Protein 1X5W (pdb70)

Structure (mmCIF, N/CA/C/O backbone):
data_1X5W
#
_entry.id   1X5W
#
loop_
_entity.id
_entity.type
_entity.pdbx_description
1 polymer 'Zinc finger protein 64, isoforms 1'
2 non-polymer 'ZINC ION'
#
loop_
_atom_site.group_PDB
_atom_site.id
_atom_site.type_symbol
_atom_site.label_atom_id
_atom_site.label_alt_id
_atom_site.label_comp_id
_atom_site.label_asym_id
_atom_site.label_entity_id
_atom_site.label_seq_id
_atom_site.pdbx_PDB_ins_code
_atom_site.Cartn_x
_atom_site.Cartn_y
_atom_site.Cartn_z
_atom_site.occupancy
_atom_site.B_iso_or_equiv
_atom_site.auth_seq_id
_atom_site.auth_comp_id
_atom_site.auth_asym_id
_atom_site.auth_atom_id
_atom_site.pdbx_PDB_model_num
ATOM 1 N N . GLY A 1 1 ? -10.389 14.094 9.028 1.00 0.00 1 GLY A N 1
ATOM 2 C CA . GLY A 1 1 ? -11.099 13.662 7.839 1.00 0.00 1 GLY A CA 1
ATOM 3 C C . GLY A 1 1 ? -11.687 14.824 7.062 1.00 0.00 1 GLY A C 1
ATOM 4 O O . GLY A 1 1 ? -12.704 15.393 7.458 1.00 0.00 1 GLY A O 1
ATOM 8 N N . SER A 1 2 ? -11.045 15.177 5.953 1.00 0.00 2 SER A N 1
ATOM 9 C CA . SER A 1 2 ? -11.507 16.282 5.121 1.00 0.00 2 SER A CA 1
ATOM 10 C C . SER A 1 2 ? -12.732 15.875 4.309 1.00 0.00 2 SER A C 1
ATOM 11 O O . SER A 1 2 ? -13.781 16.516 4.383 1.00 0.00 2 SER A O 1
ATOM 19 N N . SER A 1 3 ? -12.592 14.804 3.534 1.00 0.00 3 SER A N 1
ATOM 20 C CA . SER A 1 3 ? -13.686 14.313 2.704 1.00 0.00 3 SER A CA 1
ATOM 21 C C . SER A 1 3 ? -14.803 13.732 3.566 1.00 0.00 3 SER A C 1
ATOM 22 O O . SER A 1 3 ? -14.553 12.953 4.484 1.00 0.00 3 SER A O 1
ATOM 30 N N . GLY A 1 4 ? -16.038 14.119 3.261 1.00 0.00 4 GLY A N 1
ATOM 31 C CA . GLY A 1 4 ? -17.176 13.628 4.017 1.00 0.00 4 GLY A CA 1
ATOM 32 C C . GLY A 1 4 ? -17.249 12.114 4.038 1.00 0.00 4 GLY A C 1
ATOM 33 O O . GLY A 1 4 ? -16.505 11.440 3.325 1.00 0.00 4 GLY A O 1
ATOM 37 N N . SER A 1 5 ? -18.147 11.578 4.858 1.00 0.00 5 SER A N 1
ATOM 38 C CA . SER A 1 5 ? -18.310 10.133 4.973 1.00 0.00 5 SER A CA 1
ATOM 39 C C . SER A 1 5 ? -19.780 9.765 5.151 1.00 0.00 5 SER A C 1
ATOM 40 O O . SER A 1 5 ? -20.486 10.359 5.967 1.00 0.00 5 SER A O 1
ATOM 48 N N . SER A 1 6 ? -20.235 8.781 4.383 1.00 0.00 6 SER A N 1
ATOM 49 C CA . SER A 1 6 ? -21.621 8.335 4.452 1.00 0.00 6 SER A CA 1
ATOM 50 C C . SER A 1 6 ? -21.909 7.661 5.790 1.00 0.00 6 SER A C 1
ATOM 51 O O . SER A 1 6 ? -22.930 7.924 6.423 1.00 0.00 6 SER A O 1
ATOM 59 N N . GLY A 1 7 ? -20.999 6.789 6.214 1.00 0.00 7 GLY A N 1
ATOM 60 C CA . GLY A 1 7 ? -21.173 6.090 7.474 1.00 0.00 7 GLY A CA 1
ATOM 61 C C . GLY A 1 7 ? -21.306 4.591 7.292 1.00 0.00 7 GLY A C 1
ATOM 62 O O . GLY A 1 7 ? -22.161 3.957 7.910 1.00 0.00 7 GLY A O 1
ATOM 66 N N . HIS A 1 8 ? -20.459 4.022 6.439 1.00 0.00 8 HIS A N 1
ATOM 67 C CA . HIS A 1 8 ? -20.487 2.588 6.177 1.00 0.00 8 HIS A CA 1
ATOM 68 C C . HIS A 1 8 ? -20.375 1.795 7.475 1.00 0.00 8 HIS A C 1
ATOM 69 O O . HIS A 1 8 ? -19.802 2.254 8.464 1.00 0.00 8 HIS A O 1
ATOM 83 N N . PRO A 1 9 ? -20.935 0.576 7.476 1.00 0.00 9 PRO A N 1
ATOM 84 C CA . PRO A 1 9 ? -20.911 -0.306 8.646 1.00 0.00 9 PRO A CA 1
ATOM 85 C C . PRO A 1 9 ? -19.513 -0.840 8.941 1.00 0.00 9 PRO A C 1
ATOM 86 O O . PRO A 1 9 ? -19.240 -1.315 10.043 1.00 0.00 9 PRO A O 1
ATOM 97 N N . GLU A 1 10 ? -18.632 -0.758 7.949 1.00 0.00 10 GLU A N 1
ATOM 98 C CA . GLU A 1 10 ? -17.262 -1.235 8.104 1.00 0.00 10 GLU A CA 1
ATOM 99 C C . GLU A 1 10 ? -16.286 -0.340 7.345 1.00 0.00 10 GLU A C 1
ATOM 100 O O . GLU A 1 10 ? -16.645 0.284 6.346 1.00 0.00 10 GLU A O 1
ATOM 112 N N . LYS A 1 11 ? -15.050 -0.281 7.828 1.00 0.00 11 LYS A N 1
ATOM 113 C CA . LYS A 1 11 ? -14.020 0.536 7.198 1.00 0.00 11 LYS A CA 1
ATOM 114 C C . LYS A 1 11 ? -12.647 -0.111 7.344 1.00 0.00 11 LYS A C 1
ATOM 115 O O . LYS A 1 11 ? -12.479 -1.074 8.093 1.00 0.00 11 LYS A O 1
ATOM 134 N N . CYS A 1 12 ? -11.666 0.423 6.624 1.00 0.00 12 CYS A N 1
ATOM 135 C CA . CYS A 1 12 ? -10.307 -0.101 6.674 1.00 0.00 12 CYS A CA 1
ATOM 136 C C . CYS A 1 12 ? -9.419 0.771 7.557 1.00 0.00 12 CYS A C 1
ATOM 137 O O . CYS A 1 12 ? -9.468 1.999 7.484 1.00 0.00 12 CYS A O 1
ATOM 144 N N . SER A 1 13 ? -8.608 0.127 8.391 1.00 0.00 13 SER A N 1
ATOM 145 C CA . SER A 1 13 ? -7.712 0.843 9.291 1.00 0.00 13 SER A CA 1
ATOM 146 C C . SER A 1 13 ? -6.466 1.320 8.551 1.00 0.00 13 SER A C 1
ATOM 147 O O . SER A 1 13 ? -5.836 2.301 8.944 1.00 0.00 13 SER A O 1
ATOM 155 N N . GLU A 1 14 ? -6.118 0.619 7.476 1.00 0.00 14 GLU A N 1
ATOM 156 C CA . GLU A 1 14 ? -4.948 0.971 6.681 1.00 0.00 14 GLU A CA 1
ATOM 157 C C . GLU A 1 14 ? -5.219 2.208 5.831 1.00 0.00 14 GLU A C 1
ATOM 158 O O . GLU A 1 14 ? -4.440 3.161 5.834 1.00 0.00 14 GLU A O 1
ATOM 170 N N . CYS A 1 15 ? -6.330 2.185 5.102 1.00 0.00 15 CYS A N 1
ATOM 171 C CA . CYS A 1 15 ? -6.706 3.303 4.245 1.00 0.00 15 CYS A CA 1
ATOM 172 C C . CYS A 1 15 ? -8.153 3.719 4.497 1.00 0.00 15 CYS A C 1
ATOM 173 O O . CYS A 1 15 ? -8.845 3.127 5.325 1.00 0.00 15 CYS A O 1
ATOM 180 N N . SER A 1 16 ? -8.603 4.742 3.776 1.00 0.00 16 SER A N 1
ATOM 181 C CA . SER A 1 16 ? -9.965 5.240 3.924 1.00 0.00 16 SER A CA 1
ATOM 182 C C . SER A 1 16 ? -10.934 4.435 3.062 1.00 0.00 16 SER A C 1
ATOM 183 O O . SER A 1 16 ? -11.877 4.983 2.491 1.00 0.00 16 SER A O 1
ATOM 191 N N . TYR A 1 17 ? -10.694 3.131 2.974 1.00 0.00 17 TYR A N 1
ATOM 192 C CA . TYR A 1 17 ? -11.543 2.250 2.181 1.00 0.00 17 TYR A CA 1
ATOM 193 C C . TYR A 1 17 ? -12.601 1.582 3.054 1.00 0.00 17 TYR A C 1
ATOM 194 O O . TYR A 1 17 ? -12.278 0.859 3.996 1.00 0.00 17 TYR A O 1
ATOM 212 N N . SER A 1 18 ? -13.867 1.830 2.732 1.00 0.00 18 SER A N 1
ATOM 213 C CA . SER A 1 18 ? -14.974 1.256 3.488 1.00 0.00 18 SER A CA 1
ATOM 214 C C . SER A 1 18 ? -15.969 0.570 2.557 1.00 0.00 18 SER A C 1
ATOM 215 O O . SER A 1 18 ? -16.155 0.987 1.413 1.00 0.00 18 SER A O 1
ATOM 223 N N . CYS A 1 19 ? -16.605 -0.484 3.055 1.00 0.00 19 CYS A N 1
ATOM 224 C CA . CYS A 1 19 ? -17.581 -1.230 2.269 1.00 0.00 19 CYS A CA 1
ATOM 225 C C . CYS A 1 19 ? -18.842 -1.501 3.082 1.00 0.00 19 CYS A C 1
ATOM 226 O O . CYS A 1 19 ? -18.855 -1.332 4.302 1.00 0.00 19 CYS A O 1
ATOM 234 N N . SER A 1 20 ? -19.902 -1.921 2.399 1.00 0.00 20 SER A N 1
ATOM 235 C CA . SER A 1 20 ? -21.171 -2.210 3.058 1.00 0.00 20 SER A CA 1
ATOM 236 C C . SER A 1 20 ? -21.148 -3.596 3.697 1.00 0.00 20 SER A C 1
ATOM 237 O O . SER A 1 20 ? -21.416 -3.746 4.889 1.00 0.00 20 SER A O 1
ATOM 245 N N . SER A 1 21 ? -20.825 -4.605 2.895 1.00 0.00 21 SER A N 1
ATOM 246 C CA . SER A 1 21 ? -20.770 -5.979 3.379 1.00 0.00 21 SER A CA 1
ATOM 247 C C . SER A 1 21 ? -19.429 -6.267 4.046 1.00 0.00 21 SER A C 1
ATOM 248 O O . SER A 1 21 ? -18.371 -6.111 3.435 1.00 0.00 21 SER A O 1
ATOM 256 N N . LYS A 1 22 ? -19.479 -6.689 5.305 1.00 0.00 22 LYS A N 1
ATOM 257 C CA . LYS A 1 22 ? -18.270 -7.000 6.058 1.00 0.00 22 LYS A CA 1
ATOM 258 C C . LYS A 1 22 ? -17.325 -7.869 5.234 1.00 0.00 22 LYS A C 1
ATOM 259 O O . LYS A 1 22 ? -16.195 -7.474 4.947 1.00 0.00 22 LYS A O 1
ATOM 278 N N . ALA A 1 23 ? -17.796 -9.052 4.854 1.00 0.00 23 ALA A N 1
ATOM 279 C CA . ALA A 1 23 ? -16.994 -9.975 4.060 1.00 0.00 23 ALA A CA 1
ATOM 280 C C . ALA A 1 23 ? -16.264 -9.242 2.939 1.00 0.00 23 ALA A C 1
ATOM 281 O O . ALA A 1 23 ? -15.097 -9.517 2.662 1.00 0.00 23 ALA A O 1
ATOM 288 N N . ALA A 1 24 ? -16.960 -8.309 2.297 1.00 0.00 24 ALA A N 1
ATOM 289 C CA . ALA A 1 24 ? -16.377 -7.537 1.207 1.00 0.00 24 ALA A CA 1
ATOM 290 C C . ALA A 1 24 ? -15.102 -6.830 1.655 1.00 0.00 24 ALA A C 1
ATOM 291 O O . ALA A 1 24 ? -14.074 -6.895 0.980 1.00 0.00 24 ALA A O 1
ATOM 298 N N . LEU A 1 25 ? -15.176 -6.155 2.796 1.00 0.00 25 LEU A N 1
ATOM 299 C CA . LEU A 1 25 ? -14.028 -5.434 3.335 1.00 0.00 25 LEU A CA 1
ATOM 300 C C . LEU A 1 25 ? -12.797 -6.334 3.390 1.00 0.00 25 LEU A C 1
ATOM 301 O O . LEU A 1 25 ? -11.744 -5.995 2.851 1.00 0.00 25 LEU A O 1
ATOM 317 N N . ARG A 1 26 ? -12.939 -7.483 4.042 1.00 0.00 26 ARG A N 1
ATOM 318 C CA . ARG A 1 26 ? -11.840 -8.432 4.166 1.00 0.00 26 ARG A CA 1
ATOM 319 C C . ARG A 1 26 ? -11.141 -8.633 2.825 1.00 0.00 26 ARG A C 1
ATOM 320 O O . ARG A 1 26 ? -9.913 -8.590 2.742 1.00 0.00 26 ARG A O 1
ATOM 341 N N . ILE A 1 27 ? -11.930 -8.852 1.779 1.00 0.00 27 ILE A N 1
ATOM 342 C CA . ILE A 1 27 ? -11.387 -9.058 0.442 1.00 0.00 27 ILE A CA 1
ATOM 343 C C . ILE A 1 27 ? -10.522 -7.878 0.012 1.00 0.00 27 ILE A C 1
ATOM 344 O O . ILE A 1 27 ? -9.484 -8.055 -0.625 1.00 0.00 27 ILE A O 1
ATOM 360 N N . HIS A 1 28 ? -10.956 -6.673 0.367 1.00 0.00 28 HIS A N 1
ATOM 361 C CA . HIS A 1 28 ? -10.220 -5.462 0.020 1.00 0.00 28 HIS A CA 1
ATOM 362 C C . HIS A 1 28 ? -8.856 -5.441 0.703 1.00 0.00 28 HIS A C 1
ATOM 363 O O . HIS A 1 28 ? -7.855 -5.062 0.098 1.00 0.00 28 HIS A O 1
ATOM 377 N N . GLU A 1 29 ? -8.827 -5.851 1.968 1.00 0.00 29 GLU A N 1
ATOM 378 C CA . GLU A 1 29 ? -7.585 -5.877 2.733 1.00 0.00 29 GLU A CA 1
ATOM 379 C C . GLU A 1 29 ? -6.454 -6.490 1.913 1.00 0.00 29 GLU A C 1
ATOM 380 O O . GLU A 1 29 ? -5.288 -6.132 2.079 1.00 0.00 29 GLU A O 1
ATOM 392 N N . ARG A 1 30 ? -6.807 -7.416 1.028 1.00 0.00 30 ARG A N 1
ATOM 393 C CA . ARG A 1 30 ? -5.822 -8.081 0.183 1.00 0.00 30 ARG A CA 1
ATOM 394 C C . ARG A 1 30 ? -4.926 -7.060 -0.513 1.00 0.00 30 ARG A C 1
ATOM 395 O O . ARG A 1 30 ? -3.729 -7.289 -0.690 1.00 0.00 30 ARG A O 1
ATOM 416 N N . ILE A 1 31 ? -5.513 -5.935 -0.905 1.00 0.00 31 ILE A N 1
ATOM 417 C CA . ILE A 1 31 ? -4.768 -4.880 -1.581 1.00 0.00 31 ILE A CA 1
ATOM 418 C C . ILE A 1 31 ? -3.457 -4.584 -0.860 1.00 0.00 31 ILE A C 1
ATOM 419 O O . ILE A 1 31 ? -2.461 -4.219 -1.485 1.00 0.00 31 ILE A O 1
ATOM 435 N N . HIS A 1 32 ? -3.464 -4.747 0.459 1.00 0.00 32 HIS A N 1
ATOM 436 C CA . HIS A 1 32 ? -2.275 -4.499 1.266 1.00 0.00 32 HIS A CA 1
ATOM 437 C C . HIS A 1 32 ? -1.430 -5.764 1.391 1.00 0.00 32 HIS A C 1
ATOM 438 O O . HIS A 1 32 ? -0.989 -6.122 2.483 1.00 0.00 32 HIS A O 1
ATOM 452 N N . CYS A 1 33 ? -1.211 -6.436 0.266 1.00 0.00 33 CYS A N 1
ATOM 453 C CA . CYS A 1 33 ? -0.421 -7.663 0.250 1.00 0.00 33 CYS A CA 1
ATOM 454 C C . CYS A 1 33 ? 0.957 -7.413 -0.354 1.00 0.00 33 CYS A C 1
ATOM 455 O O . CYS A 1 33 ? 1.163 -6.438 -1.078 1.00 0.00 33 CYS A O 1
ATOM 463 N N . THR A 1 34 ? 1.899 -8.301 -0.052 1.00 0.00 34 THR A N 1
ATOM 464 C CA . THR A 1 34 ? 3.258 -8.176 -0.563 1.00 0.00 34 THR A CA 1
ATOM 465 C C . THR A 1 34 ? 3.895 -9.546 -0.771 1.00 0.00 34 THR A C 1
ATOM 466 O O . THR A 1 34 ? 3.708 -10.457 0.035 1.00 0.00 34 THR A O 1
ATOM 477 N N . ASP A 1 35 ? 4.649 -9.683 -1.856 1.00 0.00 35 ASP A N 1
ATOM 478 C CA . ASP A 1 35 ? 5.316 -10.942 -2.170 1.00 0.00 35 ASP A CA 1
ATOM 479 C C . ASP A 1 35 ? 6.799 -10.873 -1.818 1.00 0.00 35 ASP A C 1
ATOM 480 O O . ASP A 1 35 ? 7.415 -11.886 -1.485 1.00 0.00 35 ASP A O 1
ATOM 489 N N . ARG A 1 36 ? 7.365 -9.674 -1.897 1.00 0.00 36 ARG A N 1
ATOM 490 C CA . ARG A 1 36 ? 8.776 -9.474 -1.590 1.00 0.00 36 ARG A CA 1
ATOM 491 C C . ARG A 1 36 ? 8.990 -9.324 -0.087 1.00 0.00 36 ARG A C 1
ATOM 492 O O . ARG A 1 36 ? 8.441 -8.429 0.557 1.00 0.00 36 ARG A O 1
ATOM 513 N N . PRO A 1 37 ? 9.805 -10.221 0.488 1.00 0.00 37 PRO A N 1
ATOM 514 C CA . PRO A 1 37 ? 10.110 -10.209 1.921 1.00 0.00 37 PRO A CA 1
ATOM 515 C C . PRO A 1 37 ? 10.976 -9.019 2.320 1.00 0.00 37 PRO A C 1
ATOM 516 O O . PRO A 1 37 ? 10.731 -8.374 3.340 1.00 0.00 37 PRO A O 1
ATOM 527 N N . PHE A 1 38 ? 11.990 -8.734 1.510 1.00 0.00 38 PHE A N 1
ATOM 528 C CA . PHE A 1 38 ? 12.894 -7.621 1.780 1.00 0.00 38 PHE A CA 1
ATOM 529 C C . PHE A 1 38 ? 12.217 -6.286 1.481 1.00 0.00 38 PHE A C 1
ATOM 530 O O . PHE A 1 38 ? 11.869 -5.996 0.336 1.00 0.00 38 PHE A O 1
ATOM 547 N N . LYS A 1 39 ? 12.033 -5.478 2.519 1.00 0.00 39 LYS A N 1
ATOM 548 C CA . LYS A 1 39 ? 11.399 -4.173 2.370 1.00 0.00 39 LYS A CA 1
ATOM 549 C C . LYS A 1 39 ? 12.305 -3.065 2.897 1.00 0.00 39 LYS A C 1
ATOM 550 O O . LYS A 1 39 ? 13.100 -3.281 3.812 1.00 0.00 39 LYS A O 1
ATOM 569 N N . CYS A 1 40 ? 12.178 -1.877 2.316 1.00 0.00 40 CYS A N 1
ATOM 570 C CA . CYS A 1 40 ? 12.984 -0.734 2.727 1.00 0.00 40 CYS A CA 1
ATOM 571 C C . CYS A 1 40 ? 12.384 -0.060 3.958 1.00 0.00 40 CYS A C 1
ATOM 572 O O . CYS A 1 40 ? 11.199 -0.215 4.247 1.00 0.00 40 CYS A O 1
ATOM 579 N N . ASN A 1 41 ? 13.213 0.689 4.679 1.00 0.00 41 ASN A N 1
ATOM 580 C CA . ASN A 1 41 ? 12.765 1.387 5.879 1.00 0.00 41 ASN A CA 1
ATOM 581 C C . ASN A 1 41 ? 12.511 2.862 5.587 1.00 0.00 41 ASN A C 1
ATOM 582 O O . ASN A 1 41 ? 11.635 3.483 6.190 1.00 0.00 41 ASN A O 1
ATOM 593 N N . TYR A 1 42 ? 13.282 3.417 4.659 1.00 0.00 42 TYR A N 1
ATOM 594 C CA . TYR A 1 42 ? 1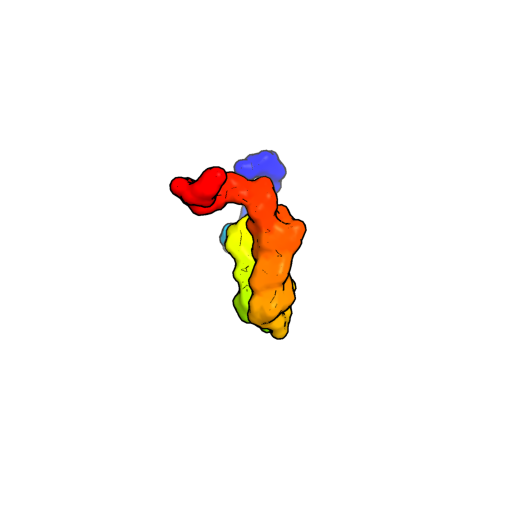3.143 4.820 4.288 1.00 0.00 42 TYR A CA 1
ATOM 595 C C . TYR A 1 42 ? 11.939 5.025 3.372 1.00 0.00 42 TYR A C 1
ATOM 596 O O . TYR A 1 42 ? 11.078 5.865 3.637 1.00 0.00 42 TYR A O 1
ATOM 614 N N . CYS A 1 43 ? 11.887 4.251 2.294 1.00 0.00 43 CYS A N 1
ATOM 615 C CA . CYS A 1 43 ? 10.791 4.344 1.337 1.00 0.00 43 CYS A CA 1
ATOM 616 C C . CYS A 1 43 ? 10.033 3.023 1.247 1.00 0.00 43 CYS A C 1
ATOM 617 O O . CYS A 1 43 ? 10.386 2.046 1.908 1.00 0.00 43 CYS A O 1
ATOM 624 N N . SER A 1 44 ? 8.989 3.000 0.424 1.00 0.00 44 SER A N 1
ATOM 625 C CA . SER A 1 44 ? 8.179 1.801 0.250 1.00 0.00 44 SER A CA 1
ATOM 626 C C . SER A 1 44 ? 8.735 0.928 -0.872 1.00 0.00 44 SER A C 1
ATOM 627 O O . SER A 1 44 ? 7.986 0.416 -1.704 1.00 0.00 44 SER A O 1
ATOM 635 N N . PHE A 1 45 ? 10.053 0.764 -0.887 1.00 0.00 45 PHE A N 1
ATOM 636 C CA . PHE A 1 45 ? 10.711 -0.045 -1.907 1.00 0.00 45 PHE A CA 1
ATOM 637 C C . PHE A 1 45 ? 10.897 -1.481 -1.425 1.00 0.00 45 PHE A C 1
ATOM 638 O O . PHE A 1 45 ? 11.577 -1.730 -0.430 1.00 0.00 45 PHE A O 1
ATOM 655 N N . ASP A 1 46 ? 10.286 -2.421 -2.138 1.00 0.00 46 ASP A N 1
ATOM 656 C CA . ASP A 1 46 ? 10.383 -3.832 -1.785 1.00 0.00 46 ASP A CA 1
ATOM 657 C C . ASP A 1 46 ? 10.959 -4.643 -2.942 1.00 0.00 46 ASP A C 1
ATOM 658 O O . ASP A 1 46 ? 10.517 -4.516 -4.084 1.00 0.00 46 ASP A O 1
ATOM 667 N N . THR A 1 47 ? 11.949 -5.477 -2.638 1.00 0.00 47 THR A N 1
ATOM 668 C CA . THR A 1 47 ? 12.587 -6.307 -3.652 1.00 0.00 47 THR A CA 1
ATOM 669 C C . THR A 1 47 ? 12.675 -7.760 -3.198 1.00 0.00 47 THR A C 1
ATOM 670 O O . THR A 1 47 ? 12.826 -8.041 -2.009 1.00 0.00 47 THR A O 1
ATOM 681 N N . LYS A 1 48 ? 12.580 -8.680 -4.152 1.00 0.00 48 LYS A N 1
ATOM 682 C CA . LYS A 1 48 ? 12.651 -10.105 -3.851 1.00 0.00 48 LYS A CA 1
ATOM 683 C C . LYS A 1 48 ? 14.099 -10.581 -3.813 1.00 0.00 48 LYS A C 1
ATOM 684 O O . LYS A 1 48 ? 14.388 -11.739 -4.113 1.00 0.00 48 LYS A O 1
ATOM 703 N N . GLN A 1 49 ? 15.004 -9.682 -3.441 1.00 0.00 49 GLN A N 1
ATOM 704 C CA . GLN A 1 49 ? 16.422 -10.012 -3.363 1.00 0.00 49 GLN A CA 1
ATOM 705 C C . GLN A 1 49 ? 17.105 -9.224 -2.251 1.00 0.00 49 GLN A C 1
ATOM 706 O O . GLN A 1 49 ? 16.806 -8.053 -2.013 1.00 0.00 49 GLN A O 1
ATOM 720 N N . PRO A 1 50 ? 18.044 -9.878 -1.551 1.00 0.00 50 PRO A N 1
ATOM 721 C CA . PRO A 1 50 ? 18.788 -9.257 -0.452 1.00 0.00 50 PRO A CA 1
ATOM 722 C C . PRO A 1 50 ? 19.759 -8.187 -0.941 1.00 0.00 50 PRO A C 1
ATOM 723 O O . PRO A 1 50 ? 19.973 -7.177 -0.271 1.00 0.00 50 PRO A O 1
ATOM 734 N N . SER A 1 51 ? 20.344 -8.416 -2.112 1.00 0.00 51 SER A N 1
ATOM 735 C CA . SER A 1 51 ? 21.295 -7.473 -2.689 1.00 0.00 51 SER A CA 1
ATOM 736 C C . SER A 1 51 ? 20.572 -6.268 -3.283 1.00 0.00 51 SER A C 1
ATOM 737 O O . SER A 1 51 ? 21.000 -5.128 -3.111 1.00 0.00 51 SER A O 1
ATOM 745 N N . ASN A 1 52 ? 19.473 -6.530 -3.982 1.00 0.00 52 ASN A N 1
ATOM 746 C CA . ASN A 1 52 ? 18.690 -5.468 -4.603 1.00 0.00 52 ASN A CA 1
ATOM 747 C C . ASN A 1 52 ? 18.359 -4.374 -3.592 1.00 0.00 52 ASN A C 1
ATOM 748 O O . ASN A 1 52 ? 18.350 -3.188 -3.924 1.00 0.00 52 ASN A O 1
ATOM 759 N N . LEU A 1 53 ? 18.090 -4.781 -2.356 1.00 0.00 53 LEU A N 1
ATOM 760 C CA . LEU A 1 53 ? 17.759 -3.836 -1.295 1.00 0.00 53 LEU A CA 1
ATOM 761 C C . LEU A 1 53 ? 19.012 -3.132 -0.783 1.00 0.00 53 LEU A C 1
ATOM 762 O O . LEU A 1 53 ? 19.032 -1.911 -0.632 1.00 0.00 53 LEU A O 1
ATOM 778 N N . SER A 1 54 ? 20.056 -3.911 -0.519 1.00 0.00 54 SER A N 1
ATOM 779 C CA . SER A 1 54 ? 21.313 -3.363 -0.023 1.00 0.00 54 SER A CA 1
ATOM 780 C C . SER A 1 54 ? 21.788 -2.211 -0.902 1.00 0.00 54 SER A C 1
ATOM 781 O O . SER A 1 54 ? 21.901 -1.072 -0.448 1.00 0.00 54 SER A O 1
ATOM 789 N N . LYS A 1 55 ? 22.065 -2.515 -2.166 1.00 0.00 55 LYS A N 1
ATOM 790 C CA . LYS A 1 55 ? 22.527 -1.506 -3.112 1.00 0.00 55 LYS A CA 1
ATOM 791 C C . LYS A 1 55 ? 21.533 -0.353 -3.208 1.00 0.00 55 LYS A C 1
ATOM 792 O O . LYS A 1 55 ? 21.920 0.798 -3.410 1.00 0.00 55 LYS A O 1
ATOM 811 N N . HIS A 1 56 ? 20.251 -0.670 -3.059 1.00 0.00 56 HIS A N 1
ATOM 812 C CA . HIS A 1 56 ? 19.201 0.340 -3.127 1.00 0.00 56 HIS A CA 1
ATOM 813 C C . HIS A 1 56 ? 19.312 1.318 -1.961 1.00 0.00 56 HIS A C 1
ATOM 814 O O . HIS A 1 56 ? 19.060 2.513 -2.114 1.00 0.00 56 HIS A O 1
ATOM 828 N N . MET A 1 57 ? 19.691 0.802 -0.796 1.00 0.00 57 MET A N 1
ATOM 829 C CA . MET A 1 57 ? 19.836 1.630 0.395 1.00 0.00 57 MET A CA 1
ATOM 830 C C . MET A 1 57 ? 20.746 2.823 0.121 1.00 0.00 57 MET A C 1
ATOM 831 O O . MET A 1 57 ? 20.423 3.958 0.473 1.00 0.00 57 MET A O 1
ATOM 845 N N . LYS A 1 58 ? 21.885 2.560 -0.511 1.00 0.00 58 LYS A N 1
ATOM 846 C CA . LYS A 1 58 ? 22.842 3.612 -0.834 1.00 0.00 58 LYS A CA 1
ATOM 847 C C . LYS A 1 58 ? 22.482 4.288 -2.154 1.00 0.00 58 LYS A C 1
ATOM 848 O O . LYS A 1 58 ? 22.670 5.494 -2.317 1.00 0.00 58 LYS A O 1
ATOM 867 N N . LYS A 1 59 ? 21.963 3.504 -3.093 1.00 0.00 59 LYS A N 1
ATOM 868 C CA . LYS A 1 59 ? 21.574 4.026 -4.397 1.00 0.00 59 LYS A CA 1
ATOM 869 C C . LYS A 1 59 ? 20.711 5.275 -4.248 1.00 0.00 59 LYS A C 1
ATOM 870 O O . LYS A 1 59 ? 20.915 6.270 -4.944 1.00 0.00 59 LYS A O 1
ATOM 889 N N . PHE A 1 60 ? 19.748 5.217 -3.334 1.00 0.00 60 PHE A N 1
ATOM 890 C CA . PHE A 1 60 ? 18.854 6.344 -3.093 1.00 0.00 60 PHE A CA 1
ATOM 891 C C . PHE A 1 60 ? 19.179 7.022 -1.766 1.00 0.00 60 PHE A C 1
ATOM 892 O O . PHE A 1 60 ? 19.387 8.235 -1.709 1.00 0.00 60 PHE A O 1
ATOM 909 N N . HIS A 1 61 ? 19.222 6.231 -0.699 1.00 0.00 61 HIS A N 1
ATOM 910 C CA . HIS A 1 61 ? 19.523 6.754 0.630 1.00 0.00 61 HIS A CA 1
ATOM 911 C C . HIS A 1 61 ? 20.998 6.564 0.967 1.00 0.00 61 HIS A C 1
ATOM 912 O O . HIS A 1 61 ? 21.341 5.940 1.970 1.00 0.00 61 HIS A O 1
ATOM 926 N N . GLY A 1 62 ? 21.869 7.107 0.121 1.00 0.00 62 GLY A N 1
ATOM 927 C CA . GLY A 1 62 ? 23.297 6.986 0.347 1.00 0.00 62 GLY A CA 1
ATOM 928 C C . GLY A 1 62 ? 23.926 8.290 0.794 1.00 0.00 62 GLY A C 1
ATOM 929 O O . GLY A 1 62 ? 24.695 8.319 1.756 1.00 0.00 62 GLY A O 1
ATOM 933 N N . ASP A 1 63 ? 23.601 9.372 0.095 1.00 0.00 63 ASP A N 1
ATOM 934 C CA . ASP A 1 63 ? 24.140 10.686 0.426 1.00 0.00 63 ASP A CA 1
ATOM 935 C C . ASP A 1 63 ? 23.241 11.407 1.425 1.00 0.00 63 ASP A C 1
ATOM 936 O O . ASP A 1 63 ? 23.010 12.611 1.311 1.00 0.00 63 ASP A O 1
ATOM 945 N N . MET A 1 64 ? 22.735 10.663 2.402 1.00 0.00 64 MET A N 1
ATOM 946 C CA . MET A 1 64 ? 21.861 11.231 3.422 1.00 0.00 64 MET A CA 1
ATOM 947 C C . MET A 1 64 ? 22.551 11.249 4.782 1.00 0.00 64 MET A C 1
ATOM 948 O O . MET A 1 64 ? 23.463 10.462 5.036 1.00 0.00 64 MET A O 1
ATOM 962 N N . SER A 1 65 ? 22.110 12.152 5.652 1.00 0.00 65 SER A N 1
ATOM 963 C CA . SER A 1 65 ? 22.689 12.274 6.985 1.00 0.00 65 SER A CA 1
ATOM 964 C C . SER A 1 65 ? 22.069 11.260 7.942 1.00 0.00 65 SER A C 1
ATOM 965 O O . SER A 1 65 ? 21.136 11.574 8.679 1.00 0.00 65 SER A O 1
ATOM 973 N N . GLY A 1 66 ? 22.597 10.039 7.924 1.00 0.00 66 GLY A N 1
ATOM 974 C CA . GLY A 1 66 ? 22.084 8.997 8.793 1.00 0.00 66 GLY A CA 1
ATOM 975 C C . GLY A 1 66 ? 22.921 8.822 10.045 1.00 0.00 66 GLY A C 1
ATOM 976 O O . GLY A 1 66 ? 22.553 9.270 11.131 1.00 0.00 66 GLY A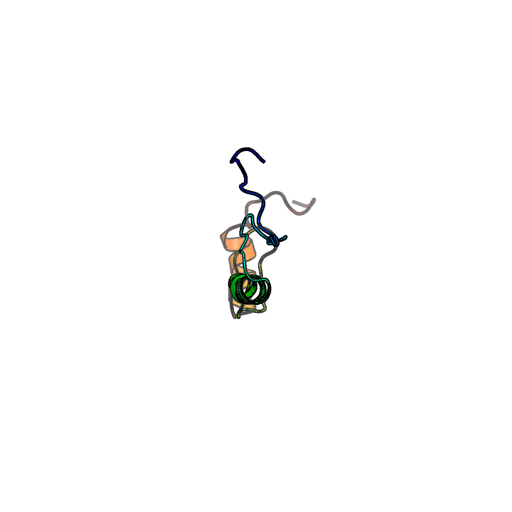 O 1
ATOM 980 N N . PRO A 1 67 ? 24.075 8.154 9.901 1.00 0.00 67 PRO A N 1
ATOM 981 C CA . PRO A 1 67 ? 24.990 7.904 11.019 1.00 0.00 67 PRO A CA 1
ATOM 982 C C . PRO A 1 67 ? 25.674 9.178 11.504 1.00 0.00 67 PRO A C 1
ATOM 983 O O . PRO A 1 67 ? 25.917 10.098 10.724 1.00 0.00 67 PRO A O 1
ATOM 994 N N . SER A 1 68 ? 25.981 9.223 12.796 1.00 0.00 68 SER A N 1
ATOM 995 C CA . SER A 1 68 ? 26.635 10.386 13.386 1.00 0.00 68 SER A CA 1
ATOM 996 C C . SER A 1 68 ? 28.152 10.254 13.308 1.00 0.00 68 SER A C 1
ATOM 997 O O . SER A 1 68 ? 28.862 10.542 14.272 1.00 0.00 68 SER A O 1
ATOM 1005 N N . SER A 1 69 ? 28.644 9.816 12.154 1.00 0.00 69 SER A N 1
ATOM 1006 C CA . SER A 1 69 ? 30.077 9.641 11.950 1.00 0.00 69 SER A CA 1
ATOM 1007 C C . SER A 1 69 ? 30.465 9.966 10.511 1.00 0.00 69 SER A C 1
ATOM 1008 O O . SER A 1 69 ? 29.865 9.458 9.564 1.00 0.00 69 SER A O 1
ATOM 1016 N N . GLY A 1 70 ? 31.473 10.819 10.354 1.00 0.00 70 GLY A N 1
ATOM 1017 C CA . GLY A 1 70 ? 31.925 11.198 9.028 1.00 0.00 70 GLY A CA 1
ATOM 1018 C C . GLY A 1 70 ? 31.989 12.702 8.846 1.00 0.00 70 GLY A C 1
ATOM 1019 O O . GLY A 1 70 ? 32.650 13.165 7.918 1.00 0.00 70 GLY A O 1
ATOM 1025 N N . GLY A 1 1 ? -13.032 19.316 -1.045 1.00 0.00 1 GLY A N 2
ATOM 1026 C CA . GLY A 1 1 ? -12.130 18.802 -2.059 1.00 0.00 1 GLY A CA 2
ATOM 1027 C C . GLY A 1 1 ? -10.961 18.042 -1.464 1.00 0.00 1 GLY A C 2
ATOM 1028 O O . GLY A 1 1 ? -9.973 18.642 -1.040 1.00 0.00 1 GLY A O 2
ATOM 1032 N N . SER A 1 2 ? -11.073 16.718 -1.431 1.00 0.00 2 SER A N 2
ATOM 1033 C CA . SER A 1 2 ? -10.020 15.875 -0.878 1.00 0.00 2 SER A CA 2
ATOM 1034 C C . SER A 1 2 ? -9.349 16.554 0.312 1.00 0.00 2 SER A C 2
ATOM 1035 O O . SER A 1 2 ? -8.126 16.515 0.455 1.00 0.00 2 SER A O 2
ATOM 1043 N N . SER A 1 3 ? -10.157 17.178 1.163 1.00 0.00 3 SER A N 2
ATOM 1044 C CA . SER A 1 3 ? -9.643 17.870 2.339 1.00 0.00 3 SER A CA 2
ATOM 1045 C C . SER A 1 3 ? -10.016 17.122 3.616 1.00 0.00 3 SER A C 2
ATOM 1046 O O . SER A 1 3 ? -10.405 17.729 4.612 1.00 0.00 3 SER A O 2
ATOM 1054 N N . GLY A 1 4 ? -9.894 15.799 3.576 1.00 0.00 4 GLY A N 2
ATOM 1055 C CA . GLY A 1 4 ? -10.222 14.989 4.735 1.00 0.00 4 GLY A CA 2
ATOM 1056 C C . GLY A 1 4 ? -11.552 14.277 4.587 1.00 0.00 4 GLY A C 2
ATOM 1057 O O . GLY A 1 4 ? -11.819 13.653 3.560 1.00 0.00 4 GLY A O 2
ATOM 1061 N N . SER A 1 5 ? -12.388 14.368 5.616 1.00 0.00 5 SER A N 2
ATOM 1062 C CA . SER A 1 5 ? -13.695 13.723 5.599 1.00 0.00 5 SER A CA 2
ATOM 1063 C C . SER A 1 5 ? -13.552 12.208 5.488 1.00 0.00 5 SER A C 2
ATOM 1064 O O . SER A 1 5 ? -14.293 11.555 4.753 1.00 0.00 5 SER A O 2
ATOM 1072 N N . SER A 1 6 ? -12.593 11.655 6.224 1.00 0.00 6 SER A N 2
ATOM 1073 C CA . SER A 1 6 ? -12.348 10.218 6.207 1.00 0.00 6 SER A CA 2
ATOM 1074 C C . SER A 1 6 ? -13.529 9.459 6.805 1.00 0.00 6 SER A C 2
ATOM 1075 O O . SER A 1 6 ? -13.509 9.079 7.975 1.00 0.00 6 SER A O 2
ATOM 1083 N N . GLY A 1 7 ? -14.558 9.241 5.991 1.00 0.00 7 GLY A N 2
ATOM 1084 C CA . GLY A 1 7 ? -15.734 8.529 6.456 1.00 0.00 7 GLY A CA 2
ATOM 1085 C C . GLY A 1 7 ? -16.064 7.329 5.590 1.00 0.00 7 GLY A C 2
ATOM 1086 O O . GLY A 1 7 ? -16.919 7.408 4.707 1.00 0.00 7 GLY A O 2
ATOM 1090 N N . HIS A 1 8 ? -15.385 6.215 5.842 1.00 0.00 8 HIS A N 2
ATOM 1091 C CA . HIS A 1 8 ? -15.611 4.993 5.078 1.00 0.00 8 HIS A CA 2
ATOM 1092 C C . HIS A 1 8 ? -16.441 3.996 5.881 1.00 0.00 8 HIS A C 2
ATOM 1093 O O . HIS A 1 8 ? -16.511 4.055 7.108 1.00 0.00 8 HIS A O 2
ATOM 1107 N N . PRO A 1 9 ? -17.086 3.057 5.173 1.00 0.00 9 PRO A N 2
ATOM 1108 C CA . PRO A 1 9 ? -17.924 2.029 5.799 1.00 0.00 9 PRO A CA 2
ATOM 1109 C C . PRO A 1 9 ? -17.103 1.012 6.584 1.00 0.00 9 PRO A C 2
ATOM 1110 O O . PRO A 1 9 ? -17.482 0.611 7.684 1.00 0.00 9 PRO A O 2
ATOM 1121 N N . GLU A 1 10 ? -15.976 0.599 6.012 1.00 0.00 10 GLU A N 2
ATOM 1122 C CA . GLU A 1 10 ? -15.102 -0.371 6.660 1.00 0.00 10 GLU A CA 2
ATOM 1123 C C . GLU A 1 10 ? -13.680 0.171 6.781 1.00 0.00 10 GLU A C 2
ATOM 1124 O O . GLU A 1 10 ? -13.258 1.018 5.994 1.00 0.00 10 GLU A O 2
ATOM 1136 N N . LYS A 1 11 ? -12.947 -0.323 7.773 1.00 0.00 11 LYS A N 2
ATOM 1137 C CA . LYS A 1 11 ? -11.573 0.110 7.999 1.00 0.00 11 LYS A CA 2
ATOM 1138 C C . LYS A 1 11 ? -10.725 -1.034 8.544 1.00 0.00 11 LYS A C 2
ATOM 1139 O O . LYS A 1 11 ? -11.252 -2.027 9.045 1.00 0.00 11 LYS A O 2
ATOM 1158 N N . CYS A 1 12 ? -9.408 -0.888 8.444 1.00 0.00 12 CYS A N 2
ATOM 1159 C CA . CYS A 1 12 ? -8.486 -1.908 8.928 1.00 0.00 12 CYS A CA 2
ATOM 1160 C C . CYS A 1 12 ? -7.923 -1.529 10.295 1.00 0.00 12 CYS A C 2
ATOM 1161 O O . CYS A 1 12 ? -7.517 -0.388 10.516 1.00 0.00 12 CYS A O 2
ATOM 1168 N N . SER A 1 13 ? -7.903 -2.493 11.209 1.00 0.00 13 SER A N 2
ATOM 1169 C CA . SER A 1 13 ? -7.394 -2.260 12.556 1.00 0.00 13 SER A CA 2
ATOM 1170 C C . SER A 1 13 ? -5.869 -2.249 12.565 1.00 0.00 13 SER A C 2
ATOM 1171 O O . SER A 1 13 ? -5.248 -1.617 13.419 1.00 0.00 13 SER A O 2
ATOM 1179 N N . GLU A 1 14 ? -5.272 -2.952 11.608 1.00 0.00 14 GLU A N 2
ATOM 1180 C CA . GLU A 1 14 ? -3.819 -3.024 11.506 1.00 0.00 14 GLU A CA 2
ATOM 1181 C C . GLU A 1 14 ? -3.241 -1.696 11.023 1.00 0.00 14 GLU A C 2
ATOM 1182 O O . GLU A 1 14 ? -2.332 -1.140 11.640 1.00 0.00 14 GLU A O 2
ATOM 1194 N N . CYS A 1 15 ? -3.775 -1.195 9.914 1.00 0.00 15 CYS A N 2
ATOM 1195 C CA . CYS A 1 15 ? -3.314 0.066 9.346 1.00 0.00 15 CYS A CA 2
ATOM 1196 C C . CYS A 1 15 ? -4.490 0.991 9.048 1.00 0.00 15 CYS A C 2
ATOM 1197 O O . CYS A 1 15 ? -5.644 0.647 9.303 1.00 0.00 15 CYS A O 2
ATOM 1204 N N . SER A 1 16 ? -4.189 2.168 8.507 1.00 0.00 16 SER A N 2
ATOM 1205 C CA . SER A 1 16 ? -5.220 3.145 8.178 1.00 0.00 16 SER A CA 2
ATOM 1206 C C . SER A 1 16 ? -5.815 2.863 6.801 1.00 0.00 16 SER A C 2
ATOM 1207 O O . SER A 1 16 ? -6.155 3.786 6.060 1.00 0.00 16 SER A O 2
ATOM 1215 N N . TYR A 1 17 ? -5.937 1.584 6.467 1.00 0.00 17 TYR A N 2
ATOM 1216 C CA . TYR A 1 17 ? -6.488 1.180 5.179 1.00 0.00 17 TYR A CA 2
ATOM 1217 C C . TYR A 1 17 ? -7.997 0.979 5.271 1.00 0.00 17 TYR A C 2
ATOM 1218 O O . TYR A 1 17 ? -8.478 0.135 6.027 1.00 0.00 17 TYR A O 2
ATOM 1236 N N . SER A 1 18 ? -8.740 1.762 4.495 1.00 0.00 18 SER A N 2
ATOM 1237 C CA . SER A 1 18 ? -10.196 1.673 4.490 1.00 0.00 18 SER A CA 2
ATOM 1238 C C . SER A 1 18 ? -10.732 1.623 3.062 1.00 0.00 18 SER A C 2
ATOM 1239 O O . SER A 1 18 ? -10.294 2.380 2.196 1.00 0.00 18 SER A O 2
ATOM 1247 N N . CYS A 1 19 ? -11.682 0.725 2.826 1.00 0.00 19 CYS A N 2
ATOM 1248 C CA . CYS A 1 19 ? -12.278 0.573 1.503 1.00 0.00 19 CYS A CA 2
ATOM 1249 C C . CYS A 1 19 ? -13.797 0.698 1.574 1.00 0.00 19 CYS A C 2
ATOM 1250 O O . CYS A 1 19 ? -14.376 0.736 2.660 1.00 0.00 19 CYS A O 2
ATOM 1258 N N . SER A 1 20 ? -14.435 0.763 0.410 1.00 0.00 20 SER A N 2
ATOM 1259 C CA . SER A 1 20 ? -15.886 0.889 0.340 1.00 0.00 20 SER A CA 2
ATOM 1260 C C . SER A 1 20 ? -16.537 -0.465 0.070 1.00 0.00 20 SER A C 2
ATOM 1261 O O . SER A 1 20 ? -17.479 -0.567 -0.715 1.00 0.00 20 SER A O 2
ATOM 1269 N N . SER A 1 21 ? -16.026 -1.502 0.726 1.00 0.00 21 SER A N 2
ATOM 1270 C CA . SER A 1 21 ? -16.553 -2.850 0.555 1.00 0.00 21 SER A CA 2
ATOM 1271 C C . SER A 1 21 ? -15.892 -3.820 1.529 1.00 0.00 21 SER A C 2
ATOM 1272 O O . SER A 1 21 ? -14.668 -3.950 1.561 1.00 0.00 21 SER A O 2
ATOM 1280 N N . LYS A 1 22 ? -16.711 -4.500 2.324 1.00 0.00 22 LYS A N 2
ATOM 1281 C CA . LYS A 1 22 ? -16.208 -5.460 3.300 1.00 0.00 22 LYS A CA 2
ATOM 1282 C C . LYS A 1 22 ? -15.361 -6.532 2.622 1.00 0.00 22 LYS A C 2
ATOM 1283 O O . LYS A 1 22 ? -14.275 -6.868 3.093 1.00 0.00 22 LYS A O 2
ATOM 1302 N N . ALA A 1 23 ? -15.865 -7.065 1.514 1.00 0.00 23 ALA A N 2
ATOM 1303 C CA . ALA A 1 23 ? -15.153 -8.097 0.770 1.00 0.00 23 ALA A CA 2
ATOM 1304 C C . ALA A 1 23 ? -13.746 -7.637 0.404 1.00 0.00 23 ALA A C 2
ATOM 1305 O O . ALA A 1 23 ? -12.775 -8.369 0.591 1.00 0.00 23 ALA A O 2
ATOM 1312 N N . ALA A 1 24 ? -13.644 -6.419 -0.119 1.00 0.00 24 ALA A N 2
ATOM 1313 C CA . ALA A 1 24 ? -12.355 -5.861 -0.510 1.00 0.00 24 ALA A CA 2
ATOM 1314 C C . ALA A 1 24 ? -11.405 -5.788 0.681 1.00 0.00 24 ALA A C 2
ATOM 1315 O O . ALA A 1 24 ? -10.269 -6.258 0.611 1.00 0.00 24 ALA A O 2
ATOM 1322 N N . LEU A 1 25 ? -11.876 -5.195 1.772 1.00 0.00 25 LEU A N 2
ATOM 1323 C CA . LEU A 1 25 ? -11.068 -5.059 2.978 1.00 0.00 25 LEU A CA 2
ATOM 1324 C C . LEU A 1 25 ? -10.383 -6.376 3.327 1.00 0.00 25 LEU A C 2
ATOM 1325 O O . LEU A 1 25 ? -9.242 -6.391 3.788 1.00 0.00 25 LEU A O 2
ATOM 1341 N N . ARG A 1 26 ? -11.087 -7.481 3.100 1.00 0.00 26 ARG A N 2
ATOM 1342 C CA . ARG A 1 26 ? -10.547 -8.804 3.389 1.00 0.00 26 ARG A CA 2
ATOM 1343 C C . ARG A 1 26 ? -9.339 -9.103 2.505 1.00 0.00 26 ARG A C 2
ATOM 1344 O O . ARG A 1 26 ? -8.370 -9.719 2.950 1.00 0.00 26 ARG A O 2
ATOM 1365 N N . ILE A 1 27 ? -9.406 -8.663 1.253 1.00 0.00 27 ILE A N 2
ATOM 1366 C CA . ILE A 1 27 ? -8.318 -8.883 0.308 1.00 0.00 27 ILE A CA 2
ATOM 1367 C C . ILE A 1 27 ? -7.086 -8.068 0.688 1.00 0.00 27 ILE A C 2
ATOM 1368 O O . ILE A 1 27 ? -5.955 -8.464 0.406 1.00 0.00 27 ILE A O 2
ATOM 1384 N N . HIS A 1 28 ? -7.314 -6.926 1.331 1.00 0.00 28 HIS A N 2
ATOM 1385 C CA . HIS A 1 28 ? -6.223 -6.055 1.752 1.00 0.00 28 HIS A CA 2
ATOM 1386 C C . HIS A 1 28 ? -5.460 -6.667 2.923 1.00 0.00 28 HIS A C 2
ATOM 1387 O O . HIS A 1 28 ? -4.236 -6.570 2.997 1.00 0.00 28 HIS A O 2
ATOM 1401 N N . GLU A 1 29 ? -6.194 -7.296 3.837 1.00 0.00 29 GLU A N 2
ATOM 1402 C CA . GLU A 1 29 ? -5.586 -7.922 5.005 1.00 0.00 29 GLU A CA 2
ATOM 1403 C C . GLU A 1 29 ? -4.382 -8.770 4.604 1.00 0.00 29 GLU A C 2
ATOM 1404 O O . GLU A 1 29 ? -3.452 -8.956 5.388 1.00 0.00 29 GLU A O 2
ATOM 1416 N N . ARG A 1 30 ? -4.409 -9.282 3.377 1.00 0.00 30 ARG A N 2
ATOM 1417 C CA . ARG A 1 30 ? -3.322 -10.111 2.872 1.00 0.00 30 ARG A CA 2
ATOM 1418 C C . ARG A 1 30 ? -1.979 -9.406 3.035 1.00 0.00 30 ARG A C 2
ATOM 1419 O O . ARG A 1 30 ? -0.958 -10.047 3.290 1.00 0.00 30 ARG A O 2
ATOM 1440 N N . ILE A 1 31 ? -1.988 -8.086 2.886 1.00 0.00 31 ILE A N 2
ATOM 1441 C CA . ILE A 1 31 ? -0.770 -7.295 3.018 1.00 0.00 31 ILE A CA 2
ATOM 1442 C C . ILE A 1 31 ? 0.014 -7.696 4.263 1.00 0.00 31 ILE A C 2
ATOM 1443 O O . ILE A 1 31 ? 1.244 -7.763 4.240 1.00 0.00 31 ILE A O 2
ATOM 1459 N N . HIS A 1 32 ? -0.705 -7.964 5.348 1.00 0.00 32 HIS A N 2
ATOM 1460 C CA . HIS A 1 32 ? -0.076 -8.362 6.603 1.00 0.00 32 HIS A CA 2
ATOM 1461 C C . HIS A 1 32 ? 0.167 -9.868 6.635 1.00 0.00 32 HIS A C 2
ATOM 1462 O O . HIS A 1 32 ? -0.636 -10.624 7.183 1.00 0.00 32 HIS A O 2
ATOM 1476 N N . CYS A 1 33 ? 1.278 -10.295 6.045 1.00 0.00 33 CYS A N 2
ATOM 1477 C CA . CYS A 1 33 ? 1.625 -11.711 6.006 1.00 0.00 33 CYS A CA 2
ATOM 1478 C C . CYS A 1 33 ? 3.061 -11.905 5.530 1.00 0.00 33 CYS A C 2
ATOM 1479 O O . CYS A 1 33 ? 3.562 -11.142 4.703 1.00 0.00 33 CYS A O 2
ATOM 1487 N N . THR A 1 34 ? 3.721 -12.931 6.058 1.00 0.00 34 THR A N 2
ATOM 1488 C CA . THR A 1 34 ? 5.101 -13.224 5.690 1.00 0.00 34 THR A CA 2
ATOM 1489 C C . THR A 1 34 ? 5.199 -13.668 4.235 1.00 0.00 34 THR A C 2
ATOM 1490 O O . THR A 1 34 ? 5.324 -14.859 3.947 1.00 0.00 34 THR A O 2
ATOM 1501 N N . ASP A 1 35 ? 5.142 -12.705 3.322 1.00 0.00 35 ASP A N 2
ATOM 1502 C CA . ASP A 1 35 ? 5.226 -12.997 1.896 1.00 0.00 35 ASP A CA 2
ATOM 1503 C C . ASP A 1 35 ? 6.677 -12.995 1.426 1.00 0.00 35 ASP A C 2
ATOM 1504 O O . ASP A 1 35 ? 7.105 -13.889 0.696 1.00 0.00 35 ASP A O 2
ATOM 1513 N N . ARG A 1 36 ? 7.429 -11.984 1.848 1.00 0.00 36 ARG A N 2
ATOM 1514 C CA . ARG A 1 36 ? 8.832 -11.864 1.468 1.00 0.00 36 ARG A CA 2
ATOM 1515 C C . ARG A 1 36 ? 9.716 -11.696 2.700 1.00 0.00 36 ARG A C 2
ATOM 1516 O O . ARG A 1 36 ? 9.380 -10.979 3.643 1.00 0.00 36 ARG A O 2
ATOM 1537 N N . PRO A 1 37 ? 10.874 -12.373 2.694 1.00 0.00 37 PRO A N 2
ATOM 1538 C CA . PRO A 1 37 ? 11.831 -12.315 3.803 1.00 0.00 37 PRO A CA 2
ATOM 1539 C C . PRO A 1 37 ? 12.513 -10.955 3.910 1.00 0.00 37 PRO A C 2
ATOM 1540 O O . PRO A 1 37 ? 13.103 -10.625 4.939 1.00 0.00 37 PRO A O 2
ATOM 1551 N N . PHE A 1 38 ? 12.427 -10.170 2.842 1.00 0.00 38 PHE A N 2
ATOM 1552 C CA . PHE A 1 38 ? 13.037 -8.846 2.815 1.00 0.00 38 PHE A CA 2
ATOM 1553 C C . PHE A 1 38 ? 11.998 -7.775 2.495 1.00 0.00 38 PHE A C 2
ATOM 1554 O O . PHE A 1 38 ? 11.682 -7.529 1.330 1.00 0.00 38 PHE A O 2
ATOM 1571 N N . LYS A 1 39 ? 11.470 -7.141 3.536 1.00 0.00 39 LYS A N 2
ATOM 1572 C CA . LYS A 1 39 ? 10.468 -6.096 3.368 1.00 0.00 39 LYS A CA 2
ATOM 1573 C C . LYS A 1 39 ? 11.017 -4.740 3.798 1.00 0.00 39 LYS A C 2
ATOM 1574 O O . LYS A 1 39 ? 12.023 -4.662 4.505 1.00 0.00 39 LYS A O 2
ATOM 1593 N N . CYS A 1 40 ? 10.352 -3.673 3.369 1.00 0.00 40 CYS A N 2
ATOM 1594 C CA . CYS A 1 40 ? 10.773 -2.320 3.710 1.00 0.00 40 CYS A CA 2
ATOM 1595 C C . CYS A 1 40 ? 10.019 -1.808 4.934 1.00 0.00 40 CYS A C 2
ATOM 1596 O O . CYS A 1 40 ? 8.828 -2.070 5.097 1.00 0.00 40 CYS A O 2
ATOM 1603 N N . ASN A 1 41 ? 10.722 -1.076 5.793 1.00 0.00 41 ASN A N 2
ATOM 1604 C CA . ASN A 1 41 ? 10.119 -0.528 7.002 1.00 0.00 41 ASN A CA 2
ATOM 1605 C C . ASN A 1 41 ? 9.730 0.934 6.802 1.00 0.00 41 ASN A C 2
ATOM 1606 O O . ASN A 1 41 ? 9.455 1.652 7.763 1.00 0.00 41 ASN A O 2
ATOM 1617 N N . TYR A 1 42 ? 9.708 1.367 5.546 1.00 0.00 42 TYR A N 2
ATOM 1618 C CA . TYR A 1 42 ? 9.354 2.743 5.218 1.00 0.00 42 TYR A CA 2
ATOM 1619 C C . TYR A 1 42 ? 8.120 2.789 4.322 1.00 0.00 42 TYR A C 2
ATOM 1620 O O . TYR A 1 42 ? 7.257 3.654 4.477 1.00 0.00 42 TYR A O 2
ATOM 1638 N N . CYS A 1 43 ? 8.044 1.852 3.383 1.00 0.00 43 CYS A N 2
ATOM 1639 C CA . CYS A 1 43 ? 6.917 1.783 2.461 1.00 0.00 43 CYS A CA 2
ATOM 1640 C C . CYS A 1 43 ? 6.406 0.351 2.331 1.00 0.00 43 CYS A C 2
ATOM 1641 O O . CYS A 1 43 ? 6.959 -0.573 2.928 1.00 0.00 43 CYS A O 2
ATOM 1648 N N . SER A 1 44 ? 5.348 0.174 1.546 1.00 0.00 44 SER A N 2
ATOM 1649 C CA . SER A 1 44 ? 4.761 -1.144 1.341 1.00 0.00 44 SER A CA 2
ATOM 1650 C C . SER A 1 44 ? 5.519 -1.915 0.264 1.00 0.00 44 SER A C 2
ATOM 1651 O O . SER A 1 44 ? 4.917 -2.519 -0.623 1.00 0.00 44 SER A O 2
ATOM 1659 N N . PHE A 1 45 ? 6.845 -1.889 0.350 1.00 0.00 45 PHE A N 2
ATOM 1660 C CA . PHE A 1 45 ? 7.687 -2.584 -0.616 1.00 0.00 45 PHE A CA 2
ATOM 1661 C C . PHE A 1 45 ? 8.215 -3.892 -0.036 1.00 0.00 45 PHE A C 2
ATOM 1662 O O . PHE A 1 45 ? 8.645 -3.944 1.117 1.00 0.00 45 PHE A O 2
ATOM 1679 N N . ASP A 1 46 ? 8.179 -4.948 -0.842 1.00 0.00 46 ASP A N 2
ATOM 1680 C CA . ASP A 1 46 ? 8.654 -6.257 -0.410 1.00 0.00 46 ASP A CA 2
ATOM 1681 C C . ASP A 1 46 ? 9.318 -7.002 -1.563 1.00 0.00 46 ASP A C 2
ATOM 1682 O O . ASP A 1 46 ? 8.757 -7.107 -2.654 1.00 0.00 46 ASP A O 2
ATOM 1691 N N . THR A 1 47 ? 10.519 -7.517 -1.315 1.00 0.00 47 THR A N 2
ATOM 1692 C CA . THR A 1 47 ? 11.261 -8.250 -2.333 1.00 0.00 47 THR A CA 2
ATOM 1693 C C . THR A 1 47 ? 11.766 -9.583 -1.792 1.00 0.00 47 THR A C 2
ATOM 1694 O O . THR A 1 47 ? 12.061 -9.711 -0.604 1.00 0.00 47 THR A O 2
ATOM 1705 N N . LYS A 1 48 ? 11.865 -10.574 -2.672 1.00 0.00 48 LYS A N 2
ATOM 1706 C CA . LYS A 1 48 ? 12.336 -11.898 -2.284 1.00 0.00 48 LYS A CA 2
ATOM 1707 C C . LYS A 1 48 ? 13.830 -11.875 -1.977 1.00 0.00 48 LYS A C 2
ATOM 1708 O O . LYS A 1 48 ? 14.291 -12.530 -1.042 1.00 0.00 48 LYS A O 2
ATOM 1727 N N . GLN A 1 49 ? 14.581 -11.115 -2.769 1.00 0.00 49 GLN A N 2
ATOM 1728 C CA . GLN A 1 49 ? 16.023 -11.007 -2.580 1.00 0.00 49 GLN A CA 2
ATOM 1729 C C . GLN A 1 49 ? 16.377 -9.739 -1.811 1.00 0.00 49 GLN A C 2
ATOM 1730 O O . GLN A 1 49 ? 15.672 -8.731 -1.868 1.00 0.00 49 GLN A O 2
ATOM 1744 N N . PRO A 1 50 ? 17.497 -9.787 -1.074 1.00 0.00 50 PRO A N 2
ATOM 1745 C CA . PRO A 1 50 ? 17.970 -8.650 -0.279 1.00 0.00 50 PRO A CA 2
ATOM 1746 C C . PRO A 1 50 ? 18.476 -7.505 -1.150 1.00 0.00 50 PRO A C 2
ATOM 1747 O O . PRO A 1 50 ? 18.087 -6.352 -0.964 1.00 0.00 50 PRO A O 2
ATOM 1758 N N . SER A 1 51 ? 19.345 -7.830 -2.102 1.00 0.00 51 SER A N 2
ATOM 1759 C CA . SER A 1 51 ? 19.907 -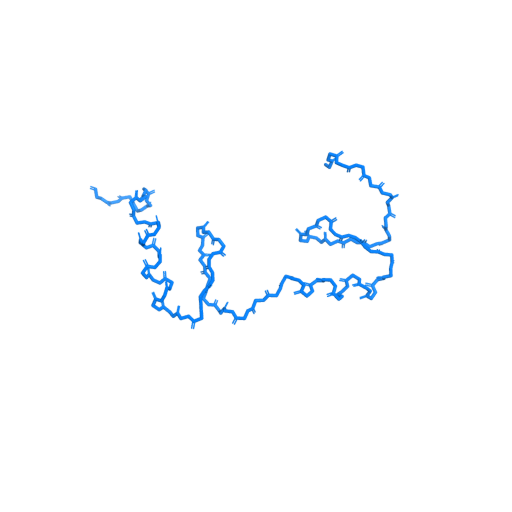6.828 -2.999 1.00 0.00 51 SER A CA 2
ATOM 1760 C C . SER A 1 51 ? 18.822 -5.882 -3.505 1.00 0.00 51 SER A C 2
ATOM 1761 O O . SER A 1 51 ? 18.991 -4.664 -3.494 1.00 0.00 51 SER A O 2
ATOM 1769 N N . ASN A 1 52 ? 17.706 -6.454 -3.947 1.00 0.00 52 ASN A N 2
ATOM 1770 C CA . ASN A 1 52 ? 16.592 -5.662 -4.457 1.00 0.00 52 ASN A CA 2
ATOM 1771 C C . ASN A 1 52 ? 16.161 -4.611 -3.440 1.00 0.00 52 ASN A C 2
ATOM 1772 O O . ASN A 1 52 ? 15.960 -3.445 -3.783 1.00 0.00 52 ASN A O 2
ATOM 1783 N N . LEU A 1 53 ? 16.022 -5.030 -2.187 1.00 0.00 53 LEU A N 2
ATOM 1784 C CA . LEU A 1 53 ? 15.615 -4.124 -1.118 1.00 0.00 53 LEU A CA 2
ATOM 1785 C C . LEU A 1 53 ? 16.710 -3.105 -0.822 1.00 0.00 53 LEU A C 2
ATOM 1786 O O . LEU A 1 53 ? 16.525 -1.904 -1.020 1.00 0.00 53 LEU A O 2
ATOM 1802 N N . SER A 1 54 ? 17.853 -3.592 -0.348 1.00 0.00 54 SER A N 2
ATOM 1803 C CA . SER A 1 54 ? 18.978 -2.723 -0.023 1.00 0.00 54 SER A CA 2
ATOM 1804 C C . SER A 1 54 ? 19.096 -1.586 -1.033 1.00 0.00 54 SER A C 2
ATOM 1805 O O . SER A 1 54 ? 19.250 -0.423 -0.661 1.00 0.00 54 SER A O 2
ATOM 1813 N N . LYS A 1 55 ? 19.022 -1.932 -2.314 1.00 0.00 55 LYS A N 2
ATOM 1814 C CA . LYS A 1 55 ? 19.119 -0.942 -3.380 1.00 0.00 55 LYS A CA 2
ATOM 1815 C C . LYS A 1 55 ? 17.884 -0.048 -3.407 1.00 0.00 55 LYS A C 2
ATOM 1816 O O . LYS A 1 55 ? 17.975 1.147 -3.693 1.00 0.00 55 LYS A O 2
ATOM 1835 N N . HIS A 1 56 ? 16.729 -0.633 -3.106 1.00 0.00 56 HIS A N 2
ATOM 1836 C CA . HIS A 1 56 ? 15.475 0.112 -3.093 1.00 0.00 56 HIS A CA 2
ATOM 1837 C C . HIS A 1 56 ? 15.476 1.159 -1.983 1.00 0.00 56 HIS A C 2
ATOM 1838 O O . HIS A 1 56 ? 14.967 2.265 -2.159 1.00 0.00 56 HIS A O 2
ATOM 1852 N N . MET A 1 57 ? 16.050 0.800 -0.839 1.00 0.00 57 MET A N 2
ATOM 1853 C CA . MET A 1 57 ? 16.117 1.709 0.300 1.00 0.00 57 MET A CA 2
ATOM 1854 C C . MET A 1 57 ? 16.907 2.965 -0.053 1.00 0.00 57 MET A C 2
ATOM 1855 O O . MET A 1 57 ? 16.418 4.084 0.106 1.00 0.00 57 MET A O 2
ATOM 1869 N N . LYS A 1 58 ? 18.131 2.773 -0.532 1.00 0.00 58 LYS A N 2
ATOM 1870 C CA . LYS A 1 58 ? 18.990 3.890 -0.908 1.00 0.00 58 LYS A CA 2
ATOM 1871 C C . LYS A 1 58 ? 18.415 4.639 -2.106 1.00 0.00 58 LYS A C 2
ATOM 1872 O O . LYS A 1 58 ? 18.478 5.867 -2.172 1.00 0.00 58 LYS A O 2
ATOM 1891 N N . LYS A 1 59 ? 17.852 3.893 -3.050 1.00 0.00 59 LYS A N 2
ATOM 1892 C CA . LYS A 1 59 ? 17.262 4.485 -4.245 1.00 0.00 59 LYS A CA 2
ATOM 1893 C C . LYS A 1 59 ? 16.276 5.589 -3.875 1.00 0.00 59 LYS A C 2
ATOM 1894 O O . LYS A 1 59 ? 16.452 6.746 -4.258 1.00 0.00 59 LYS A O 2
ATOM 1913 N N . PHE A 1 60 ? 15.240 5.224 -3.127 1.00 0.00 60 PHE A N 2
ATOM 1914 C CA . PHE A 1 60 ? 14.227 6.183 -2.704 1.00 0.00 60 PHE A CA 2
ATOM 1915 C C . PHE A 1 60 ? 14.573 6.775 -1.341 1.00 0.00 60 PHE A C 2
ATOM 1916 O O . PHE A 1 60 ? 14.802 7.978 -1.214 1.00 0.00 60 PHE A O 2
ATOM 1933 N N . HIS A 1 61 ? 14.608 5.921 -0.323 1.00 0.00 61 HIS A N 2
ATOM 1934 C CA . HIS A 1 61 ? 14.926 6.358 1.031 1.00 0.00 61 HIS A CA 2
ATOM 1935 C C . HIS A 1 61 ? 16.433 6.509 1.214 1.00 0.00 61 HIS A C 2
ATOM 1936 O O . HIS A 1 61 ? 17.007 5.995 2.173 1.00 0.00 61 HIS A O 2
ATOM 1950 N N . GLY A 1 62 ? 17.069 7.219 0.286 1.00 0.00 62 GLY A N 2
ATOM 1951 C CA . GLY A 1 62 ? 18.503 7.424 0.363 1.00 0.00 62 GLY A CA 2
ATOM 1952 C C . GLY A 1 62 ? 18.868 8.712 1.073 1.00 0.00 62 GLY A C 2
ATOM 1953 O O . GLY A 1 62 ? 19.701 8.715 1.979 1.00 0.00 62 GLY A O 2
ATOM 1957 N N . ASP A 1 63 ? 18.243 9.810 0.661 1.00 0.00 63 ASP A N 2
ATOM 1958 C CA . ASP A 1 63 ? 18.506 11.111 1.265 1.00 0.00 63 ASP A CA 2
ATOM 1959 C C . ASP A 1 63 ? 18.252 11.075 2.768 1.00 0.00 63 ASP A C 2
ATOM 1960 O O . ASP A 1 63 ? 19.132 11.402 3.564 1.00 0.00 63 ASP A O 2
ATOM 1969 N N . MET A 1 64 ? 17.043 10.676 3.149 1.00 0.00 64 MET A N 2
ATOM 1970 C CA . MET A 1 64 ? 16.673 10.597 4.558 1.00 0.00 64 MET A CA 2
ATOM 1971 C C . MET A 1 64 ? 17.586 9.631 5.306 1.00 0.00 64 MET A C 2
ATOM 1972 O O . MET A 1 64 ? 17.836 8.517 4.846 1.00 0.00 64 MET A O 2
ATOM 1986 N N . SER A 1 65 ? 18.081 10.066 6.461 1.00 0.00 65 SER A N 2
ATOM 1987 C CA . SER A 1 65 ? 18.969 9.240 7.270 1.00 0.00 65 SER A CA 2
ATOM 1988 C C . SER A 1 65 ? 20.166 8.766 6.452 1.00 0.00 65 SER A C 2
ATOM 1989 O O . SER A 1 65 ? 20.561 7.603 6.525 1.00 0.00 65 SER A O 2
ATOM 1997 N N . GLY A 1 66 ? 20.740 9.677 5.671 1.00 0.00 66 GLY A N 2
ATOM 1998 C CA . GLY A 1 66 ? 21.886 9.334 4.849 1.00 0.00 66 GLY A CA 2
ATOM 1999 C C . GLY A 1 66 ? 22.993 10.366 4.938 1.00 0.00 66 GLY A C 2
ATOM 2000 O O . GLY A 1 66 ? 22.746 11.572 4.964 1.00 0.00 66 GLY A O 2
ATOM 2004 N N . PRO A 1 67 ? 24.246 9.892 4.989 1.00 0.00 67 PRO A N 2
ATOM 2005 C CA . PRO A 1 67 ? 25.420 10.765 5.078 1.00 0.00 67 PRO A CA 2
ATOM 2006 C C . PRO A 1 67 ? 25.662 11.544 3.789 1.00 0.00 67 PRO A C 2
ATOM 2007 O O . PRO A 1 67 ? 25.821 12.764 3.811 1.00 0.00 67 PRO A O 2
ATOM 2018 N N . SER A 1 68 ? 25.689 10.831 2.668 1.00 0.00 68 SER A N 2
ATOM 2019 C CA . SER A 1 68 ? 25.915 11.455 1.370 1.00 0.00 68 SER A CA 2
ATOM 2020 C C . SER A 1 68 ? 25.780 10.434 0.245 1.00 0.00 68 SER A C 2
ATOM 2021 O O . SER A 1 68 ? 26.354 9.346 0.307 1.00 0.00 68 SER A O 2
ATOM 2029 N N . SER A 1 69 ? 25.017 10.792 -0.783 1.00 0.00 69 SER A N 2
ATOM 2030 C CA . SER A 1 69 ? 24.802 9.906 -1.921 1.00 0.00 69 SER A CA 2
ATOM 2031 C C . SER A 1 69 ? 24.292 10.687 -3.128 1.00 0.00 69 SER A C 2
ATOM 2032 O O . SER A 1 69 ? 23.135 11.104 -3.168 1.00 0.00 69 SER A O 2
ATOM 2040 N N . GLY A 1 70 ? 25.165 10.880 -4.112 1.00 0.00 70 GLY A N 2
ATOM 2041 C CA . GLY A 1 70 ? 24.785 11.610 -5.308 1.00 0.00 70 GLY A CA 2
ATOM 2042 C C . GLY A 1 70 ? 24.454 13.061 -5.020 1.00 0.00 70 GLY A C 2
ATOM 2043 O O . GLY A 1 70 ? 25.254 13.743 -4.382 1.00 0.00 70 GLY A O 2
ATOM 2049 N N . GLY A 1 1 ? -20.921 25.475 1.366 1.00 0.00 1 GLY A N 3
ATOM 2050 C CA . GLY A 1 1 ? -20.288 24.203 1.068 1.00 0.00 1 GLY A CA 3
ATOM 2051 C C . GLY A 1 1 ? -19.478 23.672 2.234 1.00 0.00 1 GLY A C 3
ATOM 2052 O O . GLY A 1 1 ? -18.261 23.515 2.132 1.00 0.00 1 GLY A O 3
ATOM 2056 N N . SER A 1 2 ? -20.153 23.397 3.345 1.00 0.00 2 SER A N 3
ATOM 2057 C CA . SER A 1 2 ? -19.487 22.885 4.537 1.00 0.00 2 SER A CA 3
ATOM 2058 C C . SER A 1 2 ? -18.813 21.547 4.251 1.00 0.00 2 SER A C 3
ATOM 2059 O O . SER A 1 2 ? -19.482 20.544 4.000 1.00 0.00 2 SER A O 3
ATOM 2067 N N . SER A 1 3 ? -17.485 21.539 4.292 1.00 0.00 3 SER A N 3
ATOM 2068 C CA . SER A 1 3 ? -16.719 20.325 4.034 1.00 0.00 3 SER A CA 3
ATOM 2069 C C . SER A 1 3 ? -16.067 19.811 5.314 1.00 0.00 3 SER A C 3
ATOM 2070 O O . SER A 1 3 ? -15.672 20.592 6.179 1.00 0.00 3 SER A O 3
ATOM 2078 N N . GLY A 1 4 ? -15.959 18.491 5.427 1.00 0.00 4 GLY A N 3
ATOM 2079 C CA . GLY A 1 4 ? -15.355 17.894 6.604 1.00 0.00 4 GLY A CA 3
ATOM 2080 C C . GLY A 1 4 ? -14.558 16.647 6.277 1.00 0.00 4 GLY A C 3
ATOM 2081 O O . GLY A 1 4 ? -13.684 16.670 5.411 1.00 0.00 4 GLY A O 3
ATOM 2085 N N . SER A 1 5 ? -14.858 15.555 6.974 1.00 0.00 5 SER A N 3
ATOM 2086 C CA . SER A 1 5 ? -14.159 14.294 6.757 1.00 0.00 5 SER A CA 3
ATOM 2087 C C . SER A 1 5 ? -15.148 13.162 6.502 1.00 0.00 5 SER A C 3
ATOM 2088 O O . SER A 1 5 ? -15.577 12.476 7.431 1.00 0.00 5 SER A O 3
ATOM 2096 N N . SER A 1 6 ? -15.507 12.971 5.237 1.00 0.00 6 SER A N 3
ATOM 2097 C CA . SER A 1 6 ? -16.449 11.925 4.858 1.00 0.00 6 SER A CA 3
ATOM 2098 C C . SER A 1 6 ? -15.758 10.844 4.032 1.00 0.00 6 SER A C 3
ATOM 2099 O O . SER A 1 6 ? -14.673 11.059 3.492 1.00 0.00 6 SER A O 3
ATOM 2107 N N . GLY A 1 7 ? -16.395 9.681 3.939 1.00 0.00 7 GLY A N 3
ATOM 2108 C CA . GLY A 1 7 ? -15.827 8.583 3.179 1.00 0.00 7 GLY A CA 3
ATOM 2109 C C . GLY A 1 7 ? -16.537 7.269 3.439 1.00 0.00 7 GLY A C 3
ATOM 2110 O O . GLY A 1 7 ? -17.532 7.225 4.162 1.00 0.00 7 GLY A O 3
ATOM 2114 N N . HIS A 1 8 ? -16.026 6.194 2.846 1.00 0.00 8 HIS A N 3
ATOM 2115 C CA . HIS A 1 8 ? -16.618 4.873 3.017 1.00 0.00 8 HIS A CA 3
ATOM 2116 C C . HIS A 1 8 ? -16.845 4.566 4.494 1.00 0.00 8 HIS A C 3
ATOM 2117 O O . HIS A 1 8 ? -16.206 5.138 5.377 1.00 0.00 8 HIS A O 3
ATOM 2131 N N . PRO A 1 9 ? -17.777 3.641 4.771 1.00 0.00 9 PRO A N 3
ATOM 2132 C CA . PRO A 1 9 ? -18.110 3.238 6.140 1.00 0.00 9 PRO A CA 3
ATOM 2133 C C . PRO A 1 9 ? -16.987 2.445 6.800 1.00 0.00 9 PRO A C 3
ATOM 2134 O O . PRO A 1 9 ? -16.698 2.627 7.982 1.00 0.00 9 PRO A O 3
ATOM 2145 N N . GLU A 1 10 ? -16.357 1.565 6.027 1.00 0.00 10 GLU A N 3
ATOM 2146 C CA . GLU A 1 10 ? -15.266 0.744 6.539 1.00 0.00 10 GLU A CA 3
ATOM 2147 C C . GLU A 1 10 ? -13.952 1.093 5.847 1.00 0.00 10 GLU A C 3
ATOM 2148 O O . GLU A 1 10 ? -13.933 1.453 4.669 1.00 0.00 10 GLU A O 3
ATOM 2160 N N . LYS A 1 11 ? -12.853 0.986 6.587 1.00 0.00 11 LYS A N 3
ATOM 2161 C CA . LYS A 1 11 ? -11.534 1.289 6.046 1.00 0.00 11 LYS A CA 3
ATOM 2162 C C . LYS A 1 11 ? -10.494 0.300 6.563 1.00 0.00 11 LYS A C 3
ATOM 2163 O O . LYS A 1 11 ? -10.713 -0.380 7.565 1.00 0.00 11 LYS A O 3
ATOM 2182 N N . CYS A 1 12 ? -9.360 0.227 5.874 1.00 0.00 12 CYS A N 3
ATOM 2183 C CA . CYS A 1 12 ? -8.285 -0.677 6.264 1.00 0.00 12 CYS A CA 3
ATOM 2184 C C . CYS A 1 12 ? -7.263 0.038 7.143 1.00 0.00 12 CYS A C 3
ATOM 2185 O O . CYS A 1 12 ? -6.834 1.150 6.834 1.00 0.00 12 CYS A O 3
ATOM 2192 N N . SER A 1 13 ? -6.879 -0.607 8.239 1.00 0.00 13 SER A N 3
ATOM 2193 C CA . SER A 1 13 ? -5.911 -0.032 9.165 1.00 0.00 13 SER A CA 3
ATOM 2194 C C . SER A 1 13 ? -4.505 -0.066 8.573 1.00 0.00 13 SER A C 3
ATOM 2195 O O . SER A 1 13 ? -3.665 0.773 8.894 1.00 0.00 13 SER A O 3
ATOM 2203 N N . GLU A 1 14 ? -4.259 -1.044 7.706 1.00 0.00 14 GLU A N 3
ATOM 2204 C CA . GLU A 1 14 ? -2.955 -1.189 7.070 1.00 0.00 14 GLU A CA 3
ATOM 2205 C C . GLU A 1 14 ? -2.723 -0.081 6.046 1.00 0.00 14 GLU A C 3
ATOM 2206 O O . GLU A 1 14 ? -1.760 0.680 6.145 1.00 0.00 14 GLU A O 3
ATOM 2218 N N . CYS A 1 15 ? -3.613 0.004 5.063 1.00 0.00 15 CYS A N 3
ATOM 2219 C CA . CYS A 1 15 ? -3.507 1.017 4.020 1.00 0.00 15 CYS A CA 3
ATOM 2220 C C . CYS A 1 15 ? -4.750 1.900 3.991 1.00 0.00 15 CYS A C 3
ATOM 2221 O O . CYS A 1 15 ? -5.635 1.773 4.838 1.00 0.00 15 CYS A O 3
ATOM 2228 N N . SER A 1 16 ? -4.811 2.796 3.011 1.00 0.00 16 SER A N 3
ATOM 2229 C CA . SER A 1 16 ? -5.944 3.704 2.873 1.00 0.00 16 SER A CA 3
ATOM 2230 C C . SER A 1 16 ? -7.047 3.071 2.030 1.00 0.00 16 SER A C 3
ATOM 2231 O O . SER A 1 16 ? -7.820 3.770 1.375 1.00 0.00 16 SER A O 3
ATOM 2239 N N . TYR A 1 17 ? -7.113 1.745 2.053 1.00 0.00 17 TYR A N 3
ATOM 2240 C CA . TYR A 1 17 ? -8.119 1.016 1.290 1.00 0.00 17 TYR A CA 3
ATOM 2241 C C . TYR A 1 17 ? -9.432 0.930 2.062 1.00 0.00 17 TYR A C 3
ATOM 2242 O O . TYR A 1 17 ? -9.457 0.523 3.223 1.00 0.00 17 TYR A O 3
ATOM 2260 N N . SER A 1 18 ? -10.523 1.317 1.407 1.00 0.00 18 SER A N 3
ATOM 2261 C CA . SER A 1 18 ? -11.840 1.287 2.032 1.00 0.00 18 SER A CA 3
ATOM 2262 C C . SER A 1 18 ? -12.861 0.621 1.115 1.00 0.00 18 SER A C 3
ATOM 2263 O O . SER A 1 18 ? -12.770 0.720 -0.110 1.00 0.00 18 SER A O 3
ATOM 2271 N N . CYS A 1 19 ? -13.833 -0.057 1.715 1.00 0.00 19 CYS A N 3
ATOM 2272 C CA . CYS A 1 19 ? -14.872 -0.741 0.954 1.00 0.00 19 CYS A CA 3
ATOM 2273 C C . CYS A 1 19 ? -16.250 -0.470 1.549 1.00 0.00 19 CYS A C 3
ATOM 2274 O O . CYS A 1 19 ? -16.366 0.049 2.659 1.00 0.00 19 CYS A O 3
ATOM 2282 N N . SER A 1 20 ? -17.291 -0.823 0.802 1.00 0.00 20 SER A N 3
ATOM 2283 C CA . SER A 1 20 ? -18.662 -0.613 1.253 1.00 0.00 20 SER A CA 3
ATOM 2284 C C . SER A 1 20 ? -19.118 -1.755 2.156 1.00 0.00 20 SER A C 3
ATOM 2285 O O . SER A 1 20 ? -19.650 -1.527 3.242 1.00 0.00 20 SER A O 3
ATOM 2293 N N . SER A 1 21 ? -18.904 -2.984 1.698 1.00 0.00 21 SER A N 3
ATOM 2294 C CA . SER A 1 21 ? -19.296 -4.163 2.461 1.00 0.00 21 SER A CA 3
ATOM 2295 C C . SER A 1 21 ? -18.172 -4.606 3.392 1.00 0.00 21 SER A C 3
ATOM 2296 O O . SER A 1 21 ? -16.992 -4.494 3.058 1.00 0.00 21 SER A O 3
ATOM 2304 N N . LYS A 1 22 ? -18.546 -5.110 4.563 1.00 0.00 22 LYS A N 3
ATOM 2305 C CA . LYS A 1 22 ? -17.571 -5.572 5.544 1.00 0.00 22 LYS A CA 3
ATOM 2306 C C . LYS A 1 22 ? -16.806 -6.785 5.022 1.00 0.00 22 LYS A C 3
ATOM 2307 O O . LYS A 1 22 ? -15.577 -6.816 5.057 1.00 0.00 22 LYS A O 3
ATOM 2326 N N . ALA A 1 23 ? -17.543 -7.780 4.538 1.00 0.00 23 ALA A N 3
ATOM 2327 C CA . ALA A 1 23 ? -16.933 -8.992 4.006 1.00 0.00 23 ALA A CA 3
ATOM 2328 C C . ALA A 1 23 ? -15.922 -8.664 2.912 1.00 0.00 23 ALA A C 3
ATOM 2329 O O . ALA A 1 23 ? -14.841 -9.249 2.857 1.00 0.00 23 ALA A O 3
ATOM 2336 N N . ALA A 1 24 ? -16.282 -7.724 2.044 1.00 0.00 24 ALA A N 3
ATOM 2337 C CA . ALA A 1 24 ? -15.405 -7.318 0.952 1.00 0.00 24 ALA A CA 3
ATOM 2338 C C . ALA A 1 24 ? -14.034 -6.901 1.475 1.00 0.00 24 ALA A C 3
ATOM 2339 O O . ALA A 1 24 ? -13.007 -7.413 1.029 1.00 0.00 24 ALA A O 3
ATOM 2346 N N . LEU A 1 25 ? -14.026 -5.970 2.422 1.00 0.00 25 LEU A N 3
ATOM 2347 C CA . LEU A 1 25 ? -12.780 -5.484 3.006 1.00 0.00 25 LEU A CA 3
ATOM 2348 C C . LEU A 1 25 ? -11.895 -6.645 3.446 1.00 0.00 25 LEU A C 3
ATOM 2349 O O . LEU A 1 25 ? -10.725 -6.723 3.072 1.00 0.00 25 LEU A O 3
ATOM 2365 N N . ARG A 1 26 ? -12.463 -7.547 4.241 1.00 0.00 26 ARG A N 3
ATOM 2366 C CA . ARG A 1 26 ? -11.726 -8.705 4.731 1.00 0.00 26 ARG A CA 3
ATOM 2367 C C . ARG A 1 26 ? -10.851 -9.298 3.630 1.00 0.00 26 ARG A C 3
ATOM 2368 O O . ARG A 1 26 ? -9.667 -9.565 3.841 1.00 0.00 26 ARG A O 3
ATOM 2389 N N . ILE A 1 27 ? -11.442 -9.503 2.458 1.00 0.00 27 ILE A N 3
ATOM 2390 C CA . ILE A 1 27 ? -10.716 -10.064 1.325 1.00 0.00 27 ILE A CA 3
ATOM 2391 C C . ILE A 1 27 ? -9.480 -9.234 0.998 1.00 0.00 27 ILE A C 3
ATOM 2392 O O . ILE A 1 27 ? -8.359 -9.744 0.997 1.00 0.00 27 ILE A O 3
ATOM 2408 N N . HIS A 1 28 ? -9.691 -7.950 0.724 1.00 0.00 28 HIS A N 3
ATOM 2409 C CA . HIS A 1 28 ? -8.593 -7.047 0.398 1.00 0.00 28 HIS A CA 3
ATOM 2410 C C . HIS A 1 28 ? -7.415 -7.262 1.344 1.00 0.00 28 HIS A C 3
ATOM 2411 O O . HIS A 1 28 ? -6.259 -7.257 0.921 1.00 0.00 28 HIS A O 3
ATOM 2425 N N . GLU A 1 29 ? -7.716 -7.448 2.625 1.00 0.00 29 GLU A N 3
ATOM 2426 C CA . GLU A 1 29 ? -6.682 -7.662 3.630 1.00 0.00 29 GLU A CA 3
ATOM 2427 C C . GLU A 1 29 ? -5.600 -8.602 3.105 1.00 0.00 29 GLU A C 3
ATOM 2428 O O . GLU A 1 29 ? -4.414 -8.412 3.373 1.00 0.00 29 GLU A O 3
ATOM 2440 N N . ARG A 1 30 ? -6.019 -9.617 2.357 1.00 0.00 30 ARG A N 3
ATOM 2441 C CA . ARG A 1 30 ? -5.088 -10.589 1.796 1.00 0.00 30 ARG A CA 3
ATOM 2442 C C . ARG A 1 30 ? -3.850 -9.894 1.237 1.00 0.00 30 ARG A C 3
ATOM 2443 O O . ARG A 1 30 ? -2.730 -10.384 1.387 1.00 0.00 30 ARG A O 3
ATOM 2464 N N . ILE A 1 31 ? -4.059 -8.752 0.590 1.00 0.00 31 ILE A N 3
ATOM 2465 C CA . ILE A 1 31 ? -2.961 -7.991 0.009 1.00 0.00 31 ILE A CA 3
ATOM 2466 C C . ILE A 1 31 ? -1.744 -7.993 0.928 1.00 0.00 31 ILE A C 3
ATOM 2467 O O . ILE A 1 31 ? -0.609 -8.143 0.474 1.00 0.00 31 ILE A O 3
ATOM 2483 N N . HIS A 1 32 ? -1.988 -7.828 2.225 1.00 0.00 32 HIS A N 3
ATOM 2484 C CA . HIS A 1 32 ? -0.912 -7.813 3.209 1.00 0.00 32 HIS A CA 3
ATOM 2485 C C . HIS A 1 32 ? -0.583 -9.228 3.676 1.00 0.00 32 HIS A C 3
ATOM 2486 O O . HIS A 1 32 ? -0.939 -9.624 4.787 1.00 0.00 32 HIS A O 3
ATOM 2500 N N . CYS A 1 33 ? 0.096 -9.984 2.822 1.00 0.00 33 CYS A N 3
ATOM 2501 C CA . CYS A 1 33 ? 0.471 -11.356 3.146 1.00 0.00 33 CYS A CA 3
ATOM 2502 C C . CYS A 1 33 ? 1.958 -11.587 2.893 1.00 0.00 33 CYS A C 3
ATOM 2503 O O . CYS A 1 33 ? 2.592 -10.853 2.135 1.00 0.00 33 CYS A O 3
ATOM 2511 N N . THR A 1 34 ? 2.509 -12.613 3.534 1.00 0.00 34 THR A N 3
ATOM 2512 C CA . THR A 1 34 ? 3.921 -12.940 3.382 1.00 0.00 34 THR A CA 3
ATOM 2513 C C . THR A 1 34 ? 4.266 -13.222 1.924 1.00 0.00 34 THR A C 3
ATOM 2514 O O . THR A 1 34 ? 4.178 -14.361 1.464 1.00 0.00 34 THR A O 3
ATOM 2525 N N . ASP A 1 35 ? 4.658 -12.178 1.201 1.00 0.00 35 ASP A N 3
ATOM 2526 C CA . ASP A 1 35 ? 5.018 -12.314 -0.205 1.00 0.00 35 ASP A CA 3
ATOM 2527 C C . ASP A 1 35 ? 6.520 -12.137 -0.401 1.00 0.00 35 ASP A C 3
ATOM 2528 O O . ASP A 1 35 ? 7.199 -13.026 -0.917 1.00 0.00 35 ASP A O 3
ATOM 2537 N N . ARG A 1 36 ? 7.034 -10.982 0.012 1.00 0.00 36 ARG A N 3
ATOM 2538 C CA . ARG A 1 36 ? 8.455 -10.687 -0.121 1.00 0.00 36 ARG A CA 3
ATOM 2539 C C . ARG A 1 36 ? 9.187 -10.935 1.195 1.00 0.00 36 ARG A C 3
ATOM 2540 O O . ARG A 1 36 ? 8.820 -10.409 2.246 1.00 0.00 36 ARG A O 3
ATOM 2561 N N . PRO A 1 37 ? 10.246 -11.756 1.138 1.00 0.00 37 PRO A N 3
ATOM 2562 C CA . PRO A 1 37 ? 11.051 -12.093 2.316 1.00 0.00 37 PRO A CA 3
ATOM 2563 C C . PRO A 1 37 ? 11.872 -10.908 2.814 1.00 0.00 37 PRO A C 3
ATOM 2564 O O . PRO A 1 37 ? 11.883 -10.606 4.008 1.00 0.00 37 PRO A O 3
ATOM 2575 N N . PHE A 1 38 ? 12.559 -10.240 1.893 1.00 0.00 38 PHE A N 3
ATOM 2576 C CA . PHE A 1 38 ? 13.383 -9.089 2.240 1.00 0.00 38 PHE A CA 3
ATOM 2577 C C . PHE A 1 38 ? 12.522 -7.849 2.458 1.00 0.00 38 PHE A C 3
ATOM 2578 O O . PHE A 1 38 ? 11.614 -7.564 1.676 1.00 0.00 38 PHE A O 3
ATOM 2595 N N . LYS A 1 39 ? 12.812 -7.114 3.526 1.00 0.00 39 LYS A N 3
ATOM 2596 C CA . LYS A 1 39 ? 12.066 -5.904 3.849 1.00 0.00 39 LYS A CA 3
ATOM 2597 C C . LYS A 1 39 ? 13.009 -4.778 4.264 1.00 0.00 39 LYS A C 3
ATOM 2598 O O . LYS A 1 39 ? 14.105 -5.026 4.766 1.00 0.00 39 LYS A O 3
ATOM 2617 N N . CYS A 1 40 ? 12.574 -3.540 4.052 1.00 0.00 40 CYS A N 3
ATOM 2618 C CA . CYS A 1 40 ? 13.378 -2.376 4.405 1.00 0.00 40 CYS A CA 3
ATOM 2619 C C . CYS A 1 40 ? 13.082 -1.924 5.832 1.00 0.00 40 CYS A C 3
ATOM 2620 O O . CYS A 1 40 ? 11.927 -1.866 6.249 1.00 0.00 40 CYS A O 3
ATOM 2627 N N . ASN A 1 41 ? 14.137 -1.603 6.575 1.00 0.00 41 ASN A N 3
ATOM 2628 C CA . ASN A 1 41 ? 13.991 -1.156 7.955 1.00 0.00 41 ASN A CA 3
ATOM 2629 C C . ASN A 1 41 ? 13.704 0.342 8.015 1.00 0.00 41 ASN A C 3
ATOM 2630 O O . ASN A 1 41 ? 13.125 0.835 8.983 1.00 0.00 41 ASN A O 3
ATOM 2641 N N . TYR A 1 42 ? 14.111 1.058 6.973 1.00 0.00 42 TYR A N 3
ATOM 2642 C CA . TYR A 1 42 ? 13.899 2.499 6.907 1.00 0.00 42 TYR A CA 3
ATOM 2643 C C . TYR A 1 42 ? 12.454 2.821 6.535 1.00 0.00 42 TYR A C 3
ATOM 2644 O O . TYR A 1 42 ? 11.819 3.679 7.149 1.00 0.00 42 TYR A O 3
ATOM 2662 N N . CYS A 1 43 ? 11.941 2.125 5.526 1.00 0.00 43 CYS A N 3
ATOM 2663 C CA . CYS A 1 43 ? 10.572 2.335 5.070 1.00 0.00 43 CYS A CA 3
ATOM 2664 C C . CYS A 1 43 ? 9.844 1.004 4.907 1.00 0.00 43 CYS A C 3
ATOM 2665 O O . CYS A 1 43 ? 10.426 -0.063 5.104 1.00 0.00 43 CYS A O 3
ATOM 2672 N N . SER A 1 44 ? 8.566 1.075 4.547 1.00 0.00 44 SER A N 3
ATOM 2673 C CA . SER A 1 44 ? 7.757 -0.124 4.361 1.00 0.00 44 SER A CA 3
ATOM 2674 C C . SER A 1 44 ? 7.945 -0.695 2.959 1.00 0.00 44 SER A C 3
ATOM 2675 O O . SER A 1 44 ? 6.979 -1.066 2.292 1.00 0.00 44 SER A O 3
ATOM 2683 N N . PHE A 1 45 ? 9.197 -0.763 2.518 1.00 0.00 45 PHE A N 3
ATOM 2684 C CA . PHE A 1 45 ? 9.514 -1.287 1.195 1.00 0.00 45 PHE A CA 3
ATOM 2685 C C . PHE A 1 45 ? 9.978 -2.738 1.282 1.00 0.00 45 PHE A C 3
ATOM 2686 O O . PHE A 1 45 ? 10.899 -3.063 2.030 1.00 0.00 45 PHE A O 3
ATOM 2703 N N . ASP A 1 46 ? 9.331 -3.607 0.512 1.00 0.00 46 ASP A N 3
ATOM 2704 C CA . ASP A 1 46 ? 9.676 -5.024 0.501 1.00 0.00 46 ASP A CA 3
ATOM 2705 C C . ASP A 1 46 ? 9.950 -5.505 -0.921 1.00 0.00 46 ASP A C 3
ATOM 2706 O O . ASP A 1 46 ? 9.156 -5.270 -1.832 1.00 0.00 46 ASP A O 3
ATOM 2715 N N . THR A 1 47 ? 11.081 -6.179 -1.104 1.00 0.00 47 THR A N 3
ATOM 2716 C CA . THR A 1 47 ? 11.462 -6.691 -2.414 1.00 0.00 47 THR A CA 3
ATOM 2717 C C . THR A 1 47 ? 11.781 -8.181 -2.351 1.00 0.00 47 THR A C 3
ATOM 2718 O O . THR A 1 47 ? 12.292 -8.674 -1.345 1.00 0.00 47 THR A O 3
ATOM 2729 N N . LYS A 1 48 ? 11.477 -8.893 -3.431 1.00 0.00 48 LYS A N 3
ATOM 2730 C CA . LYS A 1 48 ? 11.733 -10.326 -3.499 1.00 0.00 48 LYS A CA 3
ATOM 2731 C C . LYS A 1 48 ? 13.231 -10.610 -3.542 1.00 0.00 48 LYS A C 3
ATOM 2732 O O . LYS A 1 48 ? 13.721 -11.508 -2.857 1.00 0.00 48 LYS A O 3
ATOM 2751 N N . GLN A 1 49 ? 13.953 -9.838 -4.348 1.00 0.00 49 GLN A N 3
ATOM 2752 C CA . GLN A 1 49 ? 15.395 -10.008 -4.478 1.00 0.00 49 GLN A CA 3
ATOM 2753 C C . GLN A 1 49 ? 16.139 -9.100 -3.504 1.00 0.00 49 GLN A C 3
ATOM 2754 O O . GLN A 1 49 ? 15.706 -7.989 -3.198 1.00 0.00 49 GLN A O 3
ATOM 2768 N N . PRO A 1 50 ? 17.286 -9.583 -3.003 1.00 0.00 50 PRO A N 3
ATOM 2769 C CA . PRO A 1 50 ? 18.115 -8.832 -2.056 1.00 0.00 50 PRO A CA 3
ATOM 2770 C C . PRO A 1 50 ? 18.791 -7.628 -2.705 1.00 0.00 50 PRO A C 3
ATOM 2771 O O . PRO A 1 50 ? 18.849 -6.547 -2.120 1.00 0.00 50 PRO A O 3
ATOM 2782 N N . SER A 1 51 ? 19.300 -7.824 -3.917 1.00 0.00 51 SER A N 3
ATOM 2783 C CA . SER A 1 51 ? 19.975 -6.755 -4.644 1.00 0.00 51 SER A CA 3
ATOM 2784 C C . SER A 1 51 ? 19.083 -5.522 -4.750 1.00 0.00 51 SER A C 3
ATOM 2785 O O . SER A 1 51 ? 19.555 -4.391 -4.649 1.00 0.00 51 SER A O 3
ATOM 2793 N N . ASN A 1 52 ? 17.789 -5.751 -4.953 1.00 0.00 52 ASN A N 3
ATOM 2794 C CA . ASN A 1 52 ? 16.830 -4.660 -5.073 1.00 0.00 52 ASN A CA 3
ATOM 2795 C C . ASN A 1 52 ? 16.767 -3.847 -3.783 1.00 0.00 52 ASN A C 3
ATOM 2796 O O . ASN A 1 52 ? 16.581 -2.629 -3.812 1.00 0.00 52 ASN A O 3
ATOM 2807 N N . LEU A 1 53 ? 16.923 -4.527 -2.653 1.00 0.00 53 LEU A N 3
ATOM 2808 C CA . LEU A 1 53 ? 16.885 -3.869 -1.352 1.00 0.00 53 LEU A CA 3
ATOM 2809 C C . LEU A 1 53 ? 18.164 -3.075 -1.106 1.00 0.00 53 LEU A C 3
ATOM 2810 O O . LEU A 1 53 ? 18.148 -1.844 -1.086 1.00 0.00 53 LEU A O 3
ATOM 2826 N N . SER A 1 54 ? 19.270 -3.788 -0.920 1.00 0.00 54 SER A N 3
ATOM 2827 C CA . SER A 1 54 ? 20.558 -3.150 -0.674 1.00 0.00 54 SER A CA 3
ATOM 2828 C C . SER A 1 54 ? 20.687 -1.858 -1.476 1.00 0.00 54 SER A C 3
ATOM 2829 O O . SER A 1 54 ? 20.940 -0.790 -0.918 1.00 0.00 54 SER A O 3
ATOM 2837 N N . LYS A 1 55 ? 20.511 -1.964 -2.788 1.00 0.00 55 LYS A N 3
ATOM 2838 C CA . LYS A 1 55 ? 20.606 -0.806 -3.669 1.00 0.00 55 LYS A CA 3
ATOM 2839 C C . LYS A 1 55 ? 19.550 0.235 -3.314 1.00 0.00 55 LYS A C 3
ATOM 2840 O O . LYS A 1 55 ? 19.829 1.434 -3.291 1.00 0.00 55 LYS A O 3
ATOM 2859 N N . HIS A 1 56 ? 18.336 -0.230 -3.038 1.00 0.00 56 HIS A N 3
ATOM 2860 C CA . HIS A 1 56 ? 17.238 0.662 -2.682 1.00 0.00 56 HIS A CA 3
ATOM 2861 C C . HIS A 1 56 ? 17.593 1.497 -1.455 1.00 0.00 56 HIS A C 3
ATOM 2862 O O . HIS A 1 56 ? 17.269 2.683 -1.385 1.00 0.00 56 HIS A O 3
ATOM 2876 N N . MET A 1 57 ? 18.260 0.871 -0.491 1.00 0.00 57 MET A N 3
ATOM 2877 C CA . MET A 1 57 ? 18.658 1.558 0.732 1.00 0.00 57 MET A CA 3
ATOM 2878 C C . MET A 1 57 ? 19.554 2.752 0.418 1.00 0.00 57 MET A C 3
ATOM 2879 O O . MET A 1 57 ? 19.269 3.879 0.823 1.00 0.00 57 MET A O 3
ATOM 2893 N N . LYS A 1 58 ? 20.639 2.497 -0.307 1.00 0.00 58 LYS A N 3
ATOM 2894 C CA . LYS A 1 58 ? 21.577 3.551 -0.676 1.00 0.00 58 LYS A CA 3
ATOM 2895 C C . LYS A 1 58 ? 20.936 4.532 -1.653 1.00 0.00 58 LYS A C 3
ATOM 2896 O O . LYS A 1 58 ? 21.215 5.731 -1.617 1.00 0.00 58 LYS A O 3
ATOM 2915 N N . LYS A 1 59 ? 20.074 4.016 -2.523 1.00 0.00 59 LYS A N 3
ATOM 2916 C CA . LYS A 1 59 ? 19.391 4.846 -3.507 1.00 0.00 59 LYS A CA 3
ATOM 2917 C C . LYS A 1 59 ? 18.542 5.914 -2.824 1.00 0.00 59 LYS A C 3
ATOM 2918 O O . LYS A 1 59 ? 18.742 7.110 -3.036 1.00 0.00 59 LYS A O 3
ATOM 2937 N N . PHE A 1 60 ? 17.595 5.474 -2.002 1.00 0.00 60 PHE A N 3
ATOM 2938 C CA . PHE A 1 60 ? 16.717 6.392 -1.286 1.00 0.00 60 PHE A CA 3
ATOM 2939 C C . PHE A 1 60 ? 17.380 6.895 -0.008 1.00 0.00 60 PHE A C 3
ATOM 2940 O O . PHE A 1 60 ? 17.578 8.097 0.171 1.00 0.00 60 PHE A O 3
ATOM 2957 N N . HIS A 1 61 ? 17.722 5.966 0.880 1.00 0.00 61 HIS A N 3
ATOM 2958 C CA . HIS A 1 61 ? 18.363 6.314 2.142 1.00 0.00 61 HIS A CA 3
ATOM 2959 C C . HIS A 1 61 ? 19.880 6.372 1.984 1.00 0.00 61 HIS A C 3
ATOM 2960 O O . HIS A 1 61 ? 20.617 5.741 2.740 1.00 0.00 61 HIS A O 3
ATOM 2974 N N . GLY A 1 62 ? 20.338 7.132 0.994 1.00 0.00 62 GLY A N 3
ATOM 2975 C CA . GLY A 1 62 ? 21.764 7.257 0.753 1.00 0.00 62 GLY A CA 3
ATOM 2976 C C . GLY A 1 62 ? 22.413 8.300 1.641 1.00 0.00 62 GLY A C 3
ATOM 2977 O O . GLY A 1 62 ? 23.230 7.971 2.501 1.00 0.00 62 GLY A O 3
ATOM 2981 N N . ASP A 1 63 ? 22.050 9.560 1.433 1.00 0.00 63 ASP A N 3
ATOM 2982 C CA . ASP A 1 63 ? 22.603 10.656 2.221 1.00 0.00 63 ASP A CA 3
ATOM 2983 C C . ASP A 1 63 ? 22.204 10.525 3.688 1.00 0.00 63 ASP A C 3
ATOM 2984 O O . ASP A 1 63 ? 21.306 11.220 4.161 1.00 0.00 63 ASP A O 3
ATOM 2993 N N . MET A 1 64 ? 22.878 9.628 4.401 1.00 0.00 64 MET A N 3
ATOM 2994 C CA . MET A 1 64 ? 22.594 9.406 5.814 1.00 0.00 64 MET A CA 3
ATOM 2995 C C . MET A 1 64 ? 23.853 8.977 6.561 1.00 0.00 64 MET A C 3
ATOM 2996 O O . MET A 1 64 ? 24.699 8.270 6.015 1.00 0.00 64 MET A O 3
ATOM 3010 N N . SER A 1 65 ? 23.970 9.410 7.812 1.00 0.00 65 SER A N 3
ATOM 3011 C CA . SER A 1 65 ? 25.127 9.074 8.632 1.00 0.00 65 SER A CA 3
ATOM 3012 C C . SER A 1 65 ? 24.707 8.284 9.868 1.00 0.00 65 SER A C 3
ATOM 3013 O O . SER A 1 65 ? 23.538 7.935 10.027 1.00 0.00 65 SER A O 3
ATOM 3021 N N . GLY A 1 66 ? 25.670 8.005 10.741 1.00 0.00 66 GLY A N 3
ATOM 3022 C CA . GLY A 1 66 ? 25.382 7.258 11.951 1.00 0.00 66 GLY A CA 3
ATOM 3023 C C . GLY A 1 66 ? 26.079 5.912 11.982 1.00 0.00 66 GLY A C 3
ATOM 3024 O O . GLY A 1 66 ? 25.448 4.860 11.879 1.00 0.00 66 GLY A O 3
ATOM 3028 N N . PRO A 1 67 ? 27.412 5.935 12.124 1.00 0.00 67 PRO A N 3
ATOM 3029 C CA . PRO A 1 67 ? 28.225 4.716 12.170 1.00 0.00 67 PRO A CA 3
ATOM 3030 C C . PRO A 1 67 ? 28.004 3.920 13.452 1.00 0.00 67 PRO A C 3
ATOM 3031 O O . PRO A 1 67 ? 28.261 2.717 13.499 1.00 0.00 67 PRO A O 3
ATOM 3042 N N . SER A 1 68 ? 27.525 4.599 14.489 1.00 0.00 68 SER A N 3
ATOM 3043 C CA . SER A 1 68 ? 27.273 3.955 15.773 1.00 0.00 68 SER A CA 3
ATOM 3044 C C . SER A 1 68 ? 26.044 4.555 16.449 1.00 0.00 68 SER A C 3
ATOM 3045 O O . SER A 1 68 ? 26.020 5.741 16.780 1.00 0.00 68 SER A O 3
ATOM 3053 N N . SER A 1 69 ? 25.023 3.727 16.651 1.00 0.00 69 SER A N 3
ATOM 3054 C CA . SER A 1 69 ? 23.789 4.176 17.284 1.00 0.00 69 SER A CA 3
ATOM 3055 C C . SER A 1 69 ? 23.989 4.379 18.783 1.00 0.00 69 SER A C 3
ATOM 3056 O O . SER A 1 69 ? 24.978 3.924 19.355 1.00 0.00 69 SER A O 3
ATOM 3064 N N . GLY A 1 70 ? 23.041 5.066 19.413 1.00 0.00 70 GLY A N 3
ATOM 3065 C CA . GLY A 1 70 ? 23.131 5.318 20.839 1.00 0.00 70 GLY A CA 3
ATOM 3066 C C . GLY A 1 70 ? 23.467 6.763 21.152 1.00 0.00 70 GLY A C 3
ATOM 3067 O O . GLY A 1 70 ? 22.566 7.600 21.158 1.00 0.00 70 GLY A O 3
ATOM 3073 N N . GLY A 1 1 ? -6.914 19.708 -5.090 1.00 0.00 1 GLY A N 4
ATOM 3074 C CA . GLY A 1 1 ? -6.829 18.889 -3.895 1.00 0.00 1 GLY A CA 4
ATOM 3075 C C . GLY A 1 1 ? -6.865 17.406 -4.205 1.00 0.00 1 GLY A C 4
ATOM 3076 O O . GLY A 1 1 ? -5.840 16.807 -4.528 1.00 0.00 1 GLY A O 4
ATOM 3080 N N . SER A 1 2 ? -8.050 16.811 -4.105 1.00 0.00 2 SER A N 4
ATOM 3081 C CA . SER A 1 2 ? -8.215 15.387 -4.372 1.00 0.00 2 SER A CA 4
ATOM 3082 C C . SER A 1 2 ? -7.349 14.554 -3.431 1.00 0.00 2 SER A C 4
ATOM 3083 O O . SER A 1 2 ? -6.693 13.602 -3.853 1.00 0.00 2 SER A O 4
ATOM 3091 N N . SER A 1 3 ? -7.354 14.920 -2.153 1.00 0.00 3 SER A N 4
ATOM 3092 C CA . SER A 1 3 ? -6.567 14.211 -1.151 1.00 0.00 3 SER A CA 4
ATOM 3093 C C . SER A 1 3 ? -6.746 12.702 -1.290 1.00 0.00 3 SER A C 4
ATOM 3094 O O . SER A 1 3 ? -5.777 11.944 -1.247 1.00 0.00 3 SER A O 4
ATOM 3102 N N . GLY A 1 4 ? -7.993 12.272 -1.456 1.00 0.00 4 GLY A N 4
ATOM 3103 C CA . GLY A 1 4 ? -8.277 10.856 -1.599 1.00 0.00 4 GLY A CA 4
ATOM 3104 C C . GLY A 1 4 ? -9.763 10.557 -1.575 1.00 0.00 4 GLY A C 4
ATOM 3105 O O . GLY A 1 4 ? -10.304 10.146 -0.549 1.00 0.00 4 GLY A O 4
ATOM 3109 N N . SER A 1 5 ? -10.425 10.766 -2.709 1.00 0.00 5 SER A N 4
ATOM 3110 C CA . SER A 1 5 ? -11.858 10.521 -2.813 1.00 0.00 5 SER A CA 4
ATOM 3111 C C . SER A 1 5 ? -12.267 9.317 -1.969 1.00 0.00 5 SER A C 4
ATOM 3112 O O . SER A 1 5 ? -11.864 8.187 -2.245 1.00 0.00 5 SER A O 4
ATOM 3120 N N . SER A 1 6 ? -13.069 9.568 -0.940 1.00 0.00 6 SER A N 4
ATOM 3121 C CA . SER A 1 6 ? -13.530 8.507 -0.053 1.00 0.00 6 SER A CA 4
ATOM 3122 C C . SER A 1 6 ? -15.050 8.529 0.078 1.00 0.00 6 SER A C 4
ATOM 3123 O O . SER A 1 6 ? -15.699 9.514 -0.270 1.00 0.00 6 SER A O 4
ATOM 3131 N N . GLY A 1 7 ? -15.611 7.434 0.582 1.00 0.00 7 GLY A N 4
ATOM 3132 C CA . GLY A 1 7 ? -17.049 7.347 0.750 1.00 0.00 7 GLY A CA 4
ATOM 3133 C C . GLY A 1 7 ? -17.465 6.150 1.582 1.00 0.00 7 GLY A C 4
ATOM 3134 O O . GLY A 1 7 ? -18.138 6.298 2.603 1.00 0.00 7 GLY A O 4
ATOM 3138 N N . HIS A 1 8 ? -17.066 4.960 1.144 1.00 0.00 8 HIS A N 4
ATOM 3139 C CA . HIS A 1 8 ? -17.402 3.732 1.856 1.00 0.00 8 HIS A CA 4
ATOM 3140 C C . HIS A 1 8 ? -17.137 3.880 3.351 1.00 0.00 8 HIS A C 4
ATOM 3141 O O . HIS A 1 8 ? -16.274 4.646 3.780 1.00 0.00 8 HIS A O 4
ATOM 3155 N N . PRO A 1 9 ? -17.896 3.131 4.165 1.00 0.00 9 PRO A N 4
ATOM 3156 C CA . PRO A 1 9 ? -17.761 3.162 5.624 1.00 0.00 9 PRO A CA 4
ATOM 3157 C C . PRO A 1 9 ? -16.457 2.531 6.099 1.00 0.00 9 PRO A C 4
ATOM 3158 O O . PRO A 1 9 ? -16.011 2.777 7.219 1.00 0.00 9 PRO A O 4
ATOM 3169 N N . GLU A 1 10 ? -15.851 1.717 5.240 1.00 0.00 10 GLU A N 4
ATOM 3170 C CA . GLU A 1 10 ? -14.598 1.052 5.574 1.00 0.00 10 GLU A CA 4
ATOM 3171 C C . GLU A 1 10 ? -13.619 1.116 4.405 1.00 0.00 10 GLU A C 4
ATOM 3172 O O . GLU A 1 10 ? -14.015 1.034 3.243 1.00 0.00 10 GLU A O 4
ATOM 3184 N N . LYS A 1 11 ? -12.337 1.265 4.722 1.00 0.00 11 LYS A N 4
ATOM 3185 C CA . LYS A 1 11 ? -11.299 1.341 3.700 1.00 0.00 11 LYS A CA 4
ATOM 3186 C C . LYS A 1 11 ? -9.999 0.717 4.198 1.00 0.00 11 LYS A C 4
ATOM 3187 O O . LYS A 1 11 ? -9.880 0.357 5.370 1.00 0.00 11 LYS A O 4
ATOM 3206 N N . CYS A 1 12 ? -9.026 0.594 3.302 1.00 0.00 12 CYS A N 4
ATOM 3207 C CA . CYS A 1 12 ? -7.734 0.016 3.649 1.00 0.00 12 CYS A CA 4
ATOM 3208 C C . CYS A 1 12 ? -6.691 1.107 3.871 1.00 0.00 12 CYS A C 4
ATOM 3209 O O . CYS A 1 12 ? -6.586 2.049 3.085 1.00 0.00 12 CYS A O 4
ATOM 3216 N N . SER A 1 13 ? -5.922 0.973 4.946 1.00 0.00 13 SER A N 4
ATOM 3217 C CA . SER A 1 13 ? -4.889 1.949 5.274 1.00 0.00 13 SER A CA 4
ATOM 3218 C C . SER A 1 13 ? -3.687 1.800 4.347 1.00 0.00 13 SER A C 4
ATOM 3219 O O . SER A 1 13 ? -2.982 2.769 4.067 1.00 0.00 13 SER A O 4
ATOM 3227 N N . GLU A 1 14 ? -3.460 0.578 3.875 1.00 0.00 14 GLU A N 4
ATOM 3228 C CA . GLU A 1 14 ? -2.342 0.301 2.981 1.00 0.00 14 GLU A CA 4
ATOM 3229 C C . GLU A 1 14 ? -2.556 0.961 1.622 1.00 0.00 14 GLU A C 4
ATOM 3230 O O . GLU A 1 14 ? -1.716 1.729 1.152 1.00 0.00 14 GLU A O 4
ATOM 3242 N N . CYS A 1 15 ? -3.687 0.654 0.994 1.00 0.00 15 CYS A N 4
ATOM 3243 C CA . CYS A 1 15 ? -4.013 1.215 -0.312 1.00 0.00 15 CYS A CA 4
ATOM 3244 C C . CYS A 1 15 ? -5.368 1.918 -0.279 1.00 0.00 15 CYS A C 4
ATOM 3245 O O . CYS A 1 15 ? -6.046 1.933 0.748 1.00 0.00 15 CYS A O 4
ATOM 3252 N N . SER A 1 16 ? -5.755 2.498 -1.410 1.00 0.00 16 SER A N 4
ATOM 3253 C CA . SER A 1 16 ? -7.026 3.205 -1.510 1.00 0.00 16 SER A CA 4
ATOM 3254 C C . SER A 1 16 ? -8.159 2.240 -1.845 1.00 0.00 16 SER A C 4
ATOM 3255 O O . SER A 1 16 ? -9.070 2.574 -2.605 1.00 0.00 16 SER A O 4
ATOM 3263 N N . TYR A 1 17 ? -8.097 1.043 -1.273 1.00 0.00 17 TYR A N 4
ATOM 3264 C CA . TYR A 1 17 ? -9.116 0.028 -1.512 1.00 0.00 17 TYR A CA 4
ATOM 3265 C C . TYR A 1 17 ? -10.175 0.050 -0.414 1.00 0.00 17 TYR A C 4
ATOM 3266 O O . TYR A 1 17 ? -9.906 -0.316 0.730 1.00 0.00 17 TYR A O 4
ATOM 3284 N N . SER A 1 18 ? -11.380 0.481 -0.772 1.00 0.00 18 SER A N 4
ATOM 3285 C CA . SER A 1 18 ? -12.480 0.554 0.182 1.00 0.00 18 SER A CA 4
ATOM 3286 C C . SER A 1 18 ? -13.727 -0.128 -0.372 1.00 0.00 18 SER A C 4
ATOM 3287 O O . SER A 1 18 ? -13.979 -0.100 -1.578 1.00 0.00 18 SER A O 4
ATOM 3295 N N . CYS A 1 19 ? -14.502 -0.741 0.515 1.00 0.00 19 CYS A N 4
ATOM 3296 C CA . CYS A 1 19 ? -15.723 -1.433 0.116 1.00 0.00 19 CYS A CA 4
ATOM 3297 C C . CYS A 1 19 ? -16.866 -1.114 1.074 1.00 0.00 19 CYS A C 4
ATOM 3298 O O . CYS A 1 19 ? -16.640 -0.704 2.212 1.00 0.00 19 CYS A O 4
ATOM 3306 N N . SER A 1 20 ? -18.095 -1.303 0.604 1.00 0.00 20 SER A N 4
ATOM 3307 C CA . SER A 1 20 ? -19.275 -1.031 1.416 1.00 0.00 20 SER A CA 4
ATOM 3308 C C . SER A 1 20 ? -19.602 -2.220 2.315 1.00 0.00 20 SER A C 4
ATOM 3309 O O . SER A 1 20 ? -20.763 -2.599 2.463 1.00 0.00 20 SER A O 4
ATOM 3317 N N . SER A 1 21 ? -18.568 -2.804 2.913 1.00 0.00 21 SER A N 4
ATOM 3318 C CA . SER A 1 21 ? -18.743 -3.952 3.794 1.00 0.00 21 SER A CA 4
ATOM 3319 C C . SER A 1 21 ? -17.432 -4.311 4.486 1.00 0.00 21 SER A C 4
ATOM 3320 O O . SER A 1 21 ? -16.478 -4.753 3.844 1.00 0.00 21 SER A O 4
ATOM 3328 N N . LYS A 1 22 ? -17.391 -4.118 5.800 1.00 0.00 22 LYS A N 4
ATOM 3329 C CA . LYS A 1 22 ? -16.199 -4.422 6.582 1.00 0.00 22 LYS A CA 4
ATOM 3330 C C . LYS A 1 22 ? -15.703 -5.835 6.290 1.00 0.00 22 LYS A C 4
ATOM 3331 O O . LYS A 1 22 ? -14.498 -6.077 6.216 1.00 0.00 22 LYS A O 4
ATOM 3350 N N . ALA A 1 23 ? -16.639 -6.764 6.126 1.00 0.00 23 ALA A N 4
ATOM 3351 C CA . ALA A 1 23 ? -16.296 -8.151 5.839 1.00 0.00 23 ALA A CA 4
ATOM 3352 C C . ALA A 1 23 ? -15.494 -8.263 4.547 1.00 0.00 23 ALA A C 4
ATOM 3353 O O . ALA A 1 23 ? -14.472 -8.946 4.497 1.00 0.00 23 ALA A O 4
ATOM 3360 N N . ALA A 1 24 ? -15.965 -7.588 3.504 1.00 0.00 24 ALA A N 4
ATOM 3361 C CA . ALA A 1 24 ? -15.290 -7.611 2.212 1.00 0.00 24 ALA A CA 4
ATOM 3362 C C . ALA A 1 24 ? -13.866 -7.079 2.327 1.00 0.00 24 ALA A C 4
ATOM 3363 O O . ALA A 1 24 ? -12.926 -7.671 1.793 1.00 0.00 24 ALA A O 4
ATOM 3370 N N . LEU A 1 25 ? -13.712 -5.959 3.025 1.00 0.00 25 LEU A N 4
ATOM 3371 C CA . LEU A 1 25 ? -12.401 -5.347 3.209 1.00 0.00 25 LEU A CA 4
ATOM 3372 C C . LEU A 1 25 ? -11.394 -6.364 3.739 1.00 0.00 25 LEU A C 4
ATOM 3373 O O . LEU A 1 25 ? -10.292 -6.495 3.206 1.00 0.00 25 LEU A O 4
ATOM 3389 N N . ARG A 1 26 ? -11.782 -7.082 4.787 1.00 0.00 26 ARG A N 4
ATOM 3390 C CA . ARG A 1 26 ? -10.914 -8.087 5.388 1.00 0.00 26 ARG A CA 4
ATOM 3391 C C . ARG A 1 26 ? -10.345 -9.020 4.323 1.00 0.00 26 ARG A C 4
ATOM 3392 O O . ARG A 1 26 ? -9.149 -9.315 4.317 1.00 0.00 26 ARG A O 4
ATOM 3413 N N . ILE A 1 27 ? -11.208 -9.480 3.424 1.00 0.00 27 ILE A N 4
ATOM 3414 C CA . ILE A 1 27 ? -10.790 -10.378 2.354 1.00 0.00 27 ILE A CA 4
ATOM 3415 C C . ILE A 1 27 ? -9.726 -9.729 1.476 1.00 0.00 27 ILE A C 4
ATOM 3416 O O . ILE A 1 27 ? -8.775 -10.384 1.048 1.00 0.00 27 ILE A O 4
ATOM 3432 N N . HIS A 1 28 ? -9.890 -8.437 1.212 1.00 0.00 28 HIS A N 4
ATOM 3433 C CA . HIS A 1 28 ? -8.942 -7.698 0.387 1.00 0.00 28 HIS A CA 4
ATOM 3434 C C . HIS A 1 28 ? -7.588 -7.587 1.082 1.00 0.00 28 HIS A C 4
ATOM 3435 O O . HIS A 1 28 ? -6.542 -7.724 0.448 1.00 0.00 28 HIS A O 4
ATOM 3449 N N . GLU A 1 29 ? -7.617 -7.338 2.388 1.00 0.00 29 GLU A N 4
ATOM 3450 C CA . GLU A 1 29 ? -6.391 -7.208 3.167 1.00 0.00 29 GLU A CA 4
ATOM 3451 C C . GLU A 1 29 ? -5.388 -8.293 2.788 1.00 0.00 29 GLU A C 4
ATOM 3452 O O . GLU A 1 29 ? -4.179 -8.058 2.774 1.00 0.00 29 GLU A O 4
ATOM 3464 N N . ARG A 1 30 ? -5.897 -9.482 2.484 1.00 0.00 30 ARG A N 4
ATOM 3465 C CA . ARG A 1 30 ? -5.047 -10.604 2.107 1.00 0.00 30 ARG A CA 4
ATOM 3466 C C . ARG A 1 30 ? -3.990 -10.170 1.095 1.00 0.00 30 ARG A C 4
ATOM 3467 O O . ARG A 1 30 ? -2.843 -10.615 1.151 1.00 0.00 30 ARG A O 4
ATOM 3488 N N . ILE A 1 31 ? -4.384 -9.299 0.173 1.00 0.00 31 ILE A N 4
ATOM 3489 C CA . ILE A 1 31 ? -3.471 -8.804 -0.850 1.00 0.00 31 ILE A CA 4
ATOM 3490 C C . ILE A 1 31 ? -2.101 -8.490 -0.258 1.00 0.00 31 ILE A C 4
ATOM 3491 O O . ILE A 1 31 ? -1.070 -8.774 -0.868 1.00 0.00 31 ILE A O 4
ATOM 3507 N N . HIS A 1 32 ? -2.098 -7.902 0.934 1.00 0.00 32 HIS A N 4
ATOM 3508 C CA . HIS A 1 32 ? -0.855 -7.551 1.610 1.00 0.00 32 HIS A CA 4
ATOM 3509 C C . HIS A 1 32 ? -0.368 -8.702 2.485 1.00 0.00 32 HIS A C 4
ATOM 3510 O O . HIS A 1 32 ? 0.015 -8.500 3.638 1.00 0.00 32 HIS A O 4
ATOM 3524 N N . CYS A 1 33 ? -0.386 -9.909 1.930 1.00 0.00 33 CYS A N 4
ATOM 3525 C CA . CYS A 1 33 ? 0.052 -11.093 2.660 1.00 0.00 33 CYS A CA 4
ATOM 3526 C C . CYS A 1 33 ? 1.525 -11.384 2.391 1.00 0.00 33 CYS A C 4
ATOM 3527 O O . CYS A 1 33 ? 1.997 -11.266 1.260 1.00 0.00 33 CYS A O 4
ATOM 3535 N N . THR A 1 34 ? 2.249 -11.762 3.440 1.00 0.00 34 THR A N 4
ATOM 3536 C CA . THR A 1 34 ? 3.669 -12.067 3.318 1.00 0.00 34 THR A CA 4
ATOM 3537 C C . THR A 1 34 ? 3.973 -12.751 1.991 1.00 0.00 34 THR A C 4
ATOM 3538 O O . THR A 1 34 ? 3.551 -13.883 1.754 1.00 0.00 34 THR A O 4
ATOM 3549 N N . ASP A 1 35 ? 4.708 -12.058 1.128 1.00 0.00 35 ASP A N 4
ATOM 3550 C CA . ASP A 1 35 ? 5.070 -12.601 -0.176 1.00 0.00 35 ASP A CA 4
ATOM 3551 C C . ASP A 1 35 ? 6.560 -12.414 -0.448 1.00 0.00 35 ASP A C 4
ATOM 3552 O O . ASP A 1 35 ? 7.298 -13.386 -0.608 1.00 0.00 35 ASP A O 4
ATOM 3561 N N . ARG A 1 36 ? 6.994 -11.159 -0.500 1.00 0.00 36 ARG A N 4
ATOM 3562 C CA . ARG A 1 36 ? 8.394 -10.845 -0.754 1.00 0.00 36 ARG A CA 4
ATOM 3563 C C . ARG A 1 36 ? 9.259 -11.197 0.453 1.00 0.00 36 ARG A C 4
ATOM 3564 O O . ARG A 1 36 ? 9.011 -10.755 1.575 1.00 0.00 36 ARG A O 4
ATOM 3585 N N . PRO A 1 37 ? 10.298 -12.012 0.219 1.00 0.00 37 PRO A N 4
ATOM 3586 C CA . PRO A 1 37 ? 11.220 -12.442 1.274 1.00 0.00 37 PRO A CA 4
ATOM 3587 C C . PRO A 1 37 ? 12.101 -11.302 1.774 1.00 0.00 37 PRO A C 4
ATOM 3588 O O . PRO A 1 37 ? 12.293 -11.135 2.979 1.00 0.00 37 PRO A O 4
ATOM 3599 N N . PHE A 1 38 ? 12.634 -10.519 0.842 1.00 0.00 38 PHE A N 4
ATOM 3600 C CA . PHE A 1 38 ? 13.495 -9.395 1.188 1.00 0.00 38 PHE A CA 4
ATOM 3601 C C . PHE A 1 38 ? 12.668 -8.197 1.645 1.00 0.00 38 PHE A C 4
ATOM 3602 O O . PHE A 1 38 ? 11.929 -7.602 0.860 1.00 0.00 38 PHE A O 4
ATOM 3619 N N . LYS A 1 39 ? 12.798 -7.848 2.920 1.00 0.00 39 LYS A N 4
ATOM 3620 C CA . LYS A 1 39 ? 12.064 -6.721 3.484 1.00 0.00 39 LYS A CA 4
ATOM 3621 C C . LYS A 1 39 ? 13.020 -5.695 4.084 1.00 0.00 39 LYS A C 4
ATOM 3622 O O . LYS A 1 39 ? 14.118 -6.036 4.524 1.00 0.00 39 LYS A O 4
ATOM 3641 N N . CYS A 1 40 ? 12.595 -4.435 4.098 1.00 0.00 40 CYS A N 4
ATOM 3642 C CA . CYS A 1 40 ? 13.412 -3.359 4.645 1.00 0.00 40 CYS A CA 4
ATOM 3643 C C . CYS A 1 40 ? 13.158 -3.188 6.140 1.00 0.00 40 CYS A C 4
ATOM 3644 O O . CYS A 1 40 ? 12.055 -3.436 6.624 1.00 0.00 40 CYS A O 4
ATOM 3651 N N . ASN A 1 41 ? 14.188 -2.762 6.864 1.00 0.00 41 ASN A N 4
ATOM 3652 C CA . ASN A 1 41 ? 14.077 -2.558 8.304 1.00 0.00 41 ASN A CA 4
ATOM 3653 C C . ASN A 1 41 ? 13.675 -1.121 8.620 1.00 0.00 41 ASN A C 4
ATOM 3654 O O . ASN A 1 41 ? 12.932 -0.867 9.569 1.00 0.00 41 ASN A O 4
ATOM 3665 N N . TYR A 1 42 ? 14.169 -0.184 7.819 1.00 0.00 42 TYR A N 4
ATOM 3666 C CA . TYR A 1 42 ? 13.863 1.228 8.014 1.00 0.00 42 TYR A CA 4
ATOM 3667 C C . TYR A 1 42 ? 12.406 1.522 7.670 1.00 0.00 42 TYR A C 4
ATOM 3668 O O . TYR A 1 42 ? 11.666 2.084 8.478 1.00 0.00 42 TYR A O 4
ATOM 3686 N N . CYS A 1 43 ? 12.001 1.139 6.464 1.00 0.00 43 CYS A N 4
ATOM 3687 C CA . CYS A 1 43 ? 10.633 1.360 6.011 1.00 0.00 43 CYS A CA 4
ATOM 3688 C C . CYS A 1 43 ? 9.951 0.037 5.672 1.00 0.00 43 CYS A C 4
ATOM 3689 O O . CYS A 1 43 ? 10.571 -1.025 5.731 1.00 0.00 43 CYS A O 4
ATOM 3696 N N . SER A 1 44 ? 8.672 0.110 5.317 1.00 0.00 44 SER A N 4
ATOM 3697 C CA . SER A 1 44 ? 7.905 -1.081 4.973 1.00 0.00 44 SER A CA 4
ATOM 3698 C C . SER A 1 44 ? 8.053 -1.413 3.491 1.00 0.00 44 SER A C 4
ATOM 3699 O O . SER A 1 44 ? 7.070 -1.686 2.803 1.00 0.00 44 SER A O 4
ATOM 3707 N N . PHE A 1 45 ? 9.290 -1.386 3.006 1.00 0.00 45 PHE A N 4
ATOM 3708 C CA . PHE A 1 45 ? 9.569 -1.682 1.605 1.00 0.00 45 PHE A CA 4
ATOM 3709 C C . PHE A 1 45 ? 9.981 -3.141 1.430 1.00 0.00 45 PHE A C 4
ATOM 3710 O O . PHE A 1 45 ? 10.973 -3.590 2.004 1.00 0.00 45 PHE A O 4
ATOM 3727 N N . ASP A 1 46 ? 9.212 -3.875 0.633 1.00 0.00 46 ASP A N 4
ATOM 3728 C CA . ASP A 1 46 ? 9.496 -5.283 0.381 1.00 0.00 46 ASP A CA 4
ATOM 3729 C C . ASP A 1 46 ? 9.632 -5.550 -1.115 1.00 0.00 46 ASP A C 4
ATOM 3730 O O . ASP A 1 46 ? 8.748 -5.206 -1.901 1.00 0.00 46 ASP A O 4
ATOM 3739 N N . THR A 1 47 ? 10.744 -6.166 -1.503 1.00 0.00 47 THR A N 4
ATOM 3740 C CA . THR A 1 47 ? 10.997 -6.477 -2.904 1.00 0.00 47 THR A CA 4
ATOM 3741 C C . THR A 1 47 ? 11.374 -7.944 -3.082 1.00 0.00 47 THR A C 4
ATOM 3742 O O . THR A 1 47 ? 12.021 -8.538 -2.219 1.00 0.00 47 THR A O 4
ATOM 3753 N N . LYS A 1 48 ? 10.967 -8.522 -4.207 1.00 0.00 48 LYS A N 4
ATOM 3754 C CA . LYS A 1 48 ? 11.264 -9.919 -4.500 1.00 0.00 48 LYS A CA 4
ATOM 3755 C C . LYS A 1 48 ? 12.640 -10.060 -5.143 1.00 0.00 48 LYS A C 4
ATOM 3756 O O . LYS A 1 48 ? 12.847 -10.910 -6.008 1.00 0.00 48 LYS A O 4
ATOM 3775 N N . GLN A 1 49 ? 13.578 -9.221 -4.713 1.00 0.00 49 GLN A N 4
ATOM 3776 C CA . GLN A 1 49 ? 14.934 -9.254 -5.246 1.00 0.00 49 GLN A CA 4
ATOM 3777 C C . GLN A 1 49 ? 15.928 -8.676 -4.244 1.00 0.00 49 GLN A C 4
ATOM 3778 O O . GLN A 1 49 ? 15.665 -7.673 -3.580 1.00 0.00 49 GLN A O 4
ATOM 3792 N N . PRO A 1 50 ? 17.097 -9.323 -4.130 1.00 0.00 50 PRO A N 4
ATOM 3793 C CA . PRO A 1 50 ? 18.154 -8.891 -3.210 1.00 0.00 50 PRO A CA 4
ATOM 3794 C C . PRO A 1 50 ? 18.807 -7.585 -3.650 1.00 0.00 50 PRO A C 4
ATOM 3795 O O . PRO A 1 50 ? 19.009 -6.678 -2.842 1.00 0.00 50 PRO A O 4
ATOM 3806 N N . SER A 1 51 ? 19.135 -7.495 -4.935 1.00 0.00 51 SER A N 4
ATOM 3807 C CA . SER A 1 51 ? 19.768 -6.301 -5.481 1.00 0.00 51 SER A CA 4
ATOM 3808 C C . SER A 1 51 ? 18.834 -5.099 -5.385 1.00 0.00 51 SER A C 4
ATOM 3809 O O . SER A 1 51 ? 19.281 -3.954 -5.334 1.00 0.00 51 SER A O 4
ATOM 3817 N N . ASN A 1 52 ? 17.533 -5.369 -5.363 1.00 0.00 52 ASN A N 4
ATOM 3818 C CA . ASN A 1 52 ? 16.533 -4.310 -5.274 1.00 0.00 52 ASN A CA 4
ATOM 3819 C C . ASN A 1 52 ? 16.523 -3.687 -3.882 1.00 0.00 52 ASN A C 4
ATOM 3820 O O . ASN A 1 52 ? 16.311 -2.483 -3.730 1.00 0.00 52 ASN A O 4
ATOM 3831 N N . LEU A 1 53 ? 16.754 -4.514 -2.868 1.00 0.00 53 LEU A N 4
ATOM 3832 C CA . LEU A 1 53 ? 16.773 -4.044 -1.487 1.00 0.00 53 LEU A CA 4
ATOM 3833 C C . LEU A 1 53 ? 18.090 -3.345 -1.167 1.00 0.00 53 LEU A C 4
ATOM 3834 O O . LEU A 1 53 ? 18.103 -2.199 -0.717 1.00 0.00 53 LEU A O 4
ATOM 3850 N N . SER A 1 54 ? 19.197 -4.042 -1.404 1.00 0.00 54 SER A N 4
ATOM 3851 C CA . SER A 1 54 ? 20.520 -3.489 -1.139 1.00 0.00 54 SER A CA 4
ATOM 3852 C C . SER A 1 54 ? 20.596 -2.029 -1.577 1.00 0.00 54 SER A C 4
ATOM 3853 O O . SER A 1 54 ? 21.003 -1.158 -0.808 1.00 0.00 54 SER A O 4
ATOM 3861 N N . LYS A 1 55 ? 20.201 -1.769 -2.819 1.00 0.00 55 LYS A N 4
ATOM 3862 C CA . LYS A 1 55 ? 20.222 -0.416 -3.361 1.00 0.00 55 LYS A CA 4
ATOM 3863 C C . LYS A 1 55 ? 19.214 0.475 -2.641 1.00 0.00 55 LYS A C 4
ATOM 3864 O O . LYS A 1 55 ? 19.582 1.484 -2.040 1.00 0.00 55 LYS A O 4
ATOM 3883 N N . HIS A 1 56 ? 17.942 0.094 -2.706 1.00 0.00 56 HIS A N 4
ATOM 3884 C CA . HIS A 1 56 ? 16.882 0.858 -2.058 1.00 0.00 56 HIS A CA 4
ATOM 3885 C C . HIS A 1 56 ? 17.351 1.406 -0.714 1.00 0.00 56 HIS A C 4
ATOM 3886 O O . HIS A 1 56 ? 16.957 2.498 -0.307 1.00 0.00 56 HIS A O 4
ATOM 3900 N N . MET A 1 57 ? 18.194 0.640 -0.029 1.00 0.00 57 MET A N 4
ATOM 3901 C CA . MET A 1 57 ? 18.716 1.050 1.269 1.00 0.00 57 MET A CA 4
ATOM 3902 C C . MET A 1 57 ? 19.551 2.320 1.143 1.00 0.00 57 MET A C 4
ATOM 3903 O O . MET A 1 57 ? 19.331 3.294 1.863 1.00 0.00 57 MET A O 4
ATOM 3917 N N . LYS A 1 58 ? 20.509 2.304 0.223 1.00 0.00 58 LYS A N 4
ATOM 3918 C CA . LYS A 1 58 ? 21.377 3.454 0.000 1.00 0.00 58 LYS A CA 4
ATOM 3919 C C . LYS A 1 58 ? 20.618 4.583 -0.690 1.00 0.00 58 LYS A C 4
ATOM 3920 O O . LYS A 1 58 ? 20.780 5.755 -0.349 1.00 0.00 58 LYS A O 4
ATOM 3939 N N . LYS A 1 59 ? 19.787 4.223 -1.662 1.00 0.00 59 LYS A N 4
ATOM 3940 C CA . LYS A 1 59 ? 19.000 5.204 -2.400 1.00 0.00 59 LYS A CA 4
ATOM 3941 C C . LYS A 1 59 ? 18.222 6.105 -1.446 1.00 0.00 59 LYS A C 4
ATOM 3942 O O . LYS A 1 59 ? 18.322 7.330 -1.513 1.00 0.00 59 LYS A O 4
ATOM 3961 N N . PHE A 1 60 ? 17.447 5.490 -0.558 1.00 0.00 60 PHE A N 4
ATOM 3962 C CA . PHE A 1 60 ? 16.652 6.237 0.410 1.00 0.00 60 PHE A CA 4
ATOM 3963 C C . PHE A 1 60 ? 17.442 6.476 1.693 1.00 0.00 60 PHE A C 4
ATOM 3964 O O . PHE A 1 60 ? 17.771 7.614 2.030 1.00 0.00 60 PHE A O 4
ATOM 3981 N N . HIS A 1 61 ? 17.743 5.396 2.406 1.00 0.00 61 HIS A N 4
ATOM 3982 C CA . HIS A 1 61 ? 18.494 5.487 3.653 1.00 0.00 61 HIS A CA 4
ATOM 3983 C C . HIS A 1 61 ? 19.996 5.449 3.386 1.00 0.00 61 HIS A C 4
ATOM 3984 O O . HIS A 1 61 ? 20.720 4.643 3.969 1.00 0.00 61 HIS A O 4
ATOM 3998 N N . GLY A 1 62 ? 20.458 6.327 2.500 1.00 0.00 62 GLY A N 4
ATOM 3999 C CA . GLY A 1 62 ? 21.870 6.375 2.171 1.00 0.00 62 GLY A CA 4
ATOM 4000 C C . GLY A 1 62 ? 22.663 7.225 3.144 1.00 0.00 62 GLY A C 4
ATOM 4001 O O . GLY A 1 62 ? 22.558 8.452 3.136 1.00 0.00 62 GLY A O 4
ATOM 4005 N N . ASP A 1 63 ? 23.457 6.573 3.987 1.00 0.00 63 ASP A N 4
ATOM 4006 C CA . ASP A 1 63 ? 24.270 7.276 4.971 1.00 0.00 63 ASP A CA 4
ATOM 4007 C C . ASP A 1 63 ? 23.406 7.808 6.110 1.00 0.00 63 ASP A C 4
ATOM 4008 O O . ASP A 1 63 ? 23.576 8.943 6.554 1.00 0.00 63 ASP A O 4
ATOM 4017 N N . MET A 1 64 ? 22.477 6.980 6.578 1.00 0.00 64 MET A N 4
ATOM 4018 C CA . MET A 1 64 ? 21.586 7.367 7.665 1.00 0.00 64 MET A CA 4
ATOM 4019 C C . MET A 1 64 ? 21.965 6.653 8.959 1.00 0.00 64 MET A C 4
ATOM 4020 O O . MET A 1 64 ? 21.104 6.121 9.660 1.00 0.00 64 MET A O 4
ATOM 4034 N N . SER A 1 65 ? 23.257 6.644 9.268 1.00 0.00 65 SER A N 4
ATOM 4035 C CA . SER A 1 65 ? 23.750 5.991 10.476 1.00 0.00 65 SER A CA 4
ATOM 4036 C C . SER A 1 65 ? 24.506 6.979 11.358 1.00 0.00 65 SER A C 4
ATOM 4037 O O . SER A 1 65 ? 24.147 7.197 12.514 1.00 0.00 65 SER A O 4
ATOM 4045 N N . GLY A 1 66 ? 25.557 7.576 10.802 1.00 0.00 66 GLY A N 4
ATOM 4046 C CA . GLY A 1 66 ? 26.348 8.534 11.552 1.00 0.00 66 GLY A CA 4
ATOM 4047 C C . GLY A 1 66 ? 25.570 9.790 11.889 1.00 0.00 66 GLY A C 4
ATOM 4048 O O . GLY A 1 66 ? 24.903 9.875 12.921 1.00 0.00 66 GLY A O 4
ATOM 4052 N N . PRO A 1 67 ? 25.651 10.796 11.006 1.00 0.00 67 PRO A N 4
ATOM 4053 C CA . PRO A 1 67 ? 24.956 12.073 11.195 1.00 0.00 67 PRO A CA 4
ATOM 4054 C C . PRO A 1 67 ? 23.444 11.937 11.050 1.00 0.00 67 PRO A C 4
ATOM 4055 O O . PRO A 1 67 ? 22.927 11.798 9.941 1.00 0.00 67 PRO A O 4
ATOM 4066 N N . SER A 1 68 ? 22.740 11.979 12.176 1.00 0.00 68 SER A N 4
ATOM 4067 C CA . SER A 1 68 ? 21.287 11.858 12.174 1.00 0.00 68 SER A CA 4
ATOM 4068 C C . SER A 1 68 ? 20.626 13.230 12.259 1.00 0.00 68 SER A C 4
ATOM 4069 O O . SER A 1 68 ? 19.754 13.563 11.456 1.00 0.00 68 SER A O 4
ATOM 4077 N N . SER A 1 69 ? 21.049 14.024 13.238 1.00 0.00 69 SER A N 4
ATOM 4078 C CA . SER A 1 69 ? 20.496 15.360 13.431 1.00 0.00 69 SER A CA 4
ATOM 4079 C C . SER A 1 69 ? 20.583 16.175 12.144 1.00 0.00 69 SER A C 4
ATOM 4080 O O . SER A 1 69 ? 21.647 16.678 11.785 1.00 0.00 69 SER A O 4
ATOM 4088 N N . GLY A 1 70 ? 19.454 16.301 11.453 1.00 0.00 70 GLY A N 4
ATOM 4089 C CA . GLY A 1 70 ? 19.423 17.056 10.214 1.00 0.00 70 GLY A CA 4
ATOM 4090 C C . GLY A 1 70 ? 19.460 16.162 8.990 1.00 0.00 70 GLY A C 4
ATOM 4091 O O . GLY A 1 70 ? 20.221 16.444 8.066 1.00 0.00 70 GLY A O 4
ATOM 4097 N N . GLY A 1 1 ? -8.697 22.781 1.296 1.00 0.00 1 GLY A N 5
ATOM 4098 C CA . GLY A 1 1 ? -9.234 22.099 2.460 1.00 0.00 1 GLY A CA 5
ATOM 4099 C C . GLY A 1 1 ? -10.445 21.251 2.128 1.00 0.00 1 GLY A C 5
ATOM 4100 O O . GLY A 1 1 ? -11.245 21.610 1.264 1.00 0.00 1 GLY A O 5
ATOM 4104 N N . SER A 1 2 ? -10.579 20.120 2.813 1.00 0.00 2 SER A N 5
ATOM 4105 C CA . SER A 1 2 ? -11.699 19.214 2.583 1.00 0.00 2 SER A CA 5
ATOM 4106 C C . SER A 1 2 ? -12.686 19.263 3.745 1.00 0.00 2 SER A C 5
ATOM 4107 O O . SER A 1 2 ? -12.377 19.790 4.814 1.00 0.00 2 SER A O 5
ATOM 4115 N N . SER A 1 3 ? -13.875 18.710 3.527 1.00 0.00 3 SER A N 5
ATOM 4116 C CA . SER A 1 3 ? -14.909 18.693 4.555 1.00 0.00 3 SER A CA 5
ATOM 4117 C C . SER A 1 3 ? -15.178 17.269 5.031 1.00 0.00 3 SER A C 5
ATOM 4118 O O . SER A 1 3 ? -16.328 16.871 5.216 1.00 0.00 3 SER A O 5
ATOM 4126 N N . GLY A 1 4 ? -14.108 16.506 5.229 1.00 0.00 4 GLY A N 5
ATOM 4127 C CA . GLY A 1 4 ? -14.248 15.134 5.682 1.00 0.00 4 GLY A CA 5
ATOM 4128 C C . GLY A 1 4 ? -14.643 14.191 4.563 1.00 0.00 4 GLY A C 5
ATOM 4129 O O . GLY A 1 4 ? -15.616 14.436 3.850 1.00 0.00 4 GLY A O 5
ATOM 4133 N N . SER A 1 5 ? -13.885 13.110 4.407 1.00 0.00 5 SER A N 5
ATOM 4134 C CA . SER A 1 5 ? -14.158 12.130 3.363 1.00 0.00 5 SER A CA 5
ATOM 4135 C C . SER A 1 5 ? -14.304 10.732 3.955 1.00 0.00 5 SER A C 5
ATOM 4136 O O . SER A 1 5 ? -13.403 9.901 3.844 1.00 0.00 5 SER A O 5
ATOM 4144 N N . SER A 1 6 ? -15.447 10.479 4.585 1.00 0.00 6 SER A N 5
ATOM 4145 C CA . SER A 1 6 ? -15.712 9.184 5.199 1.00 0.00 6 SER A CA 5
ATOM 4146 C C . SER A 1 6 ? -17.027 8.600 4.692 1.00 0.00 6 SER A C 5
ATOM 4147 O O . SER A 1 6 ? -18.036 9.298 4.606 1.00 0.00 6 SER A O 5
ATOM 4155 N N . GLY A 1 7 ? -17.006 7.314 4.355 1.00 0.00 7 GLY A N 5
ATOM 4156 C CA . GLY A 1 7 ? -18.201 6.657 3.860 1.00 0.00 7 GLY A CA 5
ATOM 4157 C C . GLY A 1 7 ? -17.884 5.474 2.966 1.00 0.00 7 GLY A C 5
ATOM 4158 O O . GLY A 1 7 ? -17.609 5.641 1.777 1.00 0.00 7 GLY A O 5
ATOM 4162 N N . HIS A 1 8 ? -17.921 4.275 3.539 1.00 0.00 8 HIS A N 5
ATOM 4163 C CA . HIS A 1 8 ? -17.635 3.059 2.786 1.00 0.00 8 HIS A CA 5
ATOM 4164 C C . HIS A 1 8 ? -18.608 1.945 3.161 1.00 0.00 8 HIS A C 5
ATOM 4165 O O . HIS A 1 8 ? -19.166 1.920 4.258 1.00 0.00 8 HIS A O 5
ATOM 4179 N N . PRO A 1 9 ? -18.818 1.003 2.230 1.00 0.00 9 PRO A N 5
ATOM 4180 C CA . PRO A 1 9 ? -19.724 -0.130 2.441 1.00 0.00 9 PRO A CA 5
ATOM 4181 C C . PRO A 1 9 ? -19.183 -1.122 3.464 1.00 0.00 9 PRO A C 5
ATOM 4182 O O . PRO A 1 9 ? -19.946 -1.738 4.207 1.00 0.00 9 PRO A O 5
ATOM 4193 N N . GLU A 1 10 ? -17.862 -1.272 3.496 1.00 0.00 10 GLU A N 5
ATOM 4194 C CA . GLU A 1 10 ? -17.220 -2.191 4.428 1.00 0.00 10 GLU A CA 5
ATOM 4195 C C . GLU A 1 10 ? -16.189 -1.464 5.286 1.00 0.00 10 GLU A C 5
ATOM 4196 O O . GLU A 1 10 ? -15.685 -0.406 4.908 1.00 0.00 10 GLU A O 5
ATOM 4208 N N . LYS A 1 11 ? -15.880 -2.038 6.443 1.00 0.00 11 LYS A N 5
ATOM 4209 C CA . LYS A 1 11 ? -14.908 -1.447 7.356 1.00 0.00 11 LYS A CA 5
ATOM 4210 C C . LYS A 1 11 ? -14.116 -2.529 8.083 1.00 0.00 11 LYS A C 5
ATOM 4211 O O . LYS A 1 11 ? -14.622 -3.624 8.329 1.00 0.00 11 LYS A O 5
ATOM 4230 N N . CYS A 1 12 ? -12.870 -2.215 8.424 1.00 0.00 12 CYS A N 5
ATOM 4231 C CA . CYS A 1 12 ? -12.008 -3.160 9.124 1.00 0.00 12 CYS A CA 5
ATOM 4232 C C . CYS A 1 12 ? -12.321 -3.179 10.617 1.00 0.00 12 CYS A C 5
ATOM 4233 O O . CYS A 1 12 ? -12.439 -2.131 11.251 1.00 0.00 12 CYS A O 5
ATOM 4240 N N . SER A 1 13 ? -12.455 -4.380 11.172 1.00 0.00 13 SER A N 5
ATOM 4241 C CA . SER A 1 13 ? -12.759 -4.537 12.590 1.00 0.00 13 SER A CA 5
ATOM 4242 C C . SER A 1 13 ? -11.529 -4.244 13.444 1.00 0.00 13 SER A C 5
ATOM 4243 O O . SER A 1 13 ? -11.644 -3.926 14.627 1.00 0.00 13 SER A O 5
ATOM 4251 N N . GLU A 1 14 ? -10.353 -4.355 12.835 1.00 0.00 14 GLU A N 5
ATOM 4252 C CA . GLU A 1 14 ? -9.101 -4.103 13.539 1.00 0.00 14 GLU A CA 5
ATOM 4253 C C . GLU A 1 14 ? -8.828 -2.605 13.646 1.00 0.00 14 GLU A C 5
ATOM 4254 O O . GLU A 1 14 ? -8.640 -2.073 14.740 1.00 0.00 14 GLU A O 5
ATOM 4266 N N . CYS A 1 15 ? -8.809 -1.930 12.501 1.00 0.00 15 CYS A N 5
ATOM 4267 C CA . CYS A 1 15 ? -8.558 -0.495 12.464 1.00 0.00 15 CYS A CA 5
ATOM 4268 C C . CYS A 1 15 ? -9.691 0.236 11.749 1.00 0.00 15 CYS A C 5
ATOM 4269 O O . CYS A 1 15 ? -10.691 -0.371 11.364 1.00 0.00 15 CYS A O 5
ATOM 4276 N N . SER A 1 16 ? -9.528 1.544 11.576 1.00 0.00 16 SER A N 5
ATOM 4277 C CA . SER A 1 16 ? -10.538 2.359 10.911 1.00 0.00 16 SER A CA 5
ATOM 4278 C C . SER A 1 16 ? -10.352 2.327 9.397 1.00 0.00 16 SER A C 5
ATOM 4279 O O . SER A 1 16 ? -10.765 3.246 8.690 1.00 0.00 16 SER A O 5
ATOM 4287 N N . TYR A 1 17 ? -9.728 1.261 8.907 1.00 0.00 17 TYR A N 5
ATOM 4288 C CA . TYR A 1 17 ? -9.484 1.109 7.477 1.00 0.00 17 TYR A CA 5
ATOM 4289 C C . TYR A 1 17 ? -10.720 0.560 6.770 1.00 0.00 17 TYR A C 5
ATOM 4290 O O . TYR A 1 17 ? -11.279 -0.459 7.175 1.00 0.00 17 TYR A O 5
ATOM 4308 N N . SER A 1 18 ? -11.139 1.243 5.710 1.00 0.00 18 SER A N 5
ATOM 4309 C CA . SER A 1 18 ? -12.310 0.827 4.946 1.00 0.00 18 SER A CA 5
ATOM 4310 C C . SER A 1 18 ? -12.052 0.948 3.448 1.00 0.00 18 SER A C 5
ATOM 4311 O O . SER A 1 18 ? -11.357 1.859 2.998 1.00 0.00 18 SER A O 5
ATOM 4319 N N . CYS A 1 19 ? -12.616 0.021 2.681 1.00 0.00 19 CYS A N 5
ATOM 4320 C CA . CYS A 1 19 ? -12.447 0.022 1.232 1.00 0.00 19 CYS A CA 5
ATOM 4321 C C . CYS A 1 19 ? -13.781 -0.204 0.529 1.00 0.00 19 CYS A C 5
ATOM 4322 O O . CYS A 1 19 ? -14.785 -0.522 1.167 1.00 0.00 19 CYS A O 5
ATOM 4330 N N . SER A 1 20 ? -13.786 -0.037 -0.790 1.00 0.00 20 SER A N 5
ATOM 4331 C CA . SER A 1 20 ? -14.998 -0.217 -1.579 1.00 0.00 20 SER A CA 5
ATOM 4332 C C . SER A 1 20 ? -15.040 -1.610 -2.200 1.00 0.00 20 SER A C 5
ATOM 4333 O O . SER A 1 20 ? -15.473 -1.781 -3.340 1.00 0.00 20 SER A O 5
ATOM 4341 N N . SER A 1 21 ? -14.587 -2.603 -1.442 1.00 0.00 21 SER A N 5
ATOM 4342 C CA . SER A 1 21 ? -14.568 -3.981 -1.918 1.00 0.00 21 SER A CA 5
ATOM 4343 C C . SER A 1 21 ? -14.302 -4.949 -0.769 1.00 0.00 21 SER A C 5
ATOM 4344 O O . SER A 1 21 ? -13.244 -4.910 -0.140 1.00 0.00 21 SER A O 5
ATOM 4352 N N . LYS A 1 22 ? -15.271 -5.817 -0.499 1.00 0.00 22 LYS A N 5
ATOM 4353 C CA . LYS A 1 22 ? -15.144 -6.797 0.573 1.00 0.00 22 LYS A CA 5
ATOM 4354 C C . LYS A 1 22 ? -13.812 -7.534 0.481 1.00 0.00 22 LYS A C 5
ATOM 4355 O O . LYS A 1 22 ? -12.960 -7.408 1.361 1.00 0.00 22 LYS A O 5
ATOM 4374 N N . ALA A 1 23 ? -13.638 -8.302 -0.589 1.00 0.00 23 ALA A N 5
ATOM 4375 C CA . ALA A 1 23 ? -12.408 -9.056 -0.797 1.00 0.00 23 ALA A CA 5
ATOM 4376 C C . ALA A 1 23 ? -11.181 -8.190 -0.531 1.00 0.00 23 ALA A C 5
ATOM 4377 O O . ALA A 1 23 ? -10.258 -8.603 0.170 1.00 0.00 23 ALA A O 5
ATOM 4384 N N . ALA A 1 24 ? -11.179 -6.987 -1.095 1.00 0.00 24 ALA A N 5
ATOM 4385 C CA . ALA A 1 24 ? -10.066 -6.062 -0.917 1.00 0.00 24 ALA A CA 5
ATOM 4386 C C . ALA A 1 24 ? -9.710 -5.909 0.557 1.00 0.00 24 ALA A C 5
ATOM 4387 O O . ALA A 1 24 ? -8.555 -6.085 0.949 1.00 0.00 24 ALA A O 5
ATOM 4394 N N . LEU A 1 25 ? -10.707 -5.580 1.371 1.00 0.00 25 LEU A N 5
ATOM 4395 C CA . LEU A 1 25 ? -10.499 -5.402 2.804 1.00 0.00 25 LEU A CA 5
ATOM 4396 C C . LEU A 1 25 ? -9.707 -6.568 3.388 1.00 0.00 25 LEU A C 5
ATOM 4397 O O . LEU A 1 25 ? -8.748 -6.368 4.133 1.00 0.00 25 LEU A O 5
ATOM 4413 N N . ARG A 1 26 ? -10.114 -7.785 3.042 1.00 0.00 26 ARG A N 5
ATOM 4414 C CA . ARG A 1 26 ? -9.441 -8.983 3.531 1.00 0.00 26 ARG A CA 5
ATOM 4415 C C . ARG A 1 26 ? -7.929 -8.859 3.374 1.00 0.00 26 ARG A C 5
ATOM 4416 O O . ARG A 1 26 ? -7.177 -9.065 4.328 1.00 0.00 26 ARG A O 5
ATOM 4437 N N . ILE A 1 27 ? -7.490 -8.523 2.166 1.00 0.00 27 ILE A N 5
ATOM 4438 C CA . ILE A 1 27 ? -6.067 -8.372 1.886 1.00 0.00 27 ILE A CA 5
ATOM 4439 C C . ILE A 1 27 ? -5.433 -7.333 2.805 1.00 0.00 27 ILE A C 5
ATOM 4440 O O . ILE A 1 27 ? -4.337 -7.537 3.327 1.00 0.00 27 ILE A O 5
ATOM 4456 N N . HIS A 1 28 ? -6.130 -6.218 2.999 1.00 0.00 28 HIS A N 5
ATOM 4457 C CA . HIS A 1 28 ? -5.637 -5.148 3.858 1.00 0.00 28 HIS A CA 5
ATOM 4458 C C . HIS A 1 28 ? -5.299 -5.678 5.248 1.00 0.00 28 HIS A C 5
ATOM 4459 O O . HIS A 1 28 ? -4.321 -5.255 5.863 1.00 0.00 28 HIS A O 5
ATOM 4473 N N . GLU A 1 29 ? -6.116 -6.606 5.737 1.00 0.00 29 GLU A N 5
ATOM 4474 C CA . GLU A 1 29 ? -5.904 -7.192 7.055 1.00 0.00 29 GLU A CA 5
ATOM 4475 C C . GLU A 1 29 ? -4.442 -7.586 7.246 1.00 0.00 29 GLU A C 5
ATOM 4476 O O . GLU A 1 29 ? -3.935 -7.605 8.368 1.00 0.00 29 GLU A O 5
ATOM 4488 N N . ARG A 1 30 ? -3.771 -7.900 6.143 1.00 0.00 30 ARG A N 5
ATOM 4489 C CA . ARG A 1 30 ? -2.368 -8.295 6.188 1.00 0.00 30 ARG A CA 5
ATOM 4490 C C . ARG A 1 30 ? -1.542 -7.281 6.975 1.00 0.00 30 ARG A C 5
ATOM 4491 O O . ARG A 1 30 ? -0.604 -7.647 7.684 1.00 0.00 30 ARG A O 5
ATOM 4512 N N . ILE A 1 31 ? -1.898 -6.008 6.843 1.00 0.00 31 ILE A N 5
ATOM 4513 C CA . ILE A 1 31 ? -1.190 -4.942 7.542 1.00 0.00 31 ILE A CA 5
ATOM 4514 C C . ILE A 1 31 ? -0.966 -5.299 9.007 1.00 0.00 31 ILE A C 5
ATOM 4515 O O . ILE A 1 31 ? 0.032 -4.902 9.609 1.00 0.00 31 ILE A O 5
ATOM 4531 N N . HIS A 1 32 ? -1.902 -6.053 9.577 1.00 0.00 32 HIS A N 5
ATOM 4532 C CA . HIS A 1 32 ? -1.806 -6.466 10.972 1.00 0.00 32 HIS A CA 5
ATOM 4533 C C . HIS A 1 32 ? -0.955 -7.725 11.108 1.00 0.00 32 HIS A C 5
ATOM 4534 O O . HIS A 1 32 ? 0.093 -7.711 11.754 1.00 0.00 32 HIS A O 5
ATOM 4548 N N . CYS A 1 33 ? -1.414 -8.812 10.497 1.00 0.00 33 CYS A N 5
ATOM 4549 C CA . CYS A 1 33 ? -0.696 -10.080 10.551 1.00 0.00 33 CYS A CA 5
ATOM 4550 C C . CYS A 1 33 ? 0.726 -9.924 10.022 1.00 0.00 33 CYS A C 5
ATOM 4551 O O . CYS A 1 33 ? 1.697 -10.078 10.763 1.00 0.00 33 CYS A O 5
ATOM 4559 N N . THR A 1 34 ? 0.841 -9.617 8.733 1.00 0.00 34 THR A N 5
ATOM 4560 C CA . THR A 1 34 ? 2.144 -9.442 8.103 1.00 0.00 34 THR A CA 5
ATOM 4561 C C . THR A 1 34 ? 2.009 -8.780 6.736 1.00 0.00 34 THR A C 5
ATOM 4562 O O . THR A 1 34 ? 1.335 -9.301 5.848 1.00 0.00 34 THR A O 5
ATOM 4573 N N . ASP A 1 35 ? 2.654 -7.630 6.575 1.00 0.00 35 ASP A N 5
ATOM 4574 C CA . ASP A 1 35 ? 2.608 -6.897 5.315 1.00 0.00 35 ASP A CA 5
ATOM 4575 C C . ASP A 1 35 ? 3.903 -7.082 4.531 1.00 0.00 35 ASP A C 5
ATOM 4576 O O . ASP A 1 35 ? 3.907 -7.667 3.448 1.00 0.00 35 ASP A O 5
ATOM 4585 N N . ARG A 1 36 ? 5.001 -6.578 5.085 1.00 0.00 36 ARG A N 5
ATOM 4586 C CA . ARG A 1 36 ? 6.302 -6.685 4.436 1.00 0.00 36 ARG A CA 5
ATOM 4587 C C . ARG A 1 36 ? 7.358 -7.191 5.415 1.00 0.00 36 ARG A C 5
ATOM 4588 O O . ARG A 1 36 ? 7.709 -6.523 6.388 1.00 0.00 36 ARG A O 5
ATOM 4609 N N . PRO A 1 37 ? 7.876 -8.400 5.153 1.00 0.00 37 PRO A N 5
ATOM 4610 C CA . PRO A 1 37 ? 8.899 -9.023 5.999 1.00 0.00 37 PRO A CA 5
ATOM 4611 C C . PRO A 1 37 ? 10.245 -8.315 5.897 1.00 0.00 37 PRO A C 5
ATOM 4612 O O . PRO A 1 37 ? 11.078 -8.411 6.799 1.00 0.00 37 PRO A O 5
ATOM 4623 N N . PHE A 1 38 ? 10.453 -7.604 4.794 1.00 0.00 38 PHE A N 5
ATOM 4624 C CA . PHE A 1 38 ? 11.699 -6.880 4.574 1.00 0.00 38 PHE A CA 5
ATOM 4625 C C . PHE A 1 38 ? 11.490 -5.377 4.731 1.00 0.00 38 PHE A C 5
ATOM 4626 O O . PHE A 1 38 ? 10.658 -4.779 4.049 1.00 0.00 38 PHE A O 5
ATOM 4643 N N . LYS A 1 39 ? 12.252 -4.771 5.636 1.00 0.00 39 LYS A N 5
ATOM 4644 C CA . LYS A 1 39 ? 12.152 -3.338 5.885 1.00 0.00 39 LYS A CA 5
ATOM 4645 C C . LYS A 1 39 ? 13.525 -2.676 5.812 1.00 0.00 39 LYS A C 5
ATOM 4646 O O . LYS A 1 39 ? 14.553 -3.341 5.940 1.00 0.00 39 LYS A O 5
ATOM 4665 N N . CYS A 1 40 ? 13.534 -1.363 5.606 1.00 0.00 40 CYS A N 5
ATOM 4666 C CA . CYS A 1 40 ? 14.779 -0.611 5.517 1.00 0.00 40 CYS A CA 5
ATOM 4667 C C . CYS A 1 40 ? 15.208 -0.104 6.891 1.00 0.00 40 CYS A C 5
ATOM 4668 O O . CYS A 1 40 ? 14.372 0.223 7.732 1.00 0.00 40 CYS A O 5
ATOM 4675 N N . ASN A 1 41 ? 16.517 -0.042 7.111 1.00 0.00 41 ASN A N 5
ATOM 4676 C CA . ASN A 1 41 ? 17.058 0.425 8.382 1.00 0.00 41 ASN A CA 5
ATOM 4677 C C . ASN A 1 41 ? 17.343 1.922 8.335 1.00 0.00 41 ASN A C 5
ATOM 4678 O O . ASN A 1 41 ? 17.432 2.581 9.372 1.00 0.00 41 ASN A O 5
ATOM 4689 N N . TYR A 1 42 ? 17.485 2.454 7.126 1.00 0.00 42 TYR A N 5
ATOM 4690 C CA . TYR A 1 42 ? 17.761 3.874 6.943 1.00 0.00 42 TYR A CA 5
ATOM 4691 C C . TYR A 1 42 ? 16.472 4.689 6.976 1.00 0.00 42 TYR A C 5
ATOM 4692 O O . TYR A 1 42 ? 16.349 5.648 7.739 1.00 0.00 42 TYR A O 5
ATOM 4710 N N . CYS A 1 43 ? 15.513 4.300 6.144 1.00 0.00 43 CYS A N 5
ATOM 4711 C CA . CYS A 1 43 ? 14.231 4.992 6.076 1.00 0.00 43 CYS A CA 5
ATOM 4712 C C . CYS A 1 43 ? 13.080 4.037 6.375 1.00 0.00 43 CYS A C 5
ATOM 4713 O O . CYS A 1 43 ? 13.291 2.845 6.601 1.00 0.00 43 CYS A O 5
ATOM 4720 N N . SER A 1 44 ? 11.862 4.568 6.373 1.00 0.00 44 SER A N 5
ATOM 4721 C CA . SER A 1 44 ? 10.677 3.763 6.648 1.00 0.00 44 SER A CA 5
ATOM 4722 C C . SER A 1 44 ? 10.194 3.058 5.384 1.00 0.00 44 SER A C 5
ATOM 4723 O O . SER A 1 44 ? 8.992 2.941 5.145 1.00 0.00 44 SER A O 5
ATOM 4731 N N . PHE A 1 45 ? 11.141 2.589 4.578 1.00 0.00 45 PHE A N 5
ATOM 4732 C CA . PHE A 1 45 ? 10.814 1.896 3.337 1.00 0.00 45 PHE A CA 5
ATOM 4733 C C . PHE A 1 45 ? 10.690 0.393 3.570 1.00 0.00 45 PHE A C 5
ATOM 4734 O O . PHE A 1 45 ? 11.635 -0.256 4.019 1.00 0.00 45 PHE A O 5
ATOM 4751 N N . ASP A 1 46 ? 9.518 -0.153 3.263 1.00 0.00 46 ASP A N 5
ATOM 4752 C CA . ASP A 1 46 ? 9.270 -1.579 3.438 1.00 0.00 46 ASP A CA 5
ATOM 4753 C C . ASP A 1 46 ? 8.777 -2.208 2.139 1.00 0.00 46 ASP A C 5
ATOM 4754 O O . ASP A 1 46 ? 7.795 -1.754 1.549 1.00 0.00 46 ASP A O 5
ATOM 4763 N N . THR A 1 47 ? 9.464 -3.256 1.697 1.00 0.00 47 THR A N 5
ATOM 4764 C CA . THR A 1 47 ? 9.099 -3.946 0.466 1.00 0.00 47 THR A CA 5
ATOM 4765 C C . THR A 1 47 ? 8.850 -5.429 0.721 1.00 0.00 47 THR A C 5
ATOM 4766 O O . THR A 1 47 ? 9.460 -6.028 1.607 1.00 0.00 47 THR A O 5
ATOM 4777 N N . LYS A 1 48 ? 7.951 -6.016 -0.062 1.00 0.00 48 LYS A N 5
ATOM 4778 C CA . LYS A 1 48 ? 7.622 -7.430 0.077 1.00 0.00 48 LYS A CA 5
ATOM 4779 C C . LYS A 1 48 ? 8.728 -8.305 -0.505 1.00 0.00 48 LYS A C 5
ATOM 4780 O O . LYS A 1 48 ? 9.184 -9.251 0.136 1.00 0.00 48 LYS A O 5
ATOM 4799 N N . GLN A 1 49 ? 9.155 -7.981 -1.721 1.00 0.00 49 GLN A N 5
ATOM 4800 C CA . GLN A 1 49 ? 10.208 -8.738 -2.387 1.00 0.00 49 GLN A CA 5
ATOM 4801 C C . GLN A 1 49 ? 11.583 -8.324 -1.874 1.00 0.00 49 GLN A C 5
ATOM 4802 O O . GLN A 1 49 ? 11.873 -7.143 -1.686 1.00 0.00 49 GLN A O 5
ATOM 4816 N N . PRO A 1 50 ? 12.453 -9.319 -1.642 1.00 0.00 50 PRO A N 5
ATOM 4817 C CA . PRO A 1 50 ? 13.812 -9.083 -1.148 1.00 0.00 50 PRO A CA 5
ATOM 4818 C C . PRO A 1 50 ? 14.702 -8.418 -2.193 1.00 0.00 50 PRO A C 5
ATOM 4819 O O . PRO A 1 50 ? 15.698 -7.777 -1.857 1.00 0.00 50 PRO A O 5
ATOM 4830 N N . SER A 1 51 ? 14.336 -8.575 -3.461 1.00 0.00 51 SER A N 5
ATOM 4831 C CA . SER A 1 51 ? 15.103 -7.993 -4.556 1.00 0.00 51 SER A CA 5
ATOM 4832 C C . SER A 1 51 ? 14.823 -6.498 -4.680 1.00 0.00 51 SER A C 5
ATOM 4833 O O . SER A 1 51 ? 15.620 -5.752 -5.247 1.00 0.00 51 SER A O 5
ATOM 4841 N N . ASN A 1 52 ? 13.684 -6.069 -4.146 1.00 0.00 52 ASN A N 5
ATOM 4842 C CA . ASN A 1 52 ? 13.297 -4.664 -4.198 1.00 0.00 52 ASN A CA 5
ATOM 4843 C C . ASN A 1 52 ? 14.099 -3.842 -3.194 1.00 0.00 52 ASN A C 5
ATOM 4844 O O . ASN A 1 52 ? 14.563 -2.743 -3.504 1.00 0.00 52 ASN A O 5
ATOM 4855 N N . LEU A 1 53 ? 14.260 -4.381 -1.990 1.00 0.00 53 LEU A N 5
ATOM 4856 C CA . LEU A 1 53 ? 15.008 -3.698 -0.940 1.00 0.00 53 LEU A CA 5
ATOM 4857 C C . LEU A 1 53 ? 16.469 -3.518 -1.340 1.00 0.00 53 LEU A C 5
ATOM 4858 O O . LEU A 1 53 ? 16.994 -2.405 -1.325 1.00 0.00 53 LEU A O 5
ATOM 4874 N N . SER A 1 54 ? 17.119 -4.621 -1.700 1.00 0.00 54 SER A N 5
ATOM 4875 C CA . SER A 1 54 ? 18.520 -4.585 -2.103 1.00 0.00 54 SER A CA 5
ATOM 4876 C C . SER A 1 54 ? 18.746 -3.538 -3.190 1.00 0.00 54 SER A C 5
ATOM 4877 O O . SER A 1 54 ? 19.832 -2.970 -3.306 1.00 0.00 54 SER A O 5
ATOM 4885 N N . LYS A 1 55 ? 17.711 -3.287 -3.985 1.00 0.00 55 LYS A N 5
ATOM 4886 C CA . LYS A 1 55 ? 17.793 -2.308 -5.062 1.00 0.00 55 LYS A CA 5
ATOM 4887 C C . LYS A 1 55 ? 17.452 -0.910 -4.555 1.00 0.00 55 LYS A C 5
ATOM 4888 O O . LYS A 1 55 ? 17.951 0.089 -5.075 1.00 0.00 55 LYS A O 5
ATOM 4907 N N . HIS A 1 56 ? 16.601 -0.847 -3.536 1.00 0.00 56 HIS A N 5
ATOM 4908 C CA . HIS A 1 56 ? 16.196 0.429 -2.956 1.00 0.00 56 HIS A CA 5
ATOM 4909 C C . HIS A 1 56 ? 17.288 0.985 -2.048 1.00 0.00 56 HIS A C 5
ATOM 4910 O O . HIS A 1 56 ? 17.432 2.199 -1.907 1.00 0.00 56 HIS A O 5
ATOM 4924 N N . MET A 1 57 ? 18.054 0.089 -1.435 1.00 0.00 57 MET A N 5
ATOM 4925 C CA . MET A 1 57 ? 19.133 0.491 -0.540 1.00 0.00 57 MET A CA 5
ATOM 4926 C C . MET A 1 57 ? 20.217 1.247 -1.302 1.00 0.00 57 MET A C 5
ATOM 4927 O O . MET A 1 57 ? 20.658 2.316 -0.880 1.00 0.00 57 MET A O 5
ATOM 4941 N N . LYS A 1 58 ? 20.645 0.685 -2.428 1.00 0.00 58 LYS A N 5
ATOM 4942 C CA . LYS A 1 58 ? 21.676 1.306 -3.250 1.00 0.00 58 LYS A CA 5
ATOM 4943 C C . LYS A 1 58 ? 21.103 2.465 -4.059 1.00 0.00 58 LYS A C 5
ATOM 4944 O O . LYS A 1 58 ? 21.795 3.446 -4.333 1.00 0.00 58 LYS A O 5
ATOM 4963 N N . LYS A 1 59 ? 19.835 2.346 -4.438 1.00 0.00 59 LYS A N 5
ATOM 4964 C CA . LYS A 1 59 ? 19.168 3.385 -5.213 1.00 0.00 59 LYS A CA 5
ATOM 4965 C C . LYS A 1 59 ? 19.119 4.697 -4.436 1.00 0.00 59 LYS A C 5
ATOM 4966 O O . LYS A 1 59 ? 19.411 5.763 -4.979 1.00 0.00 59 LYS A O 5
ATOM 4985 N N . PHE A 1 60 ? 18.749 4.612 -3.162 1.00 0.00 60 PHE A N 5
ATOM 4986 C CA . PHE A 1 60 ? 18.663 5.792 -2.311 1.00 0.00 60 PHE A CA 5
ATOM 4987 C C . PHE A 1 60 ? 19.919 5.940 -1.457 1.00 0.00 60 PHE A C 5
ATOM 4988 O O . PHE A 1 60 ? 20.577 6.981 -1.475 1.00 0.00 60 PHE A O 5
ATOM 5005 N N . HIS A 1 61 ? 20.247 4.891 -0.710 1.00 0.00 61 HIS A N 5
ATOM 5006 C CA . HIS A 1 61 ? 21.424 4.903 0.151 1.00 0.00 61 HIS A CA 5
ATOM 5007 C C . HIS A 1 61 ? 22.610 4.237 -0.540 1.00 0.00 61 HIS A C 5
ATOM 5008 O O . HIS A 1 61 ? 23.235 3.332 0.011 1.00 0.00 61 HIS A O 5
ATOM 5022 N N . GLY A 1 62 ? 22.913 4.691 -1.753 1.00 0.00 62 GLY A N 5
ATOM 5023 C CA . GLY A 1 62 ? 24.022 4.128 -2.500 1.00 0.00 62 GLY A CA 5
ATOM 5024 C C . GLY A 1 62 ? 25.346 4.777 -2.150 1.00 0.00 62 GLY A C 5
ATOM 5025 O O . GLY A 1 62 ? 26.284 4.101 -1.728 1.00 0.00 62 GLY A O 5
ATOM 5029 N N . ASP A 1 63 ? 25.424 6.091 -2.328 1.00 0.00 63 ASP A N 5
ATOM 5030 C CA . ASP A 1 63 ? 26.644 6.832 -2.029 1.00 0.00 63 ASP A CA 5
ATOM 5031 C C . ASP A 1 63 ? 26.757 7.112 -0.534 1.00 0.00 63 ASP A C 5
ATOM 5032 O O . ASP A 1 63 ? 27.029 8.240 -0.123 1.00 0.00 63 ASP A O 5
ATOM 5041 N N . MET A 1 64 ? 26.544 6.079 0.274 1.00 0.00 64 MET A N 5
ATOM 5042 C CA . MET A 1 64 ? 26.622 6.215 1.724 1.00 0.00 64 MET A CA 5
ATOM 5043 C C . MET A 1 64 ? 27.639 5.238 2.307 1.00 0.00 64 MET A C 5
ATOM 5044 O O . MET A 1 64 ? 28.224 4.431 1.585 1.00 0.00 64 MET A O 5
ATOM 5058 N N . SER A 1 65 ? 27.845 5.318 3.618 1.00 0.00 65 SER A N 5
ATOM 5059 C CA . SER A 1 65 ? 28.794 4.444 4.297 1.00 0.00 65 SER A CA 5
ATOM 5060 C C . SER A 1 65 ? 28.268 3.013 4.358 1.00 0.00 65 SER A C 5
ATOM 5061 O O . SER A 1 65 ? 27.098 2.757 4.075 1.00 0.00 65 SER A O 5
ATOM 5069 N N . GLY A 1 66 ? 29.143 2.083 4.728 1.00 0.00 66 GLY A N 5
ATOM 5070 C CA . GLY A 1 66 ? 28.750 0.689 4.819 1.00 0.00 66 GLY A CA 5
ATOM 5071 C C . GLY A 1 66 ? 29.907 -0.258 4.568 1.00 0.00 66 GLY A C 5
ATOM 5072 O O . GLY A 1 66 ? 31.027 0.161 4.278 1.00 0.00 66 GLY A O 5
ATOM 5076 N N . PRO A 1 67 ? 29.640 -1.567 4.682 1.00 0.00 67 PRO A N 5
ATOM 5077 C CA . PRO A 1 67 ? 30.656 -2.603 4.470 1.00 0.00 67 PRO A CA 5
ATOM 5078 C C . PRO A 1 67 ? 31.073 -2.715 3.008 1.00 0.00 67 PRO A C 5
ATOM 5079 O O . PRO A 1 67 ? 32.261 -2.804 2.697 1.00 0.00 67 PRO A O 5
ATOM 5090 N N . SER A 1 68 ? 30.090 -2.710 2.114 1.00 0.00 68 SER A N 5
ATOM 5091 C CA . SER A 1 68 ? 30.355 -2.814 0.684 1.00 0.00 68 SER A CA 5
ATOM 5092 C C . SER A 1 68 ? 31.303 -1.710 0.226 1.00 0.00 68 SER A C 5
ATOM 5093 O O . SER A 1 68 ? 32.376 -1.982 -0.311 1.00 0.00 68 SER A O 5
ATOM 5101 N N . SER A 1 69 ? 30.897 -0.463 0.442 1.00 0.00 69 SER A N 5
ATOM 5102 C CA . SER A 1 69 ? 31.706 0.684 0.048 1.00 0.00 69 SER A CA 5
ATOM 5103 C C . SER A 1 69 ? 33.141 0.533 0.545 1.00 0.00 69 SER A C 5
ATOM 5104 O O . SER A 1 69 ? 33.379 0.331 1.736 1.00 0.00 69 SER A O 5
ATOM 5112 N N . GLY A 1 70 ? 34.094 0.631 -0.377 1.00 0.00 70 GLY A N 5
ATOM 5113 C CA . GLY A 1 70 ? 35.493 0.503 -0.014 1.00 0.00 70 GLY A CA 5
ATOM 5114 C C . GLY A 1 70 ? 36.420 0.717 -1.194 1.00 0.00 70 GLY A C 5
ATOM 5115 O O . GLY A 1 70 ? 37.373 1.485 -1.075 1.00 0.00 70 GLY A O 5
ATOM 5121 N N . GLY A 1 1 ? -16.538 19.204 -8.951 1.00 0.00 1 GLY A N 6
ATOM 5122 C CA . GLY A 1 1 ? -17.240 18.217 -9.750 1.00 0.00 1 GLY A CA 6
ATOM 5123 C C . GLY A 1 1 ? -17.359 16.880 -9.048 1.00 0.00 1 GLY A C 6
ATOM 5124 O O . GLY A 1 1 ? -16.447 16.462 -8.335 1.00 0.00 1 GLY A O 6
ATOM 5128 N N . SER A 1 2 ? -18.488 16.206 -9.247 1.00 0.00 2 SER A N 6
ATOM 5129 C CA . SER A 1 2 ? -18.726 14.911 -8.623 1.00 0.00 2 SER A CA 6
ATOM 5130 C C . SER A 1 2 ? -17.943 13.812 -9.335 1.00 0.00 2 SER A C 6
ATOM 5131 O O . SER A 1 2 ? -17.151 13.099 -8.719 1.00 0.00 2 SER A O 6
ATOM 5139 N N . SER A 1 3 ? -18.171 13.682 -10.638 1.00 0.00 3 SER A N 6
ATOM 5140 C CA . SER A 1 3 ? -17.490 12.668 -11.436 1.00 0.00 3 SER A CA 6
ATOM 5141 C C . SER A 1 3 ? -17.411 11.345 -10.680 1.00 0.00 3 SER A C 6
ATOM 5142 O O . SER A 1 3 ? -16.382 10.670 -10.693 1.00 0.00 3 SER A O 6
ATOM 5150 N N . GLY A 1 4 ? -18.507 10.981 -10.021 1.00 0.00 4 GLY A N 6
ATOM 5151 C CA . GLY A 1 4 ? -18.541 9.740 -9.268 1.00 0.00 4 GLY A CA 6
ATOM 5152 C C . GLY A 1 4 ? -17.810 9.845 -7.944 1.00 0.00 4 GLY A C 6
ATOM 5153 O O . GLY A 1 4 ? -16.594 9.668 -7.883 1.00 0.00 4 GLY A O 6
ATOM 5157 N N . SER A 1 5 ? -18.553 10.136 -6.881 1.00 0.00 5 SER A N 6
ATOM 5158 C CA . SER A 1 5 ? -17.967 10.269 -5.552 1.00 0.00 5 SER A CA 6
ATOM 5159 C C . SER A 1 5 ? -17.167 9.024 -5.183 1.00 0.00 5 SER A C 6
ATOM 5160 O O . SER A 1 5 ? -15.993 9.110 -4.825 1.00 0.00 5 SER A O 6
ATOM 5168 N N . SER A 1 6 ? -17.813 7.865 -5.274 1.00 0.00 6 SER A N 6
ATOM 5169 C CA . SER A 1 6 ? -17.164 6.601 -4.946 1.00 0.00 6 SER A CA 6
ATOM 5170 C C . SER A 1 6 ? -16.440 6.693 -3.606 1.00 0.00 6 SER A C 6
ATOM 5171 O O . SER A 1 6 ? -15.322 6.203 -3.457 1.00 0.00 6 SER A O 6
ATOM 5179 N N . GLY A 1 7 ? -17.088 7.327 -2.633 1.00 0.00 7 GLY A N 6
ATOM 5180 C CA . GLY A 1 7 ? -16.492 7.472 -1.318 1.00 0.00 7 GLY A CA 6
ATOM 5181 C C . GLY A 1 7 ? -16.792 6.295 -0.412 1.00 0.00 7 GLY A C 6
ATOM 5182 O O . GLY A 1 7 ? -17.712 6.349 0.405 1.00 0.00 7 GLY A O 6
ATOM 5186 N N . HIS A 1 8 ? -16.014 5.226 -0.556 1.00 0.00 8 HIS A N 6
ATOM 5187 C CA . HIS A 1 8 ? -16.202 4.029 0.256 1.00 0.00 8 HIS A CA 6
ATOM 5188 C C . HIS A 1 8 ? -15.887 4.312 1.722 1.00 0.00 8 HIS A C 6
ATOM 5189 O O . HIS A 1 8 ? -14.971 5.066 2.051 1.00 0.00 8 HIS A O 6
ATOM 5203 N N . PRO A 1 9 ? -16.664 3.695 2.625 1.00 0.00 9 PRO A N 6
ATOM 5204 C CA . PRO A 1 9 ? -16.486 3.865 4.070 1.00 0.00 9 PRO A CA 6
ATOM 5205 C C . PRO A 1 9 ? -15.207 3.210 4.578 1.00 0.00 9 PRO A C 6
ATOM 5206 O O . PRO A 1 9 ? -14.647 3.627 5.592 1.00 0.00 9 PRO A O 6
ATOM 5217 N N . GLU A 1 10 ? -14.749 2.184 3.867 1.00 0.00 10 GLU A N 6
ATOM 5218 C CA . GLU A 1 10 ? -13.535 1.473 4.248 1.00 0.00 10 GLU A CA 6
ATOM 5219 C C . GLU A 1 10 ? -12.499 1.527 3.129 1.00 0.00 10 GLU A C 6
ATOM 5220 O O . GLU A 1 10 ? -12.843 1.653 1.954 1.00 0.00 10 GLU A O 6
ATOM 5232 N N . LYS A 1 11 ? -11.227 1.431 3.503 1.00 0.00 11 LYS A N 6
ATOM 5233 C CA . LYS A 1 11 ? -10.139 1.469 2.533 1.00 0.00 11 LYS A CA 6
ATOM 5234 C C . LYS A 1 11 ? -8.980 0.585 2.982 1.00 0.00 11 LYS A C 6
ATOM 5235 O O . LYS A 1 11 ? -8.895 0.200 4.149 1.00 0.00 11 LYS A O 6
ATOM 5254 N N . CYS A 1 12 ? -8.089 0.267 2.049 1.00 0.00 12 CYS A N 6
ATOM 5255 C CA . CYS A 1 12 ? -6.933 -0.570 2.348 1.00 0.00 12 CYS A CA 6
ATOM 5256 C C . CYS A 1 12 ? -5.678 0.279 2.526 1.00 0.00 12 CYS A C 6
ATOM 5257 O O . CYS A 1 12 ? -5.346 1.102 1.673 1.00 0.00 12 CYS A O 6
ATOM 5264 N N . SER A 1 13 ? -4.983 0.071 3.640 1.00 0.00 13 SER A N 6
ATOM 5265 C CA . SER A 1 13 ? -3.766 0.819 3.932 1.00 0.00 13 SER A CA 6
ATOM 5266 C C . SER A 1 13 ? -2.591 0.286 3.118 1.00 0.00 13 SER A C 6
ATOM 5267 O O . SER A 1 13 ? -1.613 0.994 2.882 1.00 0.00 13 SER A O 6
ATOM 5275 N N . GLU A 1 14 ? -2.697 -0.969 2.691 1.00 0.00 14 GLU A N 6
ATOM 5276 C CA . GLU A 1 14 ? -1.643 -1.599 1.904 1.00 0.00 14 GLU A CA 6
ATOM 5277 C C . GLU A 1 14 ? -1.648 -1.074 0.471 1.00 0.00 14 GLU A C 6
ATOM 5278 O O . GLU A 1 14 ? -0.630 -0.596 -0.031 1.00 0.00 14 GLU A O 6
ATOM 5290 N N . CYS A 1 15 ? -2.801 -1.168 -0.183 1.00 0.00 15 CYS A N 6
ATOM 5291 C CA . CYS A 1 15 ? -2.940 -0.706 -1.559 1.00 0.00 15 CYS A CA 6
ATOM 5292 C C . CYS A 1 15 ? -4.174 0.178 -1.713 1.00 0.00 15 CYS A C 6
ATOM 5293 O O . CYS A 1 15 ? -4.852 0.492 -0.734 1.00 0.00 15 CYS A O 6
ATOM 5300 N N . SER A 1 16 ? -4.460 0.575 -2.949 1.00 0.00 16 SER A N 6
ATOM 5301 C CA . SER A 1 16 ? -5.611 1.425 -3.232 1.00 0.00 16 SER A CA 6
ATOM 5302 C C . SER A 1 16 ? -6.887 0.595 -3.337 1.00 0.00 16 SER A C 6
ATOM 5303 O O . SER A 1 16 ? -7.706 0.806 -4.232 1.00 0.00 16 SER A O 6
ATOM 5311 N N . TYR A 1 17 ? -7.048 -0.349 -2.417 1.00 0.00 17 TYR A N 6
ATOM 5312 C CA . TYR A 1 17 ? -8.223 -1.213 -2.406 1.00 0.00 17 TYR A CA 6
ATOM 5313 C C . TYR A 1 17 ? -9.223 -0.760 -1.347 1.00 0.00 17 TYR A C 6
ATOM 5314 O O . TYR A 1 17 ? -8.897 -0.681 -0.163 1.00 0.00 17 TYR A O 6
ATOM 5332 N N . SER A 1 18 ? -10.443 -0.463 -1.783 1.00 0.00 18 SER A N 6
ATOM 5333 C CA . SER A 1 18 ? -11.492 -0.015 -0.875 1.00 0.00 18 SER A CA 6
ATOM 5334 C C . SER A 1 18 ? -12.789 -0.780 -1.122 1.00 0.00 18 SER A C 6
ATOM 5335 O O . SER A 1 18 ? -13.106 -1.134 -2.258 1.00 0.00 18 SER A O 6
ATOM 5343 N N . CYS A 1 19 ? -13.533 -1.030 -0.051 1.00 0.00 19 CYS A N 6
ATOM 5344 C CA . CYS A 1 19 ? -14.796 -1.754 -0.150 1.00 0.00 19 CYS A CA 6
ATOM 5345 C C . CYS A 1 19 ? -15.902 -1.023 0.603 1.00 0.00 19 CYS A C 6
ATOM 5346 O O . CYS A 1 19 ? -15.665 0.014 1.222 1.00 0.00 19 CYS A O 6
ATOM 5354 N N . SER A 1 20 ? -17.113 -1.569 0.543 1.00 0.00 20 SER A N 6
ATOM 5355 C CA . SER A 1 20 ? -18.258 -0.965 1.215 1.00 0.00 20 SER A CA 6
ATOM 5356 C C . SER A 1 20 ? -18.402 -1.507 2.634 1.00 0.00 20 SER A C 6
ATOM 5357 O O . SER A 1 20 ? -18.552 -0.744 3.589 1.00 0.00 20 SER A O 6
ATOM 5365 N N . SER A 1 21 ? -18.357 -2.829 2.764 1.00 0.00 21 SER A N 6
ATOM 5366 C CA . SER A 1 21 ? -18.486 -3.474 4.065 1.00 0.00 21 SER A CA 6
ATOM 5367 C C . SER A 1 21 ? -17.118 -3.687 4.705 1.00 0.00 21 SER A C 6
ATOM 5368 O O . SER A 1 21 ? -16.122 -3.898 4.013 1.00 0.00 21 SER A O 6
ATOM 5376 N N . LYS A 1 22 ? -17.077 -3.629 6.032 1.00 0.00 22 LYS A N 6
ATOM 5377 C CA . LYS A 1 22 ? -15.832 -3.816 6.768 1.00 0.00 22 LYS A CA 6
ATOM 5378 C C . LYS A 1 22 ? -15.349 -5.259 6.662 1.00 0.00 22 LYS A C 6
ATOM 5379 O O . LYS A 1 22 ? -14.183 -5.512 6.360 1.00 0.00 22 LYS A O 6
ATOM 5398 N N . ALA A 1 23 ? -16.253 -6.201 6.910 1.00 0.00 23 ALA A N 6
ATOM 5399 C CA . ALA A 1 23 ? -15.919 -7.618 6.839 1.00 0.00 23 ALA A CA 6
ATOM 5400 C C . ALA A 1 23 ? -15.319 -7.973 5.482 1.00 0.00 23 ALA A C 6
ATOM 5401 O O . ALA A 1 23 ? -14.353 -8.731 5.399 1.00 0.00 23 ALA A O 6
ATOM 5408 N N . ALA A 1 24 ? -15.898 -7.420 4.422 1.00 0.00 24 ALA A N 6
ATOM 5409 C CA . ALA A 1 24 ? -15.420 -7.678 3.069 1.00 0.00 24 ALA A CA 6
ATOM 5410 C C . ALA A 1 24 ? -13.935 -7.354 2.941 1.00 0.00 24 ALA A C 6
ATOM 5411 O O . ALA A 1 24 ? -13.132 -8.210 2.569 1.00 0.00 24 ALA A O 6
ATOM 5418 N N . LEU A 1 25 ? -13.576 -6.113 3.251 1.00 0.00 25 LEU A N 6
ATOM 5419 C CA . LEU A 1 25 ? -12.187 -5.675 3.169 1.00 0.00 25 LEU A CA 6
ATOM 5420 C C . LEU A 1 25 ? -11.256 -6.696 3.815 1.00 0.00 25 LEU A C 6
ATOM 5421 O O . LEU A 1 25 ? -10.326 -7.192 3.179 1.00 0.00 25 LEU A O 6
ATOM 5437 N N . ARG A 1 26 ? -11.514 -7.007 5.081 1.00 0.00 26 ARG A N 6
ATOM 5438 C CA . ARG A 1 26 ? -10.699 -7.970 5.813 1.00 0.00 26 ARG A CA 6
ATOM 5439 C C . ARG A 1 26 ? -10.257 -9.111 4.902 1.00 0.00 26 ARG A C 6
ATOM 5440 O O . ARG A 1 26 ? -9.091 -9.508 4.909 1.00 0.00 26 ARG A O 6
ATOM 5461 N N . ILE A 1 27 ? -11.195 -9.634 4.119 1.00 0.00 27 ILE A N 6
ATOM 5462 C CA . ILE A 1 27 ? -10.902 -10.729 3.203 1.00 0.00 27 ILE A CA 6
ATOM 5463 C C . ILE A 1 27 ? -9.852 -10.319 2.175 1.00 0.00 27 ILE A C 6
ATOM 5464 O O . ILE A 1 27 ? -8.890 -11.047 1.929 1.00 0.00 27 ILE A O 6
ATOM 5480 N N . HIS A 1 28 ? -10.043 -9.147 1.578 1.00 0.00 28 HIS A N 6
ATOM 5481 C CA . HIS A 1 28 ? -9.111 -8.638 0.577 1.00 0.00 28 HIS A CA 6
ATOM 5482 C C . HIS A 1 28 ? -7.691 -8.593 1.132 1.00 0.00 28 HIS A C 6
ATOM 5483 O O . HIS A 1 28 ? -6.734 -8.944 0.441 1.00 0.00 28 HIS A O 6
ATOM 5497 N N . GLU A 1 29 ? -7.561 -8.157 2.381 1.00 0.00 29 GLU A N 6
ATOM 5498 C CA . GLU A 1 29 ? -6.257 -8.064 3.026 1.00 0.00 29 GLU A CA 6
ATOM 5499 C C . GLU A 1 29 ? -5.434 -9.325 2.773 1.00 0.00 29 GLU A C 6
ATOM 5500 O O . GLU A 1 29 ? -4.207 -9.272 2.696 1.00 0.00 29 GLU A O 6
ATOM 5512 N N . ARG A 1 30 ? -6.120 -10.456 2.644 1.00 0.00 30 ARG A N 6
ATOM 5513 C CA . ARG A 1 30 ? -5.454 -11.730 2.402 1.00 0.00 30 ARG A CA 6
ATOM 5514 C C . ARG A 1 30 ? -4.471 -11.617 1.240 1.00 0.00 30 ARG A C 6
ATOM 5515 O O . ARG A 1 30 ? -3.396 -12.217 1.263 1.00 0.00 30 ARG A O 6
ATOM 5536 N N . ILE A 1 31 ? -4.848 -10.845 0.226 1.00 0.00 31 ILE A N 6
ATOM 5537 C CA . ILE A 1 31 ? -4.000 -10.653 -0.944 1.00 0.00 31 ILE A CA 6
ATOM 5538 C C . ILE A 1 31 ? -2.563 -10.347 -0.537 1.00 0.00 31 ILE A C 6
ATOM 5539 O O . ILE A 1 31 ? -1.626 -10.583 -1.301 1.00 0.00 31 ILE A O 6
ATOM 5555 N N . HIS A 1 32 ? -2.395 -9.822 0.672 1.00 0.00 32 HIS A N 6
ATOM 5556 C CA . HIS A 1 32 ? -1.071 -9.485 1.183 1.00 0.00 32 HIS A CA 6
ATOM 5557 C C . HIS A 1 32 ? -0.570 -10.559 2.144 1.00 0.00 32 HIS A C 6
ATOM 5558 O O . HIS A 1 32 ? -0.453 -10.323 3.347 1.00 0.00 32 HIS A O 6
ATOM 5572 N N . CYS A 1 33 ? -0.277 -11.738 1.606 1.00 0.00 33 CYS A N 6
ATOM 5573 C CA . CYS A 1 33 ? 0.210 -12.848 2.416 1.00 0.00 33 CYS A CA 6
ATOM 5574 C C . CYS A 1 33 ? 1.661 -13.174 2.077 1.00 0.00 33 CYS A C 6
ATOM 5575 O O . CYS A 1 33 ? 1.940 -13.884 1.110 1.00 0.00 33 CYS A O 6
ATOM 5583 N N . THR A 1 34 ? 2.583 -12.649 2.877 1.00 0.00 34 THR A N 6
ATOM 5584 C CA . THR A 1 34 ? 4.005 -12.881 2.661 1.00 0.00 34 THR A CA 6
ATOM 5585 C C . THR A 1 34 ? 4.326 -12.978 1.174 1.00 0.00 34 THR A C 6
ATOM 5586 O O . THR A 1 34 ? 5.067 -13.863 0.746 1.00 0.00 34 THR A O 6
ATOM 5597 N N . ASP A 1 35 ? 3.765 -12.064 0.391 1.00 0.00 35 ASP A N 6
ATOM 5598 C CA . ASP A 1 35 ? 3.993 -12.046 -1.049 1.00 0.00 35 ASP A CA 6
ATOM 5599 C C . ASP A 1 35 ? 5.452 -11.730 -1.364 1.00 0.00 35 ASP A C 6
ATOM 5600 O O . ASP A 1 35 ? 6.087 -12.419 -2.163 1.00 0.00 35 ASP A O 6
ATOM 5609 N N . ARG A 1 36 ? 5.976 -10.685 -0.732 1.00 0.00 36 ARG A N 6
ATOM 5610 C CA . ARG A 1 36 ? 7.359 -10.277 -0.947 1.00 0.00 36 ARG A CA 6
ATOM 5611 C C . ARG A 1 36 ? 8.288 -10.959 0.052 1.00 0.00 36 ARG A C 6
ATOM 5612 O O . ARG A 1 36 ? 8.165 -10.792 1.266 1.00 0.00 36 ARG A O 6
ATOM 5633 N N . PRO A 1 37 ? 9.241 -11.747 -0.467 1.00 0.00 37 PRO A N 6
ATOM 5634 C CA . PRO A 1 37 ? 10.210 -12.470 0.362 1.00 0.00 37 PRO A CA 6
ATOM 5635 C C . PRO A 1 37 ? 11.211 -11.535 1.032 1.00 0.00 37 PRO A C 6
ATOM 5636 O O . PRO A 1 37 ? 11.727 -11.831 2.110 1.00 0.00 37 PRO A O 6
ATOM 5647 N N . PHE A 1 38 ? 11.482 -10.406 0.387 1.00 0.00 38 PHE A N 6
ATOM 5648 C CA . PHE A 1 38 ? 12.423 -9.427 0.921 1.00 0.00 38 PHE A CA 6
ATOM 5649 C C . PHE A 1 38 ? 11.698 -8.155 1.352 1.00 0.00 38 PHE A C 6
ATOM 5650 O O . PHE A 1 38 ? 10.918 -7.583 0.590 1.00 0.00 38 PHE A O 6
ATOM 5667 N N . LYS A 1 39 ? 11.961 -7.718 2.578 1.00 0.00 39 LYS A N 6
ATOM 5668 C CA . LYS A 1 39 ? 11.337 -6.514 3.113 1.00 0.00 39 LYS A CA 6
ATOM 5669 C C . LYS A 1 39 ? 12.363 -5.637 3.822 1.00 0.00 39 LYS A C 6
ATOM 5670 O O . LYS A 1 39 ? 13.433 -6.107 4.212 1.00 0.00 39 LYS A O 6
ATOM 5689 N N . CYS A 1 40 ? 12.031 -4.361 3.989 1.00 0.00 40 CYS A N 6
ATOM 5690 C CA . CYS A 1 40 ? 12.924 -3.418 4.652 1.00 0.00 40 CYS A CA 6
ATOM 5691 C C . CYS A 1 40 ? 12.678 -3.406 6.159 1.00 0.00 40 CYS A C 6
ATOM 5692 O O . CYS A 1 40 ? 11.589 -3.740 6.623 1.00 0.00 40 CYS A O 6
ATOM 5699 N N . ASN A 1 41 ? 13.699 -3.017 6.916 1.00 0.00 41 ASN A N 6
ATOM 5700 C CA . ASN A 1 41 ? 13.594 -2.960 8.369 1.00 0.00 41 ASN A CA 6
ATOM 5701 C C . ASN A 1 41 ? 13.365 -1.528 8.843 1.00 0.00 41 ASN A C 6
ATOM 5702 O O . ASN A 1 41 ? 12.658 -1.293 9.823 1.00 0.00 41 ASN A O 6
ATOM 5713 N N . TYR A 1 42 ? 13.967 -0.575 8.140 1.00 0.00 42 TYR A N 6
ATOM 5714 C CA . TYR A 1 42 ? 13.831 0.834 8.490 1.00 0.00 42 TYR A CA 6
ATOM 5715 C C . TYR A 1 42 ? 12.439 1.350 8.137 1.00 0.00 42 TYR A C 6
ATOM 5716 O O . TYR A 1 42 ? 11.773 1.985 8.955 1.00 0.00 42 TYR A O 6
ATOM 5734 N N . CYS A 1 43 ? 12.006 1.073 6.911 1.00 0.00 43 CYS A N 6
ATOM 5735 C CA . CYS A 1 43 ? 10.694 1.508 6.447 1.00 0.00 43 CYS A CA 6
ATOM 5736 C C . CYS A 1 43 ? 9.843 0.314 6.025 1.00 0.00 43 CYS A C 6
ATOM 5737 O O . CYS A 1 43 ? 10.253 -0.837 6.172 1.00 0.00 43 CYS A O 6
ATOM 5744 N N . SER A 1 44 ? 8.656 0.597 5.498 1.00 0.00 44 SER A N 6
ATOM 5745 C CA . SER A 1 44 ? 7.745 -0.453 5.057 1.00 0.00 44 SER A CA 6
ATOM 5746 C C . SER A 1 44 ? 7.916 -0.730 3.567 1.00 0.00 44 SER A C 6
ATOM 5747 O O . SER A 1 44 ? 6.937 -0.885 2.836 1.00 0.00 44 SER A O 6
ATOM 5755 N N . PHE A 1 45 ? 9.167 -0.790 3.122 1.00 0.00 45 PHE A N 6
ATOM 5756 C CA . PHE A 1 45 ? 9.468 -1.047 1.719 1.00 0.00 45 PHE A CA 6
ATOM 5757 C C . PHE A 1 45 ? 9.737 -2.531 1.483 1.00 0.00 45 PHE A C 6
ATOM 5758 O O . PHE A 1 45 ? 10.677 -3.098 2.039 1.00 0.00 45 PHE A O 6
ATOM 5775 N N . ASP A 1 46 ? 8.904 -3.152 0.655 1.00 0.00 46 ASP A N 6
ATOM 5776 C CA . ASP A 1 46 ? 9.050 -4.569 0.344 1.00 0.00 46 ASP A CA 6
ATOM 5777 C C . ASP A 1 46 ? 9.252 -4.779 -1.153 1.00 0.00 46 ASP A C 6
ATOM 5778 O O . ASP A 1 46 ? 8.456 -4.313 -1.969 1.00 0.00 46 ASP A O 6
ATOM 5787 N N . THR A 1 47 ? 10.322 -5.483 -1.509 1.00 0.00 47 THR A N 6
ATOM 5788 C CA . THR A 1 47 ? 10.629 -5.753 -2.907 1.00 0.00 47 THR A CA 6
ATOM 5789 C C . THR A 1 47 ? 10.869 -7.240 -3.141 1.00 0.00 47 THR A C 6
ATOM 5790 O O . THR A 1 47 ? 11.361 -7.946 -2.260 1.00 0.00 47 THR A O 6
ATOM 5801 N N . LYS A 1 48 ? 10.519 -7.712 -4.333 1.00 0.00 48 LYS A N 6
ATOM 5802 C CA . LYS A 1 48 ? 10.698 -9.116 -4.684 1.00 0.00 48 LYS A CA 6
ATOM 5803 C C . LYS A 1 48 ? 12.155 -9.409 -5.028 1.00 0.00 48 LYS A C 6
ATOM 5804 O O . LYS A 1 48 ? 12.721 -10.401 -4.571 1.00 0.00 48 LYS A O 6
ATOM 5823 N N . GLN A 1 49 ? 12.755 -8.539 -5.833 1.00 0.00 49 GLN A N 6
ATOM 5824 C CA . GLN A 1 49 ? 14.146 -8.705 -6.237 1.00 0.00 49 GLN A CA 6
ATOM 5825 C C . GLN A 1 49 ? 15.092 -8.237 -5.136 1.00 0.00 49 GLN A C 6
ATOM 5826 O O . GLN A 1 49 ? 14.927 -7.163 -4.557 1.00 0.00 49 GLN A O 6
ATOM 5840 N N . PRO A 1 50 ? 16.108 -9.061 -4.838 1.00 0.00 50 PRO A N 6
ATOM 5841 C CA . PRO A 1 50 ? 17.100 -8.752 -3.805 1.00 0.00 50 PRO A CA 6
ATOM 5842 C C . PRO A 1 50 ? 18.020 -7.605 -4.209 1.00 0.00 50 PRO A C 6
ATOM 5843 O O . PRO A 1 50 ? 18.743 -7.054 -3.378 1.00 0.00 50 PRO A O 6
ATOM 5854 N N . SER A 1 51 ? 17.988 -7.249 -5.489 1.00 0.00 51 SER A N 6
ATOM 5855 C CA . SER A 1 51 ? 18.821 -6.169 -6.003 1.00 0.00 51 SER A CA 6
ATOM 5856 C C . SER A 1 51 ? 18.207 -4.809 -5.684 1.00 0.00 51 SER A C 6
ATOM 5857 O O . SER A 1 51 ? 18.912 -3.807 -5.579 1.00 0.00 51 SER A O 6
ATOM 5865 N N . ASN A 1 52 ? 16.887 -4.785 -5.529 1.00 0.00 52 ASN A N 6
ATOM 5866 C CA . ASN A 1 52 ? 16.176 -3.549 -5.222 1.00 0.00 52 ASN A CA 6
ATOM 5867 C C . ASN A 1 52 ? 16.426 -3.122 -3.779 1.00 0.00 52 ASN A C 6
ATOM 5868 O O . ASN A 1 52 ? 16.876 -2.005 -3.519 1.00 0.00 52 ASN A O 6
ATOM 5879 N N . LEU A 1 53 ? 16.132 -4.018 -2.843 1.00 0.00 53 LEU A N 6
ATOM 5880 C CA . LEU A 1 53 ? 16.326 -3.736 -1.425 1.00 0.00 53 LEU A CA 6
ATOM 5881 C C . LEU A 1 53 ? 17.712 -3.154 -1.170 1.00 0.00 53 LEU A C 6
ATOM 5882 O O . LEU A 1 53 ? 17.846 -2.062 -0.617 1.00 0.00 53 LEU A O 6
ATOM 5898 N N . SER A 1 54 ? 18.741 -3.889 -1.578 1.00 0.00 54 SER A N 6
ATOM 5899 C CA . SER A 1 54 ? 20.118 -3.447 -1.393 1.00 0.00 54 SER A CA 6
ATOM 5900 C C . SER A 1 54 ? 20.272 -1.976 -1.766 1.00 0.00 54 SER A C 6
ATOM 5901 O O . SER A 1 54 ? 20.481 -1.122 -0.903 1.00 0.00 54 SER A O 6
ATOM 5909 N N . LYS A 1 55 ? 20.165 -1.685 -3.058 1.00 0.00 55 LYS A N 6
ATOM 5910 C CA . LYS A 1 55 ? 20.290 -0.318 -3.549 1.00 0.00 55 LYS A CA 6
ATOM 5911 C C . LYS A 1 55 ? 19.269 0.596 -2.878 1.00 0.00 55 LYS A C 6
ATOM 5912 O O . LYS A 1 55 ? 19.493 1.799 -2.742 1.00 0.00 55 LYS A O 6
ATOM 5931 N N . HIS A 1 56 ? 18.148 0.017 -2.460 1.00 0.00 56 HIS A N 6
ATOM 5932 C CA . HIS A 1 56 ? 17.093 0.780 -1.802 1.00 0.00 56 HIS A CA 6
ATOM 5933 C C . HIS A 1 56 ? 17.517 1.189 -0.394 1.00 0.00 56 HIS A C 6
ATOM 5934 O O . HIS A 1 56 ? 17.101 2.232 0.110 1.00 0.00 56 HIS A O 6
ATOM 5948 N N . MET A 1 57 ? 18.345 0.361 0.234 1.00 0.00 57 MET A N 6
ATOM 5949 C CA . MET A 1 57 ? 18.825 0.638 1.583 1.00 0.00 57 MET A CA 6
ATOM 5950 C C . MET A 1 57 ? 19.693 1.893 1.604 1.00 0.00 57 MET A C 6
ATOM 5951 O O . MET A 1 57 ? 19.490 2.786 2.426 1.00 0.00 57 MET A O 6
ATOM 5965 N N . LYS A 1 58 ? 20.660 1.952 0.696 1.00 0.00 58 LYS A N 6
ATOM 5966 C CA . LYS A 1 58 ? 21.559 3.097 0.609 1.00 0.00 58 LYS A CA 6
ATOM 5967 C C . LYS A 1 58 ? 20.857 4.294 -0.024 1.00 0.00 58 LYS A C 6
ATOM 5968 O O . LYS A 1 58 ? 21.138 5.444 0.316 1.00 0.00 58 LYS A O 6
ATOM 5987 N N . LYS A 1 59 ? 19.940 4.017 -0.945 1.00 0.00 59 LYS A N 6
ATOM 5988 C CA . LYS A 1 59 ? 19.194 5.070 -1.624 1.00 0.00 59 LYS A CA 6
ATOM 5989 C C . LYS A 1 59 ? 18.428 5.927 -0.622 1.00 0.00 59 LYS A C 6
ATOM 5990 O O . LYS A 1 59 ? 18.637 7.137 -0.537 1.00 0.00 59 LYS A O 6
ATOM 6009 N N . PHE A 1 60 ? 17.540 5.291 0.137 1.00 0.00 60 PHE A N 6
ATOM 6010 C CA . PHE A 1 60 ? 16.743 5.996 1.134 1.00 0.00 60 PHE A CA 6
ATOM 6011 C C . PHE A 1 60 ? 17.491 6.091 2.460 1.00 0.00 60 PHE A C 6
ATOM 6012 O O . PHE A 1 60 ? 17.711 7.183 2.985 1.00 0.00 60 PHE A O 6
ATOM 6029 N N . HIS A 1 61 ? 17.880 4.939 2.998 1.00 0.00 61 HIS A N 6
ATOM 6030 C CA . HIS A 1 61 ? 18.603 4.891 4.263 1.00 0.00 61 HIS A CA 6
ATOM 6031 C C . HIS A 1 61 ? 20.110 4.862 4.027 1.00 0.00 61 HIS A C 6
ATOM 6032 O O . HIS A 1 61 ? 20.808 3.975 4.517 1.00 0.00 61 HIS A O 6
ATOM 6046 N N . GLY A 1 62 ? 20.605 5.838 3.271 1.00 0.00 62 GLY A N 6
ATOM 6047 C CA . GLY A 1 62 ? 22.026 5.904 2.982 1.00 0.00 62 GLY A CA 6
ATOM 6048 C C . GLY A 1 62 ? 22.826 6.471 4.137 1.00 0.00 62 GLY A C 6
ATOM 6049 O O . GLY A 1 62 ? 22.261 6.885 5.150 1.00 0.00 62 GLY A O 6
ATOM 6053 N N . ASP A 1 63 ? 24.146 6.489 3.987 1.00 0.00 63 ASP A N 6
ATOM 6054 C CA . ASP A 1 63 ? 25.027 7.009 5.027 1.00 0.00 63 ASP A CA 6
ATOM 6055 C C . ASP A 1 63 ? 24.822 6.257 6.339 1.00 0.00 63 ASP A C 6
ATOM 6056 O O . ASP A 1 63 ? 24.847 6.850 7.416 1.00 0.00 63 ASP A O 6
ATOM 6065 N N . MET A 1 64 ? 24.618 4.947 6.238 1.00 0.00 64 MET A N 6
ATOM 6066 C CA . MET A 1 64 ? 24.409 4.114 7.417 1.00 0.00 64 MET A CA 6
ATOM 6067 C C . MET A 1 64 ? 25.404 2.959 7.449 1.00 0.00 64 MET A C 6
ATOM 6068 O O . MET A 1 64 ? 25.051 1.833 7.802 1.00 0.00 64 MET A O 6
ATOM 6082 N N . SER A 1 65 ? 26.648 3.244 7.079 1.00 0.00 65 SER A N 6
ATOM 6083 C CA . SER A 1 65 ? 27.693 2.227 7.062 1.00 0.00 65 SER A CA 6
ATOM 6084 C C . SER A 1 65 ? 28.184 1.929 8.475 1.00 0.00 65 SER A C 6
ATOM 6085 O O . SER A 1 65 ? 28.947 2.700 9.055 1.00 0.00 65 SER A O 6
ATOM 6093 N N . GLY A 1 66 ? 27.739 0.803 9.024 1.00 0.00 66 GLY A N 6
ATOM 6094 C CA . GLY A 1 66 ? 28.143 0.421 10.365 1.00 0.00 66 GLY A CA 6
ATOM 6095 C C . GLY A 1 66 ? 27.973 -1.063 10.622 1.00 0.00 66 GLY A C 6
ATOM 6096 O O . GLY A 1 66 ? 26.962 -1.510 11.163 1.00 0.00 66 GLY A O 6
ATOM 6100 N N . PRO A 1 67 ? 28.981 -1.855 10.226 1.00 0.00 67 PRO A N 6
ATOM 6101 C CA . PRO A 1 67 ? 28.962 -3.310 10.405 1.00 0.00 67 PRO A CA 6
ATOM 6102 C C . PRO A 1 67 ? 29.088 -3.715 11.869 1.00 0.00 67 PRO A C 6
ATOM 6103 O O . PRO A 1 67 ? 30.184 -4.002 12.352 1.00 0.00 67 PRO A O 6
ATOM 6114 N N . SER A 1 68 ? 27.960 -3.738 12.572 1.00 0.00 68 SER A N 6
ATOM 6115 C CA . SER A 1 68 ? 27.945 -4.106 13.983 1.00 0.00 68 SER A CA 6
ATOM 6116 C C . SER A 1 68 ? 26.933 -5.217 14.244 1.00 0.00 68 SER A C 6
ATOM 6117 O O . SER A 1 68 ? 25.821 -5.196 13.716 1.00 0.00 68 SER A O 6
ATOM 6125 N N . SER A 1 69 ? 27.327 -6.188 15.062 1.00 0.00 69 SER A N 6
ATOM 6126 C CA . SER A 1 69 ? 26.457 -7.311 15.391 1.00 0.00 69 SER A CA 6
ATOM 6127 C C . SER A 1 69 ? 26.303 -7.454 16.902 1.00 0.00 69 SER A C 6
ATOM 6128 O O . SER A 1 69 ? 27.280 -7.384 17.646 1.00 0.00 69 SER A O 6
ATOM 6136 N N . GLY A 1 70 ? 25.067 -7.656 17.348 1.00 0.00 70 GLY A N 6
ATOM 6137 C CA . GLY A 1 70 ? 24.806 -7.806 18.768 1.00 0.00 70 GLY A CA 6
ATOM 6138 C C . GLY A 1 70 ? 25.503 -9.015 19.361 1.00 0.00 70 GLY A C 6
ATOM 6139 O O . GLY A 1 70 ? 25.753 -9.032 20.565 1.00 0.00 70 GLY A O 6
ATOM 6145 N N . GLY A 1 1 ? -15.329 25.167 -1.571 1.00 0.00 1 GLY A N 7
ATOM 6146 C CA . GLY A 1 1 ? -14.557 25.152 -0.341 1.00 0.00 1 GLY A CA 7
ATOM 6147 C C . GLY A 1 1 ? -14.415 23.758 0.237 1.00 0.00 1 GLY A C 7
ATOM 6148 O O . GLY A 1 1 ? -14.695 22.767 -0.437 1.00 0.00 1 GLY A O 7
ATOM 6152 N N . SER A 1 2 ? -13.976 23.681 1.490 1.00 0.00 2 SER A N 7
ATOM 6153 C CA . SER A 1 2 ? -13.791 22.398 2.157 1.00 0.00 2 SER A CA 7
ATOM 6154 C C . SER A 1 2 ? -15.076 21.956 2.850 1.00 0.00 2 SER A C 7
ATOM 6155 O O . SER A 1 2 ? -15.345 22.341 3.988 1.00 0.00 2 SER A O 7
ATOM 6163 N N . SER A 1 3 ? -15.867 21.145 2.155 1.00 0.00 3 SER A N 7
ATOM 6164 C CA . SER A 1 3 ? -17.127 20.652 2.700 1.00 0.00 3 SER A CA 7
ATOM 6165 C C . SER A 1 3 ? -17.454 19.269 2.148 1.00 0.00 3 SER A C 7
ATOM 6166 O O . SER A 1 3 ? -16.973 18.883 1.083 1.00 0.00 3 SER A O 7
ATOM 6174 N N . GLY A 1 4 ? -18.277 18.525 2.881 1.00 0.00 4 GLY A N 7
ATOM 6175 C CA . GLY A 1 4 ? -18.655 17.192 2.449 1.00 0.00 4 GLY A CA 7
ATOM 6176 C C . GLY A 1 4 ? -17.879 16.107 3.170 1.00 0.00 4 GLY A C 7
ATOM 6177 O O . GLY A 1 4 ? -16.889 15.592 2.650 1.00 0.00 4 GLY A O 7
ATOM 6181 N N . SER A 1 5 ? -18.328 15.760 4.372 1.00 0.00 5 SER A N 7
ATOM 6182 C CA . SER A 1 5 ? -17.666 14.733 5.168 1.00 0.00 5 SER A CA 7
ATOM 6183 C C . SER A 1 5 ? -18.417 13.408 5.079 1.00 0.00 5 SER A C 7
ATOM 6184 O O . SER A 1 5 ? -19.251 13.095 5.929 1.00 0.00 5 SER A O 7
ATOM 6192 N N . SER A 1 6 ? -18.116 12.633 4.042 1.00 0.00 6 SER A N 7
ATOM 6193 C CA . SER A 1 6 ? -18.764 11.342 3.838 1.00 0.00 6 SER A CA 7
ATOM 6194 C C . SER A 1 6 ? -17.766 10.308 3.325 1.00 0.00 6 SER A C 7
ATOM 6195 O O . SER A 1 6 ? -17.168 10.478 2.264 1.00 0.00 6 SER A O 7
ATOM 6203 N N . GLY A 1 7 ? -17.592 9.234 4.089 1.00 0.00 7 GLY A N 7
ATOM 6204 C CA . GLY A 1 7 ? -16.666 8.187 3.697 1.00 0.00 7 GLY A CA 7
ATOM 6205 C C . GLY A 1 7 ? -17.365 6.873 3.409 1.00 0.00 7 GLY A C 7
ATOM 6206 O O . GLY A 1 7 ? -18.331 6.830 2.647 1.00 0.00 7 GLY A O 7
ATOM 6210 N N . HIS A 1 8 ? -16.876 5.798 4.018 1.00 0.00 8 HIS A N 7
ATOM 6211 C CA . HIS A 1 8 ? -17.459 4.476 3.822 1.00 0.00 8 HIS A CA 7
ATOM 6212 C C . HIS A 1 8 ? -17.868 3.859 5.156 1.00 0.00 8 HIS A C 7
ATOM 6213 O O . HIS A 1 8 ? -17.335 4.196 6.213 1.00 0.00 8 HIS A O 7
ATOM 6227 N N . PRO A 1 9 ? -18.837 2.933 5.108 1.00 0.00 9 PRO A N 7
ATOM 6228 C CA . PRO A 1 9 ? -19.339 2.250 6.304 1.00 0.00 9 PRO A CA 7
ATOM 6229 C C . PRO A 1 9 ? -18.314 1.287 6.895 1.00 0.00 9 PRO A C 7
ATOM 6230 O O . PRO A 1 9 ? -18.471 0.815 8.020 1.00 0.00 9 PRO A O 7
ATOM 6241 N N . GLU A 1 10 ? -17.267 1.002 6.128 1.00 0.00 10 GLU A N 7
ATOM 6242 C CA . GLU A 1 10 ? -16.217 0.095 6.577 1.00 0.00 10 GLU A CA 7
ATOM 6243 C C . GLU A 1 10 ? -14.846 0.576 6.110 1.00 0.00 10 GLU A C 7
ATOM 6244 O O . GLU A 1 10 ? -14.697 1.076 4.995 1.00 0.00 10 GLU A O 7
ATOM 6256 N N . LYS A 1 11 ? -13.846 0.421 6.972 1.00 0.00 11 LYS A N 7
ATOM 6257 C CA . LYS A 1 11 ? -12.487 0.838 6.650 1.00 0.00 11 LYS A CA 7
ATOM 6258 C C . LYS A 1 11 ? -11.475 -0.213 7.095 1.00 0.00 11 LYS A C 7
ATOM 6259 O O . LYS A 1 11 ? -11.836 -1.211 7.720 1.00 0.00 11 LYS A O 7
ATOM 6278 N N . CYS A 1 12 ? -10.207 0.017 6.771 1.00 0.00 12 CYS A N 7
ATOM 6279 C CA . CYS A 1 12 ? -9.143 -0.909 7.138 1.00 0.00 12 CYS A CA 7
ATOM 6280 C C . CYS A 1 12 ? -8.288 -0.336 8.265 1.00 0.00 12 CYS A C 7
ATOM 6281 O O . CYS A 1 12 ? -7.902 0.833 8.232 1.00 0.00 12 CYS A O 7
ATOM 6288 N N . SER A 1 13 ? -7.996 -1.167 9.260 1.00 0.00 13 SER A N 7
ATOM 6289 C CA . SER A 1 13 ? -7.189 -0.742 10.398 1.00 0.00 13 SER A CA 7
ATOM 6290 C C . SER A 1 13 ? -5.715 -0.650 10.016 1.00 0.00 13 SER A C 7
ATOM 6291 O O . SER A 1 13 ? -4.961 0.131 10.595 1.00 0.00 13 SER A O 7
ATOM 6299 N N . GLU A 1 14 ? -5.313 -1.453 9.035 1.00 0.00 14 GLU A N 7
ATOM 6300 C CA . GLU A 1 14 ? -3.930 -1.462 8.575 1.00 0.00 14 GLU A CA 7
ATOM 6301 C C . GLU A 1 14 ? -3.616 -0.206 7.767 1.00 0.00 14 GLU A C 7
ATOM 6302 O O . GLU A 1 14 ? -2.702 0.548 8.100 1.00 0.00 14 GLU A O 7
ATOM 6314 N N . CYS A 1 15 ? -4.382 0.012 6.703 1.00 0.00 15 CYS A N 7
ATOM 6315 C CA . CYS A 1 15 ? -4.187 1.175 5.846 1.00 0.00 15 CYS A CA 7
ATOM 6316 C C . CYS A 1 15 ? -5.467 2.000 5.750 1.00 0.00 15 CYS A C 7
ATOM 6317 O O . CYS A 1 15 ? -6.458 1.708 6.419 1.00 0.00 15 CYS A O 7
ATOM 6324 N N . SER A 1 16 ? -5.438 3.031 4.912 1.00 0.00 16 SER A N 7
ATOM 6325 C CA . SER A 1 16 ? -6.594 3.901 4.730 1.00 0.00 16 SER A CA 7
ATOM 6326 C C . SER A 1 16 ? -7.518 3.357 3.644 1.00 0.00 16 SER A C 7
ATOM 6327 O O . SER A 1 16 ? -8.178 4.118 2.937 1.00 0.00 16 SER A O 7
ATOM 6335 N N . TYR A 1 17 ? -7.559 2.035 3.519 1.00 0.00 17 TYR A N 7
ATOM 6336 C CA . TYR A 1 17 ? -8.399 1.388 2.519 1.00 0.00 17 TYR A CA 7
ATOM 6337 C C . TYR A 1 17 ? -9.816 1.183 3.048 1.00 0.00 17 TYR A C 7
ATOM 6338 O O . TYR A 1 17 ? -10.021 0.522 4.065 1.00 0.00 17 TYR A O 7
ATOM 6356 N N . SER A 1 18 ? -10.790 1.756 2.348 1.00 0.00 18 SER A N 7
ATOM 6357 C CA . SER A 1 18 ? -12.188 1.640 2.747 1.00 0.00 18 SER A CA 7
ATOM 6358 C C . SER A 1 18 ? -13.041 1.121 1.593 1.00 0.00 18 SER A C 7
ATOM 6359 O O . SER A 1 18 ? -12.841 1.501 0.439 1.00 0.00 18 SER A O 7
ATOM 6367 N N . CYS A 1 19 ? -13.991 0.250 1.914 1.00 0.00 19 CYS A N 7
ATOM 6368 C CA . CYS A 1 19 ? -14.875 -0.323 0.906 1.00 0.00 19 CYS A CA 7
ATOM 6369 C C . CYS A 1 19 ? -16.324 -0.310 1.382 1.00 0.00 19 CYS A C 7
ATOM 6370 O O . CYS A 1 19 ? -16.594 -0.359 2.582 1.00 0.00 19 CYS A O 7
ATOM 6378 N N . SER A 1 20 ? -17.253 -0.242 0.433 1.00 0.00 20 SER A N 7
ATOM 6379 C CA . SER A 1 20 ? -18.674 -0.217 0.756 1.00 0.00 20 SER A CA 7
ATOM 6380 C C . SER A 1 20 ? -19.216 -1.632 0.937 1.00 0.00 20 SER A C 7
ATOM 6381 O O . SER A 1 20 ? -20.330 -1.941 0.514 1.00 0.00 20 SER A O 7
ATOM 6389 N N . SER A 1 21 ? -18.419 -2.487 1.569 1.00 0.00 21 SER A N 7
ATOM 6390 C CA . SER A 1 21 ? -18.815 -3.871 1.803 1.00 0.00 21 SER A CA 7
ATOM 6391 C C . SER A 1 21 ? -17.872 -4.545 2.795 1.00 0.00 21 SER A C 7
ATOM 6392 O O . SER A 1 21 ? -16.672 -4.665 2.547 1.00 0.00 21 SER A O 7
ATOM 6400 N N . LYS A 1 22 ? -18.423 -4.984 3.921 1.00 0.00 22 LYS A N 7
ATOM 6401 C CA . LYS A 1 22 ? -17.634 -5.648 4.952 1.00 0.00 22 LYS A CA 7
ATOM 6402 C C . LYS A 1 22 ? -16.858 -6.825 4.370 1.00 0.00 22 LYS A C 7
ATOM 6403 O O . LYS A 1 22 ? -15.649 -6.940 4.564 1.00 0.00 22 LYS A O 7
ATOM 6422 N N . ALA A 1 23 ? -17.562 -7.696 3.654 1.00 0.00 23 ALA A N 7
ATOM 6423 C CA . ALA A 1 23 ? -16.938 -8.862 3.041 1.00 0.00 23 ALA A CA 7
ATOM 6424 C C . ALA A 1 23 ? -15.703 -8.466 2.240 1.00 0.00 23 ALA A C 7
ATOM 6425 O O . ALA A 1 23 ? -14.601 -8.949 2.500 1.00 0.00 23 ALA A O 7
ATOM 6432 N N . ALA A 1 24 ? -15.894 -7.584 1.264 1.00 0.00 24 ALA A N 7
ATOM 6433 C CA . ALA A 1 24 ? -14.795 -7.122 0.425 1.00 0.00 24 ALA A CA 7
ATOM 6434 C C . ALA A 1 24 ? -13.617 -6.655 1.273 1.00 0.00 24 ALA A C 7
ATOM 6435 O O . ALA A 1 24 ? -12.472 -7.038 1.028 1.00 0.00 24 ALA A O 7
ATOM 6442 N N . LEU A 1 25 ? -13.904 -5.825 2.270 1.00 0.00 25 LEU A N 7
ATOM 6443 C CA . LEU A 1 25 ? -12.867 -5.305 3.155 1.00 0.00 25 LEU A CA 7
ATOM 6444 C C . LEU A 1 25 ? -11.965 -6.428 3.656 1.00 0.00 25 LEU A C 7
ATOM 6445 O O . LEU A 1 25 ? -10.741 -6.292 3.677 1.00 0.00 25 LEU A O 7
ATOM 6461 N N . ARG A 1 26 ? -12.577 -7.537 4.057 1.00 0.00 26 ARG A N 7
ATOM 6462 C CA . ARG A 1 26 ? -11.829 -8.684 4.557 1.00 0.00 26 ARG A CA 7
ATOM 6463 C C . ARG A 1 26 ? -10.845 -9.192 3.507 1.00 0.00 26 ARG A C 7
ATOM 6464 O O . ARG A 1 26 ? -9.649 -9.316 3.772 1.00 0.00 26 ARG A O 7
ATOM 6485 N N . ILE A 1 27 ? -11.357 -9.484 2.316 1.00 0.00 27 ILE A N 7
ATOM 6486 C CA . ILE A 1 27 ? -10.523 -9.977 1.227 1.00 0.00 27 ILE A CA 7
ATOM 6487 C C . ILE A 1 27 ? -9.349 -9.039 0.966 1.00 0.00 27 ILE A C 7
ATOM 6488 O O . ILE A 1 27 ? -8.272 -9.475 0.558 1.00 0.00 27 ILE A O 7
ATOM 6504 N N . HIS A 1 28 ? -9.565 -7.749 1.204 1.00 0.00 28 HIS A N 7
ATOM 6505 C CA . HIS A 1 28 ? -8.523 -6.749 0.997 1.00 0.00 28 HIS A CA 7
ATOM 6506 C C . HIS A 1 28 ? -7.411 -6.901 2.030 1.00 0.00 28 HIS A C 7
ATOM 6507 O O . HIS A 1 28 ? -6.232 -6.755 1.712 1.00 0.00 28 HIS A O 7
ATOM 6521 N N . GLU A 1 29 ? -7.796 -7.193 3.269 1.00 0.00 29 GLU A N 7
ATOM 6522 C CA . GLU A 1 29 ? -6.831 -7.362 4.348 1.00 0.00 29 GLU A CA 7
ATOM 6523 C C . GLU A 1 29 ? -5.687 -8.276 3.917 1.00 0.00 29 GLU A C 7
ATOM 6524 O O . GLU A 1 29 ? -4.565 -8.157 4.409 1.00 0.00 29 GLU A O 7
ATOM 6536 N N . ARG A 1 30 ? -5.981 -9.189 2.997 1.00 0.00 30 ARG A N 7
ATOM 6537 C CA . ARG A 1 30 ? -4.979 -10.124 2.501 1.00 0.00 30 ARG A CA 7
ATOM 6538 C C . ARG A 1 30 ? -3.752 -9.381 1.982 1.00 0.00 30 ARG A C 7
ATOM 6539 O O . ARG A 1 30 ? -2.625 -9.865 2.101 1.00 0.00 30 ARG A O 7
ATOM 6560 N N . ILE A 1 31 ? -3.978 -8.205 1.406 1.00 0.00 31 ILE A N 7
ATOM 6561 C CA . ILE A 1 31 ? -2.890 -7.396 0.870 1.00 0.00 31 ILE A CA 7
ATOM 6562 C C . ILE A 1 31 ? -1.763 -7.247 1.886 1.00 0.00 31 ILE A C 7
ATOM 6563 O O . ILE A 1 31 ? -0.601 -7.073 1.519 1.00 0.00 31 ILE A O 7
ATOM 6579 N N . HIS A 1 32 ? -2.115 -7.318 3.166 1.00 0.00 32 HIS A N 7
ATOM 6580 C CA . HIS A 1 32 ? -1.132 -7.193 4.237 1.00 0.00 32 HIS A CA 7
ATOM 6581 C C . HIS A 1 32 ? -0.674 -8.567 4.716 1.00 0.00 32 HIS A C 7
ATOM 6582 O O . HIS A 1 32 ? -1.178 -9.088 5.712 1.00 0.00 32 HIS A O 7
ATOM 6596 N N . CYS A 1 33 ? 0.283 -9.149 4.002 1.00 0.00 33 CYS A N 7
ATOM 6597 C CA . CYS A 1 33 ? 0.809 -10.463 4.354 1.00 0.00 33 CYS A CA 7
ATOM 6598 C C . CYS A 1 33 ? 2.334 -10.455 4.360 1.00 0.00 33 CYS A C 7
ATOM 6599 O O . CYS A 1 33 ? 2.963 -9.471 3.968 1.00 0.00 33 CYS A O 7
ATOM 6607 N N . THR A 1 34 ? 2.925 -11.558 4.808 1.00 0.00 34 THR A N 7
ATOM 6608 C CA . THR A 1 34 ? 4.376 -11.678 4.869 1.00 0.00 34 THR A CA 7
ATOM 6609 C C . THR A 1 34 ? 4.895 -12.620 3.789 1.00 0.00 34 THR A C 7
ATOM 6610 O O . THR A 1 34 ? 5.121 -13.804 4.040 1.00 0.00 34 THR A O 7
ATOM 6621 N N . ASP A 1 35 ? 5.083 -12.088 2.586 1.00 0.00 35 ASP A N 7
ATOM 6622 C CA . ASP A 1 35 ? 5.578 -12.881 1.467 1.00 0.00 35 ASP A CA 7
ATOM 6623 C C . ASP A 1 35 ? 7.051 -12.585 1.201 1.00 0.00 35 ASP A C 7
ATOM 6624 O O . ASP A 1 35 ? 7.886 -13.490 1.201 1.00 0.00 35 ASP A O 7
ATOM 6633 N N . ARG A 1 36 ? 7.362 -11.314 0.972 1.00 0.00 36 ARG A N 7
ATOM 6634 C CA . ARG A 1 36 ? 8.733 -10.899 0.701 1.00 0.00 36 ARG A CA 7
ATOM 6635 C C . ARG A 1 36 ? 9.661 -11.314 1.839 1.00 0.00 36 ARG A C 7
ATOM 6636 O O . ARG A 1 36 ? 9.452 -10.966 3.001 1.00 0.00 36 ARG A O 7
ATOM 6657 N N . PRO A 1 37 ? 10.711 -12.076 1.498 1.00 0.00 37 PRO A N 7
ATOM 6658 C CA . PRO A 1 37 ? 11.692 -12.555 2.477 1.00 0.00 37 PRO A CA 7
ATOM 6659 C C . PRO A 1 37 ? 12.562 -11.428 3.024 1.00 0.00 37 PRO A C 7
ATOM 6660 O O . PRO A 1 37 ? 12.974 -11.456 4.184 1.00 0.00 37 PRO A O 7
ATOM 6671 N N . PHE A 1 38 ? 12.838 -10.438 2.182 1.00 0.00 38 PHE A N 7
ATOM 6672 C CA . PHE A 1 38 ? 13.661 -9.302 2.582 1.00 0.00 38 PHE A CA 7
ATOM 6673 C C . PHE A 1 38 ? 12.800 -8.063 2.815 1.00 0.00 38 PHE A C 7
ATOM 6674 O O . PHE A 1 38 ? 11.747 -7.899 2.199 1.00 0.00 38 PHE A O 7
ATOM 6691 N N . LYS A 1 39 ? 13.257 -7.194 3.710 1.00 0.00 39 LYS A N 7
ATOM 6692 C CA . LYS A 1 39 ? 12.532 -5.969 4.026 1.00 0.00 39 LYS A CA 7
ATOM 6693 C C . LYS A 1 39 ? 13.497 -4.827 4.326 1.00 0.00 39 LYS A C 7
ATOM 6694 O O . LYS A 1 39 ? 14.652 -5.055 4.685 1.00 0.00 39 LYS A O 7
ATOM 6713 N N . CYS A 1 40 ? 13.016 -3.597 4.177 1.00 0.00 40 CYS A N 7
ATOM 6714 C CA . CYS A 1 40 ? 13.836 -2.419 4.432 1.00 0.00 40 CYS A CA 7
ATOM 6715 C C . CYS A 1 40 ? 13.707 -1.971 5.885 1.00 0.00 40 CYS A C 7
ATOM 6716 O O . CYS A 1 40 ? 12.648 -2.109 6.496 1.00 0.00 40 CYS A O 7
ATOM 6723 N N . ASN A 1 41 ? 14.793 -1.434 6.432 1.00 0.00 41 ASN A N 7
ATOM 6724 C CA . ASN A 1 41 ? 14.802 -0.967 7.813 1.00 0.00 41 ASN A CA 7
ATOM 6725 C C . ASN A 1 41 ? 14.419 0.508 7.891 1.00 0.00 41 ASN A C 7
ATOM 6726 O O . ASN A 1 41 ? 13.804 0.950 8.861 1.00 0.00 41 ASN A O 7
ATOM 6737 N N . TYR A 1 42 ? 14.787 1.264 6.862 1.00 0.00 42 TYR A N 7
ATOM 6738 C CA . TYR A 1 42 ? 14.484 2.689 6.814 1.00 0.00 42 TYR A CA 7
ATOM 6739 C C . TYR A 1 42 ? 12.989 2.922 6.611 1.00 0.00 42 TYR A C 7
ATOM 6740 O O . TYR A 1 42 ? 12.372 3.720 7.317 1.00 0.00 42 TYR A O 7
ATOM 6758 N N . CYS A 1 43 ? 12.414 2.219 5.642 1.00 0.00 43 CYS A N 7
ATOM 6759 C CA . CYS A 1 43 ? 10.993 2.346 5.344 1.00 0.00 43 CYS A CA 7
ATOM 6760 C C . CYS A 1 43 ? 10.326 0.975 5.276 1.00 0.00 43 CYS A C 7
ATOM 6761 O O . CYS A 1 43 ? 10.955 -0.047 5.549 1.00 0.00 43 CYS A O 7
ATOM 6768 N N . SER A 1 44 ? 9.048 0.962 4.911 1.00 0.00 44 SER A N 7
ATOM 6769 C CA . SER A 1 44 ? 8.294 -0.282 4.810 1.00 0.00 44 SER A CA 7
ATOM 6770 C C . SER A 1 44 ? 8.413 -0.877 3.411 1.00 0.00 44 SER A C 7
ATOM 6771 O O . SER A 1 44 ? 7.434 -1.365 2.845 1.00 0.00 44 SER A O 7
ATOM 6779 N N . PHE A 1 45 ? 9.621 -0.834 2.857 1.00 0.00 45 PHE A N 7
ATOM 6780 C CA . PHE A 1 45 ? 9.869 -1.368 1.523 1.00 0.00 45 PHE A CA 7
ATOM 6781 C C . PHE A 1 45 ? 10.415 -2.791 1.600 1.00 0.00 45 PHE A C 7
ATOM 6782 O O . PHE A 1 45 ? 11.441 -3.040 2.233 1.00 0.00 45 PHE A O 7
ATOM 6799 N N . ASP A 1 46 ? 9.722 -3.720 0.951 1.00 0.00 46 ASP A N 7
ATOM 6800 C CA . ASP A 1 46 ? 10.137 -5.118 0.944 1.00 0.00 46 ASP A CA 7
ATOM 6801 C C . ASP A 1 46 ? 10.263 -5.641 -0.483 1.00 0.00 46 ASP A C 7
ATOM 6802 O O . ASP A 1 46 ? 9.330 -5.533 -1.280 1.00 0.00 46 ASP A O 7
ATOM 6811 N N . THR A 1 47 ? 11.423 -6.207 -0.801 1.00 0.00 47 THR A N 7
ATOM 6812 C CA . THR A 1 47 ? 11.672 -6.744 -2.132 1.00 0.00 47 THR A CA 7
ATOM 6813 C C . THR A 1 47 ? 12.100 -8.206 -2.064 1.00 0.00 47 THR A C 7
ATOM 6814 O O . THR A 1 47 ? 12.746 -8.631 -1.105 1.00 0.00 47 THR A O 7
ATOM 6825 N N . LYS A 1 48 ? 11.737 -8.972 -3.087 1.00 0.00 48 LYS A N 7
ATOM 6826 C CA . LYS A 1 48 ? 12.084 -10.387 -3.145 1.00 0.00 48 LYS A CA 7
ATOM 6827 C C . LYS A 1 48 ? 13.590 -10.572 -3.302 1.00 0.00 48 LYS A C 7
ATOM 6828 O O . LYS A 1 48 ? 14.206 -11.358 -2.584 1.00 0.00 48 LYS A O 7
ATOM 6847 N N . GLN A 1 49 ? 14.176 -9.841 -4.245 1.00 0.00 49 GLN A N 7
ATOM 6848 C CA . GLN A 1 49 ? 15.610 -9.924 -4.495 1.00 0.00 49 GLN A CA 7
ATOM 6849 C C . GLN A 1 49 ? 16.392 -9.141 -3.446 1.00 0.00 49 GLN A C 7
ATOM 6850 O O . GLN A 1 49 ? 16.036 -8.022 -3.078 1.00 0.00 49 GLN A O 7
ATOM 6864 N N . PRO A 1 50 ? 17.484 -9.743 -2.950 1.00 0.00 50 PRO A N 7
ATOM 6865 C CA . PRO A 1 50 ? 18.339 -9.119 -1.936 1.00 0.00 50 PRO A CA 7
ATOM 6866 C C . PRO A 1 50 ? 19.123 -7.933 -2.488 1.00 0.00 50 PRO A C 7
ATOM 6867 O O . PRO A 1 50 ? 19.240 -6.897 -1.834 1.00 0.00 50 PRO A O 7
ATOM 6878 N N . SER A 1 51 ? 19.656 -8.092 -3.695 1.00 0.00 51 SER A N 7
ATOM 6879 C CA . SER A 1 51 ? 20.431 -7.035 -4.333 1.00 0.00 51 SER A CA 7
ATOM 6880 C C . SER A 1 51 ? 19.591 -5.773 -4.504 1.00 0.00 51 SER A C 7
ATOM 6881 O O . SER A 1 51 ? 20.085 -4.658 -4.337 1.00 0.00 51 SER A O 7
ATOM 6889 N N . ASN A 1 52 ? 18.318 -5.958 -4.839 1.00 0.00 52 ASN A N 7
ATOM 6890 C CA . ASN A 1 52 ? 17.409 -4.835 -5.034 1.00 0.00 52 ASN A CA 7
ATOM 6891 C C . ASN A 1 52 ? 17.306 -3.992 -3.767 1.00 0.00 52 ASN A C 7
ATOM 6892 O O . ASN A 1 52 ? 17.371 -2.763 -3.818 1.00 0.00 52 ASN A O 7
ATOM 6903 N N . LEU A 1 53 ? 17.146 -4.660 -2.630 1.00 0.00 53 LEU A N 7
ATOM 6904 C CA . LEU A 1 53 ? 17.035 -3.972 -1.347 1.00 0.00 53 LEU A CA 7
ATOM 6905 C C . LEU A 1 53 ? 18.237 -3.062 -1.112 1.00 0.00 53 LEU A C 7
ATOM 6906 O O . LEU A 1 53 ? 18.084 -1.861 -0.891 1.00 0.00 53 LEU A O 7
ATOM 6922 N N . SER A 1 54 ? 19.431 -3.643 -1.163 1.00 0.00 54 SER A N 7
ATOM 6923 C CA . SER A 1 54 ? 20.659 -2.885 -0.953 1.00 0.00 54 SER A CA 7
ATOM 6924 C C . SER A 1 54 ? 20.695 -1.651 -1.850 1.00 0.00 54 SER A C 7
ATOM 6925 O O . SER A 1 54 ? 21.041 -0.556 -1.406 1.00 0.00 54 SER A O 7
ATOM 6933 N N . LYS A 1 55 ? 20.335 -1.836 -3.115 1.00 0.00 55 LYS A N 7
ATOM 6934 C CA . LYS A 1 55 ? 20.324 -0.740 -4.076 1.00 0.00 55 LYS A CA 7
ATOM 6935 C C . LYS A 1 55 ? 19.249 0.283 -3.723 1.00 0.00 55 LYS A C 7
ATOM 6936 O O . LYS A 1 55 ? 19.463 1.490 -3.841 1.00 0.00 55 LYS A O 7
ATOM 6955 N N . HIS A 1 56 ? 18.092 -0.207 -3.289 1.00 0.00 56 HIS A N 7
ATOM 6956 C CA . HIS A 1 56 ? 16.984 0.665 -2.917 1.00 0.00 56 HIS A CA 7
ATOM 6957 C C . HIS A 1 56 ? 17.350 1.524 -1.710 1.00 0.00 56 HIS A C 7
ATOM 6958 O O . HIS A 1 56 ? 17.078 2.724 -1.685 1.00 0.00 56 HIS A O 7
ATOM 6972 N N . MET A 1 57 ? 17.968 0.901 -0.712 1.00 0.00 57 MET A N 7
ATOM 6973 C CA . MET A 1 57 ? 18.371 1.609 0.497 1.00 0.00 57 MET A CA 7
ATOM 6974 C C . MET A 1 57 ? 19.287 2.782 0.161 1.00 0.00 57 MET A C 7
ATOM 6975 O O . MET A 1 57 ? 19.032 3.917 0.562 1.00 0.00 57 MET A O 7
ATOM 6989 N N . LYS A 1 58 ? 20.354 2.500 -0.579 1.00 0.00 58 LYS A N 7
ATOM 6990 C CA . LYS A 1 58 ? 21.308 3.530 -0.971 1.00 0.00 58 LYS A CA 7
ATOM 6991 C C . LYS A 1 58 ? 20.692 4.481 -1.992 1.00 0.00 58 LYS A C 7
ATOM 6992 O O . LYS A 1 58 ? 20.963 5.682 -1.980 1.00 0.00 58 LYS A O 7
ATOM 7011 N N . LYS A 1 59 ? 19.861 3.937 -2.875 1.00 0.00 59 LYS A N 7
ATOM 7012 C CA . LYS A 1 59 ? 19.204 4.736 -3.902 1.00 0.00 59 LYS A CA 7
ATOM 7013 C C . LYS A 1 59 ? 18.381 5.857 -3.275 1.00 0.00 59 LYS A C 7
ATOM 7014 O O . LYS A 1 59 ? 18.473 7.014 -3.688 1.00 0.00 59 LYS A O 7
ATOM 7033 N N . PHE A 1 60 ? 17.579 5.508 -2.275 1.00 0.00 60 PHE A N 7
ATOM 7034 C CA . PHE A 1 60 ? 16.740 6.486 -1.591 1.00 0.00 60 PHE A CA 7
ATOM 7035 C C . PHE A 1 60 ? 17.418 6.988 -0.319 1.00 0.00 60 PHE A C 7
ATOM 7036 O O . PHE A 1 60 ? 17.749 8.168 -0.204 1.00 0.00 60 PHE A O 7
ATOM 7053 N N . HIS A 1 61 ? 17.620 6.083 0.634 1.00 0.00 61 HIS A N 7
ATOM 7054 C CA . HIS A 1 61 ? 18.257 6.434 1.898 1.00 0.00 61 HIS A CA 7
ATOM 7055 C C . HIS A 1 61 ? 19.766 6.578 1.723 1.00 0.00 61 HIS A C 7
ATOM 7056 O O . HIS A 1 61 ? 20.547 6.010 2.486 1.00 0.00 61 HIS A O 7
ATOM 7070 N N . GLY A 1 62 ? 20.170 7.343 0.713 1.00 0.00 62 GLY A N 7
ATOM 7071 C CA . GLY A 1 62 ? 21.584 7.547 0.456 1.00 0.00 62 GLY A CA 7
ATOM 7072 C C . GLY A 1 62 ? 22.037 8.954 0.793 1.00 0.00 62 GLY A C 7
ATOM 7073 O O . GLY A 1 62 ? 23.054 9.143 1.461 1.00 0.00 62 GLY A O 7
ATOM 7077 N N . ASP A 1 63 ? 21.282 9.944 0.329 1.00 0.00 63 ASP A N 7
ATOM 7078 C CA . ASP A 1 63 ? 21.612 11.341 0.584 1.00 0.00 63 ASP A CA 7
ATOM 7079 C C . ASP A 1 63 ? 21.844 11.582 2.072 1.00 0.00 63 ASP A C 7
ATOM 7080 O O . ASP A 1 63 ? 22.778 12.283 2.459 1.00 0.00 63 ASP A O 7
ATOM 7089 N N . MET A 1 64 ? 20.988 10.996 2.902 1.00 0.00 64 MET A N 7
ATOM 7090 C CA . MET A 1 64 ? 21.100 11.146 4.348 1.00 0.00 64 MET A CA 7
ATOM 7091 C C . MET A 1 64 ? 22.465 10.674 4.840 1.00 0.00 64 MET A C 7
ATOM 7092 O O . MET A 1 64 ? 22.886 9.554 4.549 1.00 0.00 64 MET A O 7
ATOM 7106 N N . SER A 1 65 ? 23.151 11.534 5.585 1.00 0.00 65 SER A N 7
ATOM 7107 C CA . SER A 1 65 ? 24.470 11.205 6.113 1.00 0.00 65 SER A CA 7
ATOM 7108 C C . SER A 1 65 ? 24.454 11.181 7.638 1.00 0.00 65 SER A C 7
ATOM 7109 O O . SER A 1 65 ? 24.727 12.188 8.289 1.00 0.00 65 SER A O 7
ATOM 7117 N N . GLY A 1 66 ? 24.131 10.021 8.202 1.00 0.00 66 GLY A N 7
ATOM 7118 C CA . GLY A 1 66 ? 24.085 9.885 9.646 1.00 0.00 66 GLY A CA 7
ATOM 7119 C C . GLY A 1 66 ? 25.463 9.922 10.276 1.00 0.00 66 GLY A C 7
ATOM 7120 O O . GLY A 1 66 ? 25.934 10.965 10.730 1.00 0.00 66 GLY A O 7
ATOM 7124 N N . PRO A 1 67 ? 26.132 8.760 10.312 1.00 0.00 67 PRO A N 7
ATOM 7125 C CA . PRO A 1 67 ? 27.474 8.637 10.891 1.00 0.00 67 PRO A CA 7
ATOM 7126 C C . PRO A 1 67 ? 28.535 9.335 10.047 1.00 0.00 67 PRO A C 7
ATOM 7127 O O . PRO A 1 67 ? 28.336 9.576 8.857 1.00 0.00 67 PRO A O 7
ATOM 7138 N N . SER A 1 68 ? 29.663 9.658 10.672 1.00 0.00 68 SER A N 7
ATOM 7139 C CA . SER A 1 68 ? 30.755 10.332 9.980 1.00 0.00 68 SER A CA 7
ATOM 7140 C C . SER A 1 68 ? 31.532 9.351 9.107 1.00 0.00 68 SER A C 7
ATOM 7141 O O . SER A 1 68 ? 32.516 8.756 9.547 1.00 0.00 68 SER A O 7
ATOM 7149 N N . SER A 1 69 ? 31.083 9.188 7.867 1.00 0.00 69 SER A N 7
ATOM 7150 C CA . SER A 1 69 ? 31.733 8.277 6.932 1.00 0.00 69 SER A CA 7
ATOM 7151 C C . SER A 1 69 ? 32.102 8.997 5.639 1.00 0.00 69 SER A C 7
ATOM 7152 O O . SER A 1 69 ? 33.234 8.908 5.167 1.00 0.00 69 SER A O 7
ATOM 7160 N N . GLY A 1 70 ? 31.135 9.711 5.070 1.00 0.00 70 GLY A N 7
ATOM 7161 C CA . GLY A 1 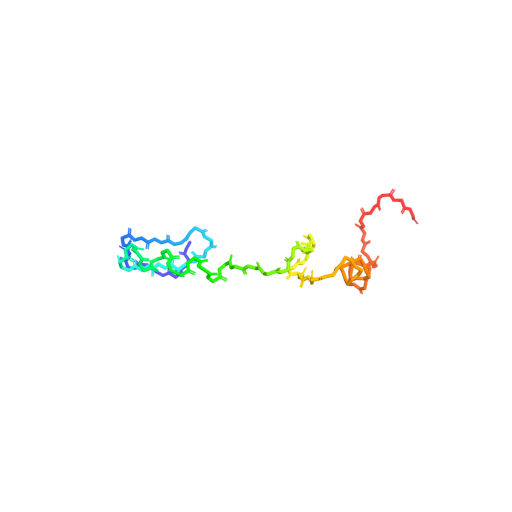70 ? 31.377 10.437 3.836 1.00 0.00 70 GLY A CA 7
ATOM 7162 C C . GLY A 1 70 ? 31.968 11.811 4.079 1.00 0.00 70 GLY A C 7
ATOM 7163 O O . GLY A 1 70 ? 32.366 12.102 5.205 1.00 0.00 70 GLY A O 7
ATOM 7169 N N . GLY A 1 1 ? -14.078 6.062 -9.351 1.00 0.00 1 GLY A N 8
ATOM 7170 C CA . GLY A 1 1 ? -14.120 7.367 -8.717 1.00 0.00 1 GLY A CA 8
ATOM 7171 C C . GLY A 1 1 ? -12.752 7.832 -8.257 1.00 0.00 1 GLY A C 8
ATOM 7172 O O . GLY A 1 1 ? -11.913 7.021 -7.866 1.00 0.00 1 GLY A O 8
ATOM 7176 N N . SER A 1 2 ? -12.526 9.141 -8.306 1.00 0.00 2 SER A N 8
ATOM 7177 C CA . SER A 1 2 ? -11.249 9.712 -7.896 1.00 0.00 2 SER A CA 8
ATOM 7178 C C . SER A 1 2 ? -10.971 9.422 -6.424 1.00 0.00 2 SER A C 8
ATOM 7179 O O . SER A 1 2 ? -9.926 8.875 -6.075 1.00 0.00 2 SER A O 8
ATOM 7187 N N . SER A 1 3 ? -11.916 9.793 -5.566 1.00 0.00 3 SER A N 8
ATOM 7188 C CA . SER A 1 3 ? -11.773 9.576 -4.131 1.00 0.00 3 SER A CA 8
ATOM 7189 C C . SER A 1 3 ? -12.952 8.779 -3.582 1.00 0.00 3 SER A C 8
ATOM 7190 O O . SER A 1 3 ? -12.771 7.798 -2.862 1.00 0.00 3 SER A O 8
ATOM 7198 N N . GLY A 1 4 ? -14.162 9.209 -3.927 1.00 0.00 4 GLY A N 8
ATOM 7199 C CA . GLY A 1 4 ? -15.354 8.526 -3.461 1.00 0.00 4 GLY A CA 8
ATOM 7200 C C . GLY A 1 4 ? -16.179 9.378 -2.517 1.00 0.00 4 GLY A C 8
ATOM 7201 O O . GLY A 1 4 ? -15.860 10.544 -2.283 1.00 0.00 4 GLY A O 8
ATOM 7205 N N . SER A 1 5 ? -17.245 8.797 -1.976 1.00 0.00 5 SER A N 8
ATOM 7206 C CA . SER A 1 5 ? -18.123 9.513 -1.058 1.00 0.00 5 SER A CA 8
ATOM 7207 C C . SER A 1 5 ? -18.044 8.917 0.345 1.00 0.00 5 SER A C 8
ATOM 7208 O O . SER A 1 5 ? -17.893 7.706 0.509 1.00 0.00 5 SER A O 8
ATOM 7216 N N . SER A 1 6 ? -18.146 9.777 1.353 1.00 0.00 6 SER A N 8
ATOM 7217 C CA . SER A 1 6 ? -18.083 9.337 2.742 1.00 0.00 6 SER A CA 8
ATOM 7218 C C . SER A 1 6 ? -19.415 8.740 3.184 1.00 0.00 6 SER A C 8
ATOM 7219 O O . SER A 1 6 ? -20.428 9.435 3.253 1.00 0.00 6 SER A O 8
ATOM 7227 N N . GLY A 1 7 ? -19.406 7.444 3.483 1.00 0.00 7 GLY A N 8
ATOM 7228 C CA . GLY A 1 7 ? -20.618 6.774 3.915 1.00 0.00 7 GLY A CA 8
ATOM 7229 C C . GLY A 1 7 ? -20.579 5.281 3.655 1.00 0.00 7 GLY A C 8
ATOM 7230 O O . GLY A 1 7 ? -21.231 4.786 2.735 1.00 0.00 7 GLY A O 8
ATOM 7234 N N . HIS A 1 8 ? -19.811 4.560 4.466 1.00 0.00 8 HIS A N 8
ATOM 7235 C CA . HIS A 1 8 ? -19.688 3.114 4.319 1.00 0.00 8 HIS A CA 8
ATOM 7236 C C . HIS A 1 8 ? -19.877 2.414 5.660 1.00 0.00 8 HIS A C 8
ATOM 7237 O O . HIS A 1 8 ? -19.442 2.895 6.707 1.00 0.00 8 HIS A O 8
ATOM 7251 N N . PRO A 1 9 ? -20.543 1.249 5.632 1.00 0.00 9 PRO A N 8
ATOM 7252 C CA . PRO A 1 9 ? -20.806 0.458 6.837 1.00 0.00 9 PRO A CA 8
ATOM 7253 C C . PRO A 1 9 ? -19.538 -0.169 7.407 1.00 0.00 9 PRO A C 8
ATOM 7254 O O . PRO A 1 9 ? -19.465 -0.471 8.598 1.00 0.00 9 PRO A O 8
ATOM 7265 N N . GLU A 1 10 ? -18.541 -0.361 6.549 1.00 0.00 10 GLU A N 8
ATOM 7266 C CA . GLU A 1 10 ? -17.276 -0.953 6.968 1.00 0.00 10 GLU A CA 8
ATOM 7267 C C . GLU A 1 10 ? -16.110 -0.017 6.663 1.00 0.00 10 GLU A C 8
ATOM 7268 O O . GLU A 1 10 ? -16.168 0.781 5.727 1.00 0.00 10 GLU A O 8
ATOM 7280 N N . LYS A 1 11 ? -15.051 -0.121 7.459 1.00 0.00 11 LYS A N 8
ATOM 7281 C CA . LYS A 1 11 ? -13.870 0.714 7.275 1.00 0.00 11 LYS A CA 8
ATOM 7282 C C . LYS A 1 11 ? -12.604 -0.040 7.668 1.00 0.00 11 LYS A C 8
ATOM 7283 O O . LYS A 1 11 ? -12.648 -0.970 8.474 1.00 0.00 11 LYS A O 8
ATOM 7302 N N . CYS A 1 12 ? -11.476 0.367 7.095 1.00 0.00 12 CYS A N 8
ATOM 7303 C CA . CYS A 1 12 ? -10.197 -0.269 7.386 1.00 0.00 12 CYS A CA 8
ATOM 7304 C C . CYS A 1 12 ? -9.401 0.547 8.400 1.00 0.00 12 CYS A C 8
ATOM 7305 O O . CYS A 1 12 ? -9.183 1.744 8.214 1.00 0.00 12 CYS A O 8
ATOM 7312 N N . SER A 1 13 ? -8.971 -0.109 9.473 1.00 0.00 13 SER A N 8
ATOM 7313 C CA . SER A 1 13 ? -8.203 0.556 10.518 1.00 0.00 13 SER A CA 8
ATOM 7314 C C . SER A 1 13 ? -6.770 0.812 10.061 1.00 0.00 13 SER A C 8
ATOM 7315 O O . SER A 1 13 ? -6.110 1.734 10.538 1.00 0.00 13 SER A O 8
ATOM 7323 N N . GLU A 1 14 ? -6.296 -0.013 9.132 1.00 0.00 14 GLU A N 8
ATOM 7324 C CA . GLU A 1 14 ? -4.942 0.123 8.610 1.00 0.00 14 GLU A CA 8
ATOM 7325 C C . GLU A 1 14 ? -4.812 1.378 7.752 1.00 0.00 14 GLU A C 8
ATOM 7326 O O . GLU A 1 14 ? -3.947 2.221 7.992 1.00 0.00 14 GLU A O 8
ATOM 7338 N N . CYS A 1 15 ? -5.678 1.495 6.751 1.00 0.00 15 CYS A N 8
ATOM 7339 C CA . CYS A 1 15 ? -5.661 2.646 5.856 1.00 0.00 15 CYS A CA 8
ATOM 7340 C C . CYS A 1 15 ? -7.053 3.258 5.732 1.00 0.00 15 CYS A C 8
ATOM 7341 O O . CYS A 1 15 ? -7.990 2.840 6.412 1.00 0.00 15 CYS A O 8
ATOM 7348 N N . SER A 1 16 ? -7.181 4.252 4.858 1.00 0.00 16 SER A N 8
ATOM 7349 C CA . SER A 1 16 ? -8.457 4.925 4.646 1.00 0.00 16 SER A CA 8
ATOM 7350 C C . SER A 1 16 ? -9.310 4.167 3.633 1.00 0.00 16 SER A C 8
ATOM 7351 O O . SER A 1 16 ? -10.003 4.770 2.814 1.00 0.00 16 SER A O 8
ATOM 7359 N N . TYR A 1 17 ? -9.253 2.841 3.695 1.00 0.00 17 TYR A N 8
ATOM 7360 C CA . TYR A 1 17 ? -10.017 2.000 2.782 1.00 0.00 17 TYR A CA 8
ATOM 7361 C C . TYR A 1 17 ? -11.322 1.543 3.426 1.00 0.00 17 TYR A C 8
ATOM 7362 O O . TYR A 1 17 ? -11.317 0.868 4.455 1.00 0.00 17 TYR A O 8
ATOM 7380 N N . SER A 1 18 ? -12.440 1.915 2.810 1.00 0.00 18 SER A N 8
ATOM 7381 C CA . SER A 1 18 ? -13.754 1.547 3.324 1.00 0.00 18 SER A CA 8
ATOM 7382 C C . SER A 1 18 ? -14.589 0.869 2.242 1.00 0.00 18 SER A C 8
ATOM 7383 O O . SER A 1 18 ? -14.620 1.315 1.094 1.00 0.00 18 SER A O 8
ATOM 7391 N N . CYS A 1 19 ? -15.266 -0.212 2.616 1.00 0.00 19 CYS A N 8
ATOM 7392 C CA . CYS A 1 19 ? -16.101 -0.953 1.678 1.00 0.00 19 CYS A CA 8
ATOM 7393 C C . CYS A 1 19 ? -17.514 -1.126 2.228 1.00 0.00 19 CYS A C 8
ATOM 7394 O O . CYS A 1 19 ? -17.777 -0.830 3.394 1.00 0.00 19 CYS A O 8
ATOM 7402 N N . SER A 1 20 ? -18.419 -1.604 1.380 1.00 0.00 20 SER A N 8
ATOM 7403 C CA . SER A 1 20 ? -19.806 -1.811 1.779 1.00 0.00 20 SER A CA 8
ATOM 7404 C C . SER A 1 20 ? -20.014 -3.226 2.309 1.00 0.00 20 SER A C 8
ATOM 7405 O O . SER A 1 20 ? -20.495 -3.419 3.425 1.00 0.00 20 SER A O 8
ATOM 7413 N N . SER A 1 21 ? -19.647 -4.214 1.498 1.00 0.00 21 SER A N 8
ATOM 7414 C CA . SER A 1 21 ? -19.797 -5.613 1.882 1.00 0.00 21 SER A CA 8
ATOM 7415 C C . SER A 1 21 ? -18.668 -6.044 2.814 1.00 0.00 21 SER A C 8
ATOM 7416 O O . SER A 1 21 ? -17.489 -5.887 2.495 1.00 0.00 21 SER A O 8
ATOM 7424 N N . LYS A 1 22 ? -19.038 -6.590 3.968 1.00 0.00 22 LYS A N 8
ATOM 7425 C CA . LYS A 1 22 ? -18.059 -7.046 4.947 1.00 0.00 22 LYS A CA 8
ATOM 7426 C C . LYS A 1 22 ? -17.033 -7.971 4.301 1.00 0.00 22 LYS A C 8
ATOM 7427 O O . LYS A 1 22 ? -15.830 -7.720 4.365 1.00 0.00 22 LYS A O 8
ATOM 7446 N N . ALA A 1 23 ? -17.516 -9.040 3.677 1.00 0.00 23 ALA A N 8
ATOM 7447 C CA . ALA A 1 23 ? -16.641 -10.000 3.016 1.00 0.00 23 ALA A CA 8
ATOM 7448 C C . ALA A 1 23 ? -15.633 -9.294 2.116 1.00 0.00 23 ALA A C 8
ATOM 7449 O O . ALA A 1 23 ? -14.460 -9.664 2.072 1.00 0.00 23 ALA A O 8
ATOM 7456 N N . ALA A 1 24 ? -16.098 -8.277 1.397 1.00 0.00 24 ALA A N 8
ATOM 7457 C CA . ALA A 1 24 ? -15.236 -7.519 0.499 1.00 0.00 24 ALA A CA 8
ATOM 7458 C C . ALA A 1 24 ? -14.013 -6.982 1.235 1.00 0.00 24 ALA A C 8
ATOM 7459 O O . ALA A 1 24 ? -12.875 -7.264 0.858 1.00 0.00 24 ALA A O 8
ATOM 7466 N N . LEU A 1 25 ? -14.255 -6.205 2.285 1.00 0.00 25 LEU A N 8
ATOM 7467 C CA . LEU A 1 25 ? -13.172 -5.627 3.074 1.00 0.00 25 LEU A CA 8
ATOM 7468 C C . LEU A 1 25 ? -12.119 -6.679 3.406 1.00 0.00 25 LEU A C 8
ATOM 7469 O O . LEU A 1 25 ? -10.938 -6.506 3.102 1.00 0.00 25 LEU A O 8
ATOM 7485 N N . ARG A 1 26 ? -12.554 -7.769 4.029 1.00 0.00 26 ARG A N 8
ATOM 7486 C CA . ARG A 1 26 ? -11.648 -8.849 4.401 1.00 0.00 26 ARG A CA 8
ATOM 7487 C C . ARG A 1 26 ? -10.593 -9.070 3.321 1.00 0.00 26 ARG A C 8
ATOM 7488 O O . ARG A 1 26 ? -9.412 -9.249 3.621 1.00 0.00 26 ARG A O 8
ATOM 7509 N N . ILE A 1 27 ? -11.027 -9.056 2.065 1.00 0.00 27 ILE A N 8
ATOM 7510 C CA . ILE A 1 27 ? -10.119 -9.254 0.942 1.00 0.00 27 ILE A CA 8
ATOM 7511 C C . ILE A 1 27 ? -9.064 -8.155 0.887 1.00 0.00 27 ILE A C 8
ATOM 7512 O O . ILE A 1 27 ? -7.864 -8.432 0.870 1.00 0.00 27 ILE A O 8
ATOM 7528 N N . HIS A 1 28 ? -9.518 -6.906 0.862 1.00 0.00 28 HIS A N 8
ATOM 7529 C CA . HIS A 1 28 ? -8.613 -5.763 0.812 1.00 0.00 28 HIS A CA 8
ATOM 7530 C C . HIS A 1 28 ? -7.547 -5.868 1.899 1.00 0.00 28 HIS A C 8
ATOM 7531 O O . HIS A 1 28 ? -6.376 -5.570 1.663 1.00 0.00 28 HIS A O 8
ATOM 7545 N N . GLU A 1 29 ? -7.961 -6.291 3.089 1.00 0.00 29 GLU A N 8
ATOM 7546 C CA . GLU A 1 29 ? -7.041 -6.432 4.211 1.00 0.00 29 GLU A CA 8
ATOM 7547 C C . GLU A 1 29 ? -5.757 -7.135 3.778 1.00 0.00 29 GLU A C 8
ATOM 7548 O O . GLU A 1 29 ? -4.682 -6.874 4.317 1.00 0.00 29 GLU A O 8
ATOM 7560 N N . ARG A 1 30 ? -5.879 -8.027 2.800 1.00 0.00 30 ARG A N 8
ATOM 7561 C CA . ARG A 1 30 ? -4.730 -8.768 2.295 1.00 0.00 30 ARG A CA 8
ATOM 7562 C C . ARG A 1 30 ? -3.581 -7.825 1.954 1.00 0.00 30 ARG A C 8
ATOM 7563 O O . ARG A 1 30 ? -2.412 -8.157 2.154 1.00 0.00 30 ARG A O 8
ATOM 7584 N N . ILE A 1 31 ? -3.921 -6.648 1.439 1.00 0.00 31 ILE A N 8
ATOM 7585 C CA . ILE A 1 31 ? -2.918 -5.656 1.072 1.00 0.00 31 ILE A CA 8
ATOM 7586 C C . ILE A 1 31 ? -1.874 -5.497 2.172 1.00 0.00 31 ILE A C 8
ATOM 7587 O O . ILE A 1 31 ? -0.703 -5.231 1.898 1.00 0.00 31 ILE A O 8
ATOM 7603 N N . HIS A 1 32 ? -2.306 -5.663 3.418 1.00 0.00 32 HIS A N 8
ATOM 7604 C CA . HIS A 1 32 ? -1.408 -5.539 4.561 1.00 0.00 32 HIS A CA 8
ATOM 7605 C C . HIS A 1 32 ? -0.901 -6.909 5.004 1.00 0.00 32 HIS A C 8
ATOM 7606 O O . HIS A 1 32 ? -0.962 -7.252 6.185 1.00 0.00 32 HIS A O 8
ATOM 7620 N N . CYS A 1 33 ? -0.401 -7.686 4.050 1.00 0.00 33 CYS A N 8
ATOM 7621 C CA . CYS A 1 33 ? 0.115 -9.019 4.341 1.00 0.00 33 CYS A CA 8
ATOM 7622 C C . CYS A 1 33 ? 1.616 -9.089 4.081 1.00 0.00 33 CYS A C 8
ATOM 7623 O O . CYS A 1 33 ? 2.200 -8.176 3.497 1.00 0.00 33 CYS A O 8
ATOM 7631 N N . THR A 1 34 ? 2.237 -10.179 4.521 1.00 0.00 34 THR A N 8
ATOM 7632 C CA . THR A 1 34 ? 3.670 -10.368 4.339 1.00 0.00 34 THR A CA 8
ATOM 7633 C C . THR A 1 34 ? 3.995 -10.765 2.904 1.00 0.00 34 THR A C 8
ATOM 7634 O O . THR A 1 34 ? 4.230 -11.937 2.611 1.00 0.00 34 THR A O 8
ATOM 7645 N N . ASP A 1 35 ? 4.007 -9.781 2.012 1.00 0.00 35 ASP A N 8
ATOM 7646 C CA . ASP A 1 35 ? 4.305 -10.027 0.605 1.00 0.00 35 ASP A CA 8
ATOM 7647 C C . ASP A 1 35 ? 5.809 -10.134 0.379 1.00 0.00 35 ASP A C 8
ATOM 7648 O O . ASP A 1 35 ? 6.296 -11.126 -0.164 1.00 0.00 35 ASP A O 8
ATOM 7657 N N . ARG A 1 36 ? 6.541 -9.107 0.799 1.00 0.00 36 ARG A N 8
ATOM 7658 C CA . ARG A 1 36 ? 7.990 -9.085 0.640 1.00 0.00 36 ARG A CA 8
ATOM 7659 C C . ARG A 1 36 ? 8.687 -9.225 1.990 1.00 0.00 36 ARG A C 8
ATOM 7660 O O . ARG A 1 36 ? 8.416 -8.485 2.936 1.00 0.00 36 ARG A O 8
ATOM 7681 N N . PRO A 1 37 ? 9.606 -10.198 2.084 1.00 0.00 37 PRO A N 8
ATOM 7682 C CA . PRO A 1 37 ? 10.361 -10.458 3.313 1.00 0.00 37 PRO A CA 8
ATOM 7683 C C . PRO A 1 37 ? 11.359 -9.349 3.626 1.00 0.00 37 PRO A C 8
ATOM 7684 O O . PRO A 1 37 ? 11.687 -9.105 4.787 1.00 0.00 37 PRO A O 8
ATOM 7695 N N . PHE A 1 38 ? 11.840 -8.680 2.583 1.00 0.00 38 PHE A N 8
ATOM 7696 C CA . PHE A 1 38 ? 12.802 -7.596 2.747 1.00 0.00 38 PHE A CA 8
ATOM 7697 C C . PHE A 1 38 ? 12.115 -6.238 2.638 1.00 0.00 38 PHE A C 8
ATOM 7698 O O . PHE A 1 38 ? 11.285 -6.017 1.756 1.00 0.00 38 PHE A O 8
ATOM 7715 N N . LYS A 1 39 ? 12.467 -5.330 3.543 1.00 0.00 39 LYS A N 8
ATOM 7716 C CA . LYS A 1 39 ? 11.886 -3.992 3.550 1.00 0.00 39 LYS A CA 8
ATOM 7717 C C . LYS A 1 39 ? 12.939 -2.945 3.898 1.00 0.00 39 LYS A C 8
ATOM 7718 O O . LYS A 1 39 ? 14.037 -3.278 4.344 1.00 0.00 39 LYS A O 8
ATOM 7737 N N . CYS A 1 40 ? 12.596 -1.677 3.693 1.00 0.00 40 CYS A N 8
ATOM 7738 C CA . CYS A 1 40 ? 13.511 -0.580 3.985 1.00 0.00 40 CYS A CA 8
ATOM 7739 C C . CYS A 1 40 ? 13.212 0.027 5.353 1.00 0.00 40 CYS A C 8
ATOM 7740 O O . CYS A 1 40 ? 12.097 -0.082 5.861 1.00 0.00 40 CYS A O 8
ATOM 7747 N N . ASN A 1 41 ? 14.216 0.667 5.942 1.00 0.00 41 ASN A N 8
ATOM 7748 C CA . ASN A 1 41 ? 14.062 1.292 7.251 1.00 0.00 41 ASN A CA 8
ATOM 7749 C C . ASN A 1 41 ? 13.858 2.798 7.114 1.00 0.00 41 ASN A C 8
ATOM 7750 O O . ASN A 1 41 ? 13.107 3.405 7.878 1.00 0.00 41 ASN A O 8
ATOM 7761 N N . TYR A 1 42 ? 14.532 3.394 6.137 1.00 0.00 42 TYR A N 8
ATOM 7762 C CA . TYR A 1 42 ? 14.426 4.829 5.900 1.00 0.00 42 TYR A CA 8
ATOM 7763 C C . TYR A 1 42 ? 13.056 5.188 5.334 1.00 0.00 42 TYR A C 8
ATOM 7764 O O . TYR A 1 42 ? 12.389 6.102 5.822 1.00 0.00 42 TYR A O 8
ATOM 7782 N N . CYS A 1 43 ? 12.642 4.463 4.300 1.00 0.00 43 CYS A N 8
ATOM 7783 C CA . CYS A 1 43 ? 11.352 4.704 3.665 1.00 0.00 43 CYS A CA 8
ATOM 7784 C C . CYS A 1 43 ? 10.509 3.431 3.646 1.00 0.00 43 CYS A C 8
ATOM 7785 O O . CYS A 1 43 ? 10.964 2.367 4.067 1.00 0.00 43 CYS A O 8
ATOM 7792 N N . SER A 1 44 ? 9.280 3.549 3.154 1.00 0.00 44 SER A N 8
ATOM 7793 C CA . SER A 1 44 ? 8.373 2.410 3.083 1.00 0.00 44 SER A CA 8
ATOM 7794 C C . SER A 1 44 ? 8.604 1.610 1.804 1.00 0.00 44 SER A C 8
ATOM 7795 O O . SER A 1 44 ? 7.656 1.218 1.124 1.00 0.00 44 SER A O 8
ATOM 7803 N N . PHE A 1 45 ? 9.872 1.372 1.484 1.00 0.00 45 PHE A N 8
ATOM 7804 C CA . PHE A 1 45 ? 10.230 0.621 0.287 1.00 0.00 45 PHE A CA 8
ATOM 7805 C C . PHE A 1 45 ? 10.482 -0.847 0.621 1.00 0.00 45 PHE A C 8
ATOM 7806 O O . PHE A 1 45 ? 11.344 -1.169 1.439 1.00 0.00 45 PHE A O 8
ATOM 7823 N N . ASP A 1 46 ? 9.723 -1.731 -0.016 1.00 0.00 46 ASP A N 8
ATOM 7824 C CA . ASP A 1 46 ? 9.863 -3.164 0.212 1.00 0.00 46 ASP A CA 8
ATOM 7825 C C . ASP A 1 46 ? 10.042 -3.910 -1.107 1.00 0.00 46 ASP A C 8
ATOM 7826 O O . ASP A 1 46 ? 9.312 -3.674 -2.070 1.00 0.00 46 ASP A O 8
ATOM 7835 N N . THR A 1 47 ? 11.019 -4.810 -1.144 1.00 0.00 47 THR A N 8
ATOM 7836 C CA . THR A 1 47 ? 11.296 -5.589 -2.345 1.00 0.00 47 THR A CA 8
ATOM 7837 C C . THR A 1 47 ? 11.383 -7.077 -2.027 1.00 0.00 47 THR A C 8
ATOM 7838 O O . THR A 1 47 ? 11.798 -7.467 -0.935 1.00 0.00 47 THR A O 8
ATOM 7849 N N . LYS A 1 48 ? 10.991 -7.906 -2.988 1.00 0.00 48 LYS A N 8
ATOM 7850 C CA . LYS A 1 48 ? 11.026 -9.353 -2.813 1.00 0.00 48 LYS A CA 8
ATOM 7851 C C . LYS A 1 48 ? 12.463 -9.866 -2.809 1.00 0.00 48 LYS A C 8
ATOM 7852 O O . LYS A 1 48 ? 12.833 -10.695 -1.978 1.00 0.00 48 LYS A O 8
ATOM 7871 N N . GLN A 1 49 ? 13.267 -9.367 -3.743 1.00 0.00 49 GLN A N 8
ATOM 7872 C CA . GLN A 1 49 ? 14.663 -9.775 -3.846 1.00 0.00 49 GLN A CA 8
ATOM 7873 C C . GLN A 1 49 ? 15.523 -9.033 -2.829 1.00 0.00 49 GLN A C 8
ATOM 7874 O O . GLN A 1 49 ? 15.300 -7.860 -2.530 1.00 0.00 49 GLN A O 8
ATOM 7888 N N . PRO A 1 50 ? 16.531 -9.731 -2.284 1.00 0.00 50 PRO A N 8
ATOM 7889 C CA . PRO A 1 50 ? 17.445 -9.157 -1.292 1.00 0.00 50 PRO A CA 8
ATOM 7890 C C . PRO A 1 50 ? 18.370 -8.106 -1.896 1.00 0.00 50 PRO A C 8
ATOM 7891 O O . PRO A 1 50 ? 18.520 -7.012 -1.354 1.00 0.00 50 PRO A O 8
ATOM 7902 N N . SER A 1 51 ? 18.989 -8.446 -3.023 1.00 0.00 51 SER A N 8
ATOM 7903 C CA . SER A 1 51 ? 19.902 -7.532 -3.699 1.00 0.00 51 SER A CA 8
ATOM 7904 C C . SER A 1 51 ? 19.202 -6.221 -4.044 1.00 0.00 51 SER A C 8
ATOM 7905 O O . SER A 1 51 ? 19.761 -5.140 -3.861 1.00 0.00 51 SER A O 8
ATOM 7913 N N . ASN A 1 52 ? 17.976 -6.326 -4.544 1.00 0.00 52 ASN A N 8
ATOM 7914 C CA . ASN A 1 52 ? 17.198 -5.150 -4.916 1.00 0.00 52 ASN A CA 8
ATOM 7915 C C . ASN A 1 52 ? 17.227 -4.105 -3.804 1.00 0.00 52 ASN A C 8
ATOM 7916 O O . ASN A 1 52 ? 17.344 -2.907 -4.065 1.00 0.00 52 ASN A O 8
ATOM 7927 N N . LEU A 1 53 ? 17.119 -4.568 -2.563 1.00 0.00 53 LEU A N 8
ATOM 7928 C CA . LEU A 1 53 ? 17.133 -3.674 -1.410 1.00 0.00 53 LEU A CA 8
ATOM 7929 C C . LEU A 1 53 ? 18.529 -3.103 -1.180 1.00 0.00 53 LEU A C 8
ATOM 7930 O O . LEU A 1 53 ? 18.750 -1.901 -1.328 1.00 0.00 53 LEU A O 8
ATOM 7946 N N . SER A 1 54 ? 19.467 -3.973 -0.821 1.00 0.00 54 SER A N 8
ATOM 7947 C CA . SER A 1 54 ? 20.841 -3.554 -0.569 1.00 0.00 54 SER A CA 8
ATOM 7948 C C . SER A 1 54 ? 21.252 -2.437 -1.524 1.00 0.00 54 SER A C 8
ATOM 7949 O O . SER A 1 54 ? 21.741 -1.390 -1.100 1.00 0.00 54 SER A O 8
ATOM 7957 N N . LYS A 1 55 ? 21.050 -2.669 -2.817 1.00 0.00 55 LYS A N 8
ATOM 7958 C CA . LYS A 1 55 ? 21.397 -1.683 -3.834 1.00 0.00 55 LYS A CA 8
ATOM 7959 C C . LYS A 1 55 ? 20.561 -0.418 -3.674 1.00 0.00 55 LYS A C 8
ATOM 7960 O O . LYS A 1 55 ? 21.073 0.696 -3.793 1.00 0.00 55 LYS A O 8
ATOM 7979 N N . HIS A 1 56 ? 19.272 -0.596 -3.401 1.00 0.00 56 HIS A N 8
ATOM 7980 C CA . HIS A 1 56 ? 18.365 0.532 -3.222 1.00 0.00 56 HIS A CA 8
ATOM 7981 C C . HIS A 1 56 ? 18.820 1.416 -2.064 1.00 0.00 56 HIS A C 8
ATOM 7982 O O . HIS A 1 56 ? 18.864 2.640 -2.186 1.00 0.00 56 HIS A O 8
ATOM 7996 N N . MET A 1 57 ? 19.156 0.788 -0.943 1.00 0.00 57 MET A N 8
ATOM 7997 C CA . MET A 1 57 ? 19.607 1.517 0.236 1.00 0.00 57 MET A CA 8
ATOM 7998 C C . MET A 1 57 ? 20.774 2.438 -0.108 1.00 0.00 57 MET A C 8
ATOM 7999 O O . MET A 1 57 ? 20.770 3.619 0.239 1.00 0.00 57 MET A O 8
ATOM 8013 N N . LYS A 1 58 ? 21.772 1.889 -0.792 1.00 0.00 58 LYS A N 8
ATOM 8014 C CA . LYS A 1 58 ? 22.946 2.660 -1.184 1.00 0.00 58 LYS A CA 8
ATOM 8015 C C . LYS A 1 58 ? 22.615 3.610 -2.330 1.00 0.00 58 LYS A C 8
ATOM 8016 O O . LYS A 1 58 ? 23.187 4.695 -2.437 1.00 0.00 58 LYS A O 8
ATOM 8035 N N . LYS A 1 59 ? 21.687 3.196 -3.186 1.00 0.00 59 LYS A N 8
ATOM 8036 C CA . LYS A 1 59 ? 21.277 4.010 -4.324 1.00 0.00 59 LYS A CA 8
ATOM 8037 C C . LYS A 1 59 ? 20.595 5.292 -3.858 1.00 0.00 59 LYS A C 8
ATOM 8038 O O . LYS A 1 59 ? 21.105 6.392 -4.071 1.00 0.00 59 LYS A O 8
ATOM 8057 N N . PHE A 1 60 ? 19.439 5.144 -3.219 1.00 0.00 60 PHE A N 8
ATOM 8058 C CA . PHE A 1 60 ? 18.687 6.290 -2.721 1.00 0.00 60 PHE A CA 8
ATOM 8059 C C . PHE A 1 60 ? 19.254 6.776 -1.390 1.00 0.00 60 PHE A C 8
ATOM 8060 O O . PHE A 1 60 ? 19.659 7.931 -1.260 1.00 0.00 60 PHE A O 8
ATOM 8077 N N . HIS A 1 61 ? 19.277 5.885 -0.404 1.00 0.00 61 HIS A N 8
ATOM 8078 C CA . HIS A 1 61 ? 19.793 6.222 0.918 1.00 0.00 61 HIS A CA 8
ATOM 8079 C C . HIS A 1 61 ? 21.303 6.008 0.983 1.00 0.00 61 HIS A C 8
ATOM 8080 O O . HIS A 1 61 ? 21.816 5.422 1.934 1.00 0.00 61 HIS A O 8
ATOM 8094 N N . GLY A 1 62 ? 22.008 6.488 -0.038 1.00 0.00 62 GLY A N 8
ATOM 8095 C CA . GLY A 1 62 ? 23.451 6.338 -0.078 1.00 0.00 62 GLY A CA 8
ATOM 8096 C C . GLY A 1 62 ? 24.161 7.332 0.820 1.00 0.00 62 GLY A C 8
ATOM 8097 O O . GLY A 1 62 ? 24.739 6.955 1.840 1.00 0.00 62 GLY A O 8
ATOM 8101 N N . ASP A 1 63 ? 24.121 8.604 0.440 1.00 0.00 63 ASP A N 8
ATOM 8102 C CA . ASP A 1 63 ? 24.767 9.655 1.217 1.00 0.00 63 ASP A CA 8
ATOM 8103 C C . ASP A 1 63 ? 24.344 9.586 2.681 1.00 0.00 63 ASP A C 8
ATOM 8104 O O . ASP A 1 63 ? 25.170 9.724 3.583 1.00 0.00 63 ASP A O 8
ATOM 8113 N N . MET A 1 64 ? 23.052 9.373 2.909 1.00 0.00 64 MET A N 8
ATOM 8114 C CA . MET A 1 64 ? 22.520 9.285 4.264 1.00 0.00 64 MET A CA 8
ATOM 8115 C C . MET A 1 64 ? 23.468 8.508 5.172 1.00 0.00 64 MET A C 8
ATOM 8116 O O . MET A 1 64 ? 23.582 7.287 5.066 1.00 0.00 64 MET A O 8
ATOM 8130 N N . SER A 1 65 ? 24.146 9.224 6.063 1.00 0.00 65 SER A N 8
ATOM 8131 C CA . SER A 1 65 ? 25.087 8.601 6.986 1.00 0.00 65 SER A CA 8
ATOM 8132 C C . SER A 1 65 ? 24.350 7.833 8.079 1.00 0.00 65 SER A C 8
ATOM 8133 O O . SER A 1 65 ? 24.726 6.716 8.430 1.00 0.00 65 SER A O 8
ATOM 8141 N N . GLY A 1 66 ? 23.295 8.442 8.612 1.00 0.00 66 GLY A N 8
ATOM 8142 C CA . GLY A 1 66 ? 22.520 7.801 9.659 1.00 0.00 66 GLY A CA 8
ATOM 8143 C C . GLY A 1 66 ? 23.261 7.751 10.980 1.00 0.00 66 GLY A C 8
ATOM 8144 O O . GLY A 1 66 ? 24.436 8.108 11.072 1.00 0.00 66 GLY A O 8
ATOM 8148 N N . PRO A 1 67 ? 22.567 7.300 12.036 1.00 0.00 67 PRO A N 8
ATOM 8149 C CA . PRO A 1 67 ? 23.147 7.195 13.378 1.00 0.00 67 PRO A CA 8
ATOM 8150 C C . PRO A 1 67 ? 24.195 6.091 13.472 1.00 0.00 67 PRO A C 8
ATOM 8151 O O . PRO A 1 67 ? 23.886 4.912 13.304 1.00 0.00 67 PRO A O 8
ATOM 8162 N N . SER A 1 68 ? 25.437 6.483 13.741 1.00 0.00 68 SER A N 8
ATOM 8163 C CA . SER A 1 68 ? 26.532 5.526 13.854 1.00 0.00 68 SER A CA 8
ATOM 8164 C C . SER A 1 68 ? 26.837 5.220 15.318 1.00 0.00 68 SER A C 8
ATOM 8165 O O . SER A 1 68 ? 26.862 6.118 16.159 1.00 0.00 68 SER A O 8
ATOM 8173 N N . SER A 1 69 ? 27.069 3.945 15.613 1.00 0.00 69 SER A N 8
ATOM 8174 C CA . SER A 1 69 ? 27.368 3.518 16.975 1.00 0.00 69 SER A CA 8
ATOM 8175 C C . SER A 1 69 ? 28.786 2.962 17.070 1.00 0.00 69 SER A C 8
ATOM 8176 O O . SER A 1 69 ? 29.616 3.472 17.821 1.00 0.00 69 SER A O 8
ATOM 8184 N N . GLY A 1 70 ? 29.056 1.911 16.301 1.00 0.00 70 GLY A N 8
ATOM 8185 C CA . GLY A 1 70 ? 30.373 1.302 16.313 1.00 0.00 70 GLY A CA 8
ATOM 8186 C C . GLY A 1 70 ? 31.418 2.168 15.639 1.00 0.00 70 GLY A C 8
ATOM 8187 O O . GLY A 1 70 ? 31.109 3.298 15.265 1.00 0.00 70 GLY A O 8
ATOM 8193 N N . GLY A 1 1 ? -15.904 12.987 20.728 1.00 0.00 1 GLY A N 9
ATOM 8194 C CA . GLY A 1 1 ? -14.952 13.021 19.634 1.00 0.00 1 GLY A CA 9
ATOM 8195 C C . GLY A 1 1 ? -14.438 11.642 19.270 1.00 0.00 1 GLY A C 9
ATOM 8196 O O . GLY A 1 1 ? -13.921 10.920 20.122 1.00 0.00 1 GLY A O 9
ATOM 8200 N N . SER A 1 2 ? -14.582 11.274 18.001 1.00 0.00 2 SER A N 9
ATOM 8201 C CA . SER A 1 2 ? -14.133 9.970 17.527 1.00 0.00 2 SER A CA 9
ATOM 8202 C C . SER A 1 2 ? -12.613 9.929 17.409 1.00 0.00 2 SER A C 9
ATOM 8203 O O . SER A 1 2 ? -12.028 10.592 16.553 1.00 0.00 2 SER A O 9
ATOM 8211 N N . SER A 1 3 ? -11.979 9.144 18.274 1.00 0.00 3 SER A N 9
ATOM 8212 C CA . SER A 1 3 ? -10.526 9.018 18.270 1.00 0.00 3 SER A CA 9
ATOM 8213 C C . SER A 1 3 ? -10.094 7.731 17.573 1.00 0.00 3 SER A C 9
ATOM 8214 O O . SER A 1 3 ? -9.154 7.728 16.780 1.00 0.00 3 SER A O 9
ATOM 8222 N N . GLY A 1 4 ? -10.790 6.639 17.875 1.00 0.00 4 GLY A N 9
ATOM 8223 C CA . GLY A 1 4 ? -10.465 5.361 17.270 1.00 0.00 4 GLY A CA 9
ATOM 8224 C C . GLY A 1 4 ? -11.594 4.820 16.415 1.00 0.00 4 GLY A C 9
ATOM 8225 O O . GLY A 1 4 ? -12.607 5.491 16.216 1.00 0.00 4 GLY A O 9
ATOM 8229 N N . SER A 1 5 ? -11.419 3.604 15.907 1.00 0.00 5 SER A N 9
ATOM 8230 C CA . SER A 1 5 ? -12.429 2.976 15.064 1.00 0.00 5 SER A CA 9
ATOM 8231 C C . SER A 1 5 ? -13.833 3.277 15.581 1.00 0.00 5 SER A C 9
ATOM 8232 O O . SER A 1 5 ? -14.046 3.414 16.786 1.00 0.00 5 SER A O 9
ATOM 8240 N N . SER A 1 6 ? -14.787 3.379 14.661 1.00 0.00 6 SER A N 9
ATOM 8241 C CA . SER A 1 6 ? -16.169 3.668 15.023 1.00 0.00 6 SER A CA 9
ATOM 8242 C C . SER A 1 6 ? -17.058 2.450 14.791 1.00 0.00 6 SER A C 9
ATOM 8243 O O . SER A 1 6 ? -18.168 2.567 14.274 1.00 0.00 6 SER A O 9
ATOM 8251 N N . GLY A 1 7 ? -16.559 1.279 15.176 1.00 0.00 7 GLY A N 9
ATOM 8252 C CA . GLY A 1 7 ? -17.319 0.055 15.002 1.00 0.00 7 GLY A CA 9
ATOM 8253 C C . GLY A 1 7 ? -17.781 -0.142 13.572 1.00 0.00 7 GLY A C 9
ATOM 8254 O O . GLY A 1 7 ? -18.792 0.423 13.155 1.00 0.00 7 GLY A O 9
ATOM 8258 N N . HIS A 1 8 ? -17.037 -0.944 12.817 1.00 0.00 8 HIS A N 9
ATOM 8259 C CA . HIS A 1 8 ? -17.376 -1.214 11.424 1.00 0.00 8 HIS A CA 9
ATOM 8260 C C . HIS A 1 8 ? -18.078 -2.561 11.286 1.00 0.00 8 HIS A C 9
ATOM 8261 O O . HIS A 1 8 ? -17.991 -3.426 12.159 1.00 0.00 8 HIS A O 9
ATOM 8275 N N . PRO A 1 9 ? -18.790 -2.746 10.165 1.00 0.00 9 PRO A N 9
ATOM 8276 C CA . PRO A 1 9 ? -19.521 -3.986 9.887 1.00 0.00 9 PRO A CA 9
ATOM 8277 C C . PRO A 1 9 ? -18.588 -5.158 9.604 1.00 0.00 9 PRO A C 9
ATOM 8278 O O . PRO A 1 9 ? -18.898 -6.303 9.930 1.00 0.00 9 PRO A O 9
ATOM 8289 N N . GLU A 1 10 ? -17.443 -4.863 8.996 1.00 0.00 10 GLU A N 9
ATOM 8290 C CA . GLU A 1 10 ? -16.465 -5.894 8.669 1.00 0.00 10 GLU A CA 9
ATOM 8291 C C . GLU A 1 10 ? -15.097 -5.552 9.253 1.00 0.00 10 GLU A C 9
ATOM 8292 O O . GLU A 1 10 ? -14.796 -4.387 9.517 1.00 0.00 10 GLU A O 9
ATOM 8304 N N . LYS A 1 11 ? -14.273 -6.575 9.454 1.00 0.00 11 LYS A N 9
ATOM 8305 C CA . LYS A 1 11 ? -12.937 -6.385 10.006 1.00 0.00 11 LYS A CA 9
ATOM 8306 C C . LYS A 1 11 ? -11.954 -7.385 9.408 1.00 0.00 11 LYS A C 9
ATOM 8307 O O . LYS A 1 11 ? -12.355 -8.398 8.834 1.00 0.00 11 LYS A O 9
ATOM 8326 N N . CYS A 1 12 ? -10.664 -7.096 9.547 1.00 0.00 12 CYS A N 9
ATOM 8327 C CA . CYS A 1 12 ? -9.623 -7.970 9.022 1.00 0.00 12 CYS A CA 9
ATOM 8328 C C . CYS A 1 12 ? -9.216 -9.015 10.057 1.00 0.00 12 CYS A C 9
ATOM 8329 O O . CYS A 1 12 ? -9.035 -8.701 11.233 1.00 0.00 12 CYS A O 9
ATOM 8336 N N . SER A 1 13 ? -9.074 -10.259 9.610 1.00 0.00 13 SER A N 9
ATOM 8337 C CA . SER A 1 13 ? -8.692 -11.351 10.497 1.00 0.00 13 SER A CA 9
ATOM 8338 C C . SER A 1 13 ? -7.174 -11.483 10.574 1.00 0.00 13 SER A C 9
ATOM 8339 O O . SER A 1 13 ? -6.652 -12.494 11.043 1.00 0.00 13 SER A O 9
ATOM 8347 N N . GLU A 1 14 ? -6.473 -10.453 10.110 1.00 0.00 14 GLU A N 9
ATOM 8348 C CA . GLU A 1 14 ? -5.015 -10.454 10.126 1.00 0.00 14 GLU A CA 9
ATOM 8349 C C . GLU A 1 14 ? -4.478 -9.281 10.941 1.00 0.00 14 GLU A C 9
ATOM 8350 O O . GLU A 1 14 ? -3.633 -9.455 11.820 1.00 0.00 14 GLU A O 9
ATOM 8362 N N . CYS A 1 15 ? -4.975 -8.085 10.642 1.00 0.00 15 CYS A N 9
ATOM 8363 C CA . CYS A 1 15 ? -4.546 -6.882 11.345 1.00 0.00 15 CYS A CA 9
ATOM 8364 C C . CYS A 1 15 ? -5.748 -6.095 11.859 1.00 0.00 15 CYS A C 9
ATOM 8365 O O . CYS A 1 15 ? -6.894 -6.511 11.690 1.00 0.00 15 CYS A O 9
ATOM 8372 N N . SER A 1 16 ? -5.478 -4.956 12.489 1.00 0.00 16 SER A N 9
ATOM 8373 C CA . SER A 1 16 ? -6.536 -4.113 13.032 1.00 0.00 16 SER A CA 9
ATOM 8374 C C . SER A 1 16 ? -7.137 -3.227 11.944 1.00 0.00 16 SER A C 9
ATOM 8375 O O . SER A 1 16 ? -7.450 -2.060 12.181 1.00 0.00 16 SER A O 9
ATOM 8383 N N . TYR A 1 17 ? -7.294 -3.791 10.752 1.00 0.00 17 TYR A N 9
ATOM 8384 C CA . TYR A 1 17 ? -7.855 -3.053 9.626 1.00 0.00 17 TYR A CA 9
ATOM 8385 C C . TYR A 1 17 ? -9.322 -3.413 9.415 1.00 0.00 17 TYR A C 9
ATOM 8386 O O . TYR A 1 17 ? -9.659 -4.571 9.167 1.00 0.00 17 TYR A O 9
ATOM 8404 N N . SER A 1 18 ? -10.191 -2.412 9.515 1.00 0.00 18 SER A N 9
ATOM 8405 C CA . SER A 1 18 ? -11.623 -2.622 9.338 1.00 0.00 18 SER A CA 9
ATOM 8406 C C . SER A 1 18 ? -12.211 -1.584 8.387 1.00 0.00 18 SER A C 9
ATOM 8407 O O . SER A 1 18 ? -11.839 -0.410 8.425 1.00 0.00 18 SER A O 9
ATOM 8415 N N . CYS A 1 19 ? -13.131 -2.024 7.536 1.00 0.00 19 CYS A N 9
ATOM 8416 C CA . CYS A 1 19 ? -13.771 -1.134 6.574 1.00 0.00 19 CYS A CA 9
ATOM 8417 C C . CYS A 1 19 ? -15.290 -1.251 6.652 1.00 0.00 19 CYS A C 9
ATOM 8418 O O . CYS A 1 19 ? -15.821 -2.112 7.354 1.00 0.00 19 CYS A O 9
ATOM 8426 N N . SER A 1 20 ? -15.983 -0.378 5.928 1.00 0.00 20 SER A N 9
ATOM 8427 C CA . SER A 1 20 ? -17.441 -0.380 5.920 1.00 0.00 20 SER A CA 9
ATOM 8428 C C . SER A 1 20 ? -17.978 -1.354 4.875 1.00 0.00 20 SER A C 9
ATOM 8429 O O . SER A 1 20 ? -18.802 -2.216 5.179 1.00 0.00 20 SER A O 9
ATOM 8437 N N . SER A 1 21 ? -17.503 -1.210 3.642 1.00 0.00 21 SER A N 9
ATOM 8438 C CA . SER A 1 21 ? -17.937 -2.073 2.550 1.00 0.00 21 SER A CA 9
ATOM 8439 C C . SER A 1 21 ? -17.076 -3.331 2.478 1.00 0.00 21 SER A C 9
ATOM 8440 O O . SER A 1 21 ? -15.847 -3.259 2.495 1.00 0.00 21 SER A O 9
ATOM 8448 N N . LYS A 1 22 ? -17.731 -4.484 2.396 1.00 0.00 22 LYS A N 9
ATOM 8449 C CA . LYS A 1 22 ? -17.028 -5.760 2.319 1.00 0.00 22 LYS A CA 9
ATOM 8450 C C . LYS A 1 22 ? -15.988 -5.742 1.204 1.00 0.00 22 LYS A C 9
ATOM 8451 O O . LYS A 1 22 ? -14.790 -5.860 1.458 1.00 0.00 22 LYS A O 9
ATOM 8470 N N . ALA A 1 23 ? -16.454 -5.591 -0.032 1.00 0.00 23 ALA A N 9
ATOM 8471 C CA . ALA A 1 23 ? -15.563 -5.554 -1.185 1.00 0.00 23 ALA A CA 9
ATOM 8472 C C . ALA A 1 23 ? -14.234 -4.896 -0.831 1.00 0.00 23 ALA A C 9
ATOM 8473 O O . ALA A 1 23 ? -13.171 -5.493 -0.997 1.00 0.00 23 ALA A O 9
ATOM 8480 N N . ALA A 1 24 ? -14.302 -3.661 -0.342 1.00 0.00 24 ALA A N 9
ATOM 8481 C CA . ALA A 1 24 ? -13.104 -2.923 0.036 1.00 0.00 24 ALA A CA 9
ATOM 8482 C C . ALA A 1 24 ? -12.153 -3.797 0.847 1.00 0.00 24 ALA A C 9
ATOM 8483 O O . ALA A 1 24 ? -11.032 -4.076 0.419 1.00 0.00 24 ALA A O 9
ATOM 8490 N N . LEU A 1 25 ? -12.607 -4.227 2.019 1.00 0.00 25 LEU A N 9
ATOM 8491 C CA . LEU A 1 25 ? -11.796 -5.069 2.891 1.00 0.00 25 LEU A CA 9
ATOM 8492 C C . LEU A 1 25 ? -11.073 -6.147 2.089 1.00 0.00 25 LEU A C 9
ATOM 8493 O O . LEU A 1 25 ? -9.871 -6.355 2.253 1.00 0.00 25 LEU A O 9
ATOM 8509 N N . ARG A 1 26 ? -11.814 -6.827 1.220 1.00 0.00 26 ARG A N 9
ATOM 8510 C CA . ARG A 1 26 ? -11.244 -7.882 0.391 1.00 0.00 26 ARG A CA 9
ATOM 8511 C C . ARG A 1 26 ? -9.963 -7.407 -0.288 1.00 0.00 26 ARG A C 9
ATOM 8512 O O . ARG A 1 26 ? -8.947 -8.104 -0.276 1.00 0.00 26 ARG A O 9
ATOM 8533 N N . ILE A 1 27 ? -10.018 -6.219 -0.880 1.00 0.00 27 ILE A N 9
ATOM 8534 C CA . ILE A 1 27 ? -8.863 -5.651 -1.563 1.00 0.00 27 ILE A CA 9
ATOM 8535 C C . ILE A 1 27 ? -7.706 -5.430 -0.595 1.00 0.00 27 ILE A C 9
ATOM 8536 O O . ILE A 1 27 ? -6.538 -5.506 -0.979 1.00 0.00 27 ILE A O 9
ATOM 8552 N N . HIS A 1 28 ? -8.038 -5.156 0.662 1.00 0.00 28 HIS A N 9
ATOM 8553 C CA . HIS A 1 28 ? -7.026 -4.925 1.687 1.00 0.00 28 HIS A CA 9
ATOM 8554 C C . HIS A 1 28 ? -6.306 -6.223 2.041 1.00 0.00 28 HIS A C 9
ATOM 8555 O O . HIS A 1 28 ? -5.084 -6.245 2.187 1.00 0.00 28 HIS A O 9
ATOM 8569 N N . GLU A 1 29 ? -7.071 -7.301 2.179 1.00 0.00 29 GLU A N 9
ATOM 8570 C CA . GLU A 1 29 ? -6.505 -8.601 2.518 1.00 0.00 29 GLU A CA 9
ATOM 8571 C C . GLU A 1 29 ? -5.345 -8.948 1.589 1.00 0.00 29 GLU A C 9
ATOM 8572 O O . GLU A 1 29 ? -4.542 -9.833 1.885 1.00 0.00 29 GLU A O 9
ATOM 8584 N N . ARG A 1 30 ? -5.264 -8.244 0.465 1.00 0.00 30 ARG A N 9
ATOM 8585 C CA . ARG A 1 30 ? -4.204 -8.478 -0.509 1.00 0.00 30 ARG A CA 9
ATOM 8586 C C . ARG A 1 30 ? -2.835 -8.177 0.095 1.00 0.00 30 ARG A C 9
ATOM 8587 O O . ARG A 1 30 ? -1.830 -8.770 -0.295 1.00 0.00 30 ARG A O 9
ATOM 8608 N N . ILE A 1 31 ? -2.806 -7.251 1.048 1.00 0.00 31 ILE A N 9
ATOM 8609 C CA . ILE A 1 31 ? -1.562 -6.872 1.706 1.00 0.00 31 ILE A CA 9
ATOM 8610 C C . ILE A 1 31 ? -0.864 -8.088 2.305 1.00 0.00 31 ILE A C 9
ATOM 8611 O O . ILE A 1 31 ? 0.365 -8.160 2.335 1.00 0.00 31 ILE A O 9
ATOM 8627 N N . HIS A 1 32 ? -1.656 -9.043 2.781 1.00 0.00 32 HIS A N 9
ATOM 8628 C CA . HIS A 1 32 ? -1.115 -10.258 3.379 1.00 0.00 32 HIS A CA 9
ATOM 8629 C C . HIS A 1 32 ? -1.012 -11.374 2.343 1.00 0.00 32 HIS A C 9
ATOM 8630 O O . HIS A 1 32 ? -1.083 -12.556 2.680 1.00 0.00 32 HIS A O 9
ATOM 8644 N N . CYS A 1 33 ? -0.846 -10.990 1.082 1.00 0.00 33 CYS A N 9
ATOM 8645 C CA . CYS A 1 33 ? -0.736 -11.958 -0.004 1.00 0.00 33 CYS A CA 9
ATOM 8646 C C . CYS A 1 33 ? 0.558 -11.753 -0.785 1.00 0.00 33 CYS A C 9
ATOM 8647 O O . CYS A 1 33 ? 1.316 -12.696 -1.013 1.00 0.00 33 CYS A O 9
ATOM 8655 N N . THR A 1 34 ? 0.804 -10.513 -1.197 1.00 0.00 34 THR A N 9
ATOM 8656 C CA . THR A 1 34 ? 2.004 -10.183 -1.956 1.00 0.00 34 THR A CA 9
ATOM 8657 C C . THR A 1 34 ? 3.224 -10.908 -1.397 1.00 0.00 34 THR A C 9
ATOM 8658 O O . THR A 1 34 ? 3.345 -11.098 -0.187 1.00 0.00 34 THR A O 9
ATOM 8669 N N . ASP A 1 35 ? 4.126 -11.309 -2.286 1.00 0.00 35 ASP A N 9
ATOM 8670 C CA . ASP A 1 35 ? 5.338 -12.012 -1.881 1.00 0.00 35 ASP A CA 9
ATOM 8671 C C . ASP A 1 35 ? 6.330 -11.053 -1.231 1.00 0.00 35 ASP A C 9
ATOM 8672 O O . ASP A 1 35 ? 6.969 -11.387 -0.233 1.00 0.00 35 ASP A O 9
ATOM 8681 N N . ARG A 1 36 ? 6.455 -9.860 -1.803 1.00 0.00 36 ARG A N 9
ATOM 8682 C CA . ARG A 1 36 ? 7.371 -8.853 -1.281 1.00 0.00 36 ARG A CA 9
ATOM 8683 C C . ARG A 1 36 ? 6.606 -7.727 -0.592 1.00 0.00 36 ARG A C 9
ATOM 8684 O O . ARG A 1 36 ? 6.043 -6.842 -1.235 1.00 0.00 36 ARG A O 9
ATOM 8705 N N . PRO A 1 37 ? 6.583 -7.761 0.749 1.00 0.00 37 PRO A N 9
ATOM 8706 C CA . PRO A 1 37 ? 5.890 -6.751 1.555 1.00 0.00 37 PRO A CA 9
ATOM 8707 C C . PRO A 1 37 ? 6.583 -5.393 1.503 1.00 0.00 37 PRO A C 9
ATOM 8708 O O . PRO A 1 37 ? 5.940 -4.352 1.635 1.00 0.00 37 PRO A O 9
ATOM 8719 N N . PHE A 1 38 ? 7.897 -5.412 1.309 1.00 0.00 38 PHE A N 9
ATOM 8720 C CA . PHE A 1 38 ? 8.677 -4.181 1.240 1.00 0.00 38 PHE A CA 9
ATOM 8721 C C . PHE A 1 38 ? 8.627 -3.583 -0.163 1.00 0.00 38 PHE A C 9
ATOM 8722 O O . PHE A 1 38 ? 8.874 -4.272 -1.154 1.00 0.00 38 PHE A O 9
ATOM 8739 N N . LYS A 1 39 ? 8.304 -2.297 -0.240 1.00 0.00 39 LYS A N 9
ATOM 8740 C CA . LYS A 1 39 ? 8.221 -1.604 -1.520 1.00 0.00 39 LYS A CA 9
ATOM 8741 C C . LYS A 1 39 ? 9.102 -0.358 -1.523 1.00 0.00 39 LYS A C 9
ATOM 8742 O O . LYS A 1 39 ? 9.423 0.190 -0.468 1.00 0.00 39 LYS A O 9
ATOM 8761 N N . CYS A 1 40 ? 9.489 0.085 -2.714 1.00 0.00 40 CYS A N 9
ATOM 8762 C CA . CYS A 1 40 ? 10.331 1.266 -2.855 1.00 0.00 40 CYS A CA 9
ATOM 8763 C C . CYS A 1 40 ? 9.483 2.519 -3.057 1.00 0.00 40 CYS A C 9
ATOM 8764 O O . CYS A 1 40 ? 8.365 2.448 -3.566 1.00 0.00 40 CYS A O 9
ATOM 8771 N N . ASN A 1 41 ? 10.023 3.664 -2.653 1.00 0.00 41 ASN A N 9
ATOM 8772 C CA . ASN A 1 41 ? 9.316 4.932 -2.789 1.00 0.00 41 ASN A CA 9
ATOM 8773 C C . ASN A 1 41 ? 9.606 5.574 -4.143 1.00 0.00 41 ASN A C 9
ATOM 8774 O O . ASN A 1 41 ? 8.721 6.164 -4.764 1.00 0.00 41 ASN A O 9
ATOM 8785 N N . TYR A 1 42 ? 10.849 5.454 -4.595 1.00 0.00 42 TYR A N 9
ATOM 8786 C CA . TYR A 1 42 ? 11.256 6.023 -5.874 1.00 0.00 42 TYR A CA 9
ATOM 8787 C C . TYR A 1 42 ? 10.621 5.263 -7.035 1.00 0.00 42 TYR A C 9
ATOM 8788 O O . TYR A 1 42 ? 9.850 5.826 -7.812 1.00 0.00 42 TYR A O 9
ATOM 8806 N N . CYS A 1 43 ? 10.952 3.981 -7.145 1.00 0.00 43 CYS A N 9
ATOM 8807 C CA . CYS A 1 43 ? 10.416 3.142 -8.210 1.00 0.00 43 CYS A CA 9
ATOM 8808 C C . CYS A 1 43 ? 9.493 2.067 -7.642 1.00 0.00 43 CYS A C 9
ATOM 8809 O O . CYS A 1 43 ? 9.390 1.901 -6.427 1.00 0.00 43 CYS A O 9
ATOM 8816 N N . SER A 1 44 ? 8.824 1.339 -8.531 1.00 0.00 44 SER A N 9
ATOM 8817 C CA . SER A 1 44 ? 7.908 0.283 -8.120 1.00 0.00 44 SER A CA 9
ATOM 8818 C C . SER A 1 44 ? 8.665 -1.008 -7.823 1.00 0.00 44 SER A C 9
ATOM 8819 O O . SER A 1 44 ? 8.201 -2.102 -8.146 1.00 0.00 44 SER A O 9
ATOM 8827 N N . PHE A 1 45 ? 9.833 -0.872 -7.205 1.00 0.00 45 PHE A N 9
ATOM 8828 C CA . PHE A 1 45 ? 10.657 -2.027 -6.864 1.00 0.00 45 PHE A CA 9
ATOM 8829 C C . PHE A 1 45 ? 10.245 -2.609 -5.515 1.00 0.00 45 PHE A C 9
ATOM 8830 O O . PHE A 1 45 ? 10.340 -1.942 -4.484 1.00 0.00 45 PHE A O 9
ATOM 8847 N N . ASP A 1 46 ? 9.789 -3.856 -5.530 1.00 0.00 46 ASP A N 9
ATOM 8848 C CA . ASP A 1 46 ? 9.363 -4.529 -4.308 1.00 0.00 46 ASP A CA 9
ATOM 8849 C C . ASP A 1 46 ? 10.219 -5.763 -4.042 1.00 0.00 46 ASP A C 9
ATOM 8850 O O . ASP A 1 46 ? 10.325 -6.654 -4.886 1.00 0.00 46 ASP A O 9
ATOM 8859 N N . THR A 1 47 ? 10.830 -5.810 -2.862 1.00 0.00 47 THR A N 9
ATOM 8860 C CA . THR A 1 47 ? 11.678 -6.933 -2.484 1.00 0.00 47 THR A CA 9
ATOM 8861 C C . THR A 1 47 ? 11.162 -7.612 -1.221 1.00 0.00 47 THR A C 9
ATOM 8862 O O . THR A 1 47 ? 10.553 -6.972 -0.363 1.00 0.00 47 THR A O 9
ATOM 8873 N N . LYS A 1 48 ? 11.409 -8.913 -1.111 1.00 0.00 48 LYS A N 9
ATOM 8874 C CA . LYS A 1 48 ? 10.971 -9.680 0.049 1.00 0.00 48 LYS A CA 9
ATOM 8875 C C . LYS A 1 48 ? 11.779 -9.305 1.286 1.00 0.00 48 LYS A C 9
ATOM 8876 O O . LYS A 1 48 ? 11.226 -8.837 2.281 1.00 0.00 48 LYS A O 9
ATOM 8895 N N . GLN A 1 49 ? 13.090 -9.512 1.216 1.00 0.00 49 GLN A N 9
ATOM 8896 C CA . GLN A 1 49 ? 13.974 -9.194 2.331 1.00 0.00 49 GLN A CA 9
ATOM 8897 C C . GLN A 1 49 ? 14.135 -7.685 2.485 1.00 0.00 49 GLN A C 9
ATOM 8898 O O . GLN A 1 49 ? 14.228 -6.943 1.507 1.00 0.00 49 GLN A O 9
ATOM 8912 N N . PRO A 1 50 ? 14.169 -7.218 3.742 1.00 0.00 50 PRO A N 9
ATOM 8913 C CA . PRO A 1 50 ? 14.319 -5.794 4.054 1.00 0.00 50 PRO A CA 9
ATOM 8914 C C . PRO A 1 50 ? 15.711 -5.270 3.718 1.00 0.00 50 PRO A C 9
ATOM 8915 O O . PRO A 1 50 ? 15.883 -4.092 3.408 1.00 0.00 50 PRO A O 9
ATOM 8926 N N . SER A 1 51 ? 16.702 -6.154 3.782 1.00 0.00 51 SER A N 9
ATOM 8927 C CA . SER A 1 51 ? 18.080 -5.780 3.488 1.00 0.00 51 SER A CA 9
ATOM 8928 C C . SER A 1 51 ? 18.249 -5.449 2.008 1.00 0.00 51 SER A C 9
ATOM 8929 O O . SER A 1 51 ? 18.813 -4.415 1.652 1.00 0.00 51 SER A O 9
ATOM 8937 N N . ASN A 1 52 ? 17.755 -6.336 1.150 1.00 0.00 52 ASN A N 9
ATOM 8938 C CA . ASN A 1 52 ? 17.851 -6.140 -0.292 1.00 0.00 52 ASN A CA 9
ATOM 8939 C C . ASN A 1 52 ? 17.398 -4.736 -0.682 1.00 0.00 52 ASN A C 9
ATOM 8940 O O . ASN A 1 52 ? 18.066 -4.047 -1.454 1.00 0.00 52 ASN A O 9
ATOM 8951 N N . LEU A 1 53 ? 16.258 -4.317 -0.142 1.00 0.00 53 LEU A N 9
ATOM 8952 C CA . LEU A 1 53 ? 15.714 -2.995 -0.432 1.00 0.00 53 LEU A CA 9
ATOM 8953 C C . LEU A 1 53 ? 16.761 -1.912 -0.193 1.00 0.00 53 LEU A C 9
ATOM 8954 O O . LEU A 1 53 ? 16.969 -1.039 -1.035 1.00 0.00 53 LEU A O 9
ATOM 8970 N N . SER A 1 54 ? 17.418 -1.975 0.961 1.00 0.00 54 SER A N 9
ATOM 8971 C CA . SER A 1 54 ? 18.443 -0.999 1.312 1.00 0.00 54 SER A CA 9
ATOM 8972 C C . SER A 1 54 ? 19.521 -0.931 0.235 1.00 0.00 54 SER A C 9
ATOM 8973 O O . SER A 1 54 ? 19.833 0.143 -0.281 1.00 0.00 54 SER A O 9
ATOM 8981 N N . LYS A 1 55 ? 20.086 -2.085 -0.101 1.00 0.00 55 LYS A N 9
ATOM 8982 C CA . LYS A 1 55 ? 21.128 -2.160 -1.118 1.00 0.00 55 LYS A CA 9
ATOM 8983 C C . LYS A 1 55 ? 20.621 -1.634 -2.457 1.00 0.00 55 LYS A C 9
ATOM 8984 O O . LYS A 1 55 ? 21.361 -0.994 -3.204 1.00 0.00 55 LYS A O 9
ATOM 9003 N N . HIS A 1 56 ? 19.354 -1.908 -2.754 1.00 0.00 56 HIS A N 9
ATOM 9004 C CA . HIS A 1 56 ? 18.748 -1.460 -4.002 1.00 0.00 56 HIS A CA 9
ATOM 9005 C C . HIS A 1 56 ? 18.614 0.060 -4.027 1.00 0.00 56 HIS A C 9
ATOM 9006 O O . HIS A 1 56 ? 18.848 0.696 -5.054 1.00 0.00 56 HIS A O 9
ATOM 9020 N N . MET A 1 57 ? 18.237 0.635 -2.890 1.00 0.00 57 MET A N 9
ATOM 9021 C CA . MET A 1 57 ? 18.073 2.079 -2.782 1.00 0.00 57 MET A CA 9
ATOM 9022 C C . MET A 1 57 ? 19.379 2.800 -3.101 1.00 0.00 57 MET A C 9
ATOM 9023 O O . MET A 1 57 ? 19.413 3.703 -3.938 1.00 0.00 57 MET A O 9
ATOM 9037 N N . LYS A 1 58 ? 20.452 2.396 -2.430 1.00 0.00 58 LYS A N 9
ATOM 9038 C CA . LYS A 1 58 ? 21.761 3.002 -2.643 1.00 0.00 58 LYS A CA 9
ATOM 9039 C C . LYS A 1 58 ? 22.328 2.609 -4.003 1.00 0.00 58 LYS A C 9
ATOM 9040 O O . LYS A 1 58 ? 22.933 3.428 -4.695 1.00 0.00 58 LYS A O 9
ATOM 9059 N N . LYS A 1 59 ? 22.127 1.351 -4.382 1.00 0.00 59 LYS A N 9
ATOM 9060 C CA . LYS A 1 59 ? 22.616 0.849 -5.660 1.00 0.00 59 LYS A CA 9
ATOM 9061 C C . LYS A 1 59 ? 22.090 1.697 -6.814 1.00 0.00 59 LYS A C 9
ATOM 9062 O O . LYS A 1 59 ? 22.865 2.271 -7.580 1.00 0.00 59 LYS A O 9
ATOM 9081 N N . PHE A 1 60 ? 20.768 1.772 -6.933 1.00 0.00 60 PHE A N 9
ATOM 9082 C CA . PHE A 1 60 ? 20.139 2.551 -7.993 1.00 0.00 60 PHE A CA 9
ATOM 9083 C C . PHE A 1 60 ? 20.040 4.022 -7.602 1.00 0.00 60 PHE A C 9
ATOM 9084 O O . PHE A 1 60 ? 20.625 4.890 -8.252 1.00 0.00 60 PHE A O 9
ATOM 9101 N N . HIS A 1 61 ? 19.294 4.297 -6.537 1.00 0.00 61 HIS A N 9
ATOM 9102 C CA . HIS A 1 61 ? 19.118 5.663 -6.058 1.00 0.00 61 HIS A CA 9
ATOM 9103 C C . HIS A 1 61 ? 20.285 6.083 -5.170 1.00 0.00 61 HIS A C 9
ATOM 9104 O O . HIS A 1 61 ? 20.088 6.641 -4.091 1.00 0.00 61 HIS A O 9
ATOM 9118 N N . GLY A 1 62 ? 21.502 5.809 -5.631 1.00 0.00 62 GLY A N 9
ATOM 9119 C CA . GLY A 1 62 ? 22.683 6.164 -4.865 1.00 0.00 62 GLY A CA 9
ATOM 9120 C C . GLY A 1 62 ? 23.099 7.606 -5.076 1.00 0.00 62 GLY A C 9
ATOM 9121 O O . GLY A 1 62 ? 23.132 8.395 -4.131 1.00 0.00 62 GLY A O 9
ATOM 9125 N N . ASP A 1 63 ? 23.418 7.953 -6.318 1.00 0.00 63 ASP A N 9
ATOM 9126 C CA . ASP A 1 63 ? 23.834 9.310 -6.650 1.00 0.00 63 ASP A CA 9
ATOM 9127 C C . ASP A 1 63 ? 22.627 10.186 -6.971 1.00 0.00 63 ASP A C 9
ATOM 9128 O O . ASP A 1 63 ? 22.309 10.418 -8.137 1.00 0.00 63 ASP A O 9
ATOM 9137 N N . MET A 1 64 ? 21.959 10.668 -5.928 1.00 0.00 64 MET A N 9
ATOM 9138 C CA . MET A 1 64 ? 20.786 11.519 -6.100 1.00 0.00 64 MET A CA 9
ATOM 9139 C C . MET A 1 64 ? 20.677 12.530 -4.963 1.00 0.00 64 MET A C 9
ATOM 9140 O O . MET A 1 64 ? 20.383 12.167 -3.824 1.00 0.00 64 MET A O 9
ATOM 9154 N N . SER A 1 65 ? 20.917 13.798 -5.279 1.00 0.00 65 SER A N 9
ATOM 9155 C CA . SER A 1 65 ? 20.850 14.861 -4.283 1.00 0.00 65 SER A CA 9
ATOM 9156 C C . SER A 1 65 ? 20.626 16.215 -4.948 1.00 0.00 65 SER A C 9
ATOM 9157 O O . SER A 1 65 ? 21.171 16.493 -6.016 1.00 0.00 65 SER A O 9
ATOM 9165 N N . GLY A 1 66 ? 19.820 17.056 -4.307 1.00 0.00 66 GLY A N 9
ATOM 9166 C CA . GLY A 1 66 ? 19.537 18.372 -4.850 1.00 0.00 66 GLY A CA 9
ATOM 9167 C C . GLY A 1 66 ? 20.782 19.066 -5.366 1.00 0.00 66 GLY A C 9
ATOM 9168 O O . GLY A 1 66 ? 21.056 19.085 -6.566 1.00 0.00 66 GLY A O 9
ATOM 9172 N N . PRO A 1 67 ? 21.561 19.655 -4.446 1.00 0.00 67 PRO A N 9
ATOM 9173 C CA . PRO A 1 67 ? 22.795 20.365 -4.791 1.00 0.00 67 PRO A CA 9
ATOM 9174 C C . PRO A 1 67 ? 23.896 19.420 -5.260 1.00 0.00 67 PRO A C 9
ATOM 9175 O O . PRO A 1 67 ? 23.687 18.212 -5.365 1.00 0.00 67 PRO A O 9
ATOM 9186 N N . SER A 1 68 ? 25.070 19.978 -5.539 1.00 0.00 68 SER A N 9
ATOM 9187 C CA . SER A 1 68 ? 26.203 19.185 -6.000 1.00 0.00 68 SER A CA 9
ATOM 9188 C C . SER A 1 68 ? 27.265 19.071 -4.911 1.00 0.00 68 SER A C 9
ATOM 9189 O O . SER A 1 68 ? 27.998 20.022 -4.641 1.00 0.00 68 SER A O 9
ATOM 9197 N N . SER A 1 69 ? 27.341 17.899 -4.288 1.00 0.00 69 SER A N 9
ATOM 9198 C CA . SER A 1 69 ? 28.311 17.659 -3.225 1.00 0.00 69 SER A CA 9
ATOM 9199 C C . SER A 1 69 ? 29.737 17.750 -3.760 1.00 0.00 69 SER A C 9
ATOM 9200 O O . SER A 1 69 ? 30.605 18.365 -3.143 1.00 0.00 69 SER A O 9
ATOM 9208 N N . GLY A 1 70 ? 29.970 17.130 -4.913 1.00 0.00 70 GLY A N 9
ATOM 9209 C CA . GLY A 1 70 ? 31.292 17.152 -5.513 1.00 0.00 70 GLY A CA 9
ATOM 9210 C C . GLY A 1 70 ? 31.947 15.785 -5.521 1.00 0.00 70 GLY A C 9
ATOM 9211 O O . GLY A 1 70 ? 33.041 15.641 -4.978 1.00 0.00 70 GLY A O 9
ATOM 9217 N N . GLY A 1 1 ? -27.535 11.220 15.422 1.00 0.00 1 GLY A N 10
ATOM 9218 C CA . GLY A 1 1 ? -26.692 11.199 16.603 1.00 0.00 1 GLY A CA 10
ATOM 9219 C C . GLY A 1 1 ? -25.306 10.656 16.316 1.00 0.00 1 GLY A C 10
ATOM 9220 O O . GLY A 1 1 ? -24.741 10.908 15.252 1.00 0.00 1 GLY A O 10
ATOM 9224 N N . SER A 1 2 ? -24.756 9.910 17.269 1.00 0.00 2 SER A N 10
ATOM 9225 C CA . SER A 1 2 ? -23.425 9.334 17.116 1.00 0.00 2 SER A CA 10
ATOM 9226 C C . SER A 1 2 ? -23.510 7.884 16.651 1.00 0.00 2 SER A C 10
ATOM 9227 O O . SER A 1 2 ? -24.600 7.325 16.521 1.00 0.00 2 SER A O 10
ATOM 9235 N N . SER A 1 3 ? -22.353 7.280 16.402 1.00 0.00 3 SER A N 10
ATOM 9236 C CA . SER A 1 3 ? -22.296 5.895 15.947 1.00 0.00 3 SER A CA 10
ATOM 9237 C C . SER A 1 3 ? -23.410 5.069 16.582 1.00 0.00 3 SER A C 10
ATOM 9238 O O . SER A 1 3 ? -23.832 5.334 17.707 1.00 0.00 3 SER A O 10
ATOM 9246 N N . GLY A 1 4 ? -23.882 4.063 15.851 1.00 0.00 4 GLY A N 10
ATOM 9247 C CA . GLY A 1 4 ? -24.943 3.213 16.358 1.00 0.00 4 GLY A CA 10
ATOM 9248 C C . GLY A 1 4 ? -25.856 2.707 15.258 1.00 0.00 4 GLY A C 10
ATOM 9249 O O . GLY A 1 4 ? -26.206 1.527 15.226 1.00 0.00 4 GLY A O 10
ATOM 9253 N N . SER A 1 5 ? -26.243 3.601 14.354 1.00 0.00 5 SER A N 10
ATOM 9254 C CA . SER A 1 5 ? -27.125 3.240 13.251 1.00 0.00 5 SER A CA 10
ATOM 9255 C C . SER A 1 5 ? -26.319 2.888 12.004 1.00 0.00 5 SER A C 10
ATOM 9256 O O . SER A 1 5 ? -26.668 3.287 10.893 1.00 0.00 5 SER A O 10
ATOM 9264 N N . SER A 1 6 ? -25.239 2.139 12.197 1.00 0.00 6 SER A N 10
ATOM 9265 C CA . SER A 1 6 ? -24.380 1.736 11.090 1.00 0.00 6 SER A CA 10
ATOM 9266 C C . SER A 1 6 ? -24.349 0.217 10.951 1.00 0.00 6 SER A C 10
ATOM 9267 O O . SER A 1 6 ? -24.246 -0.506 11.941 1.00 0.00 6 SER A O 10
ATOM 9275 N N . GLY A 1 7 ? -24.440 -0.260 9.713 1.00 0.00 7 GLY A N 10
ATOM 9276 C CA . GLY A 1 7 ? -24.421 -1.690 9.466 1.00 0.00 7 GLY A CA 10
ATOM 9277 C C . GLY A 1 7 ? -24.011 -2.028 8.046 1.00 0.00 7 GLY A C 10
ATOM 9278 O O . GLY A 1 7 ? -24.860 -2.279 7.190 1.00 0.00 7 GLY A O 10
ATOM 9282 N N . HIS A 1 8 ? -22.706 -2.032 7.794 1.00 0.00 8 HIS A N 10
ATOM 9283 C CA . HIS A 1 8 ? -22.185 -2.340 6.466 1.00 0.00 8 HIS A CA 10
ATOM 9284 C C . HIS A 1 8 ? -22.222 -3.843 6.203 1.00 0.00 8 HIS A C 10
ATOM 9285 O O . HIS A 1 8 ? -22.323 -4.656 7.122 1.00 0.00 8 HIS A O 10
ATOM 9299 N N . PRO A 1 9 ? -22.140 -4.222 4.919 1.00 0.00 9 PRO A N 10
ATOM 9300 C CA . PRO A 1 9 ? -22.163 -5.628 4.506 1.00 0.00 9 PRO A CA 10
ATOM 9301 C C . PRO A 1 9 ? -20.893 -6.371 4.908 1.00 0.00 9 PRO A C 10
ATOM 9302 O O . PRO A 1 9 ? -20.844 -7.600 4.866 1.00 0.00 9 PRO A O 10
ATOM 9313 N N . GLU A 1 10 ? -19.870 -5.617 5.298 1.00 0.00 10 GLU A N 10
ATOM 9314 C CA . GLU A 1 10 ? -18.601 -6.206 5.708 1.00 0.00 10 GLU A CA 10
ATOM 9315 C C . GLU A 1 10 ? -17.882 -5.307 6.710 1.00 0.00 10 GLU A C 10
ATOM 9316 O O . GLU A 1 10 ? -17.912 -4.082 6.596 1.00 0.00 10 GLU A O 10
ATOM 9328 N N . LYS A 1 11 ? -17.237 -5.926 7.693 1.00 0.00 11 LYS A N 10
ATOM 9329 C CA . LYS A 1 11 ? -16.510 -5.185 8.717 1.00 0.00 11 LYS A CA 10
ATOM 9330 C C . LYS A 1 11 ? -15.164 -5.840 9.010 1.00 0.00 11 LYS A C 10
ATOM 9331 O O . LYS A 1 11 ? -14.875 -6.933 8.523 1.00 0.00 11 LYS A O 10
ATOM 9350 N N . CYS A 1 12 ? -14.345 -5.166 9.811 1.00 0.00 12 CYS A N 10
ATOM 9351 C CA . CYS A 1 12 ? -13.030 -5.683 10.171 1.00 0.00 12 CYS A CA 10
ATOM 9352 C C . CYS A 1 12 ? -13.009 -6.153 11.622 1.00 0.00 12 CYS A C 10
ATOM 9353 O O . CYS A 1 12 ? -13.504 -5.466 12.515 1.00 0.00 12 CYS A O 10
ATOM 9360 N N . SER A 1 13 ? -12.432 -7.329 11.849 1.00 0.00 13 SER A N 10
ATOM 9361 C CA . SER A 1 13 ? -12.349 -7.893 13.192 1.00 0.00 13 SER A CA 10
ATOM 9362 C C . SER A 1 13 ? -11.267 -7.193 14.009 1.00 0.00 13 SER A C 10
ATOM 9363 O O . SER A 1 13 ? -11.346 -7.129 15.235 1.00 0.00 13 SER A O 10
ATOM 9371 N N . GLU A 1 14 ? -10.258 -6.671 13.319 1.00 0.00 14 GLU A N 10
ATOM 9372 C CA . GLU A 1 14 ? -9.159 -5.977 13.981 1.00 0.00 14 GLU A CA 10
ATOM 9373 C C . GLU A 1 14 ? -9.606 -4.607 14.483 1.00 0.00 14 GLU A C 10
ATOM 9374 O O . GLU A 1 14 ? -9.526 -4.314 15.677 1.00 0.00 14 GLU A O 10
ATOM 9386 N N . CYS A 1 15 ? -10.075 -3.770 13.563 1.00 0.00 15 CYS A N 10
ATOM 9387 C CA . CYS A 1 15 ? -10.533 -2.431 13.910 1.00 0.00 15 CYS A CA 10
ATOM 9388 C C . CYS A 1 15 ? -11.975 -2.215 13.459 1.00 0.00 15 CYS A C 10
ATOM 9389 O O . CYS A 1 15 ? -12.626 -3.135 12.964 1.00 0.00 15 CYS A O 10
ATOM 9396 N N . SER A 1 16 ? -12.468 -0.993 13.634 1.00 0.00 16 SER A N 10
ATOM 9397 C CA . SER A 1 16 ? -13.833 -0.656 13.249 1.00 0.00 16 SER A CA 10
ATOM 9398 C C . SER A 1 16 ? -13.895 -0.229 11.785 1.00 0.00 16 SER A C 10
ATOM 9399 O O . SER A 1 16 ? -14.626 0.694 11.427 1.00 0.00 16 SER A O 10
ATOM 9407 N N . TYR A 1 17 ? -13.122 -0.908 10.945 1.00 0.00 17 TYR A N 10
ATOM 9408 C CA . TYR A 1 17 ? -13.086 -0.598 9.520 1.00 0.00 17 TYR A CA 10
ATOM 9409 C C . TYR A 1 17 ? -14.120 -1.421 8.757 1.00 0.00 17 TYR A C 10
ATOM 9410 O O . TYR A 1 17 ? -14.043 -2.649 8.714 1.00 0.00 17 TYR A O 10
ATOM 9428 N N . SER A 1 18 ? -15.086 -0.735 8.156 1.00 0.00 18 SER A N 10
ATOM 9429 C CA . SER A 1 18 ? -16.138 -1.401 7.397 1.00 0.00 18 SER A CA 10
ATOM 9430 C C . SER A 1 18 ? -16.181 -0.887 5.961 1.00 0.00 18 SER A C 10
ATOM 9431 O O . SER A 1 18 ? -15.978 0.302 5.710 1.00 0.00 18 SER A O 10
ATOM 9439 N N . CYS A 1 19 ? -16.445 -1.790 5.023 1.00 0.00 19 CYS A N 10
ATOM 9440 C CA . CYS A 1 19 ? -16.514 -1.429 3.612 1.00 0.00 19 CYS A CA 10
ATOM 9441 C C . CYS A 1 19 ? -17.806 -1.938 2.983 1.00 0.00 19 CYS A C 10
ATOM 9442 O O . CYS A 1 19 ? -18.581 -2.651 3.621 1.00 0.00 19 CYS A O 10
ATOM 9450 N N . SER A 1 20 ? -18.034 -1.567 1.727 1.00 0.00 20 SER A N 10
ATOM 9451 C CA . SER A 1 20 ? -19.235 -1.982 1.012 1.00 0.00 20 SER A CA 10
ATOM 9452 C C . SER A 1 20 ? -19.005 -3.303 0.285 1.00 0.00 20 SER A C 10
ATOM 9453 O O . SER A 1 20 ? -19.859 -4.190 0.300 1.00 0.00 20 SER A O 10
ATOM 9461 N N . SER A 1 21 ? -17.845 -3.427 -0.352 1.00 0.00 21 SER A N 10
ATOM 9462 C CA . SER A 1 21 ? -17.504 -4.638 -1.090 1.00 0.00 21 SER A CA 10
ATOM 9463 C C . SER A 1 21 ? -16.436 -5.440 -0.352 1.00 0.00 21 SER A C 10
ATOM 9464 O O . SER A 1 21 ? -15.338 -4.946 -0.095 1.00 0.00 21 SER A O 10
ATOM 9472 N N . LYS A 1 22 ? -16.767 -6.681 -0.012 1.00 0.00 22 LYS A N 10
ATOM 9473 C CA . LYS A 1 22 ? -15.839 -7.555 0.695 1.00 0.00 22 LYS A CA 10
ATOM 9474 C C . LYS A 1 22 ? -14.417 -7.374 0.173 1.00 0.00 22 LYS A C 10
ATOM 9475 O O . LYS A 1 22 ? -13.492 -7.112 0.942 1.00 0.00 22 LYS A O 10
ATOM 9494 N N . ALA A 1 23 ? -14.250 -7.516 -1.137 1.00 0.00 23 ALA A N 10
ATOM 9495 C CA . ALA A 1 23 ? -12.941 -7.365 -1.762 1.00 0.00 23 ALA A CA 10
ATOM 9496 C C . ALA A 1 23 ? -12.204 -6.153 -1.204 1.00 0.00 23 ALA A C 10
ATOM 9497 O O . ALA A 1 23 ? -11.010 -6.222 -0.910 1.00 0.00 23 ALA A O 10
ATOM 9504 N N . ALA A 1 24 ? -12.921 -5.043 -1.060 1.00 0.00 24 ALA A N 10
ATOM 9505 C CA . ALA A 1 24 ? -12.334 -3.816 -0.536 1.00 0.00 24 ALA A CA 10
ATOM 9506 C C . ALA A 1 24 ? -11.706 -4.050 0.833 1.00 0.00 24 ALA A C 10
ATOM 9507 O O . ALA A 1 24 ? -10.557 -3.677 1.073 1.00 0.00 24 ALA A O 10
ATOM 9514 N N . LEU A 1 25 ? -12.466 -4.668 1.730 1.00 0.00 25 LEU A N 10
ATOM 9515 C CA . LEU A 1 25 ? -11.984 -4.951 3.077 1.00 0.00 25 LEU A CA 10
ATOM 9516 C C . LEU A 1 25 ? -10.611 -5.614 3.036 1.00 0.00 25 LEU A C 10
ATOM 9517 O O . LEU A 1 25 ? -9.665 -5.146 3.670 1.00 0.00 25 LEU A O 10
ATOM 9533 N N . ARG A 1 26 ? -10.509 -6.706 2.285 1.00 0.00 26 ARG A N 10
ATOM 9534 C CA . ARG A 1 26 ? -9.252 -7.433 2.160 1.00 0.00 26 ARG A CA 10
ATOM 9535 C C . ARG A 1 26 ? -8.081 -6.469 1.988 1.00 0.00 26 ARG A C 10
ATOM 9536 O O . ARG A 1 26 ? -7.048 -6.608 2.644 1.00 0.00 26 ARG A O 10
ATOM 9557 N N . ILE A 1 27 ? -8.250 -5.493 1.103 1.00 0.00 27 ILE A N 10
ATOM 9558 C CA . ILE A 1 27 ? -7.209 -4.507 0.845 1.00 0.00 27 ILE A CA 10
ATOM 9559 C C . ILE A 1 27 ? -6.822 -3.769 2.123 1.00 0.00 27 ILE A C 10
ATOM 9560 O O . ILE A 1 27 ? -5.645 -3.507 2.369 1.00 0.00 27 ILE A O 10
ATOM 9576 N N . HIS A 1 28 ? -7.822 -3.438 2.934 1.00 0.00 28 HIS A N 10
ATOM 9577 C CA . HIS A 1 28 ? -7.587 -2.732 4.189 1.00 0.00 28 HIS A CA 10
ATOM 9578 C C . HIS A 1 28 ? -6.886 -3.637 5.198 1.00 0.00 28 HIS A C 10
ATOM 9579 O O . HIS A 1 28 ? -5.965 -3.211 5.893 1.00 0.00 28 HIS A O 10
ATOM 9593 N N . GLU A 1 29 ? -7.331 -4.888 5.273 1.00 0.00 29 GLU A N 10
ATOM 9594 C CA . GLU A 1 29 ? -6.747 -5.852 6.199 1.00 0.00 29 GLU A CA 10
ATOM 9595 C C . GLU A 1 29 ? -5.223 -5.773 6.176 1.00 0.00 29 GLU A C 10
ATOM 9596 O O . GLU A 1 29 ? -4.564 -6.008 7.189 1.00 0.00 29 GLU A O 10
ATOM 9608 N N . ARG A 1 30 ? -4.671 -5.441 5.014 1.00 0.00 30 ARG A N 10
ATOM 9609 C CA . ARG A 1 30 ? -3.225 -5.333 4.858 1.00 0.00 30 ARG A CA 10
ATOM 9610 C C . ARG A 1 30 ? -2.620 -4.491 5.977 1.00 0.00 30 ARG A C 10
ATOM 9611 O O . ARG A 1 30 ? -1.531 -4.788 6.471 1.00 0.00 30 ARG A O 10
ATOM 9632 N N . ILE A 1 31 ? -3.331 -3.440 6.371 1.00 0.00 31 ILE A N 10
ATOM 9633 C CA . ILE A 1 31 ? -2.863 -2.556 7.432 1.00 0.00 31 ILE A CA 10
ATOM 9634 C C . ILE A 1 31 ? -2.298 -3.353 8.602 1.00 0.00 31 ILE A C 10
ATOM 9635 O O . ILE A 1 31 ? -1.326 -2.940 9.236 1.00 0.00 31 ILE A O 10
ATOM 9651 N N . HIS A 1 32 ? -2.912 -4.497 8.883 1.00 0.00 32 HIS A N 10
ATOM 9652 C CA . HIS A 1 32 ? -2.468 -5.355 9.977 1.00 0.00 32 HIS A CA 10
ATOM 9653 C C . HIS A 1 32 ? -1.515 -6.432 9.470 1.00 0.00 32 HIS A C 10
ATOM 9654 O O . HIS A 1 32 ? -0.352 -6.485 9.872 1.00 0.00 32 HIS A O 10
ATOM 9668 N N . CYS A 1 33 ? -2.015 -7.290 8.587 1.00 0.00 33 CYS A N 10
ATOM 9669 C CA . CYS A 1 33 ? -1.208 -8.368 8.027 1.00 0.00 33 CYS A CA 10
ATOM 9670 C C . CYS A 1 33 ? 0.146 -7.846 7.558 1.00 0.00 33 CYS A C 10
ATOM 9671 O O . CYS A 1 33 ? 0.395 -6.640 7.562 1.00 0.00 33 CYS A O 10
ATOM 9679 N N . THR A 1 34 ? 1.020 -8.763 7.154 1.00 0.00 34 THR A N 10
ATOM 9680 C CA . THR A 1 34 ? 2.350 -8.396 6.684 1.00 0.00 34 THR A CA 10
ATOM 9681 C C . THR A 1 34 ? 2.513 -8.699 5.199 1.00 0.00 34 THR A C 10
ATOM 9682 O O . THR A 1 34 ? 2.205 -9.801 4.744 1.00 0.00 34 THR A O 10
ATOM 9693 N N . ASP A 1 35 ? 2.998 -7.716 4.449 1.00 0.00 35 ASP A N 10
ATOM 9694 C CA . ASP A 1 35 ? 3.203 -7.879 3.015 1.00 0.00 35 ASP A CA 10
ATOM 9695 C C . ASP A 1 35 ? 4.691 -7.910 2.678 1.00 0.00 35 ASP A C 10
ATOM 9696 O O . ASP A 1 35 ? 5.156 -8.793 1.958 1.00 0.00 35 ASP A O 10
ATOM 9705 N N . ARG A 1 36 ? 5.431 -6.940 3.204 1.00 0.00 36 ARG A N 10
ATOM 9706 C CA . ARG A 1 36 ? 6.866 -6.854 2.958 1.00 0.00 36 ARG A CA 10
ATOM 9707 C C . ARG A 1 36 ? 7.648 -6.940 4.265 1.00 0.00 36 ARG A C 10
ATOM 9708 O O . ARG A 1 36 ? 7.557 -6.068 5.130 1.00 0.00 36 ARG A O 10
ATOM 9729 N N . PRO A 1 37 ? 8.436 -8.015 4.414 1.00 0.00 37 PRO A N 10
ATOM 9730 C CA . PRO A 1 37 ? 9.249 -8.241 5.613 1.00 0.00 37 PRO A CA 10
ATOM 9731 C C . PRO A 1 37 ? 10.408 -7.255 5.721 1.00 0.00 37 PRO A C 10
ATOM 9732 O O . PRO A 1 37 ? 11.057 -7.156 6.762 1.00 0.00 37 PRO A O 10
ATOM 9743 N N . PHE A 1 38 ? 10.662 -6.527 4.638 1.00 0.00 38 PHE A N 10
ATOM 9744 C CA . PHE A 1 38 ? 11.744 -5.549 4.611 1.00 0.00 38 PHE A CA 10
ATOM 9745 C C . PHE A 1 38 ? 11.268 -4.228 4.014 1.00 0.00 38 PHE A C 10
ATOM 9746 O O . PHE A 1 38 ? 10.460 -4.208 3.085 1.00 0.00 38 PHE A O 10
ATOM 9763 N N . LYS A 1 39 ? 11.774 -3.125 4.555 1.00 0.00 39 LYS A N 10
ATOM 9764 C CA . LYS A 1 39 ? 11.403 -1.798 4.077 1.00 0.00 39 LYS A CA 10
ATOM 9765 C C . LYS A 1 39 ? 12.635 -0.917 3.907 1.00 0.00 39 LYS A C 10
ATOM 9766 O O . LYS A 1 39 ? 13.722 -1.254 4.379 1.00 0.00 39 LYS A O 10
ATOM 9785 N N . CYS A 1 40 ? 12.460 0.215 3.232 1.00 0.00 40 CYS A N 10
ATOM 9786 C CA . CYS A 1 40 ? 13.557 1.146 3.001 1.00 0.00 40 CYS A CA 10
ATOM 9787 C C . CYS A 1 40 ? 13.609 2.208 4.095 1.00 0.00 40 CYS A C 10
ATOM 9788 O O . CYS A 1 40 ? 12.594 2.530 4.711 1.00 0.00 40 CYS A O 10
ATOM 9795 N N . ASN A 1 41 ? 14.800 2.748 4.332 1.00 0.00 41 ASN A N 10
ATOM 9796 C CA . ASN A 1 41 ? 14.986 3.774 5.352 1.00 0.00 41 ASN A CA 10
ATOM 9797 C C . ASN A 1 41 ? 14.882 5.170 4.745 1.00 0.00 41 ASN A C 10
ATOM 9798 O O . ASN A 1 41 ? 14.318 6.081 5.351 1.00 0.00 41 ASN A O 10
ATOM 9809 N N . TYR A 1 42 ? 15.429 5.329 3.545 1.00 0.00 42 TYR A N 10
ATOM 9810 C CA . TYR A 1 42 ? 15.401 6.614 2.856 1.00 0.00 42 TYR A CA 10
ATOM 9811 C C . TYR A 1 42 ? 13.981 6.968 2.423 1.00 0.00 42 TYR A C 10
ATOM 9812 O O . TYR A 1 42 ? 13.476 8.048 2.733 1.00 0.00 42 TYR A O 10
ATOM 9830 N N . CYS A 1 43 ? 13.342 6.050 1.706 1.00 0.00 43 CYS A N 10
ATOM 9831 C CA . CYS A 1 43 ? 11.981 6.263 1.229 1.00 0.00 43 CYS A CA 10
ATOM 9832 C C . CYS A 1 43 ? 11.050 5.163 1.732 1.00 0.00 43 CYS A C 10
ATOM 9833 O O . CYS A 1 43 ? 11.467 4.276 2.477 1.00 0.00 43 CYS A O 10
ATOM 9840 N N . SER A 1 44 ? 9.789 5.228 1.319 1.00 0.00 44 SER A N 10
ATOM 9841 C CA . SER A 1 44 ? 8.798 4.240 1.730 1.00 0.00 44 SER A CA 10
ATOM 9842 C C . SER A 1 44 ? 8.760 3.070 0.752 1.00 0.00 44 SER A C 10
ATOM 9843 O O . SER A 1 44 ? 7.689 2.630 0.333 1.00 0.00 44 SER A O 10
ATOM 9851 N N . PHE A 1 45 ? 9.937 2.568 0.393 1.00 0.00 45 PHE A N 10
ATOM 9852 C CA . PHE A 1 45 ? 10.040 1.449 -0.536 1.00 0.00 45 PHE A CA 10
ATOM 9853 C C . PHE A 1 45 ? 10.178 0.129 0.216 1.00 0.00 45 PHE A C 10
ATOM 9854 O O . PHE A 1 45 ? 11.133 -0.074 0.966 1.00 0.00 45 PHE A O 10
ATOM 9871 N N . ASP A 1 46 ? 9.217 -0.765 0.011 1.00 0.00 46 ASP A N 10
ATOM 9872 C CA . ASP A 1 46 ? 9.229 -2.066 0.669 1.00 0.00 46 ASP A CA 10
ATOM 9873 C C . ASP A 1 46 ? 9.220 -3.194 -0.358 1.00 0.00 46 ASP A C 10
ATOM 9874 O O . ASP A 1 46 ? 8.333 -3.267 -1.210 1.00 0.00 46 ASP A O 10
ATOM 9883 N N . THR A 1 47 ? 10.214 -4.073 -0.274 1.00 0.00 47 THR A N 10
ATOM 9884 C CA . THR A 1 47 ? 10.322 -5.196 -1.197 1.00 0.00 47 THR A CA 10
ATOM 9885 C C . THR A 1 47 ? 10.352 -6.523 -0.447 1.00 0.00 47 THR A C 10
ATOM 9886 O O . THR A 1 47 ? 10.862 -6.605 0.671 1.00 0.00 47 THR A O 10
ATOM 9897 N N . LYS A 1 48 ? 9.803 -7.561 -1.069 1.00 0.00 48 LYS A N 10
ATOM 9898 C CA . LYS A 1 48 ? 9.768 -8.886 -0.461 1.00 0.00 48 LYS A CA 10
ATOM 9899 C C . LYS A 1 48 ? 11.171 -9.476 -0.361 1.00 0.00 48 LYS A C 10
ATOM 9900 O O . LYS A 1 48 ? 11.581 -9.947 0.699 1.00 0.00 48 LYS A O 10
ATOM 9919 N N . GLN A 1 49 ? 11.902 -9.445 -1.471 1.00 0.00 49 GLN A N 10
ATOM 9920 C CA . GLN A 1 49 ? 13.259 -9.976 -1.507 1.00 0.00 49 GLN A CA 10
ATOM 9921 C C . GLN A 1 49 ? 14.206 -9.105 -0.689 1.00 0.00 49 GLN A C 10
ATOM 9922 O O . GLN A 1 49 ? 14.207 -7.878 -0.795 1.00 0.00 49 GLN A O 10
ATOM 9936 N N . PRO A 1 50 ? 15.033 -9.751 0.146 1.00 0.00 50 PRO A N 10
ATOM 9937 C CA . PRO A 1 50 ? 16.001 -9.053 0.998 1.00 0.00 50 PRO A CA 10
ATOM 9938 C C . PRO A 1 50 ? 17.139 -8.433 0.195 1.00 0.00 50 PRO A C 10
ATOM 9939 O O . PRO A 1 50 ? 17.641 -7.363 0.537 1.00 0.00 50 PRO A O 10
ATOM 9950 N N . SER A 1 51 ? 17.541 -9.112 -0.874 1.00 0.00 51 SER A N 10
ATOM 9951 C CA . SER A 1 51 ? 18.623 -8.629 -1.725 1.00 0.00 51 SER A CA 10
ATOM 9952 C C . SER A 1 51 ? 18.211 -7.356 -2.457 1.00 0.00 51 SER A C 10
ATOM 9953 O O . SER A 1 51 ? 18.950 -6.373 -2.480 1.00 0.00 51 SER A O 10
ATOM 9961 N N . ASN A 1 52 ? 17.024 -7.382 -3.055 1.00 0.00 52 ASN A N 10
ATOM 9962 C CA . ASN A 1 52 ? 16.512 -6.231 -3.789 1.00 0.00 52 ASN A CA 10
ATOM 9963 C C . ASN A 1 52 ? 16.747 -4.941 -3.010 1.00 0.00 52 ASN A C 10
ATOM 9964 O O . ASN A 1 52 ? 17.335 -3.989 -3.526 1.00 0.00 52 ASN A O 10
ATOM 9975 N N . LEU A 1 53 ? 16.283 -4.915 -1.765 1.00 0.00 53 LEU A N 10
ATOM 9976 C CA . LEU A 1 53 ? 16.443 -3.742 -0.913 1.00 0.00 53 LEU A CA 10
ATOM 9977 C C . LEU A 1 53 ? 17.902 -3.300 -0.863 1.00 0.00 53 LEU A C 10
ATOM 9978 O O . LEU A 1 53 ? 18.241 -2.194 -1.284 1.00 0.00 53 LEU A O 10
ATOM 9994 N N . SER A 1 54 ? 18.762 -4.173 -0.347 1.00 0.00 54 SER A N 10
ATOM 9995 C CA . SER A 1 54 ? 20.184 -3.872 -0.240 1.00 0.00 54 SER A CA 10
ATOM 9996 C C . SER A 1 54 ? 20.658 -3.054 -1.437 1.00 0.00 54 SER A C 10
ATOM 9997 O O . SER A 1 54 ? 21.317 -2.025 -1.279 1.00 0.00 54 SER A O 10
ATOM 10005 N N . LYS A 1 55 ? 20.319 -3.518 -2.634 1.00 0.00 55 LYS A N 10
ATOM 10006 C CA . LYS A 1 55 ? 20.707 -2.830 -3.860 1.00 0.00 55 LYS A CA 10
ATOM 10007 C C . LYS A 1 55 ? 19.955 -1.511 -4.006 1.00 0.00 55 LYS A C 10
ATOM 10008 O O . LYS A 1 55 ? 20.562 -0.440 -4.048 1.00 0.00 55 LYS A O 10
ATOM 10027 N N . HIS A 1 56 ? 18.630 -1.595 -4.081 1.00 0.00 56 HIS A N 10
ATOM 10028 C CA . HIS A 1 56 ? 17.796 -0.407 -4.219 1.00 0.00 56 HIS A CA 10
ATOM 10029 C C . HIS A 1 56 ? 18.336 0.739 -3.369 1.00 0.00 56 HIS A C 10
ATOM 10030 O O . HIS A 1 56 ? 18.281 1.901 -3.770 1.00 0.00 56 HIS A O 10
ATOM 10044 N N . MET A 1 57 ? 18.857 0.402 -2.194 1.00 0.00 57 MET A N 10
ATOM 10045 C CA . MET A 1 57 ? 19.408 1.404 -1.288 1.00 0.00 57 MET A CA 10
ATOM 10046 C C . MET A 1 57 ? 20.521 2.196 -1.965 1.00 0.00 57 MET A C 10
ATOM 10047 O O . MET A 1 57 ? 20.494 3.427 -1.992 1.00 0.00 57 MET A O 10
ATOM 10061 N N . LYS A 1 58 ? 21.500 1.483 -2.511 1.00 0.00 58 LYS A N 10
ATOM 10062 C CA . LYS A 1 58 ? 22.624 2.119 -3.189 1.00 0.00 58 LYS A CA 10
ATOM 10063 C C . LYS A 1 58 ? 22.199 2.669 -4.547 1.00 0.00 58 LYS A C 10
ATOM 10064 O O . LYS A 1 58 ? 22.586 3.773 -4.930 1.00 0.00 58 LYS A O 10
ATOM 10083 N N . LYS A 1 59 ? 21.398 1.893 -5.270 1.00 0.00 59 LYS A N 10
ATOM 10084 C CA . LYS A 1 59 ? 20.918 2.304 -6.584 1.00 0.00 59 LYS A CA 10
ATOM 10085 C C . LYS A 1 59 ? 20.313 3.703 -6.530 1.00 0.00 59 LYS A C 10
ATOM 10086 O O . LYS A 1 59 ? 20.710 4.591 -7.285 1.00 0.00 59 LYS A O 10
ATOM 10105 N N . PHE A 1 60 ? 19.353 3.894 -5.632 1.00 0.00 60 PHE A N 10
ATOM 10106 C CA . PHE A 1 60 ? 18.694 5.186 -5.479 1.00 0.00 60 PHE A CA 10
ATOM 10107 C C . PHE A 1 60 ? 19.426 6.051 -4.457 1.00 0.00 60 PHE A C 10
ATOM 10108 O O . PHE A 1 60 ? 19.734 7.214 -4.718 1.00 0.00 60 PHE A O 10
ATOM 10125 N N . HIS A 1 61 ? 19.700 5.475 -3.291 1.00 0.00 61 HIS A N 10
ATOM 10126 C CA . HIS A 1 61 ? 20.395 6.193 -2.228 1.00 0.00 61 HIS A CA 10
ATOM 10127 C C . HIS A 1 61 ? 21.833 5.701 -2.090 1.00 0.00 61 HIS A C 10
ATOM 10128 O O . HIS A 1 61 ? 22.222 5.173 -1.049 1.00 0.00 61 HIS A O 10
ATOM 10142 N N . GLY A 1 62 ? 22.618 5.876 -3.149 1.00 0.00 62 GLY A N 10
ATOM 10143 C CA . GLY A 1 62 ? 24.003 5.444 -3.126 1.00 0.00 62 GLY A CA 10
ATOM 10144 C C . GLY A 1 62 ? 24.968 6.599 -2.951 1.00 0.00 62 GLY A C 10
ATOM 10145 O O . GLY A 1 62 ? 25.711 6.654 -1.971 1.00 0.00 62 GLY A O 10
ATOM 10149 N N . ASP A 1 63 ? 24.960 7.524 -3.905 1.00 0.00 63 ASP A N 10
ATOM 10150 C CA . ASP A 1 63 ? 25.842 8.684 -3.853 1.00 0.00 63 ASP A CA 10
ATOM 10151 C C . ASP A 1 63 ? 25.546 9.537 -2.624 1.00 0.00 63 ASP A C 10
ATOM 10152 O O . ASP A 1 63 ? 26.460 10.026 -1.961 1.00 0.00 63 ASP A O 10
ATOM 10161 N N . MET A 1 64 ? 24.263 9.713 -2.327 1.00 0.00 64 MET A N 10
ATOM 10162 C CA . MET A 1 64 ? 23.847 10.507 -1.177 1.00 0.00 64 MET A CA 10
ATOM 10163 C C . MET A 1 64 ? 24.832 10.351 -0.023 1.00 0.00 64 MET A C 10
ATOM 10164 O O . MET A 1 64 ? 25.238 9.238 0.313 1.00 0.00 64 MET A O 10
ATOM 10178 N N . SER A 1 65 ? 25.213 11.472 0.580 1.00 0.00 65 SER A N 10
ATOM 10179 C CA . SER A 1 65 ? 26.154 11.460 1.694 1.00 0.00 65 SER A CA 10
ATOM 10180 C C . SER A 1 65 ? 25.415 11.427 3.029 1.00 0.00 65 SER A C 10
ATOM 10181 O O . SER A 1 65 ? 25.030 12.466 3.563 1.00 0.00 65 SER A O 10
ATOM 10189 N N . GLY A 1 66 ? 25.222 10.224 3.562 1.00 0.00 66 GLY A N 10
ATOM 10190 C CA . GLY A 1 66 ? 24.530 10.077 4.829 1.00 0.00 66 GLY A CA 10
ATOM 10191 C C . GLY A 1 66 ? 25.462 10.215 6.017 1.00 0.00 66 GLY A C 10
ATOM 10192 O O . GLY A 1 66 ? 26.620 10.609 5.883 1.00 0.00 66 GLY A O 10
ATOM 10196 N N . PRO A 1 67 ? 24.953 9.886 7.214 1.00 0.00 67 PRO A N 10
ATOM 10197 C CA . PRO A 1 67 ? 25.730 9.968 8.454 1.00 0.00 67 PRO A CA 10
ATOM 10198 C C . PRO A 1 67 ? 26.828 8.912 8.521 1.00 0.00 67 PRO A C 10
ATOM 10199 O O . PRO A 1 67 ? 27.645 8.910 9.442 1.00 0.00 67 PRO A O 10
ATOM 10210 N N . SER A 1 68 ? 26.841 8.015 7.540 1.00 0.00 68 SER A N 10
ATOM 10211 C CA . SER A 1 68 ? 27.837 6.951 7.490 1.00 0.00 68 SER A CA 10
ATOM 10212 C C . SER A 1 68 ? 28.846 7.204 6.373 1.00 0.00 68 SER A C 10
ATOM 10213 O O . SER A 1 68 ? 28.640 8.066 5.519 1.00 0.00 68 SER A O 10
ATOM 10221 N N . SER A 1 69 ? 29.937 6.445 6.388 1.00 0.00 69 SER A N 10
ATOM 10222 C CA . SER A 1 69 ? 30.980 6.588 5.379 1.00 0.00 69 SER A CA 10
ATOM 10223 C C . SER A 1 69 ? 31.106 5.317 4.544 1.00 0.00 69 SER A C 10
ATOM 10224 O O . SER A 1 69 ? 31.814 4.383 4.918 1.00 0.00 69 SER A O 10
ATOM 10232 N N . GLY A 1 70 ? 30.414 5.292 3.409 1.00 0.00 70 GLY A N 10
ATOM 10233 C CA . GLY A 1 70 ? 30.461 4.132 2.538 1.00 0.00 70 GLY A CA 10
ATOM 10234 C C . GLY A 1 70 ? 29.138 3.875 1.844 1.00 0.00 70 GLY A C 10
ATOM 10235 O O . GLY A 1 70 ? 28.262 3.247 2.437 1.00 0.00 70 GLY A O 10
ATOM 10241 N N . GLY A 1 1 ? -28.202 12.924 5.137 1.00 0.00 1 GLY A N 11
ATOM 10242 C CA . GLY A 1 1 ? -27.660 11.652 4.697 1.00 0.00 1 GLY A CA 11
ATOM 10243 C C . GLY A 1 1 ? -28.028 10.512 5.625 1.00 0.00 1 GLY A C 11
ATOM 10244 O O . GLY A 1 1 ? -29.114 10.500 6.204 1.00 0.00 1 GLY A O 11
ATOM 10248 N N . SER A 1 2 ? -27.122 9.550 5.767 1.00 0.00 2 SER A N 11
ATOM 10249 C CA . SER A 1 2 ? -27.360 8.397 6.628 1.00 0.00 2 SER A CA 11
ATOM 10250 C C . SER A 1 2 ? -26.194 8.187 7.589 1.00 0.00 2 SER A C 11
ATOM 10251 O O . SER A 1 2 ? -25.165 8.857 7.491 1.00 0.00 2 SER A O 11
ATOM 10259 N N . SER A 1 3 ? -26.363 7.253 8.520 1.00 0.00 3 SER A N 11
ATOM 10260 C CA . SER A 1 3 ? -25.327 6.957 9.502 1.00 0.00 3 SER A CA 11
ATOM 10261 C C . SER A 1 3 ? -25.093 5.453 9.608 1.00 0.00 3 SER A C 11
ATOM 10262 O O . SER A 1 3 ? -25.802 4.658 8.993 1.00 0.00 3 SER A O 11
ATOM 10270 N N . GLY A 1 4 ? -24.091 5.070 10.394 1.00 0.00 4 GLY A N 11
ATOM 10271 C CA . GLY A 1 4 ? -23.780 3.663 10.567 1.00 0.00 4 GLY A CA 11
ATOM 10272 C C . GLY A 1 4 ? -24.766 2.959 11.478 1.00 0.00 4 GLY A C 11
ATOM 10273 O O . GLY A 1 4 ? -25.422 3.594 12.304 1.00 0.00 4 GLY A O 11
ATOM 10277 N N . SER A 1 5 ? -24.873 1.643 11.327 1.00 0.00 5 SER A N 11
ATOM 10278 C CA . SER A 1 5 ? -25.791 0.852 12.139 1.00 0.00 5 SER A CA 11
ATOM 10279 C C . SER A 1 5 ? -25.060 -0.302 12.818 1.00 0.00 5 SER A C 11
ATOM 10280 O O . SER A 1 5 ? -24.344 -1.065 12.169 1.00 0.00 5 SER A O 11
ATOM 10288 N N . SER A 1 6 ? -25.246 -0.423 14.128 1.00 0.00 6 SER A N 11
ATOM 10289 C CA . SER A 1 6 ? -24.601 -1.481 14.897 1.00 0.00 6 SER A CA 11
ATOM 10290 C C . SER A 1 6 ? -24.835 -2.843 14.249 1.00 0.00 6 SER A C 11
ATOM 10291 O O . SER A 1 6 ? -25.847 -3.061 13.585 1.00 0.00 6 SER A O 11
ATOM 10299 N N . GLY A 1 7 ? -23.889 -3.756 14.449 1.00 0.00 7 GLY A N 11
ATOM 10300 C CA . GLY A 1 7 ? -24.010 -5.085 13.878 1.00 0.00 7 GLY A CA 11
ATOM 10301 C C . GLY A 1 7 ? -23.902 -5.079 12.366 1.00 0.00 7 GLY A C 11
ATOM 10302 O O . GLY A 1 7 ? -24.894 -5.278 11.665 1.00 0.00 7 GLY A O 11
ATOM 10306 N N . HIS A 1 8 ? -22.694 -4.847 11.862 1.00 0.00 8 HIS A N 11
ATOM 10307 C CA . HIS A 1 8 ? -22.460 -4.815 10.422 1.00 0.00 8 HIS A CA 11
ATOM 10308 C C . HIS A 1 8 ? -22.541 -6.217 9.827 1.00 0.00 8 HIS A C 11
ATOM 10309 O O . HIS A 1 8 ? -22.281 -7.218 10.496 1.00 0.00 8 HIS A O 11
ATOM 10323 N N . PRO A 1 9 ? -22.910 -6.294 8.540 1.00 0.00 9 PRO A N 11
ATOM 10324 C CA . PRO A 1 9 ? -23.034 -7.568 7.826 1.00 0.00 9 PRO A CA 11
ATOM 10325 C C . PRO A 1 9 ? -21.681 -8.228 7.579 1.00 0.00 9 PRO A C 11
ATOM 10326 O O . PRO A 1 9 ? -21.572 -9.454 7.565 1.00 0.00 9 PRO A O 11
ATOM 10337 N N . GLU A 1 10 ? -20.654 -7.407 7.385 1.00 0.00 10 GLU A N 11
ATOM 10338 C CA . GLU A 1 10 ? -19.309 -7.912 7.138 1.00 0.00 10 GLU A CA 11
ATOM 10339 C C . GLU A 1 10 ? -18.325 -7.366 8.168 1.00 0.00 10 GLU A C 11
ATOM 10340 O O . GLU A 1 10 ? -18.374 -6.190 8.529 1.00 0.00 10 GLU A O 11
ATOM 10352 N N . LYS A 1 11 ? -17.431 -8.229 8.639 1.00 0.00 11 LYS A N 11
ATOM 10353 C CA . LYS A 1 11 ? -16.433 -7.835 9.628 1.00 0.00 11 LYS A CA 11
ATOM 10354 C C . LYS A 1 11 ? -15.097 -8.516 9.353 1.00 0.00 11 LYS A C 11
ATOM 10355 O O . LYS A 1 11 ? -15.052 -9.636 8.843 1.00 0.00 11 LYS A O 11
ATOM 10374 N N . CYS A 1 12 ? -14.009 -7.834 9.694 1.00 0.00 12 CYS A N 11
ATOM 10375 C CA . CYS A 1 12 ? -12.670 -8.373 9.486 1.00 0.00 12 CYS A CA 11
ATOM 10376 C C . CYS A 1 12 ? -12.274 -9.302 10.629 1.00 0.00 12 CYS A C 11
ATOM 10377 O O . CYS A 1 12 ? -12.477 -8.984 11.801 1.00 0.00 12 CYS A O 11
ATOM 10384 N N . SER A 1 13 ? -11.707 -10.453 10.280 1.00 0.00 13 SER A N 11
ATOM 10385 C CA . SER A 1 13 ? -11.285 -11.430 11.276 1.00 0.00 13 SER A CA 11
ATOM 10386 C C . SER A 1 13 ? -9.929 -11.055 11.865 1.00 0.00 13 SER A C 11
ATOM 10387 O O . SER A 1 13 ? -9.560 -11.517 12.944 1.00 0.00 13 SER A O 11
ATOM 10395 N N . GLU A 1 14 ? -9.191 -10.214 11.147 1.00 0.00 14 GLU A N 11
ATOM 10396 C CA . GLU A 1 14 ? -7.875 -9.777 11.598 1.00 0.00 14 GLU A CA 11
ATOM 10397 C C . GLU A 1 14 ? -7.997 -8.664 12.635 1.00 0.00 14 GLU A C 11
ATOM 10398 O O . GLU A 1 14 ? -7.386 -8.724 13.702 1.00 0.00 14 GLU A O 11
ATOM 10410 N N . CYS A 1 15 ? -8.790 -7.648 12.313 1.00 0.00 15 CYS A N 11
ATOM 10411 C CA . CYS A 1 15 ? -8.993 -6.520 13.214 1.00 0.00 15 CYS A CA 11
ATOM 10412 C C . CYS A 1 15 ? -10.480 -6.243 13.414 1.00 0.00 15 CYS A C 11
ATOM 10413 O O . CYS A 1 15 ? -11.331 -6.979 12.914 1.00 0.00 15 CYS A O 11
ATOM 10420 N N . SER A 1 16 ? -10.785 -5.178 14.148 1.00 0.00 16 SER A N 11
ATOM 10421 C CA . SER A 1 16 ? -12.169 -4.806 14.417 1.00 0.00 16 SER A CA 11
ATOM 10422 C C . SER A 1 16 ? -12.697 -3.861 13.342 1.00 0.00 16 SER A C 11
ATOM 10423 O O . SER A 1 16 ? -13.420 -2.909 13.637 1.00 0.00 16 SER A O 11
ATOM 10431 N N . TYR A 1 17 ? -12.330 -4.132 12.094 1.00 0.00 17 TYR A N 11
ATOM 10432 C CA . TYR A 1 17 ? -12.763 -3.305 10.974 1.00 0.00 17 TYR A CA 11
ATOM 10433 C C . TYR A 1 17 ? -13.935 -3.952 10.241 1.00 0.00 17 TYR A C 11
ATOM 10434 O O . TYR A 1 17 ? -13.759 -4.914 9.494 1.00 0.00 17 TYR A O 11
ATOM 10452 N N . SER A 1 18 ? -15.131 -3.414 10.460 1.00 0.00 18 SER A N 11
ATOM 10453 C CA . SER A 1 18 ? -16.333 -3.940 9.823 1.00 0.00 18 SER A CA 11
ATOM 10454 C C . SER A 1 18 ? -16.962 -2.896 8.906 1.00 0.00 18 SER A C 11
ATOM 10455 O O . SER A 1 18 ? -17.074 -1.723 9.266 1.00 0.00 18 SER A O 11
ATOM 10463 N N . CYS A 1 19 ? -17.370 -3.330 7.719 1.00 0.00 19 CYS A N 11
ATOM 10464 C CA . CYS A 1 19 ? -17.988 -2.434 6.747 1.00 0.00 19 CYS A CA 11
ATOM 10465 C C . CYS A 1 19 ? -19.403 -2.891 6.409 1.00 0.00 19 CYS A C 11
ATOM 10466 O O . CYS A 1 19 ? -19.903 -3.864 6.973 1.00 0.00 19 CYS A O 11
ATOM 10474 N N . SER A 1 20 ? -20.043 -2.182 5.485 1.00 0.00 20 SER A N 11
ATOM 10475 C CA . SER A 1 20 ? -21.403 -2.511 5.075 1.00 0.00 20 SER A CA 11
ATOM 10476 C C . SER A 1 20 ? -21.395 -3.444 3.868 1.00 0.00 20 SER A C 11
ATOM 10477 O O . SER A 1 20 ? -21.997 -4.518 3.895 1.00 0.00 20 SER A O 11
ATOM 10485 N N . SER A 1 21 ? -20.709 -3.027 2.809 1.00 0.00 21 SER A N 11
ATOM 10486 C CA . SER A 1 21 ? -20.625 -3.822 1.590 1.00 0.00 21 SER A CA 11
ATOM 10487 C C . SER A 1 21 ? -19.456 -4.801 1.659 1.00 0.00 21 SER A C 11
ATOM 10488 O O . SER A 1 21 ? -18.446 -4.536 2.311 1.00 0.00 21 SER A O 11
ATOM 10496 N N . LYS A 1 22 ? -19.601 -5.934 0.981 1.00 0.00 22 LYS A N 11
ATOM 10497 C CA . LYS A 1 22 ? -18.559 -6.954 0.963 1.00 0.00 22 LYS A CA 11
ATOM 10498 C C . LYS A 1 22 ? -17.337 -6.470 0.189 1.00 0.00 22 LYS A C 11
ATOM 10499 O O . LYS A 1 22 ? -16.200 -6.682 0.609 1.00 0.00 22 LYS A O 11
ATOM 10518 N N . ALA A 1 23 ? -17.580 -5.817 -0.943 1.00 0.00 23 ALA A N 11
ATOM 10519 C CA . ALA A 1 23 ? -16.500 -5.299 -1.773 1.00 0.00 23 ALA A CA 11
ATOM 10520 C C . ALA A 1 23 ? -15.620 -4.332 -0.989 1.00 0.00 23 ALA A C 11
ATOM 10521 O O . ALA A 1 23 ? -14.394 -4.376 -1.084 1.00 0.00 23 ALA A O 11
ATOM 10528 N N . ALA A 1 24 ? -16.254 -3.457 -0.215 1.00 0.00 24 ALA A N 11
ATOM 10529 C CA . ALA A 1 24 ? -15.529 -2.479 0.587 1.00 0.00 24 ALA A CA 11
ATOM 10530 C C . ALA A 1 24 ? -14.466 -3.155 1.447 1.00 0.00 24 ALA A C 11
ATOM 10531 O O . ALA A 1 24 ? -13.288 -2.798 1.391 1.00 0.00 24 ALA A O 11
ATOM 10538 N N . LEU A 1 25 ? -14.887 -4.132 2.242 1.00 0.00 25 LEU A N 11
ATOM 10539 C CA . LEU A 1 25 ? -13.971 -4.857 3.115 1.00 0.00 25 LEU A CA 11
ATOM 10540 C C . LEU A 1 25 ? -12.739 -5.323 2.345 1.00 0.00 25 LEU A C 11
ATOM 10541 O O . LEU A 1 25 ? -11.607 -5.031 2.730 1.00 0.00 25 LEU A O 11
ATOM 10557 N N . ARG A 1 26 ? -12.968 -6.046 1.254 1.00 0.00 26 ARG A N 11
ATOM 10558 C CA . ARG A 1 26 ? -11.877 -6.551 0.429 1.00 0.00 26 ARG A CA 11
ATOM 10559 C C . ARG A 1 26 ? -10.777 -5.504 0.283 1.00 0.00 26 ARG A C 11
ATOM 10560 O O . ARG A 1 26 ? -9.590 -5.829 0.314 1.00 0.00 26 ARG A O 11
ATOM 10581 N N . ILE A 1 27 ? -11.180 -4.248 0.123 1.00 0.00 27 ILE A N 11
ATOM 10582 C CA . ILE A 1 27 ? -10.228 -3.154 -0.028 1.00 0.00 27 ILE A CA 11
ATOM 10583 C C . ILE A 1 27 ? -9.433 -2.937 1.255 1.00 0.00 27 ILE A C 11
ATOM 10584 O O . ILE A 1 27 ? -8.235 -2.656 1.216 1.00 0.00 27 ILE A O 11
ATOM 10600 N N . HIS A 1 28 ? -10.108 -3.070 2.393 1.00 0.00 28 HIS A N 11
ATOM 10601 C CA . HIS A 1 28 ? -9.465 -2.890 3.689 1.00 0.00 28 HIS A CA 11
ATOM 10602 C C . HIS A 1 28 ? -8.532 -4.057 3.999 1.00 0.00 28 HIS A C 11
ATOM 10603 O O . HIS A 1 28 ? -7.433 -3.864 4.518 1.00 0.00 28 HIS A O 11
ATOM 10617 N N . GLU A 1 29 ? -8.979 -5.267 3.677 1.00 0.00 29 GLU A N 11
ATOM 10618 C CA . GLU A 1 29 ? -8.184 -6.465 3.923 1.00 0.00 29 GLU A CA 11
ATOM 10619 C C . GLU A 1 29 ? -6.745 -6.268 3.455 1.00 0.00 29 GLU A C 11
ATOM 10620 O O . GLU A 1 29 ? -5.816 -6.866 3.999 1.00 0.00 29 GLU A O 11
ATOM 10632 N N . ARG A 1 30 ? -6.569 -5.427 2.441 1.00 0.00 30 ARG A N 11
ATOM 10633 C CA . ARG A 1 30 ? -5.244 -5.152 1.898 1.00 0.00 30 ARG A CA 11
ATOM 10634 C C . ARG A 1 30 ? -4.282 -4.723 3.001 1.00 0.00 30 ARG A C 11
ATOM 10635 O O . ARG A 1 30 ? -3.097 -5.058 2.970 1.00 0.00 30 ARG A O 11
ATOM 10656 N N . ILE A 1 31 ? -4.799 -3.979 3.974 1.00 0.00 31 ILE A N 11
ATOM 10657 C CA . ILE A 1 31 ? -3.986 -3.505 5.086 1.00 0.00 31 ILE A CA 11
ATOM 10658 C C . ILE A 1 31 ? -3.141 -4.632 5.670 1.00 0.00 31 ILE A C 11
ATOM 10659 O O . ILE A 1 31 ? -2.070 -4.395 6.229 1.00 0.00 31 ILE A O 11
ATOM 10675 N N . HIS A 1 32 ? -3.629 -5.861 5.534 1.00 0.00 32 HIS A N 11
ATOM 10676 C CA . HIS A 1 32 ? -2.917 -7.027 6.046 1.00 0.00 32 HIS A CA 11
ATOM 10677 C C . HIS A 1 32 ? -2.205 -7.767 4.918 1.00 0.00 32 HIS A C 11
ATOM 10678 O O . HIS A 1 32 ? -2.283 -8.993 4.820 1.00 0.00 32 HIS A O 11
ATOM 10692 N N . CYS A 1 33 ? -1.513 -7.016 4.069 1.00 0.00 33 CYS A N 11
ATOM 10693 C CA . CYS A 1 33 ? -0.787 -7.601 2.947 1.00 0.00 33 CYS A CA 11
ATOM 10694 C C . CYS A 1 33 ? 0.684 -7.202 2.983 1.00 0.00 33 CYS A C 11
ATOM 10695 O O . CYS A 1 33 ? 1.031 -6.042 2.757 1.00 0.00 33 CYS A O 11
ATOM 10703 N N . THR A 1 34 ? 1.548 -8.171 3.272 1.00 0.00 34 THR A N 11
ATOM 10704 C CA . THR A 1 34 ? 2.982 -7.921 3.341 1.00 0.00 34 THR A CA 11
ATOM 10705 C C . THR A 1 34 ? 3.765 -9.006 2.611 1.00 0.00 34 THR A C 11
ATOM 10706 O O . THR A 1 34 ? 3.743 -10.172 3.005 1.00 0.00 34 THR A O 11
ATOM 10717 N N . ASP A 1 35 ? 4.456 -8.615 1.546 1.00 0.00 35 ASP A N 11
ATOM 10718 C CA . ASP A 1 35 ? 5.248 -9.554 0.761 1.00 0.00 35 ASP A CA 11
ATOM 10719 C C . ASP A 1 35 ? 6.739 -9.348 1.009 1.00 0.00 35 ASP A C 11
ATOM 10720 O O . ASP A 1 35 ? 7.490 -10.309 1.178 1.00 0.00 35 ASP A O 11
ATOM 10729 N N . ARG A 1 36 ? 7.162 -8.088 1.029 1.00 0.00 36 ARG A N 11
ATOM 10730 C CA . ARG A 1 36 ? 8.563 -7.755 1.254 1.00 0.00 36 ARG A CA 11
ATOM 10731 C C . ARG A 1 36 ? 8.727 -6.920 2.521 1.00 0.00 36 ARG A C 11
ATOM 10732 O O . ARG A 1 36 ? 8.231 -5.797 2.622 1.00 0.00 36 ARG A O 11
ATOM 10753 N N . PRO A 1 37 ? 9.439 -7.478 3.511 1.00 0.00 37 PRO A N 11
ATOM 10754 C CA . PRO A 1 37 ? 9.685 -6.802 4.788 1.00 0.00 37 PRO A CA 11
ATOM 10755 C C . PRO A 1 37 ? 10.633 -5.616 4.643 1.00 0.00 37 PRO A C 11
ATOM 10756 O O . PRO A 1 37 ? 10.794 -4.821 5.569 1.00 0.00 37 PRO A O 11
ATOM 10767 N N . PHE A 1 38 ? 11.258 -5.503 3.475 1.00 0.00 38 PHE A N 11
ATOM 10768 C CA . PHE A 1 38 ? 12.190 -4.414 3.210 1.00 0.00 38 PHE A CA 11
ATOM 10769 C C . PHE A 1 38 ? 11.675 -3.519 2.086 1.00 0.00 38 PHE A C 11
ATOM 10770 O O . PHE A 1 38 ? 11.486 -3.969 0.956 1.00 0.00 38 PHE A O 11
ATOM 10787 N N . LYS A 1 39 ? 11.451 -2.249 2.405 1.00 0.00 39 LYS A N 11
ATOM 10788 C CA . LYS A 1 39 ? 10.959 -1.289 1.424 1.00 0.00 39 LYS A CA 11
ATOM 10789 C C . LYS A 1 39 ? 11.917 -0.110 1.289 1.00 0.00 39 LYS A C 11
ATOM 10790 O O . LYS A 1 39 ? 12.647 0.220 2.224 1.00 0.00 39 LYS A O 11
ATOM 10809 N N . CYS A 1 40 ? 11.907 0.523 0.121 1.00 0.00 40 CYS A N 11
ATOM 10810 C CA . CYS A 1 40 ? 12.774 1.667 -0.137 1.00 0.00 40 CYS A CA 11
ATOM 10811 C C . CYS A 1 40 ? 12.137 2.958 0.370 1.00 0.00 40 CYS A C 11
ATOM 10812 O O . CYS A 1 40 ? 10.914 3.067 0.451 1.00 0.00 40 CYS A O 11
ATOM 10819 N N . ASN A 1 41 ? 12.975 3.932 0.708 1.00 0.00 41 ASN A N 11
ATOM 10820 C CA . ASN A 1 41 ? 12.494 5.215 1.206 1.00 0.00 41 ASN A CA 11
ATOM 10821 C C . ASN A 1 41 ? 12.314 6.210 0.063 1.00 0.00 41 ASN A C 11
ATOM 10822 O O . ASN A 1 41 ? 11.412 7.047 0.092 1.00 0.00 41 ASN A O 11
ATOM 10833 N N . TYR A 1 42 ? 13.177 6.111 -0.942 1.00 0.00 42 TYR A N 11
ATOM 10834 C CA . TYR A 1 42 ? 13.115 7.002 -2.094 1.00 0.00 42 TYR A CA 11
ATOM 10835 C C . TYR A 1 42 ? 11.984 6.599 -3.034 1.00 0.00 42 TYR A C 11
ATOM 10836 O O . TYR A 1 42 ? 11.083 7.390 -3.317 1.00 0.00 42 TYR A O 11
ATOM 10854 N N . CYS A 1 43 ? 12.036 5.361 -3.515 1.00 0.00 43 CYS A N 11
ATOM 10855 C CA . CYS A 1 43 ? 11.017 4.850 -4.423 1.00 0.00 43 CYS A CA 11
ATOM 10856 C C . CYS A 1 43 ? 10.200 3.745 -3.758 1.00 0.00 43 CYS A C 11
ATOM 10857 O O . CYS A 1 43 ? 10.430 3.401 -2.599 1.00 0.00 43 CYS A O 11
ATOM 10864 N N . SER A 1 44 ? 9.246 3.194 -4.501 1.00 0.00 44 SER A N 11
ATOM 10865 C CA . SER A 1 44 ? 8.393 2.131 -3.983 1.00 0.00 44 SER A CA 11
ATOM 10866 C C . SER A 1 44 ? 9.019 0.762 -4.230 1.00 0.00 44 SER A C 11
ATOM 10867 O O . SER A 1 44 ? 8.316 -0.231 -4.420 1.00 0.00 44 SER A O 11
ATOM 10875 N N . PHE A 1 45 ? 10.347 0.717 -4.227 1.00 0.00 45 PHE A N 11
ATOM 10876 C CA . PHE A 1 45 ? 11.071 -0.529 -4.451 1.00 0.00 45 PHE A CA 11
ATOM 10877 C C . PHE A 1 45 ? 11.081 -1.387 -3.189 1.00 0.00 45 PHE A C 11
ATOM 10878 O O . PHE A 1 45 ? 11.603 -0.978 -2.152 1.00 0.00 45 PHE A O 11
ATOM 10895 N N . ASP A 1 46 ? 10.501 -2.578 -3.286 1.00 0.00 46 ASP A N 11
ATOM 10896 C CA . ASP A 1 46 ? 10.443 -3.495 -2.153 1.00 0.00 46 ASP A CA 11
ATOM 10897 C C . ASP A 1 46 ? 11.128 -4.816 -2.488 1.00 0.00 46 ASP A C 11
ATOM 10898 O O . ASP A 1 46 ? 10.860 -5.422 -3.527 1.00 0.00 46 ASP A O 11
ATOM 10907 N N . THR A 1 47 ? 12.015 -5.259 -1.602 1.00 0.00 47 THR A N 11
ATOM 10908 C CA . THR A 1 47 ? 12.740 -6.507 -1.804 1.00 0.00 47 THR A CA 11
ATOM 10909 C C . THR A 1 47 ? 12.588 -7.432 -0.602 1.00 0.00 47 THR A C 11
ATOM 10910 O O . THR A 1 47 ? 12.462 -6.975 0.534 1.00 0.00 47 THR A O 11
ATOM 10921 N N . LYS A 1 48 ? 12.601 -8.735 -0.860 1.00 0.00 48 LYS A N 11
ATOM 10922 C CA . LYS A 1 48 ? 12.466 -9.727 0.201 1.00 0.00 48 LYS A CA 11
ATOM 10923 C C . LYS A 1 48 ? 13.726 -9.779 1.060 1.00 0.00 48 LYS A C 11
ATOM 10924 O O . LYS A 1 48 ? 13.653 -9.713 2.287 1.00 0.00 48 LYS A O 11
ATOM 10943 N N . GLN A 1 49 ? 14.877 -9.896 0.407 1.00 0.00 49 GLN A N 11
ATOM 10944 C CA . GLN A 1 49 ? 16.152 -9.956 1.112 1.00 0.00 49 GLN A CA 11
ATOM 10945 C C . GLN A 1 49 ? 16.680 -8.555 1.402 1.00 0.00 49 GLN A C 11
ATOM 10946 O O . GLN A 1 49 ? 16.462 -7.613 0.640 1.00 0.00 49 GLN A O 11
ATOM 10960 N N . PRO A 1 50 ? 17.390 -8.412 2.531 1.00 0.00 50 PRO A N 11
ATOM 10961 C CA . PRO A 1 50 ? 17.964 -7.129 2.948 1.00 0.00 50 PRO A CA 11
ATOM 10962 C C . PRO A 1 50 ? 19.117 -6.691 2.051 1.00 0.00 50 PRO A C 11
ATOM 10963 O O . PRO A 1 50 ? 19.176 -5.540 1.618 1.00 0.00 50 PRO A O 11
ATOM 10974 N N . SER A 1 51 ? 20.031 -7.615 1.775 1.00 0.00 51 SER A N 11
ATOM 10975 C CA . SER A 1 51 ? 21.184 -7.323 0.932 1.00 0.00 51 SER A CA 11
ATOM 10976 C C . SER A 1 51 ? 20.749 -6.661 -0.372 1.00 0.00 51 SER A C 11
ATOM 10977 O O . SER A 1 51 ? 21.390 -5.726 -0.850 1.00 0.00 51 SER A O 11
ATOM 10985 N N . ASN A 1 52 ? 19.655 -7.155 -0.943 1.00 0.00 52 ASN A N 11
ATOM 10986 C CA . ASN A 1 52 ? 19.134 -6.613 -2.192 1.00 0.00 52 ASN A CA 11
ATOM 10987 C C . ASN A 1 52 ? 18.898 -5.110 -2.077 1.00 0.00 52 ASN A C 11
ATOM 10988 O O . ASN A 1 52 ? 19.345 -4.333 -2.922 1.00 0.00 52 ASN A O 11
ATOM 10999 N N . LEU A 1 53 ? 18.193 -4.706 -1.025 1.00 0.00 53 LEU A N 11
ATOM 11000 C CA . LEU A 1 53 ? 17.898 -3.296 -0.798 1.00 0.00 53 LEU A CA 11
ATOM 11001 C C . LEU A 1 53 ? 19.183 -2.489 -0.638 1.00 0.00 53 LEU A C 11
ATOM 11002 O O . LEU A 1 53 ? 19.442 -1.559 -1.401 1.00 0.00 53 LEU A O 11
ATOM 11018 N N . SER A 1 54 ? 19.984 -2.854 0.358 1.00 0.00 54 SER A N 11
ATOM 11019 C CA . SER A 1 54 ? 21.242 -2.164 0.618 1.00 0.00 54 SER A CA 11
ATOM 11020 C C . SER A 1 54 ? 21.944 -1.801 -0.687 1.00 0.00 54 SER A C 11
ATOM 11021 O O . SER A 1 54 ? 22.185 -0.628 -0.972 1.00 0.00 54 SER A O 11
ATOM 11029 N N . LYS A 1 55 ? 22.270 -2.818 -1.478 1.00 0.00 55 LYS A N 11
ATOM 11030 C CA . LYS A 1 55 ? 22.943 -2.610 -2.754 1.00 0.00 55 LYS A CA 11
ATOM 11031 C C . LYS A 1 55 ? 22.102 -1.734 -3.677 1.00 0.00 55 LYS A C 11
ATOM 11032 O O . LYS A 1 55 ? 22.634 -0.926 -4.439 1.00 0.00 55 LYS A O 11
ATOM 11051 N N . HIS A 1 56 ? 20.785 -1.897 -3.602 1.00 0.00 56 HIS A N 11
ATOM 11052 C CA . HIS A 1 56 ? 19.869 -1.120 -4.429 1.00 0.00 56 HIS A CA 11
ATOM 11053 C C . HIS A 1 56 ? 19.922 0.359 -4.055 1.00 0.00 56 HIS A C 11
ATOM 11054 O O . HIS A 1 56 ? 19.764 1.231 -4.909 1.00 0.00 56 HIS A O 11
ATOM 11068 N N . MET A 1 57 ? 20.143 0.632 -2.773 1.00 0.00 57 MET A N 11
ATOM 11069 C CA . MET A 1 57 ? 20.216 2.005 -2.287 1.00 0.00 57 MET A CA 11
ATOM 11070 C C . MET A 1 57 ? 21.323 2.776 -2.998 1.00 0.00 57 MET A C 11
ATOM 11071 O O . MET A 1 57 ? 21.105 3.881 -3.495 1.00 0.00 57 MET A O 11
ATOM 11085 N N . LYS A 1 58 ? 22.513 2.186 -3.045 1.00 0.00 58 LYS A N 11
ATOM 11086 C CA . LYS A 1 58 ? 23.655 2.815 -3.696 1.00 0.00 58 LYS A CA 11
ATOM 11087 C C . LYS A 1 58 ? 23.563 2.673 -5.212 1.00 0.00 58 LYS A C 11
ATOM 11088 O O . LYS A 1 58 ? 24.005 3.549 -5.956 1.00 0.00 58 LYS A O 11
ATOM 11107 N N . LYS A 1 59 ? 22.985 1.566 -5.664 1.00 0.00 59 LYS A N 11
ATOM 11108 C CA . LYS A 1 59 ? 22.832 1.309 -7.091 1.00 0.00 59 LYS A CA 11
ATOM 11109 C C . LYS A 1 59 ? 22.211 2.511 -7.796 1.00 0.00 59 LYS A C 11
ATOM 11110 O O . LYS A 1 59 ? 22.859 3.168 -8.611 1.00 0.00 59 LYS A O 11
ATOM 11129 N N . PHE A 1 60 ? 20.953 2.794 -7.476 1.00 0.00 60 PHE A N 11
ATOM 11130 C CA . PHE A 1 60 ? 20.245 3.917 -8.079 1.00 0.00 60 PHE A CA 11
ATOM 11131 C C . PHE A 1 60 ? 20.456 5.192 -7.267 1.00 0.00 60 PHE A C 11
ATOM 11132 O O . PHE A 1 60 ? 20.986 6.182 -7.771 1.00 0.00 60 PHE A O 11
ATOM 11149 N N . HIS A 1 61 ? 20.035 5.159 -6.006 1.00 0.00 61 HIS A N 11
ATOM 11150 C CA . HIS A 1 61 ? 20.178 6.311 -5.123 1.00 0.00 61 HIS A CA 11
ATOM 11151 C C . HIS A 1 61 ? 21.609 6.426 -4.606 1.00 0.00 61 HIS A C 11
ATOM 11152 O O . HIS A 1 61 ? 21.835 6.617 -3.412 1.00 0.00 61 HIS A O 11
ATOM 11166 N N . GLY A 1 62 ? 22.573 6.307 -5.515 1.00 0.00 62 GLY A N 11
ATOM 11167 C CA . GLY A 1 62 ? 23.969 6.399 -5.131 1.00 0.00 62 GLY A CA 11
ATOM 11168 C C . GLY A 1 62 ? 24.321 7.751 -4.542 1.00 0.00 62 GLY A C 11
ATOM 11169 O O . GLY A 1 62 ? 23.772 8.149 -3.514 1.00 0.00 62 GLY A O 11
ATOM 11173 N N . ASP A 1 63 ? 25.238 8.458 -5.192 1.00 0.00 63 ASP A N 11
ATOM 11174 C CA . ASP A 1 63 ? 25.663 9.772 -4.726 1.00 0.00 63 ASP A CA 11
ATOM 11175 C C . ASP A 1 63 ? 24.466 10.599 -4.267 1.00 0.00 63 ASP A C 11
ATOM 11176 O O . ASP A 1 63 ? 23.793 11.237 -5.077 1.00 0.00 63 ASP A O 11
ATOM 11185 N N . MET A 1 64 ? 24.205 10.582 -2.964 1.00 0.00 64 MET A N 11
ATOM 11186 C CA . MET A 1 64 ? 23.089 11.330 -2.398 1.00 0.00 64 MET A CA 11
ATOM 11187 C C . MET A 1 64 ? 23.491 11.998 -1.087 1.00 0.00 64 MET A C 11
ATOM 11188 O O . MET A 1 64 ? 24.324 11.477 -0.345 1.00 0.00 64 MET A O 11
ATOM 11202 N N . SER A 1 65 ? 22.894 13.152 -0.808 1.00 0.00 65 SER A N 11
ATOM 11203 C CA . SER A 1 65 ? 23.193 13.892 0.413 1.00 0.00 65 SER A CA 11
ATOM 11204 C C . SER A 1 65 ? 22.257 13.476 1.543 1.00 0.00 65 SER A C 11
ATOM 11205 O O . SER A 1 65 ? 21.760 14.315 2.293 1.00 0.00 65 SER A O 11
ATOM 11213 N N . GLY A 1 66 ? 22.021 12.172 1.659 1.00 0.00 66 GLY A N 11
ATOM 11214 C CA . GLY A 1 66 ? 21.146 11.667 2.700 1.00 0.00 66 GLY A CA 11
ATOM 11215 C C . GLY A 1 66 ? 21.906 11.239 3.940 1.00 0.00 66 GLY A C 11
ATOM 11216 O O . GLY A 1 66 ? 23.136 11.261 3.978 1.00 0.00 66 GLY A O 11
ATOM 11220 N N . PRO A 1 67 ? 21.165 10.841 4.985 1.00 0.00 67 PRO A N 11
ATOM 11221 C CA . PRO A 1 67 ? 21.756 10.400 6.252 1.00 0.00 67 PRO A CA 11
ATOM 11222 C C . PRO A 1 67 ? 22.472 9.060 6.123 1.00 0.00 67 PRO A C 11
ATOM 11223 O O . PRO A 1 67 ? 23.578 8.884 6.633 1.00 0.00 67 PRO A O 11
ATOM 11234 N N . SER A 1 68 ? 21.833 8.117 5.437 1.00 0.00 68 SER A N 11
ATOM 11235 C CA . SER A 1 68 ? 22.408 6.791 5.244 1.00 0.00 68 SER A CA 11
ATOM 11236 C C . SER A 1 68 ? 23.818 6.888 4.669 1.00 0.00 68 SER A C 11
ATOM 11237 O O . SER A 1 68 ? 24.058 7.616 3.706 1.00 0.00 68 SER A O 11
ATOM 11245 N N . SER A 1 69 ? 24.746 6.149 5.267 1.00 0.00 69 SER A N 11
ATOM 11246 C CA . SER A 1 69 ? 26.134 6.154 4.818 1.00 0.00 69 SER A CA 11
ATOM 11247 C C . SER A 1 69 ? 26.604 4.740 4.491 1.00 0.00 69 SER A C 11
ATOM 11248 O O . SER A 1 69 ? 27.108 4.478 3.400 1.00 0.00 69 SER A O 11
ATOM 11256 N N . GLY A 1 70 ? 26.434 3.831 5.446 1.00 0.00 70 GLY A N 11
ATOM 11257 C CA . GLY A 1 70 ? 26.846 2.454 5.241 1.00 0.00 70 GLY A CA 11
ATOM 11258 C C . GLY A 1 70 ? 28.080 2.093 6.044 1.00 0.00 70 GLY A C 11
ATOM 11259 O O . GLY A 1 70 ? 28.805 1.180 5.650 1.00 0.00 70 GLY A O 11
ATOM 11265 N N . GLY A 1 1 ? -31.314 -27.850 3.849 1.00 0.00 1 GLY A N 12
ATOM 11266 C CA . GLY A 1 1 ? -30.361 -27.405 4.850 1.00 0.00 1 GLY A CA 12
ATOM 11267 C C . GLY A 1 1 ? -30.983 -26.467 5.865 1.00 0.00 1 GLY A C 12
ATOM 11268 O O . GLY A 1 1 ? -32.163 -26.130 5.768 1.00 0.00 1 GLY A O 12
ATOM 11272 N N . SER A 1 2 ? -30.188 -26.044 6.843 1.00 0.00 2 SER A N 12
ATOM 11273 C CA . SER A 1 2 ? -30.670 -25.144 7.884 1.00 0.00 2 SER A CA 12
ATOM 11274 C C . SER A 1 2 ? -30.465 -23.687 7.480 1.00 0.00 2 SER A C 12
ATOM 11275 O O . SER A 1 2 ? -31.363 -22.858 7.627 1.00 0.00 2 SER A O 12
ATOM 11283 N N . SER A 1 3 ? -29.276 -23.383 6.969 1.00 0.00 3 SER A N 12
ATOM 11284 C CA . SER A 1 3 ? -28.951 -22.026 6.546 1.00 0.00 3 SER A CA 12
ATOM 11285 C C . SER A 1 3 ? -29.803 -21.610 5.350 1.00 0.00 3 SER A C 12
ATOM 11286 O O . SER A 1 3 ? -29.772 -22.249 4.299 1.00 0.00 3 SER A O 12
ATOM 11294 N N . GLY A 1 4 ? -30.564 -20.533 5.520 1.00 0.00 4 GLY A N 12
ATOM 11295 C CA . GLY A 1 4 ? -31.414 -20.050 4.448 1.00 0.00 4 GLY A CA 12
ATOM 11296 C C . GLY A 1 4 ? -30.725 -19.011 3.585 1.00 0.00 4 GLY A C 12
ATOM 11297 O O . GLY A 1 4 ? -30.627 -19.171 2.368 1.00 0.00 4 GLY A O 12
ATOM 11301 N N . SER A 1 5 ? -30.248 -17.942 4.215 1.00 0.00 5 SER A N 12
ATOM 11302 C CA . SER A 1 5 ? -29.570 -16.870 3.496 1.00 0.00 5 SER A CA 12
ATOM 11303 C C . SER A 1 5 ? -28.270 -16.485 4.195 1.00 0.00 5 SER A C 12
ATOM 11304 O O . SER A 1 5 ? -28.263 -15.653 5.103 1.00 0.00 5 SER A O 12
ATOM 11312 N N . SER A 1 6 ? -27.171 -17.096 3.766 1.00 0.00 6 SER A N 12
ATOM 11313 C CA . SER A 1 6 ? -25.864 -16.821 4.353 1.00 0.00 6 SER A CA 12
ATOM 11314 C C . SER A 1 6 ? -24.837 -16.507 3.269 1.00 0.00 6 SER A C 12
ATOM 11315 O O . SER A 1 6 ? -24.048 -17.367 2.879 1.00 0.00 6 SER A O 12
ATOM 11323 N N . GLY A 1 7 ? -24.855 -15.268 2.787 1.00 0.00 7 GLY A N 12
ATOM 11324 C CA . GLY A 1 7 ? -23.921 -14.862 1.752 1.00 0.00 7 GLY A CA 12
ATOM 11325 C C . GLY A 1 7 ? -23.647 -13.371 1.772 1.00 0.00 7 GLY A C 12
ATOM 11326 O O . GLY A 1 7 ? -24.148 -12.629 0.927 1.00 0.00 7 GLY A O 12
ATOM 11330 N N . HIS A 1 8 ? -22.850 -12.931 2.741 1.00 0.00 8 HIS A N 12
ATOM 11331 C CA . HIS A 1 8 ? -22.510 -11.518 2.868 1.00 0.00 8 HIS A CA 12
ATOM 11332 C C . HIS A 1 8 ? -22.395 -10.861 1.496 1.00 0.00 8 HIS A C 12
ATOM 11333 O O . HIS A 1 8 ? -21.970 -11.478 0.519 1.00 0.00 8 HIS A O 12
ATOM 11347 N N . PRO A 1 9 ? -22.784 -9.580 1.419 1.00 0.00 9 PRO A N 12
ATOM 11348 C CA . PRO A 1 9 ? -22.735 -8.812 0.171 1.00 0.00 9 PRO A CA 12
ATOM 11349 C C . PRO A 1 9 ? -21.306 -8.506 -0.265 1.00 0.00 9 PRO A C 12
ATOM 11350 O O . PRO A 1 9 ? -21.039 -8.301 -1.449 1.00 0.00 9 PRO A O 12
ATOM 11361 N N . GLU A 1 10 ? -20.391 -8.478 0.699 1.00 0.00 10 GLU A N 12
ATOM 11362 C CA . GLU A 1 10 ? -18.989 -8.197 0.413 1.00 0.00 10 GLU A CA 12
ATOM 11363 C C . GLU A 1 10 ? -18.099 -9.348 0.872 1.00 0.00 10 GLU A C 12
ATOM 11364 O O . GLU A 1 10 ? -18.390 -10.016 1.864 1.00 0.00 10 GLU A O 12
ATOM 11376 N N . LYS A 1 11 ? -17.012 -9.575 0.142 1.00 0.00 11 LYS A N 12
ATOM 11377 C CA . LYS A 1 11 ? -16.077 -10.644 0.472 1.00 0.00 11 LYS A CA 12
ATOM 11378 C C . LYS A 1 11 ? -14.650 -10.253 0.102 1.00 0.00 11 LYS A C 12
ATOM 11379 O O . LYS A 1 11 ? -14.433 -9.401 -0.760 1.00 0.00 11 LYS A O 12
ATOM 11398 N N . CYS A 1 12 ? -13.680 -10.882 0.757 1.00 0.00 12 CYS A N 12
ATOM 11399 C CA . CYS A 1 12 ? -12.273 -10.601 0.496 1.00 0.00 12 CYS A CA 12
ATOM 11400 C C . CYS A 1 12 ? -11.730 -11.514 -0.599 1.00 0.00 12 CYS A C 12
ATOM 11401 O O . CYS A 1 12 ? -12.086 -12.690 -0.675 1.00 0.00 12 CYS A O 12
ATOM 11408 N N . SER A 1 13 ? -10.866 -10.964 -1.446 1.00 0.00 13 SER A N 12
ATOM 11409 C CA . SER A 1 13 ? -10.275 -11.727 -2.539 1.00 0.00 13 SER A CA 12
ATOM 11410 C C . SER A 1 13 ? -8.885 -12.228 -2.163 1.00 0.00 13 SER A C 12
ATOM 11411 O O . SER A 1 13 ? -8.030 -12.424 -3.026 1.00 0.00 13 SER A O 12
ATOM 11419 N N . GLU A 1 14 ? -8.667 -12.434 -0.868 1.00 0.00 14 GLU A N 12
ATOM 11420 C CA . GLU A 1 14 ? -7.380 -12.913 -0.377 1.00 0.00 14 GLU A CA 12
ATOM 11421 C C . GLU A 1 14 ? -7.569 -14.024 0.652 1.00 0.00 14 GLU A C 12
ATOM 11422 O O . GLU A 1 14 ? -6.851 -15.024 0.640 1.00 0.00 14 GLU A O 12
ATOM 11434 N N . CYS A 1 15 ? -8.540 -13.841 1.540 1.00 0.00 15 CYS A N 12
ATOM 11435 C CA . CYS A 1 15 ? -8.824 -14.826 2.577 1.00 0.00 15 CYS A CA 12
ATOM 11436 C C . CYS A 1 15 ? -10.325 -15.077 2.692 1.00 0.00 15 CYS A C 12
ATOM 11437 O O . CYS A 1 15 ? -11.118 -14.518 1.934 1.00 0.00 15 CYS A O 12
ATOM 11444 N N . SER A 1 16 ? -10.707 -15.921 3.645 1.00 0.00 16 SER A N 12
ATOM 11445 C CA . SER A 1 16 ? -12.112 -16.248 3.858 1.00 0.00 16 SER A CA 12
ATOM 11446 C C . SER A 1 16 ? -12.792 -15.190 4.722 1.00 0.00 16 SER A C 12
ATOM 11447 O O . SER A 1 16 ? -13.622 -15.508 5.574 1.00 0.00 16 SER A O 12
ATOM 11455 N N . TYR A 1 17 ? -12.433 -13.931 4.495 1.00 0.00 17 TYR A N 12
ATOM 11456 C CA . TYR A 1 17 ? -13.006 -12.825 5.253 1.00 0.00 17 TYR A CA 12
ATOM 11457 C C . TYR A 1 17 ? -14.092 -12.118 4.447 1.00 0.00 17 TYR A C 12
ATOM 11458 O O . TYR A 1 17 ? -13.954 -11.916 3.241 1.00 0.00 17 TYR A O 12
ATOM 11476 N N . SER A 1 18 ? -15.172 -11.742 5.125 1.00 0.00 18 SER A N 12
ATOM 11477 C CA . SER A 1 18 ? -16.284 -11.060 4.473 1.00 0.00 18 SER A CA 12
ATOM 11478 C C . SER A 1 18 ? -16.889 -10.005 5.395 1.00 0.00 18 SER A C 12
ATOM 11479 O O . SER A 1 18 ? -16.914 -10.172 6.615 1.00 0.00 18 SER A O 12
ATOM 11487 N N . CYS A 1 19 ? -17.375 -8.920 4.803 1.00 0.00 19 CYS A N 12
ATOM 11488 C CA . CYS A 1 19 ? -17.980 -7.837 5.570 1.00 0.00 19 CYS A CA 12
ATOM 11489 C C . CYS A 1 19 ? -19.364 -7.493 5.028 1.00 0.00 19 CYS A C 12
ATOM 11490 O O . CYS A 1 19 ? -19.851 -8.130 4.094 1.00 0.00 19 CYS A O 12
ATOM 11498 N N . SER A 1 20 ? -19.993 -6.484 5.622 1.00 0.00 20 SER A N 12
ATOM 11499 C CA . SER A 1 20 ? -21.323 -6.059 5.202 1.00 0.00 20 SER A CA 12
ATOM 11500 C C . SER A 1 20 ? -21.238 -4.873 4.246 1.00 0.00 20 SER A C 12
ATOM 11501 O O . SER A 1 20 ? -21.782 -4.912 3.142 1.00 0.00 20 SER A O 12
ATOM 11509 N N . SER A 1 21 ? -20.553 -3.820 4.679 1.00 0.00 21 SER A N 12
ATOM 11510 C CA . SER A 1 21 ? -20.399 -2.621 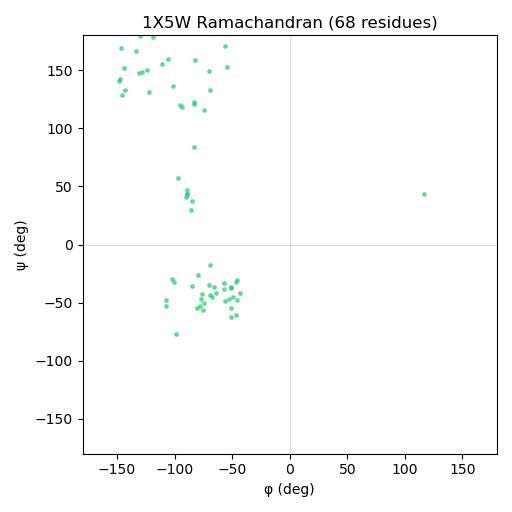3.864 1.00 0.00 21 SER A CA 12
ATOM 11511 C C . SER A 1 21 ? -19.013 -2.569 3.230 1.00 0.00 21 SER A C 12
ATOM 11512 O O . SER A 1 21 ? -18.000 -2.747 3.906 1.00 0.00 21 SER A O 12
ATOM 11520 N N . LYS A 1 22 ? -18.976 -2.323 1.924 1.00 0.00 22 LYS A N 12
ATOM 11521 C CA . LYS A 1 22 ? -17.715 -2.246 1.195 1.00 0.00 22 LYS A CA 12
ATOM 11522 C C . LYS A 1 22 ? -16.654 -1.524 2.019 1.00 0.00 22 LYS A C 12
ATOM 11523 O O . LYS A 1 22 ? -15.593 -2.079 2.304 1.00 0.00 22 LYS A O 12
ATOM 11542 N N . ALA A 1 23 ? -16.948 -0.285 2.398 1.00 0.00 23 ALA A N 12
ATOM 11543 C CA . ALA A 1 23 ? -16.020 0.511 3.192 1.00 0.00 23 ALA A CA 12
ATOM 11544 C C . ALA A 1 23 ? -15.367 -0.331 4.282 1.00 0.00 23 ALA A C 12
ATOM 11545 O O . ALA A 1 23 ? -14.143 -0.366 4.404 1.00 0.00 23 ALA A O 12
ATOM 11552 N N . ALA A 1 24 ? -16.192 -1.009 5.073 1.00 0.00 24 ALA A N 12
ATOM 11553 C CA . ALA A 1 24 ? -15.695 -1.853 6.153 1.00 0.00 24 ALA A CA 12
ATOM 11554 C C . ALA A 1 24 ? -14.653 -2.842 5.641 1.00 0.00 24 ALA A C 12
ATOM 11555 O O . ALA A 1 24 ? -13.595 -3.015 6.248 1.00 0.00 24 ALA A O 12
ATOM 11562 N N . LEU A 1 25 ? -14.959 -3.490 4.522 1.00 0.00 25 LEU A N 12
ATOM 11563 C CA . LEU A 1 25 ? -14.049 -4.464 3.929 1.00 0.00 25 LEU A CA 12
ATOM 11564 C C . LEU A 1 25 ? -12.683 -3.840 3.662 1.00 0.00 25 LEU A C 12
ATOM 11565 O O . LEU A 1 25 ? -11.650 -4.409 4.016 1.00 0.00 25 LEU A O 12
ATOM 11581 N N . ARG A 1 26 ? -12.686 -2.666 3.039 1.00 0.00 26 ARG A N 12
ATOM 11582 C CA . ARG A 1 26 ? -11.447 -1.965 2.725 1.00 0.00 26 ARG A CA 12
ATOM 11583 C C . ARG A 1 26 ? -10.503 -1.968 3.924 1.00 0.00 26 ARG A C 12
ATOM 11584 O O . ARG A 1 26 ? -9.325 -2.306 3.799 1.00 0.00 26 ARG A O 12
ATOM 11605 N N . ILE A 1 27 ? -11.027 -1.588 5.085 1.00 0.00 27 ILE A N 12
ATOM 11606 C CA . ILE A 1 27 ? -10.231 -1.547 6.305 1.00 0.00 27 ILE A CA 12
ATOM 11607 C C . ILE A 1 27 ? -9.569 -2.894 6.575 1.00 0.00 27 ILE A C 12
ATOM 11608 O O . ILE A 1 27 ? -8.389 -2.959 6.922 1.00 0.00 27 ILE A O 12
ATOM 11624 N N . HIS A 1 28 ? -10.335 -3.968 6.410 1.00 0.00 28 HIS A N 12
ATOM 11625 C CA . HIS A 1 28 ? -9.822 -5.315 6.633 1.00 0.00 28 HIS A CA 12
ATOM 11626 C C . HIS A 1 28 ? -8.677 -5.626 5.673 1.00 0.00 28 HIS A C 12
ATOM 11627 O O . HIS A 1 28 ? -7.678 -6.231 6.060 1.00 0.00 28 HIS A O 12
ATOM 11641 N N . GLU A 1 29 ? -8.832 -5.208 4.421 1.00 0.00 29 GLU A N 12
ATOM 11642 C CA . GLU A 1 29 ? -7.811 -5.445 3.406 1.00 0.00 29 GLU A CA 12
ATOM 11643 C C . GLU A 1 29 ? -6.424 -5.100 3.940 1.00 0.00 29 GLU A C 12
ATOM 11644 O O . GLU A 1 29 ? -5.424 -5.685 3.522 1.00 0.00 29 GLU A O 12
ATOM 11656 N N . ARG A 1 30 ? -6.371 -4.148 4.865 1.00 0.00 30 ARG A N 12
ATOM 11657 C CA . ARG A 1 30 ? -5.107 -3.724 5.455 1.00 0.00 30 ARG A CA 12
ATOM 11658 C C . ARG A 1 30 ? -4.313 -4.925 5.959 1.00 0.00 30 ARG A C 12
ATOM 11659 O O . ARG A 1 30 ? -3.082 -4.932 5.910 1.00 0.00 30 ARG A O 12
ATOM 11680 N N . ILE A 1 31 ? -5.024 -5.938 6.442 1.00 0.00 31 ILE A N 12
ATOM 11681 C CA . ILE A 1 31 ? -4.386 -7.144 6.955 1.00 0.00 31 ILE A CA 12
ATOM 11682 C C . ILE A 1 31 ? -3.374 -7.696 5.957 1.00 0.00 31 ILE A C 12
ATOM 11683 O O . ILE A 1 31 ? -2.392 -8.334 6.340 1.00 0.00 31 ILE A O 12
ATOM 11699 N N . HIS A 1 32 ? -3.618 -7.445 4.674 1.00 0.00 32 HIS A N 12
ATOM 11700 C CA . HIS A 1 32 ? -2.726 -7.916 3.620 1.00 0.00 32 HIS A CA 12
ATOM 11701 C C . HIS A 1 32 ? -1.773 -6.808 3.181 1.00 0.00 32 HIS A C 12
ATOM 11702 O O . HIS A 1 32 ? -1.508 -6.640 1.990 1.00 0.00 32 HIS A O 12
ATOM 11716 N N . CYS A 1 33 ? -1.261 -6.057 4.149 1.00 0.00 33 CYS A N 12
ATOM 11717 C CA . CYS A 1 33 ? -0.338 -4.964 3.862 1.00 0.00 33 CYS A CA 12
ATOM 11718 C C . CYS A 1 33 ? 1.109 -5.446 3.918 1.00 0.00 33 CYS A C 12
ATOM 11719 O O . CYS A 1 33 ? 1.946 -4.854 4.600 1.00 0.00 33 CYS A O 12
ATOM 11727 N N . THR A 1 34 ? 1.396 -6.525 3.197 1.00 0.00 34 THR A N 12
ATOM 11728 C CA . THR A 1 34 ? 2.740 -7.088 3.166 1.00 0.00 34 THR A CA 12
ATOM 11729 C C . THR A 1 34 ? 2.909 -8.044 1.991 1.00 0.00 34 THR A C 12
ATOM 11730 O O . THR A 1 34 ? 2.287 -9.105 1.947 1.00 0.00 34 THR A O 12
ATOM 11741 N N . ASP A 1 35 ? 3.754 -7.661 1.040 1.00 0.00 35 ASP A N 12
ATOM 11742 C CA . ASP A 1 35 ? 4.007 -8.486 -0.136 1.00 0.00 35 ASP A CA 12
ATOM 11743 C C . ASP A 1 35 ? 5.490 -8.821 -0.256 1.00 0.00 35 ASP A C 12
ATOM 11744 O O . ASP A 1 35 ? 5.874 -9.991 -0.259 1.00 0.00 35 ASP A O 12
ATOM 11753 N N . ARG A 1 36 ? 6.319 -7.787 -0.356 1.00 0.00 36 ARG A N 12
ATOM 11754 C CA . ARG A 1 36 ? 7.760 -7.972 -0.479 1.00 0.00 36 ARG A CA 12
ATOM 11755 C C . ARG A 1 36 ? 8.398 -8.199 0.888 1.00 0.00 36 ARG A C 12
ATOM 11756 O O . ARG A 1 36 ? 8.199 -7.429 1.829 1.00 0.00 36 ARG A O 12
ATOM 11777 N N . PRO A 1 37 ? 9.183 -9.280 1.003 1.00 0.00 37 PRO A N 12
ATOM 11778 C CA . PRO A 1 37 ? 9.866 -9.633 2.252 1.00 0.00 37 PRO A CA 12
ATOM 11779 C C . PRO A 1 37 ? 10.989 -8.660 2.593 1.00 0.00 37 PRO A C 12
ATOM 11780 O O . PRO A 1 37 ? 11.415 -8.568 3.744 1.00 0.00 37 PRO A O 12
ATOM 11791 N N . PHE A 1 38 ? 11.464 -7.935 1.586 1.00 0.00 38 PHE A N 12
ATOM 11792 C CA . PHE A 1 38 ? 12.539 -6.969 1.780 1.00 0.00 38 PHE A CA 12
ATOM 11793 C C . PHE A 1 38 ? 12.052 -5.550 1.499 1.00 0.00 38 PHE A C 12
ATOM 11794 O O . PHE A 1 38 ? 11.497 -5.271 0.436 1.00 0.00 38 PHE A O 12
ATOM 11811 N N . LYS A 1 39 ? 12.263 -4.657 2.460 1.00 0.00 39 LYS A N 12
ATOM 11812 C CA . LYS A 1 39 ? 11.848 -3.267 2.318 1.00 0.00 39 LYS A CA 12
ATOM 11813 C C . LYS A 1 39 ? 12.909 -2.322 2.873 1.00 0.00 39 LYS A C 12
ATOM 11814 O O . LYS A 1 39 ? 13.748 -2.721 3.681 1.00 0.00 39 LYS A O 12
ATOM 11833 N N . CYS A 1 40 ? 12.866 -1.069 2.435 1.00 0.00 40 CYS A N 12
ATOM 11834 C CA . CYS A 1 40 ? 13.822 -0.066 2.888 1.00 0.00 40 CYS A CA 12
ATOM 11835 C C . CYS A 1 40 ? 13.323 0.631 4.151 1.00 0.00 40 CYS A C 12
ATOM 11836 O O . CYS A 1 40 ? 12.136 0.586 4.468 1.00 0.00 40 CYS A O 12
ATOM 11843 N N . ASN A 1 41 ? 14.240 1.274 4.867 1.00 0.00 41 ASN A N 12
ATOM 11844 C CA . ASN A 1 41 ? 13.893 1.981 6.094 1.00 0.00 41 ASN A CA 12
ATOM 11845 C C . ASN A 1 41 ? 13.980 3.491 5.896 1.00 0.00 41 ASN A C 12
ATOM 11846 O O . ASN A 1 41 ? 13.190 4.248 6.460 1.00 0.00 41 ASN A O 12
ATOM 11857 N N . TYR A 1 42 ? 14.944 3.922 5.091 1.00 0.00 42 TYR A N 12
ATOM 11858 C CA . TYR A 1 42 ? 15.136 5.342 4.819 1.00 0.00 42 TYR A CA 12
ATOM 11859 C C . TYR A 1 42 ? 13.994 5.892 3.970 1.00 0.00 42 TYR A C 12
ATOM 11860 O O . TYR A 1 42 ? 13.487 6.985 4.224 1.00 0.00 42 TYR A O 12
ATOM 11878 N N . CYS A 1 43 ? 13.594 5.127 2.960 1.00 0.00 43 CYS A N 12
ATOM 11879 C CA . CYS A 1 43 ? 12.512 5.536 2.072 1.00 0.00 43 CYS A CA 12
ATOM 11880 C C . CYS A 1 43 ? 11.496 4.411 1.899 1.00 0.00 43 CYS A C 12
ATOM 11881 O O . CYS A 1 43 ? 11.675 3.312 2.425 1.00 0.00 43 CYS A O 12
ATOM 11888 N N . SER A 1 44 ? 10.429 4.694 1.159 1.00 0.00 44 SER A N 12
ATOM 11889 C CA . SER A 1 44 ? 9.382 3.707 0.919 1.00 0.00 44 SER A CA 12
ATOM 11890 C C . SER A 1 44 ? 9.744 2.806 -0.257 1.00 0.00 44 SER A C 12
ATOM 11891 O O . SER A 1 44 ? 8.910 2.525 -1.118 1.00 0.00 44 SER A O 12
ATOM 11899 N N . PHE A 1 45 ? 10.993 2.355 -0.286 1.00 0.00 45 PHE A N 12
ATOM 11900 C CA . PHE A 1 45 ? 11.468 1.485 -1.356 1.00 0.00 45 PHE A CA 12
ATOM 11901 C C . PHE A 1 45 ? 11.388 0.019 -0.941 1.00 0.00 45 PHE A C 12
ATOM 11902 O O . PHE A 1 45 ? 12.074 -0.413 -0.015 1.00 0.00 45 PHE A O 12
ATOM 11919 N N . ASP A 1 46 ? 10.546 -0.740 -1.633 1.00 0.00 46 ASP A N 12
ATOM 11920 C CA . ASP A 1 46 ? 10.376 -2.159 -1.338 1.00 0.00 46 ASP A CA 12
ATOM 11921 C C . ASP A 1 46 ? 10.740 -3.013 -2.548 1.00 0.00 46 ASP A C 12
ATOM 11922 O O . ASP A 1 46 ? 10.298 -2.746 -3.666 1.00 0.00 46 ASP A O 12
ATOM 11931 N N . THR A 1 47 ? 11.550 -4.042 -2.318 1.00 0.00 47 THR A N 12
ATOM 11932 C CA . THR A 1 47 ? 11.975 -4.934 -3.389 1.00 0.00 47 THR A CA 12
ATOM 11933 C C . THR A 1 47 ? 11.790 -6.395 -2.995 1.00 0.00 47 THR A C 12
ATOM 11934 O O . THR A 1 47 ? 11.919 -6.753 -1.824 1.00 0.00 47 THR A O 12
ATOM 11945 N N . LYS A 1 48 ? 11.487 -7.235 -3.978 1.00 0.00 48 LYS A N 12
ATOM 11946 C CA . LYS A 1 48 ? 11.285 -8.658 -3.735 1.00 0.00 48 LYS A CA 12
ATOM 11947 C C . LYS A 1 48 ? 12.616 -9.363 -3.493 1.00 0.00 48 LYS A C 12
ATOM 11948 O O . LYS A 1 48 ? 12.719 -10.233 -2.629 1.00 0.00 48 LYS A O 12
ATOM 11967 N N . GLN A 1 49 ? 13.631 -8.980 -4.261 1.00 0.00 49 GLN A N 12
ATOM 11968 C CA . GLN A 1 49 ? 14.956 -9.575 -4.128 1.00 0.00 49 GLN A CA 12
ATOM 11969 C C . GLN A 1 49 ? 15.726 -8.939 -2.975 1.00 0.00 49 GLN A C 12
ATOM 11970 O O . GLN A 1 49 ? 15.599 -7.747 -2.695 1.00 0.00 49 GLN A O 12
ATOM 11984 N N . PRO A 1 50 ? 16.543 -9.752 -2.290 1.00 0.00 50 PRO A N 12
ATOM 11985 C CA . PRO A 1 50 ? 17.350 -9.290 -1.156 1.00 0.00 50 PRO A CA 12
ATOM 11986 C C . PRO A 1 50 ? 18.477 -8.359 -1.588 1.00 0.00 50 PRO A C 12
ATOM 11987 O O . PRO A 1 50 ? 18.642 -7.270 -1.037 1.00 0.00 50 PRO A O 12
ATOM 11998 N N . SER A 1 51 ? 19.252 -8.793 -2.577 1.00 0.00 51 SER A N 12
ATOM 11999 C CA . SER A 1 51 ? 20.366 -7.999 -3.081 1.00 0.00 51 SER A CA 12
ATOM 12000 C C . SER A 1 51 ? 19.886 -6.632 -3.560 1.00 0.00 51 SER A C 12
ATOM 12001 O O . SER A 1 51 ? 20.500 -5.608 -3.263 1.00 0.00 51 SER A O 12
ATOM 12009 N N . ASN A 1 52 ? 18.785 -6.626 -4.303 1.00 0.00 52 ASN A N 12
ATOM 12010 C CA . ASN A 1 52 ? 18.222 -5.386 -4.825 1.00 0.00 52 ASN A CA 12
ATOM 12011 C C . ASN A 1 52 ? 18.186 -4.308 -3.746 1.00 0.00 52 ASN A C 12
ATOM 12012 O O . ASN A 1 52 ? 18.490 -3.143 -4.006 1.00 0.00 52 ASN A O 12
ATOM 12023 N N . LEU A 1 53 ? 17.815 -4.705 -2.534 1.00 0.00 53 LEU A N 12
ATOM 12024 C CA . LEU A 1 53 ? 17.740 -3.773 -1.414 1.00 0.00 53 LEU A CA 12
ATOM 12025 C C . LEU A 1 53 ? 19.132 -3.302 -1.003 1.00 0.00 53 LEU A C 12
ATOM 12026 O O . LEU A 1 53 ? 19.462 -2.123 -1.133 1.00 0.00 53 LEU A O 12
ATOM 12042 N N . SER A 1 54 ? 19.944 -4.231 -0.511 1.00 0.00 54 SER A N 12
ATOM 12043 C CA . SER A 1 54 ? 21.300 -3.911 -0.080 1.00 0.00 54 SER A CA 12
ATOM 12044 C C . SER A 1 54 ? 21.921 -2.851 -0.985 1.00 0.00 54 SER A C 12
ATOM 12045 O O . SER A 1 54 ? 22.483 -1.864 -0.509 1.00 0.00 54 SER A O 12
ATOM 12053 N N . LYS A 1 55 ? 21.815 -3.061 -2.292 1.00 0.00 55 LYS A N 12
ATOM 12054 C CA . LYS A 1 55 ? 22.363 -2.125 -3.266 1.00 0.00 55 LYS A CA 12
ATOM 12055 C C . LYS A 1 55 ? 21.623 -0.792 -3.215 1.00 0.00 55 LYS A C 12
ATOM 12056 O O . LYS A 1 55 ? 22.205 0.241 -2.881 1.00 0.00 55 LYS A O 12
ATOM 12075 N N . HIS A 1 56 ? 20.336 -0.822 -3.548 1.00 0.00 56 HIS A N 12
ATOM 12076 C CA . HIS A 1 56 ? 19.516 0.385 -3.538 1.00 0.00 56 HIS A CA 12
ATOM 12077 C C . HIS A 1 56 ? 19.882 1.281 -2.359 1.00 0.00 56 HIS A C 12
ATOM 12078 O O . HIS A 1 56 ? 19.863 2.507 -2.470 1.00 0.00 56 HIS A O 12
ATOM 12092 N N . MET A 1 57 ? 20.214 0.661 -1.232 1.00 0.00 57 MET A N 12
ATOM 12093 C CA . MET A 1 57 ? 20.585 1.404 -0.033 1.00 0.00 57 MET A CA 12
ATOM 12094 C C . MET A 1 57 ? 21.792 2.298 -0.298 1.00 0.00 57 MET A C 12
ATOM 12095 O O . MET A 1 57 ? 21.774 3.490 0.011 1.00 0.00 57 MET A O 12
ATOM 12109 N N . LYS A 1 58 ? 22.839 1.716 -0.873 1.00 0.00 58 LYS A N 12
ATOM 12110 C CA . LYS A 1 58 ? 24.054 2.460 -1.182 1.00 0.00 58 LYS A CA 12
ATOM 12111 C C . LYS A 1 58 ? 23.862 3.325 -2.423 1.00 0.00 58 LYS A C 12
ATOM 12112 O O . LYS A 1 58 ? 24.337 4.460 -2.481 1.00 0.00 58 LYS A O 12
ATOM 12131 N N . LYS A 1 59 ? 23.162 2.784 -3.414 1.00 0.00 59 LYS A N 12
ATOM 12132 C CA . LYS A 1 59 ? 22.904 3.507 -4.653 1.00 0.00 59 LYS A CA 12
ATOM 12133 C C . LYS A 1 59 ? 22.152 4.805 -4.380 1.00 0.00 59 LYS A C 12
ATOM 12134 O O . LYS A 1 59 ? 22.605 5.887 -4.753 1.00 0.00 59 LYS A O 12
ATOM 12153 N N . PHE A 1 60 ? 21.001 4.690 -3.725 1.00 0.00 60 PHE A N 12
ATOM 12154 C CA . PHE A 1 60 ? 20.187 5.855 -3.401 1.00 0.00 60 PHE A CA 12
ATOM 12155 C C . PHE A 1 60 ? 20.755 6.599 -2.195 1.00 0.00 60 PHE A C 12
ATOM 12156 O O . PHE A 1 60 ? 21.094 7.779 -2.283 1.00 0.00 60 PHE A O 12
ATOM 12173 N N . HIS A 1 61 ? 20.856 5.899 -1.070 1.00 0.00 61 HIS A N 12
ATOM 12174 C CA . HIS A 1 61 ? 21.384 6.491 0.154 1.00 0.00 61 HIS A CA 12
ATOM 12175 C C . HIS A 1 61 ? 22.888 6.261 0.265 1.00 0.00 61 HIS A C 12
ATOM 12176 O O . HIS A 1 61 ? 23.374 5.736 1.266 1.00 0.00 61 HIS A O 12
ATOM 12190 N N . GLY A 1 62 ? 23.621 6.657 -0.772 1.00 0.00 62 GLY A N 12
ATOM 12191 C CA . GLY A 1 62 ? 25.062 6.484 -0.772 1.00 0.00 62 GLY A CA 12
ATOM 12192 C C . GLY A 1 62 ? 25.792 7.712 -0.265 1.00 0.00 62 GLY A C 12
ATOM 12193 O O . GLY A 1 62 ? 26.750 7.601 0.500 1.00 0.00 62 GLY A O 12
ATOM 12197 N N . ASP A 1 63 ? 25.341 8.885 -0.694 1.00 0.00 63 ASP A N 12
ATOM 12198 C CA . ASP A 1 63 ? 25.959 10.140 -0.280 1.00 0.00 63 ASP A CA 12
ATOM 12199 C C . ASP A 1 63 ? 25.710 10.405 1.201 1.00 0.00 63 ASP A C 12
ATOM 12200 O O . ASP A 1 63 ? 26.609 10.833 1.925 1.00 0.00 63 ASP A O 12
ATOM 12209 N N . MET A 1 64 ? 24.484 10.148 1.645 1.00 0.00 64 MET A N 12
ATOM 12210 C CA . MET A 1 64 ? 24.117 10.360 3.041 1.00 0.00 64 MET A CA 12
ATOM 12211 C C . MET A 1 64 ? 25.238 9.910 3.972 1.00 0.00 64 MET A C 12
ATOM 12212 O O . MET A 1 64 ? 25.753 10.699 4.765 1.00 0.00 64 MET A O 12
ATOM 12226 N N . SER A 1 65 ? 25.613 8.639 3.870 1.00 0.00 65 SER A N 12
ATOM 12227 C CA . SER A 1 65 ? 26.671 8.084 4.706 1.00 0.00 65 SER A CA 12
ATOM 12228 C C . SER A 1 65 ? 27.925 8.950 4.640 1.00 0.00 65 SER A C 12
ATOM 12229 O O . SER A 1 65 ? 28.542 9.089 3.585 1.00 0.00 65 SER A O 12
ATOM 12237 N N . GLY A 1 66 ? 28.297 9.530 5.778 1.00 0.00 66 GLY A N 12
ATOM 12238 C CA . GLY A 1 66 ? 29.475 10.375 5.829 1.00 0.00 66 GLY A CA 12
ATOM 12239 C C . GLY A 1 66 ? 29.359 11.470 6.871 1.00 0.00 66 GLY A C 12
ATOM 12240 O O . GLY A 1 66 ? 29.454 11.224 8.073 1.00 0.00 66 GLY A O 12
ATOM 12244 N N . PRO A 1 67 ? 29.150 12.712 6.409 1.00 0.00 67 PRO A N 12
ATOM 12245 C CA . PRO A 1 67 ? 29.017 13.873 7.294 1.00 0.00 67 PRO A CA 12
ATOM 12246 C C . PRO A 1 67 ? 27.720 13.847 8.094 1.00 0.00 67 PRO A C 12
ATOM 12247 O O . PRO A 1 67 ? 27.588 14.539 9.104 1.00 0.00 67 PRO A O 12
ATOM 12258 N N . SER A 1 68 ? 26.764 13.044 7.637 1.00 0.00 68 SER A N 12
ATOM 12259 C CA . SER A 1 68 ? 25.475 12.931 8.310 1.00 0.00 68 SER A CA 12
ATOM 12260 C C . SER A 1 68 ? 25.433 11.691 9.198 1.00 0.00 68 SER A C 12
ATOM 12261 O O . SER A 1 68 ? 25.029 11.759 10.359 1.00 0.00 68 SER A O 12
ATOM 12269 N N . SER A 1 69 ? 25.854 10.559 8.643 1.00 0.00 69 SER A N 12
ATOM 12270 C CA . SER A 1 69 ? 25.861 9.302 9.383 1.00 0.00 69 SER A CA 12
ATOM 12271 C C . SER A 1 69 ? 26.181 9.540 10.855 1.00 0.00 69 SER A C 12
ATOM 12272 O O . SER A 1 69 ? 25.545 8.970 11.741 1.00 0.00 69 SER A O 12
ATOM 12280 N N . GLY A 1 70 ? 27.174 10.387 11.109 1.00 0.00 70 GLY A N 12
ATOM 12281 C CA . GLY A 1 70 ? 27.562 10.687 12.475 1.00 0.00 70 GLY A CA 12
ATOM 12282 C C . GLY A 1 70 ? 28.406 9.588 13.092 1.00 0.00 70 GLY A C 12
ATOM 12283 O O . GLY A 1 70 ? 28.922 8.746 12.359 1.00 0.00 70 GLY A O 12
ATOM 12289 N N . GLY A 1 1 ? -24.762 20.360 17.197 1.00 0.00 1 GLY A N 13
ATOM 12290 C CA . GLY A 1 1 ? -25.427 19.395 18.053 1.00 0.00 1 GLY A CA 13
ATOM 12291 C C . GLY A 1 1 ? -24.807 18.015 17.962 1.00 0.00 1 GLY A C 13
ATOM 12292 O O . GLY A 1 1 ? -23.651 17.820 18.338 1.00 0.00 1 GLY A O 13
ATOM 12296 N N . SER A 1 2 ? -25.577 17.053 17.463 1.00 0.00 2 SER A N 13
ATOM 12297 C CA . SER A 1 2 ? -25.098 15.682 17.329 1.00 0.00 2 SER A CA 13
ATOM 12298 C C . SER A 1 2 ? -25.604 15.054 16.034 1.00 0.00 2 SER A C 13
ATOM 12299 O O . SER A 1 2 ? -26.797 14.793 15.883 1.00 0.00 2 SER A O 13
ATOM 12307 N N . SER A 1 3 ? -24.687 14.814 15.103 1.00 0.00 3 SER A N 13
ATOM 12308 C CA . SER A 1 3 ? -25.039 14.220 13.818 1.00 0.00 3 SER A CA 13
ATOM 12309 C C . SER A 1 3 ? -23.802 13.662 13.120 1.00 0.00 3 SER A C 13
ATOM 12310 O O . SER A 1 3 ? -22.737 14.277 13.135 1.00 0.00 3 SER A O 13
ATOM 12318 N N . GLY A 1 4 ? -23.953 12.491 12.509 1.00 0.00 4 GLY A N 13
ATOM 12319 C CA . GLY A 1 4 ? -22.841 11.869 11.813 1.00 0.00 4 GLY A CA 13
ATOM 12320 C C . GLY A 1 4 ? -22.764 10.376 12.063 1.00 0.00 4 GLY A C 13
ATOM 12321 O O . GLY A 1 4 ? -22.291 9.938 13.111 1.00 0.00 4 GLY A O 13
ATOM 12325 N N . SER A 1 5 ? -23.232 9.591 11.097 1.00 0.00 5 SER A N 13
ATOM 12326 C CA . SER A 1 5 ? -23.219 8.138 11.219 1.00 0.00 5 SER A CA 13
ATOM 12327 C C . SER A 1 5 ? -21.797 7.596 11.108 1.00 0.00 5 SER A C 13
ATOM 12328 O O . SER A 1 5 ? -21.315 7.307 10.013 1.00 0.00 5 SER A O 13
ATOM 12336 N N . SER A 1 6 ? -21.131 7.462 12.250 1.00 0.00 6 SER A N 13
ATOM 12337 C CA . SER A 1 6 ? -19.763 6.959 12.282 1.00 0.00 6 SER A CA 13
ATOM 12338 C C . SER A 1 6 ? -19.737 5.480 12.655 1.00 0.00 6 SER A C 13
ATOM 12339 O O . SER A 1 6 ? -18.851 5.026 13.378 1.00 0.00 6 SER A O 13
ATOM 12347 N N . GLY A 1 7 ? -20.717 4.733 12.156 1.00 0.00 7 GLY A N 13
ATOM 12348 C CA . GLY A 1 7 ? -20.789 3.313 12.447 1.00 0.00 7 GLY A CA 13
ATOM 12349 C C . GLY A 1 7 ? -20.978 2.474 11.198 1.00 0.00 7 GLY A C 13
ATOM 12350 O O . GLY A 1 7 ? -21.223 3.006 10.115 1.00 0.00 7 GLY A O 13
ATOM 12354 N N . HIS A 1 8 ? -20.865 1.158 11.348 1.00 0.00 8 HIS A N 13
ATOM 12355 C CA . HIS A 1 8 ? -21.024 0.244 10.223 1.00 0.00 8 HIS A CA 13
ATOM 12356 C C . HIS A 1 8 ? -21.232 -1.187 10.711 1.00 0.00 8 HIS A C 13
ATOM 12357 O O . HIS A 1 8 ? -20.862 -1.547 11.828 1.00 0.00 8 HIS A O 13
ATOM 12371 N N . PRO A 1 9 ? -21.839 -2.022 9.855 1.00 0.00 9 PRO A N 13
ATOM 12372 C CA . PRO A 1 9 ? -22.110 -3.426 10.177 1.00 0.00 9 PRO A CA 13
ATOM 12373 C C . PRO A 1 9 ? -20.837 -4.262 10.242 1.00 0.00 9 PRO A C 13
ATOM 12374 O O . PRO A 1 9 ? -20.706 -5.144 11.090 1.00 0.00 9 PRO A O 13
ATOM 12385 N N . GLU A 1 10 ? -19.901 -3.979 9.341 1.00 0.00 10 GLU A N 13
ATOM 12386 C CA . GLU A 1 10 ? -18.638 -4.706 9.298 1.00 0.00 10 GLU A CA 13
ATOM 12387 C C . GLU A 1 10 ? -17.455 -3.750 9.423 1.00 0.00 10 GLU A C 13
ATOM 12388 O O . GLU A 1 10 ? -17.509 -2.612 8.956 1.00 0.00 10 GLU A O 13
ATOM 12400 N N . LYS A 1 11 ? -16.387 -4.220 10.057 1.00 0.00 11 LYS A N 13
ATOM 12401 C CA . LYS A 1 11 ? -15.189 -3.410 10.245 1.00 0.00 11 LYS A CA 13
ATOM 12402 C C . LYS A 1 11 ? -13.930 -4.262 10.116 1.00 0.00 11 LYS A C 13
ATOM 12403 O O . LYS A 1 11 ? -13.986 -5.488 10.207 1.00 0.00 11 LYS A O 13
ATOM 12422 N N . CYS A 1 12 ? -12.795 -3.603 9.906 1.00 0.00 12 CYS A N 13
ATOM 12423 C CA . CYS A 1 12 ? -11.522 -4.299 9.766 1.00 0.00 12 CYS A CA 13
ATOM 12424 C C . CYS A 1 12 ? -10.786 -4.360 11.101 1.00 0.00 12 CYS A C 13
ATOM 12425 O O . CYS A 1 12 ? -10.625 -3.346 11.780 1.00 0.00 12 CYS A O 13
ATOM 12432 N N . SER A 1 13 ? -10.340 -5.557 11.471 1.00 0.00 13 SER A N 13
ATOM 12433 C CA . SER A 1 13 ? -9.624 -5.751 12.727 1.00 0.00 13 SER A CA 13
ATOM 12434 C C . SER A 1 13 ? -8.192 -5.235 12.621 1.00 0.00 13 SER A C 13
ATOM 12435 O O . SER A 1 13 ? -7.556 -4.929 13.628 1.00 0.00 13 SER A O 13
ATOM 12443 N N . GLU A 1 14 ? -7.693 -5.143 11.392 1.00 0.00 14 GLU A N 13
ATOM 12444 C CA . GLU A 1 14 ? -6.336 -4.665 11.154 1.00 0.00 14 GLU A CA 13
ATOM 12445 C C . GLU A 1 14 ? -6.260 -3.148 11.300 1.00 0.00 14 GLU A C 13
ATOM 12446 O O . GLU A 1 14 ? -5.402 -2.623 12.010 1.00 0.00 14 GLU A O 13
ATOM 12458 N N . CYS A 1 15 ? -7.163 -2.448 10.621 1.00 0.00 15 CYS A N 13
ATOM 12459 C CA . CYS A 1 15 ? -7.199 -0.992 10.672 1.00 0.00 15 CYS A CA 13
ATOM 12460 C C . CYS A 1 15 ? -8.610 -0.493 10.970 1.00 0.00 15 CYS A C 13
ATOM 12461 O O . CYS A 1 15 ? -9.530 -1.286 11.175 1.00 0.00 15 CYS A O 13
ATOM 12468 N N . SER A 1 16 ? -8.774 0.826 10.990 1.00 0.00 16 SER A N 13
ATOM 12469 C CA . SER A 1 16 ? -10.072 1.431 11.265 1.00 0.00 16 SER A CA 13
ATOM 12470 C C . SER A 1 16 ? -10.892 1.564 9.985 1.00 0.00 16 SER A C 13
ATOM 12471 O O . SER A 1 16 ? -11.622 2.538 9.801 1.00 0.00 16 SER A O 13
ATOM 12479 N N . TYR A 1 17 ? -10.765 0.577 9.105 1.00 0.00 17 TYR A N 13
ATOM 12480 C CA . TYR A 1 17 ? -11.492 0.584 7.841 1.00 0.00 17 TYR A CA 13
ATOM 12481 C C . TYR A 1 17 ? -12.769 -0.245 7.942 1.00 0.00 17 TYR A C 13
ATOM 12482 O O . TYR A 1 17 ? -12.720 -1.467 8.080 1.00 0.00 17 TYR A O 13
ATOM 12500 N N . SER A 1 18 ? -13.912 0.431 7.872 1.00 0.00 18 SER A N 13
ATOM 12501 C CA . SER A 1 18 ? -15.203 -0.241 7.959 1.00 0.00 18 SER A CA 13
ATOM 12502 C C . SER A 1 18 ? -16.132 0.221 6.840 1.00 0.00 18 SER A C 13
ATOM 12503 O O . SER A 1 18 ? -16.163 1.402 6.492 1.00 0.00 18 SER A O 13
ATOM 12511 N N . CYS A 1 19 ? -16.887 -0.719 6.281 1.00 0.00 19 CYS A N 13
ATOM 12512 C CA . CYS A 1 19 ? -17.816 -0.410 5.201 1.00 0.00 19 CYS A CA 13
ATOM 12513 C C . CYS A 1 19 ? -19.161 -1.092 5.429 1.00 0.00 19 CYS A C 13
ATOM 12514 O O . CYS A 1 19 ? -19.280 -1.988 6.265 1.00 0.00 19 CYS A O 13
ATOM 12522 N N . SER A 1 20 ? -20.172 -0.661 4.682 1.00 0.00 20 SER A N 13
ATOM 12523 C CA . SER A 1 20 ? -21.511 -1.226 4.807 1.00 0.00 20 SER A CA 13
ATOM 12524 C C . SER A 1 20 ? -21.720 -2.354 3.801 1.00 0.00 20 SER A C 13
ATOM 12525 O O . SER A 1 20 ? -22.849 -2.772 3.546 1.00 0.00 20 SER A O 13
ATOM 12533 N N . SER A 1 21 ? -20.622 -2.843 3.233 1.00 0.00 21 SER A N 13
ATOM 12534 C CA . SER A 1 21 ? -20.684 -3.920 2.252 1.00 0.00 21 SER A CA 13
ATOM 12535 C C . SER A 1 21 ? -19.701 -5.033 2.604 1.00 0.00 21 SER A C 13
ATOM 12536 O O . SER A 1 21 ? -18.514 -4.954 2.285 1.00 0.00 21 SER A O 13
ATOM 12544 N N . LYS A 1 22 ? -20.203 -6.070 3.265 1.00 0.00 22 LYS A N 13
ATOM 12545 C CA . LYS A 1 22 ? -19.372 -7.201 3.661 1.00 0.00 22 LYS A CA 13
ATOM 12546 C C . LYS A 1 22 ? -18.340 -7.521 2.584 1.00 0.00 22 LYS A C 13
ATOM 12547 O O . LYS A 1 22 ? -17.136 -7.402 2.811 1.00 0.00 22 LYS A O 13
ATOM 12566 N N . ALA A 1 23 ? -18.819 -7.925 1.413 1.00 0.00 23 ALA A N 13
ATOM 12567 C CA . ALA A 1 23 ? -17.937 -8.258 0.301 1.00 0.00 23 ALA A CA 13
ATOM 12568 C C . ALA A 1 23 ? -16.857 -7.197 0.120 1.00 0.00 23 ALA A C 13
ATOM 12569 O O . ALA A 1 23 ? -15.673 -7.515 0.014 1.00 0.00 23 ALA A O 13
ATOM 12576 N N . ALA A 1 24 ? -17.273 -5.935 0.085 1.00 0.00 24 ALA A N 13
ATOM 12577 C CA . ALA A 1 24 ? -16.340 -4.828 -0.081 1.00 0.00 24 ALA A CA 13
ATOM 12578 C C . ALA A 1 24 ? -15.151 -4.965 0.863 1.00 0.00 24 ALA A C 13
ATOM 12579 O O . ALA A 1 24 ? -13.997 -4.921 0.435 1.00 0.00 24 ALA A O 13
ATOM 12586 N N . LEU A 1 25 ? -15.438 -5.131 2.149 1.00 0.00 25 LEU A N 13
ATOM 12587 C CA . LEU A 1 25 ? -14.391 -5.274 3.155 1.00 0.00 25 LEU A CA 13
ATOM 12588 C C . LEU A 1 25 ? -13.361 -6.313 2.725 1.00 0.00 25 LEU A C 13
ATOM 12589 O O . LEU A 1 25 ? -12.161 -6.040 2.703 1.00 0.00 25 LEU A O 13
ATOM 12605 N N . ARG A 1 26 ? -13.839 -7.505 2.381 1.00 0.00 26 ARG A N 13
ATOM 12606 C CA . ARG A 1 26 ? -12.959 -8.585 1.950 1.00 0.00 26 ARG A CA 13
ATOM 12607 C C . ARG A 1 26 ? -11.878 -8.063 1.009 1.00 0.00 26 ARG A C 13
ATOM 12608 O O . ARG A 1 26 ? -10.695 -8.358 1.182 1.00 0.00 26 ARG A O 13
ATOM 12629 N N . ILE A 1 27 ? -12.292 -7.286 0.014 1.00 0.00 27 ILE A N 13
ATOM 12630 C CA . ILE A 1 27 ? -11.359 -6.723 -0.954 1.00 0.00 27 ILE A CA 13
ATOM 12631 C C . ILE A 1 27 ? -10.331 -5.828 -0.270 1.00 0.00 27 ILE A C 13
ATOM 12632 O O . ILE A 1 27 ? -9.124 -6.029 -0.412 1.00 0.00 27 ILE A O 13
ATOM 12648 N N . HIS A 1 28 ? -10.817 -4.840 0.474 1.00 0.00 28 HIS A N 13
ATOM 12649 C CA . HIS A 1 28 ? -9.941 -3.914 1.183 1.00 0.00 28 HIS A CA 13
ATOM 12650 C C . HIS A 1 28 ? -8.830 -4.666 1.910 1.00 0.00 28 HIS A C 13
ATOM 12651 O O . HIS A 1 28 ? -7.683 -4.223 1.936 1.00 0.00 28 HIS A O 13
ATOM 12665 N N . GLU A 1 29 ? -9.180 -5.806 2.498 1.00 0.00 29 GLU A N 13
ATOM 12666 C CA . GLU A 1 29 ? -8.212 -6.618 3.226 1.00 0.00 29 GLU A CA 13
ATOM 12667 C C . GLU A 1 29 ? -6.907 -6.740 2.444 1.00 0.00 29 GLU A C 13
ATOM 12668 O O . GLU A 1 29 ? -5.824 -6.786 3.027 1.00 0.00 29 GLU A O 13
ATOM 12680 N N . ARG A 1 30 ? -7.020 -6.793 1.121 1.00 0.00 30 ARG A N 13
ATOM 12681 C CA . ARG A 1 30 ? -5.851 -6.912 0.259 1.00 0.00 30 ARG A CA 13
ATOM 12682 C C . ARG A 1 30 ? -4.762 -5.930 0.681 1.00 0.00 30 ARG A C 13
ATOM 12683 O O . ARG A 1 30 ? -3.573 -6.249 0.635 1.00 0.00 30 ARG A O 13
ATOM 12704 N N . ILE A 1 31 ? -5.176 -4.736 1.090 1.00 0.00 31 ILE A N 13
ATOM 12705 C CA . ILE A 1 31 ? -4.236 -3.708 1.521 1.00 0.00 31 ILE A CA 13
ATOM 12706 C C . ILE A 1 31 ? -3.157 -4.294 2.426 1.00 0.00 31 ILE A C 13
ATOM 12707 O O . ILE A 1 31 ? -2.011 -3.844 2.415 1.00 0.00 31 ILE A O 13
ATOM 12723 N N . HIS A 1 32 ? -3.532 -5.302 3.208 1.00 0.00 32 HIS A N 13
ATOM 12724 C CA . HIS A 1 32 ? -2.595 -5.952 4.118 1.00 0.00 32 HIS A CA 13
ATOM 12725 C C . HIS A 1 32 ? -1.952 -7.168 3.458 1.00 0.00 32 HIS A C 13
ATOM 12726 O O . HIS A 1 32 ? -1.947 -8.262 4.023 1.00 0.00 32 HIS A O 13
ATOM 12740 N N . CYS A 1 33 ? -1.413 -6.969 2.261 1.00 0.00 33 CYS A N 13
ATOM 12741 C CA . CYS A 1 33 ? -0.768 -8.050 1.523 1.00 0.00 33 CYS A CA 13
ATOM 12742 C C . CYS A 1 33 ? 0.731 -7.804 1.397 1.00 0.00 33 CYS A C 13
ATOM 12743 O O . CYS A 1 33 ? 1.207 -6.686 1.597 1.00 0.00 33 CYS A O 13
ATOM 12751 N N . THR A 1 34 ? 1.473 -8.855 1.064 1.00 0.00 34 THR A N 13
ATOM 12752 C CA . THR A 1 34 ? 2.919 -8.754 0.913 1.00 0.00 34 THR A CA 13
ATOM 12753 C C . THR A 1 34 ? 3.464 -9.896 0.063 1.00 0.00 34 THR A C 13
ATOM 12754 O O . THR A 1 34 ? 2.881 -10.979 0.013 1.00 0.00 34 THR A O 13
ATOM 12765 N N . ASP A 1 35 ? 4.586 -9.647 -0.604 1.00 0.00 35 ASP A N 13
ATOM 12766 C CA . ASP A 1 35 ? 5.212 -10.656 -1.452 1.00 0.00 35 ASP A CA 13
ATOM 12767 C C . ASP A 1 35 ? 6.704 -10.765 -1.156 1.00 0.00 35 ASP A C 13
ATOM 12768 O O . ASP A 1 35 ? 7.268 -11.859 -1.151 1.00 0.00 35 ASP A O 13
ATOM 12777 N N . ARG A 1 36 ? 7.338 -9.623 -0.909 1.00 0.00 36 ARG A N 13
ATOM 12778 C CA . ARG A 1 36 ? 8.765 -9.590 -0.615 1.00 0.00 36 ARG A CA 13
ATOM 12779 C C . ARG A 1 36 ? 9.010 -9.233 0.849 1.00 0.00 36 ARG A C 13
ATOM 12780 O O . ARG A 1 36 ? 8.240 -8.504 1.473 1.00 0.00 36 ARG A O 13
ATOM 12801 N N . PRO A 1 37 ? 10.108 -9.761 1.410 1.00 0.00 37 PRO A N 13
ATOM 12802 C CA . PRO A 1 37 ? 10.480 -9.512 2.806 1.00 0.00 37 PRO A CA 13
ATOM 12803 C C . PRO A 1 37 ? 10.932 -8.075 3.039 1.00 0.00 37 PRO A C 13
ATOM 12804 O O . PRO A 1 37 ? 10.444 -7.399 3.945 1.00 0.00 37 PRO A O 13
ATOM 12815 N N . PHE A 1 38 ? 11.867 -7.613 2.215 1.00 0.00 38 PHE A N 13
ATOM 12816 C CA . PHE A 1 38 ? 12.386 -6.255 2.332 1.00 0.00 38 PHE A CA 13
ATOM 12817 C C . PHE A 1 38 ? 11.812 -5.358 1.239 1.00 0.00 38 PHE A C 13
ATOM 12818 O O . PHE A 1 38 ? 11.569 -5.804 0.117 1.00 0.00 38 PHE A O 13
ATOM 12835 N N . LYS A 1 39 ? 11.598 -4.090 1.573 1.00 0.00 39 LYS A N 13
ATOM 12836 C CA . LYS A 1 39 ? 11.054 -3.129 0.622 1.00 0.00 39 LYS A CA 13
ATOM 12837 C C . LYS A 1 39 ? 11.838 -1.820 0.663 1.00 0.00 39 LYS A C 13
ATOM 12838 O O . LYS A 1 39 ? 12.640 -1.593 1.570 1.00 0.00 39 LYS A O 13
ATOM 12857 N N . CYS A 1 40 ? 11.599 -0.962 -0.323 1.00 0.00 40 CYS A N 13
ATOM 12858 C CA . CYS A 1 40 ? 12.281 0.324 -0.399 1.00 0.00 40 CYS A CA 13
ATOM 12859 C C . CYS A 1 40 ? 11.367 1.453 0.069 1.00 0.00 40 CYS A C 13
ATOM 12860 O O . CYS A 1 40 ? 10.156 1.415 -0.146 1.00 0.00 40 CYS A O 13
ATOM 12867 N N . ASN A 1 41 ? 11.956 2.457 0.710 1.00 0.00 41 ASN A N 13
ATOM 12868 C CA . ASN A 1 41 ? 11.196 3.597 1.209 1.00 0.00 41 ASN A CA 13
ATOM 12869 C C . ASN A 1 41 ? 11.168 4.724 0.181 1.00 0.00 41 ASN A C 13
ATOM 12870 O O . ASN A 1 41 ? 10.178 5.447 0.064 1.00 0.00 41 ASN A O 13
ATOM 12881 N N . TYR A 1 42 ? 12.260 4.868 -0.561 1.00 0.00 42 TYR A N 13
ATOM 12882 C CA . TYR A 1 42 ? 12.362 5.908 -1.578 1.00 0.00 42 TYR A CA 13
ATOM 12883 C C . TYR A 1 42 ? 11.430 5.617 -2.750 1.00 0.00 42 TYR A C 13
ATOM 12884 O O . TYR A 1 42 ? 10.656 6.477 -3.171 1.00 0.00 42 TYR A O 13
ATOM 12902 N N . CYS A 1 43 ? 11.510 4.398 -3.272 1.00 0.00 43 CYS A N 13
ATOM 12903 C CA . CYS A 1 43 ? 10.675 3.990 -4.396 1.00 0.00 43 CYS A CA 13
ATOM 12904 C C . CYS A 1 43 ? 9.918 2.705 -4.073 1.00 0.00 43 CYS A C 13
ATOM 12905 O O . CYS A 1 43 ? 10.126 2.097 -3.023 1.00 0.00 43 CYS A O 13
ATOM 12912 N N . SER A 1 44 ? 9.040 2.298 -4.984 1.00 0.00 44 SER A N 13
ATOM 12913 C CA . SER A 1 44 ? 8.249 1.087 -4.795 1.00 0.00 44 SER A CA 13
ATOM 12914 C C . SER A 1 44 ? 9.056 -0.153 -5.170 1.00 0.00 44 SER A C 13
ATOM 12915 O O . SER A 1 44 ? 8.569 -1.033 -5.879 1.00 0.00 44 SER A O 13
ATOM 12923 N N . PHE A 1 45 ? 10.293 -0.214 -4.688 1.00 0.00 45 PHE A N 13
ATOM 12924 C CA . PHE A 1 45 ? 11.169 -1.345 -4.972 1.00 0.00 45 PHE A CA 13
ATOM 12925 C C . PHE A 1 45 ? 11.227 -2.300 -3.783 1.00 0.00 45 PHE A C 13
ATOM 12926 O O . PHE A 1 45 ? 11.273 -1.871 -2.630 1.00 0.00 45 PHE A O 13
ATOM 12943 N N . ASP A 1 46 ? 11.224 -3.596 -4.073 1.00 0.00 46 ASP A N 13
ATOM 12944 C CA . ASP A 1 46 ? 11.277 -4.613 -3.029 1.00 0.00 46 ASP A CA 13
ATOM 12945 C C . ASP A 1 46 ? 12.103 -5.814 -3.482 1.00 0.00 46 ASP A C 13
ATOM 12946 O O . ASP A 1 46 ? 11.844 -6.398 -4.534 1.00 0.00 46 ASP A O 13
ATOM 12955 N N . THR A 1 47 ? 13.099 -6.176 -2.680 1.00 0.00 47 THR A N 13
ATOM 12956 C CA . THR A 1 47 ? 13.964 -7.305 -2.998 1.00 0.00 47 THR A CA 13
ATOM 12957 C C . THR A 1 47 ? 13.962 -8.334 -1.873 1.00 0.00 47 THR A C 13
ATOM 12958 O O . THR A 1 47 ? 13.787 -7.991 -0.704 1.00 0.00 47 THR A O 13
ATOM 12969 N N . LYS A 1 48 ? 14.157 -9.598 -2.234 1.00 0.00 48 LYS A N 13
ATOM 12970 C CA . LYS A 1 48 ? 14.179 -10.679 -1.255 1.00 0.00 48 LYS A CA 13
ATOM 12971 C C . LYS A 1 48 ? 15.424 -10.592 -0.377 1.00 0.00 48 LYS A C 13
ATOM 12972 O O . LYS A 1 48 ? 15.329 -10.592 0.850 1.00 0.00 48 LYS A O 13
ATOM 12991 N N . GLN A 1 49 ? 16.588 -10.517 -1.014 1.00 0.00 49 GLN A N 13
ATOM 12992 C CA . GLN A 1 49 ? 17.850 -10.429 -0.290 1.00 0.00 49 GLN A CA 13
ATOM 12993 C C . GLN A 1 49 ? 17.974 -9.087 0.426 1.00 0.00 49 GLN A C 13
ATOM 12994 O O . GLN A 1 49 ? 17.638 -8.034 -0.115 1.00 0.00 49 GLN A O 13
ATOM 13008 N N . PRO A 1 50 ? 18.469 -9.125 1.672 1.00 0.00 50 PRO A N 13
ATOM 13009 C CA . PRO A 1 50 ? 18.650 -7.920 2.488 1.00 0.00 50 PRO A CA 13
ATOM 13010 C C . PRO A 1 50 ? 19.770 -7.028 1.965 1.00 0.00 50 PRO A C 13
ATOM 13011 O O . PRO A 1 50 ? 19.674 -5.801 2.016 1.00 0.00 50 PRO A O 13
ATOM 13022 N N . SER A 1 51 ? 20.831 -7.651 1.462 1.00 0.00 51 SER A N 13
ATOM 13023 C CA . SER A 1 51 ? 21.971 -6.912 0.932 1.00 0.00 51 SER A CA 13
ATOM 13024 C C . SER A 1 51 ? 21.595 -6.182 -0.354 1.00 0.00 51 SER A C 13
ATOM 13025 O O . SER A 1 51 ? 21.987 -5.036 -0.568 1.00 0.00 51 SER A O 13
ATOM 13033 N N . ASN A 1 52 ? 20.832 -6.857 -1.209 1.00 0.00 52 ASN A N 13
ATOM 13034 C CA . ASN A 1 52 ? 20.403 -6.274 -2.475 1.00 0.00 52 ASN A CA 13
ATOM 13035 C C . ASN A 1 52 ? 19.756 -4.910 -2.255 1.00 0.00 52 ASN A C 13
ATOM 13036 O O . ASN A 1 52 ? 20.094 -3.935 -2.926 1.00 0.00 52 ASN A O 13
ATOM 13047 N N . LEU A 1 53 ? 18.825 -4.849 -1.309 1.00 0.00 53 LEU A N 13
ATOM 13048 C CA . LEU A 1 53 ? 18.130 -3.605 -0.999 1.00 0.00 53 LEU A CA 13
ATOM 13049 C C . LEU A 1 53 ? 19.122 -2.503 -0.639 1.00 0.00 53 LEU A C 13
ATOM 13050 O O . LEU A 1 53 ? 19.089 -1.413 -1.211 1.00 0.00 53 LEU A O 13
ATOM 13066 N N . SER A 1 54 ? 20.004 -2.795 0.312 1.00 0.00 54 SER A N 13
ATOM 13067 C CA . SER A 1 54 ? 21.004 -1.828 0.750 1.00 0.00 54 SER A CA 13
ATOM 13068 C C . SER A 1 54 ? 21.790 -1.284 -0.439 1.00 0.00 54 SER A C 13
ATOM 13069 O O . SER A 1 54 ? 22.095 -0.093 -0.504 1.00 0.00 54 SER A O 13
ATOM 13077 N N . LYS A 1 55 ? 22.116 -2.166 -1.378 1.00 0.00 55 LYS A N 13
ATOM 13078 C CA . LYS A 1 55 ? 22.866 -1.776 -2.566 1.00 0.00 55 LYS A CA 13
ATOM 13079 C C . LYS A 1 55 ? 22.010 -0.920 -3.494 1.00 0.00 55 LYS A C 13
ATOM 13080 O O . LYS A 1 55 ? 22.484 0.066 -4.059 1.00 0.00 55 LYS A O 13
ATOM 13099 N N . HIS A 1 56 ? 20.745 -1.302 -3.645 1.00 0.00 56 HIS A N 13
ATOM 13100 C CA . HIS A 1 56 ? 19.822 -0.568 -4.502 1.00 0.00 56 HIS A CA 13
ATOM 13101 C C . HIS A 1 56 ? 19.570 0.834 -3.954 1.00 0.00 56 HIS A C 13
ATOM 13102 O O . HIS A 1 56 ? 19.492 1.801 -4.711 1.00 0.00 56 HIS A O 13
ATOM 13116 N N . MET A 1 57 ? 19.442 0.934 -2.635 1.00 0.00 57 MET A N 13
ATOM 13117 C CA . MET A 1 57 ? 19.198 2.217 -1.987 1.00 0.00 57 MET A CA 13
ATOM 13118 C C . MET A 1 57 ? 20.311 3.209 -2.309 1.00 0.00 57 MET A C 13
ATOM 13119 O O . MET A 1 57 ? 20.053 4.317 -2.780 1.00 0.00 57 MET A O 13
ATOM 13133 N N . LYS A 1 58 ? 21.551 2.804 -2.053 1.00 0.00 58 LYS A N 13
ATOM 13134 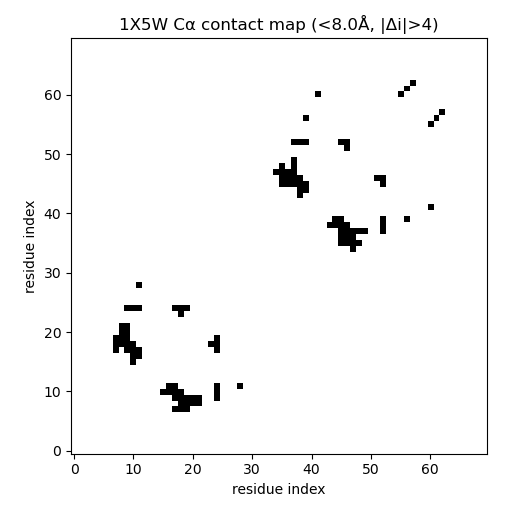C CA . LYS A 1 58 ? 22.704 3.656 -2.317 1.00 0.00 58 LYS A CA 13
ATOM 13135 C C . LYS A 1 58 ? 22.920 3.832 -3.817 1.00 0.00 58 LYS A C 13
ATOM 13136 O O . LYS A 1 58 ? 23.248 4.922 -4.284 1.00 0.00 58 LYS A O 13
ATOM 13155 N N . LYS A 1 59 ? 22.731 2.752 -4.567 1.00 0.00 59 LYS A N 13
ATOM 13156 C CA . LYS A 1 59 ? 22.901 2.786 -6.015 1.00 0.00 59 LYS A CA 13
ATOM 13157 C C . LYS A 1 59 ? 22.137 3.956 -6.625 1.00 0.00 59 LYS A C 13
ATOM 13158 O O . LYS A 1 59 ? 22.697 4.751 -7.380 1.00 0.00 59 LYS A O 13
ATOM 13177 N N . PHE A 1 60 ? 20.854 4.056 -6.293 1.00 0.00 60 PHE A N 13
ATOM 13178 C CA . PHE A 1 60 ? 20.012 5.130 -6.808 1.00 0.00 60 PHE A CA 13
ATOM 13179 C C . PHE A 1 60 ? 19.874 6.252 -5.784 1.00 0.00 60 PHE A C 13
ATOM 13180 O O . PHE A 1 60 ? 20.170 7.412 -6.072 1.00 0.00 60 PHE A O 13
ATOM 13197 N N . HIS A 1 61 ? 19.421 5.898 -4.585 1.00 0.00 61 HIS A N 13
ATOM 13198 C CA . HIS A 1 61 ? 19.242 6.874 -3.516 1.00 0.00 61 HIS A CA 13
ATOM 13199 C C . HIS A 1 61 ? 20.477 6.933 -2.622 1.00 0.00 61 HIS A C 13
ATOM 13200 O O . HIS A 1 61 ? 20.386 6.753 -1.409 1.00 0.00 61 HIS A O 13
ATOM 13214 N N . GLY A 1 62 ? 21.632 7.186 -3.231 1.00 0.00 62 GLY A N 13
ATOM 13215 C CA . GLY A 1 62 ? 22.868 7.262 -2.475 1.00 0.00 62 GLY A CA 13
ATOM 13216 C C . GLY A 1 62 ? 23.358 8.687 -2.308 1.00 0.00 62 GLY A C 13
ATOM 13217 O O . GLY A 1 62 ? 23.227 9.507 -3.217 1.00 0.00 62 GLY A O 13
ATOM 13221 N N . ASP A 1 63 ? 23.921 8.984 -1.142 1.00 0.00 63 ASP A N 13
ATOM 13222 C CA . ASP A 1 63 ? 24.432 10.320 -0.858 1.00 0.00 63 ASP A CA 13
ATOM 13223 C C . ASP A 1 63 ? 23.314 11.356 -0.932 1.00 0.00 63 ASP A C 13
ATOM 13224 O O . ASP A 1 63 ? 23.531 12.487 -1.364 1.00 0.00 63 ASP A O 13
ATOM 13233 N N . MET A 1 64 ? 22.118 10.960 -0.508 1.00 0.00 64 MET A N 13
ATOM 13234 C CA . MET A 1 64 ? 20.967 11.854 -0.526 1.00 0.00 64 MET A CA 13
ATOM 13235 C C . MET A 1 64 ? 20.764 12.508 0.837 1.00 0.00 64 MET A C 13
ATOM 13236 O O . MET A 1 64 ? 19.633 12.747 1.259 1.00 0.00 64 MET A O 13
ATOM 13250 N N . SER A 1 65 ? 21.867 12.793 1.522 1.00 0.00 65 SER A N 13
ATOM 13251 C CA . SER A 1 65 ? 21.809 13.415 2.840 1.00 0.00 65 SER A CA 13
ATOM 13252 C C . SER A 1 65 ? 20.842 12.666 3.752 1.00 0.00 65 SER A C 13
ATOM 13253 O O . SER A 1 65 ? 20.093 13.274 4.515 1.00 0.00 65 SER A O 13
ATOM 13261 N N . GLY A 1 66 ? 20.865 11.339 3.666 1.00 0.00 66 GLY A N 13
ATOM 13262 C CA . GLY A 1 66 ? 19.987 10.528 4.489 1.00 0.00 66 GLY A CA 13
ATOM 13263 C C . GLY A 1 66 ? 20.554 10.278 5.872 1.00 0.00 66 GLY A C 13
ATOM 13264 O O . GLY A 1 66 ? 20.085 10.831 6.867 1.00 0.00 66 GLY A O 13
ATOM 13268 N N . PRO A 1 67 ? 21.587 9.426 5.947 1.00 0.00 67 PRO A N 13
ATOM 13269 C CA . PRO A 1 67 ? 22.240 9.083 7.214 1.00 0.00 67 PRO A CA 13
ATOM 13270 C C . PRO A 1 67 ? 23.034 10.251 7.790 1.00 0.00 67 PRO A C 13
ATOM 13271 O O . PRO A 1 67 ? 23.355 11.205 7.083 1.00 0.00 67 PRO A O 13
ATOM 13282 N N . SER A 1 68 ? 23.349 10.167 9.079 1.00 0.00 68 SER A N 13
ATOM 13283 C CA . SER A 1 68 ? 24.104 11.218 9.751 1.00 0.00 68 SER A CA 13
ATOM 13284 C C . SER A 1 68 ? 25.471 11.406 9.101 1.00 0.00 68 SER A C 13
ATOM 13285 O O . SER A 1 68 ? 26.159 10.436 8.785 1.00 0.00 68 SER A O 13
ATOM 13293 N N . SER A 1 69 ? 25.859 12.663 8.905 1.00 0.00 69 SER A N 13
ATOM 13294 C CA . SER A 1 69 ? 27.142 12.979 8.289 1.00 0.00 69 SER A CA 13
ATOM 13295 C C . SER A 1 69 ? 28.246 13.049 9.339 1.00 0.00 69 SER A C 13
ATOM 13296 O O . SER A 1 69 ? 29.282 12.398 9.210 1.00 0.00 69 SER A O 13
ATOM 13304 N N . GLY A 1 70 ? 28.016 13.844 10.379 1.00 0.00 70 GLY A N 13
ATOM 13305 C CA . GLY A 1 70 ? 28.999 13.985 11.437 1.00 0.00 70 GLY A CA 13
ATOM 13306 C C . GLY A 1 70 ? 30.305 14.572 10.940 1.00 0.00 70 GLY A C 13
ATOM 13307 O O . GLY A 1 70 ? 31.305 14.499 11.654 1.00 0.00 70 GLY A O 13
ATOM 13313 N N . GLY A 1 1 ? -19.474 11.695 16.605 1.00 0.00 1 GLY A N 14
ATOM 13314 C CA . GLY A 1 1 ? -19.769 11.989 17.995 1.00 0.00 1 GLY A CA 14
ATOM 13315 C C . GLY A 1 1 ? -20.604 10.908 18.652 1.00 0.00 1 GLY A C 14
ATOM 13316 O O . GLY A 1 1 ? -20.162 9.766 18.781 1.00 0.00 1 GLY A O 14
ATOM 13320 N N . SER A 1 2 ? -21.813 11.268 19.070 1.00 0.00 2 SER A N 14
ATOM 13321 C CA . SER A 1 2 ? -22.710 10.321 19.722 1.00 0.00 2 SER A CA 14
ATOM 13322 C C . SER A 1 2 ? -23.954 10.078 18.873 1.00 0.00 2 SER A C 14
ATOM 13323 O O . SER A 1 2 ? -24.319 8.934 18.600 1.00 0.00 2 SER A O 14
ATOM 13331 N N . SER A 1 3 ? -24.601 11.162 18.459 1.00 0.00 3 SER A N 14
ATOM 13332 C CA . SER A 1 3 ? -25.807 11.069 17.644 1.00 0.00 3 SER A CA 14
ATOM 13333 C C . SER A 1 3 ? -25.474 10.584 16.236 1.00 0.00 3 SER A C 14
ATOM 13334 O O . SER A 1 3 ? -24.391 10.846 15.716 1.00 0.00 3 SER A O 14
ATOM 13342 N N . GLY A 1 4 ? -26.417 9.874 15.623 1.00 0.00 4 GLY A N 14
ATOM 13343 C CA . GLY A 1 4 ? -26.207 9.363 14.281 1.00 0.00 4 GLY A CA 14
ATOM 13344 C C . GLY A 1 4 ? -25.890 7.880 14.269 1.00 0.00 4 GLY A C 14
ATOM 13345 O O . GLY A 1 4 ? -25.184 7.382 15.145 1.00 0.00 4 GLY A O 14
ATOM 13349 N N . SER A 1 5 ? -26.414 7.173 13.273 1.00 0.00 5 SER A N 14
ATOM 13350 C CA . SER A 1 5 ? -26.187 5.738 13.153 1.00 0.00 5 SER A CA 14
ATOM 13351 C C . SER A 1 5 ? -24.696 5.429 13.056 1.00 0.00 5 SER A C 14
ATOM 13352 O O . SER A 1 5 ? -23.996 5.962 12.195 1.00 0.00 5 SER A O 14
ATOM 13360 N N . SER A 1 6 ? -24.218 4.565 13.945 1.00 0.00 6 SER A N 14
ATOM 13361 C CA . SER A 1 6 ? -22.810 4.187 13.964 1.00 0.00 6 SER A CA 14
ATOM 13362 C C . SER A 1 6 ? -22.645 2.692 13.709 1.00 0.00 6 SER A C 14
ATOM 13363 O O . SER A 1 6 ? -23.459 1.882 14.150 1.00 0.00 6 SER A O 14
ATOM 13371 N N . GLY A 1 7 ? -21.584 2.334 12.991 1.00 0.00 7 GLY A N 14
ATOM 13372 C CA . GLY A 1 7 ? -21.330 0.938 12.689 1.00 0.00 7 GLY A CA 14
ATOM 13373 C C . GLY A 1 7 ? -21.487 0.626 11.214 1.00 0.00 7 GLY A C 14
ATOM 13374 O O . GLY A 1 7 ? -22.021 1.435 10.454 1.00 0.00 7 GLY A O 14
ATOM 13378 N N . HIS A 1 8 ? -21.018 -0.549 10.806 1.00 0.00 8 HIS A N 14
ATOM 13379 C CA . HIS A 1 8 ? -21.108 -0.965 9.411 1.00 0.00 8 HIS A CA 14
ATOM 13380 C C . HIS A 1 8 ? -21.486 -2.440 9.306 1.00 0.00 8 HIS A C 14
ATOM 13381 O O . HIS A 1 8 ? -21.334 -3.213 10.252 1.00 0.00 8 HIS A O 14
ATOM 13395 N N . PRO A 1 9 ? -21.992 -2.840 8.131 1.00 0.00 9 PRO A N 14
ATOM 13396 C CA . PRO A 1 9 ? -22.403 -4.224 7.875 1.00 0.00 9 PRO A CA 14
ATOM 13397 C C . PRO A 1 9 ? -21.214 -5.176 7.799 1.00 0.00 9 PRO A C 14
ATOM 13398 O O . PRO A 1 9 ? -21.372 -6.390 7.922 1.00 0.00 9 PRO A O 14
ATOM 13409 N N . GLU A 1 10 ? -20.025 -4.617 7.597 1.00 0.00 10 GLU A N 14
ATOM 13410 C CA . GLU A 1 10 ? -18.811 -5.419 7.505 1.00 0.00 10 GLU A CA 14
ATOM 13411 C C . GLU A 1 10 ? -17.704 -4.832 8.376 1.00 0.00 10 GLU A C 14
ATOM 13412 O O . GLU A 1 10 ? -17.496 -3.618 8.402 1.00 0.00 10 GLU A O 14
ATOM 13424 N N . LYS A 1 11 ? -16.996 -5.701 9.088 1.00 0.00 11 LYS A N 14
ATOM 13425 C CA . LYS A 1 11 ? -15.909 -5.272 9.961 1.00 0.00 11 LYS A CA 14
ATOM 13426 C C . LYS A 1 11 ? -14.725 -6.228 9.867 1.00 0.00 11 LYS A C 14
ATOM 13427 O O . LYS A 1 11 ? -14.900 -7.431 9.668 1.00 0.00 11 LYS A O 14
ATOM 13446 N N . CYS A 1 12 ? -13.520 -5.687 10.012 1.00 0.00 12 CYS A N 14
ATOM 13447 C CA . CYS A 1 12 ? -12.307 -6.493 9.944 1.00 0.00 12 CYS A CA 14
ATOM 13448 C C . CYS A 1 12 ? -12.104 -7.281 11.235 1.00 0.00 12 CYS A C 14
ATOM 13449 O O . CYS A 1 12 ? -12.386 -6.787 12.327 1.00 0.00 12 CYS A O 14
ATOM 13456 N N . SER A 1 13 ? -11.613 -8.509 11.102 1.00 0.00 13 SER A N 14
ATOM 13457 C CA . SER A 1 13 ? -11.376 -9.367 12.257 1.00 0.00 13 SER A CA 14
ATOM 13458 C C . SER A 1 13 ? -9.917 -9.294 12.697 1.00 0.00 13 SER A C 14
ATOM 13459 O O . SER A 1 13 ? -9.407 -10.209 13.342 1.00 0.00 13 SER A O 14
ATOM 13467 N N . GLU A 1 14 ? -9.253 -8.199 12.343 1.00 0.00 14 GLU A N 14
ATOM 13468 C CA . GLU A 1 14 ? -7.852 -8.007 12.700 1.00 0.00 14 GLU A CA 14
ATOM 13469 C C . GLU A 1 14 ? -7.639 -6.645 13.356 1.00 0.00 14 GLU A C 14
ATOM 13470 O O . GLU A 1 14 ? -6.917 -6.526 14.345 1.00 0.00 14 GLU A O 14
ATOM 13482 N N . CYS A 1 15 ? -8.274 -5.621 12.796 1.00 0.00 15 CYS A N 14
ATOM 13483 C CA . CYS A 1 15 ? -8.155 -4.267 13.323 1.00 0.00 15 CYS A CA 14
ATOM 13484 C C . CYS A 1 15 ? -9.519 -3.586 13.388 1.00 0.00 15 CYS A C 14
ATOM 13485 O O . CYS A 1 15 ? -10.547 -4.206 13.113 1.00 0.00 15 CYS A O 14
ATOM 13492 N N . SER A 1 16 ? -9.521 -2.308 13.753 1.00 0.00 16 SER A N 14
ATOM 13493 C CA . SER A 1 16 ? -10.758 -1.544 13.858 1.00 0.00 16 SER A CA 14
ATOM 13494 C C . SER A 1 16 ? -11.138 -0.938 12.510 1.00 0.00 16 SER A C 14
ATOM 13495 O O . SER A 1 16 ? -11.580 0.208 12.435 1.00 0.00 16 SER A O 14
ATOM 13503 N N . TYR A 1 17 ? -10.962 -1.717 11.448 1.00 0.00 17 TYR A N 14
ATOM 13504 C CA . TYR A 1 17 ? -11.283 -1.257 10.102 1.00 0.00 17 TYR A CA 14
ATOM 13505 C C . TYR A 1 17 ? -12.593 -1.871 9.616 1.00 0.00 17 TYR A C 14
ATOM 13506 O O . TYR A 1 17 ? -12.680 -3.077 9.389 1.00 0.00 17 TYR A O 14
ATOM 13524 N N . SER A 1 18 ? -13.610 -1.029 9.457 1.00 0.00 18 SER A N 14
ATOM 13525 C CA . SER A 1 18 ? -14.917 -1.487 9.001 1.00 0.00 18 SER A CA 14
ATOM 13526 C C . SER A 1 18 ? -15.436 -0.606 7.869 1.00 0.00 18 SER A C 14
ATOM 13527 O O . SER A 1 18 ? -15.319 0.620 7.918 1.00 0.00 18 SER A O 14
ATOM 13535 N N . CYS A 1 19 ? -16.009 -1.238 6.851 1.00 0.00 19 CYS A N 14
ATOM 13536 C CA . CYS A 1 19 ? -16.546 -0.512 5.705 1.00 0.00 19 CYS A CA 14
ATOM 13537 C C . CYS A 1 19 ? -17.911 -1.064 5.303 1.00 0.00 19 CYS A C 14
ATOM 13538 O O . CYS A 1 19 ? -18.289 -2.164 5.705 1.00 0.00 19 CYS A O 14
ATOM 13546 N N . SER A 1 20 ? -18.645 -0.291 4.510 1.00 0.00 20 SER A N 14
ATOM 13547 C CA . SER A 1 20 ? -19.970 -0.700 4.058 1.00 0.00 20 SER A CA 14
ATOM 13548 C C . SER A 1 20 ? -19.872 -1.594 2.826 1.00 0.00 20 SER A C 14
ATOM 13549 O O . SER A 1 20 ? -20.760 -2.404 2.561 1.00 0.00 20 SER A O 14
ATOM 13557 N N . SER A 1 21 ? -18.785 -1.440 2.076 1.00 0.00 21 SER A N 14
ATOM 13558 C CA . SER A 1 21 ? -18.572 -2.230 0.869 1.00 0.00 21 SER A CA 14
ATOM 13559 C C . SER A 1 21 ? -17.787 -3.500 1.183 1.00 0.00 21 SER A C 14
ATOM 13560 O O . SER A 1 21 ? -16.650 -3.442 1.652 1.00 0.00 21 SER A O 14
ATOM 13568 N N . LYS A 1 22 ? -18.403 -4.648 0.921 1.00 0.00 22 LYS A N 14
ATOM 13569 C CA . LYS A 1 22 ? -17.764 -5.934 1.173 1.00 0.00 22 LYS A CA 14
ATOM 13570 C C . LYS A 1 22 ? -16.437 -6.038 0.429 1.00 0.00 22 LYS A C 14
ATOM 13571 O O . LYS A 1 22 ? -15.402 -6.337 1.025 1.00 0.00 22 LYS A O 14
ATOM 13590 N N . ALA A 1 23 ? -16.473 -5.788 -0.875 1.00 0.00 23 ALA A N 14
ATOM 13591 C CA . ALA A 1 23 ? -15.273 -5.850 -1.699 1.00 0.00 23 ALA A CA 14
ATOM 13592 C C . ALA A 1 23 ? -14.186 -4.927 -1.157 1.00 0.00 23 ALA A C 14
ATOM 13593 O O . ALA A 1 23 ? -13.022 -5.314 -1.058 1.00 0.00 23 ALA A O 14
ATOM 13600 N N . ALA A 1 24 ? -14.575 -3.705 -0.807 1.00 0.00 24 ALA A N 14
ATOM 13601 C CA . ALA A 1 24 ? -13.634 -2.728 -0.273 1.00 0.00 24 ALA A CA 14
ATOM 13602 C C . ALA A 1 24 ? -12.832 -3.314 0.884 1.00 0.00 24 ALA A C 14
ATOM 13603 O O . ALA A 1 24 ? -11.604 -3.213 0.915 1.00 0.00 24 ALA A O 14
ATOM 13610 N N . LEU A 1 25 ? -13.531 -3.924 1.833 1.00 0.00 25 LEU A N 14
ATOM 13611 C CA . LEU A 1 25 ? -12.884 -4.526 2.994 1.00 0.00 25 LEU A CA 14
ATOM 13612 C C . LEU A 1 25 ? -11.797 -5.506 2.564 1.00 0.00 25 LEU A C 14
ATOM 13613 O O . LEU A 1 25 ? -10.647 -5.399 2.990 1.00 0.00 25 LEU A O 14
ATOM 13629 N N . ARG A 1 26 ? -12.168 -6.459 1.715 1.00 0.00 26 ARG A N 14
ATOM 13630 C CA . ARG A 1 26 ? -11.225 -7.457 1.227 1.00 0.00 26 ARG A CA 14
ATOM 13631 C C . ARG A 1 26 ? -9.895 -6.810 0.850 1.00 0.00 26 ARG A C 14
ATOM 13632 O O . ARG A 1 26 ? -8.827 -7.312 1.203 1.00 0.00 26 ARG A O 14
ATOM 13653 N N . ILE A 1 27 ? -9.968 -5.694 0.133 1.00 0.00 27 ILE A N 14
ATOM 13654 C CA . ILE A 1 27 ? -8.771 -4.978 -0.291 1.00 0.00 27 ILE A CA 14
ATOM 13655 C C . ILE A 1 27 ? -7.936 -4.545 0.910 1.00 0.00 27 ILE A C 14
ATOM 13656 O O . ILE A 1 27 ? -6.710 -4.654 0.899 1.00 0.00 27 ILE A O 14
ATOM 13672 N N . HIS A 1 28 ? -8.610 -4.054 1.945 1.00 0.00 28 HIS A N 14
ATOM 13673 C CA . HIS A 1 28 ? -7.930 -3.606 3.156 1.00 0.00 28 HIS A CA 14
ATOM 13674 C C . HIS A 1 28 ? -7.220 -4.769 3.842 1.00 0.00 28 HIS A C 14
ATOM 13675 O O . HIS A 1 28 ? -6.077 -4.639 4.278 1.00 0.00 28 HIS A O 14
ATOM 13689 N N . GLU A 1 29 ? -7.906 -5.904 3.934 1.00 0.00 29 GLU A N 14
ATOM 13690 C CA . GLU A 1 29 ? -7.340 -7.088 4.569 1.00 0.00 29 GLU A CA 14
ATOM 13691 C C . GLU A 1 29 ? -5.882 -7.280 4.161 1.00 0.00 29 GLU A C 14
ATOM 13692 O O . GLU A 1 29 ? -5.061 -7.745 4.952 1.00 0.00 29 GLU A O 14
ATOM 13704 N N . ARG A 1 30 ? -5.569 -6.920 2.921 1.00 0.00 30 ARG A N 14
ATOM 13705 C CA . ARG A 1 30 ? -4.211 -7.053 2.406 1.00 0.00 30 ARG A CA 14
ATOM 13706 C C . ARG A 1 30 ? -3.192 -6.545 3.422 1.00 0.00 30 ARG A C 14
ATOM 13707 O O . ARG A 1 30 ? -2.122 -7.131 3.588 1.00 0.00 30 ARG A O 14
ATOM 13728 N N . ILE A 1 31 ? -3.532 -5.452 4.097 1.00 0.00 31 ILE A N 14
ATOM 13729 C CA . ILE A 1 31 ? -2.647 -4.866 5.096 1.00 0.00 31 ILE A CA 14
ATOM 13730 C C . ILE A 1 31 ? -2.019 -5.943 5.974 1.00 0.00 31 ILE A C 14
ATOM 13731 O O . ILE A 1 31 ? -0.847 -5.855 6.341 1.00 0.00 31 ILE A O 14
ATOM 13747 N N . HIS A 1 32 ? -2.806 -6.962 6.306 1.00 0.00 32 HIS A N 14
ATOM 13748 C CA . HIS A 1 32 ? -2.327 -8.059 7.139 1.00 0.00 32 HIS A CA 14
ATOM 13749 C C . HIS A 1 32 ? -1.834 -9.219 6.279 1.00 0.00 32 HIS A C 14
ATOM 13750 O O . HIS A 1 32 ? -2.541 -10.210 6.093 1.00 0.00 32 HIS A O 14
ATOM 13764 N N . CYS A 1 33 ? -0.620 -9.088 5.758 1.00 0.00 33 CYS A N 14
ATOM 13765 C CA . CYS A 1 33 ? -0.033 -10.125 4.917 1.00 0.00 33 CYS A CA 14
ATOM 13766 C C . CYS A 1 33 ? 1.489 -10.098 5.001 1.00 0.00 33 CYS A C 14
ATOM 13767 O O . CYS A 1 33 ? 2.078 -9.134 5.492 1.00 0.00 33 CYS A O 14
ATOM 13775 N N . THR A 1 34 ? 2.123 -11.164 4.522 1.00 0.00 34 THR A N 14
ATOM 13776 C CA . THR A 1 34 ? 3.577 -11.264 4.546 1.00 0.00 34 THR A CA 14
ATOM 13777 C C . THR A 1 34 ? 4.075 -12.278 3.523 1.00 0.00 34 THR A C 14
ATOM 13778 O O . THR A 1 34 ? 3.830 -13.477 3.653 1.00 0.00 34 THR A O 14
ATOM 13789 N N . ASP A 1 35 ? 4.776 -11.790 2.506 1.00 0.00 35 ASP A N 14
ATOM 13790 C CA . ASP A 1 35 ? 5.311 -12.654 1.461 1.00 0.00 35 ASP A CA 14
ATOM 13791 C C . ASP A 1 35 ? 6.836 -12.624 1.458 1.00 0.00 35 ASP A C 14
ATOM 13792 O O . ASP A 1 35 ? 7.487 -13.647 1.671 1.00 0.00 35 ASP A O 14
ATOM 13801 N N . ARG A 1 36 ? 7.400 -11.446 1.215 1.00 0.00 36 ARG A N 14
ATOM 13802 C CA . ARG A 1 36 ? 8.848 -11.283 1.183 1.00 0.00 36 ARG A CA 14
ATOM 13803 C C . ARG A 1 36 ? 9.375 -10.833 2.542 1.00 0.00 36 ARG A C 14
ATOM 13804 O O . ARG A 1 36 ? 8.751 -10.038 3.245 1.00 0.00 36 ARG A O 14
ATOM 13825 N N . PRO A 1 37 ? 10.552 -11.352 2.922 1.00 0.00 37 PRO A N 14
ATOM 13826 C CA . PRO A 1 37 ? 11.189 -11.018 4.200 1.00 0.00 37 PRO A CA 14
ATOM 13827 C C . PRO A 1 37 ? 11.701 -9.582 4.234 1.00 0.00 37 PRO A C 14
ATOM 13828 O O . PRO A 1 37 ? 11.719 -8.944 5.287 1.00 0.00 37 PRO A O 14
ATOM 13839 N N . PHE A 1 38 ? 12.115 -9.078 3.076 1.00 0.00 38 PHE A N 14
ATOM 13840 C CA . PHE A 1 38 ? 12.627 -7.717 2.974 1.00 0.00 38 PHE A CA 14
ATOM 13841 C C . PHE A 1 38 ? 11.809 -6.901 1.978 1.00 0.00 38 PHE A C 14
ATOM 13842 O O . PHE A 1 38 ? 11.523 -7.356 0.870 1.00 0.00 38 PHE A O 14
ATOM 13859 N N . LYS A 1 39 ? 11.433 -5.691 2.381 1.00 0.00 39 LYS A N 14
ATOM 13860 C CA . LYS A 1 39 ? 10.648 -4.809 1.526 1.00 0.00 39 LYS A CA 14
ATOM 13861 C C . LYS A 1 39 ? 11.167 -3.377 1.598 1.00 0.00 39 LYS A C 14
ATOM 13862 O O . LYS A 1 39 ? 11.972 -3.041 2.467 1.00 0.00 39 LYS A O 14
ATOM 13881 N N . CYS A 1 40 ? 10.701 -2.536 0.681 1.00 0.00 40 CYS A N 14
ATOM 13882 C CA . CYS A 1 40 ? 11.117 -1.140 0.641 1.00 0.00 40 CYS A CA 14
ATOM 13883 C C . CYS A 1 40 ? 10.097 -0.248 1.343 1.00 0.00 40 CYS A C 14
ATOM 13884 O O . CYS A 1 40 ? 8.934 -0.618 1.496 1.00 0.00 40 CYS A O 14
ATOM 13891 N N . ASN A 1 41 ? 10.543 0.930 1.769 1.00 0.00 41 ASN A N 14
ATOM 13892 C CA . ASN A 1 41 ? 9.670 1.875 2.456 1.00 0.00 41 ASN A CA 14
ATOM 13893 C C . ASN A 1 41 ? 9.296 3.035 1.538 1.00 0.00 41 ASN A C 14
ATOM 13894 O O . ASN A 1 41 ? 8.178 3.547 1.592 1.00 0.00 41 ASN A O 14
ATOM 13905 N N . TYR A 1 42 ? 10.239 3.445 0.698 1.00 0.00 42 TYR A N 14
ATOM 13906 C CA . TYR A 1 42 ? 10.010 4.546 -0.230 1.00 0.00 42 TYR A CA 14
ATOM 13907 C C . TYR A 1 42 ? 9.044 4.134 -1.337 1.00 0.00 42 TYR A C 14
ATOM 13908 O O . TYR A 1 42 ? 8.126 4.878 -1.685 1.00 0.00 42 TYR A O 14
ATOM 13926 N N . CYS A 1 43 ? 9.257 2.943 -1.886 1.00 0.00 43 CYS A N 14
ATOM 13927 C CA . CYS A 1 43 ? 8.406 2.429 -2.952 1.00 0.00 43 CYS A CA 14
ATOM 13928 C C . CYS A 1 43 ? 7.915 1.021 -2.626 1.00 0.00 43 CYS A C 14
ATOM 13929 O O . CYS A 1 43 ? 8.268 0.454 -1.593 1.00 0.00 43 CYS A O 14
ATOM 13936 N N . SER A 1 44 ? 7.100 0.464 -3.516 1.00 0.00 44 SER A N 14
ATOM 13937 C CA . SER A 1 44 ? 6.558 -0.876 -3.322 1.00 0.00 44 SER A CA 14
ATOM 13938 C C . SER A 1 44 ? 7.531 -1.935 -3.833 1.00 0.00 44 SER A C 14
ATOM 13939 O O . SER A 1 44 ? 7.128 -2.912 -4.464 1.00 0.00 44 SER A O 14
ATOM 13947 N N . PHE A 1 45 ? 8.815 -1.733 -3.554 1.00 0.00 45 PHE A N 14
ATOM 13948 C CA . PHE A 1 45 ? 9.846 -2.669 -3.985 1.00 0.00 45 PHE A CA 14
ATOM 13949 C C . PHE A 1 45 ? 10.115 -3.717 -2.909 1.00 0.00 45 PHE A C 14
ATOM 13950 O O . PHE A 1 45 ? 10.486 -3.384 -1.783 1.00 0.00 45 PHE A O 14
ATOM 13967 N N . ASP A 1 46 ? 9.924 -4.983 -3.263 1.00 0.00 46 ASP A N 14
ATOM 13968 C CA . ASP A 1 46 ? 10.146 -6.080 -2.328 1.00 0.00 46 ASP A CA 14
ATOM 13969 C C . ASP A 1 46 ? 11.165 -7.070 -2.884 1.00 0.00 46 ASP A C 14
ATOM 13970 O O . ASP A 1 46 ? 11.013 -7.575 -3.997 1.00 0.00 46 ASP A O 14
ATOM 13979 N N . THR A 1 47 ? 12.205 -7.343 -2.102 1.00 0.00 47 THR A N 14
ATOM 13980 C CA . THR A 1 47 ? 13.250 -8.271 -2.517 1.00 0.00 47 THR A CA 14
ATOM 13981 C C . THR A 1 47 ? 13.498 -9.331 -1.450 1.00 0.00 47 THR A C 14
ATOM 13982 O O . THR A 1 47 ? 13.352 -9.072 -0.256 1.00 0.00 47 THR A O 14
ATOM 13993 N N . LYS A 1 48 ? 13.876 -10.527 -1.889 1.00 0.00 48 LYS A N 14
ATOM 13994 C CA . LYS A 1 48 ? 14.148 -11.628 -0.972 1.00 0.00 48 LYS A CA 14
ATOM 13995 C C . LYS A 1 48 ? 15.616 -11.642 -0.558 1.00 0.00 48 LYS A C 14
ATOM 13996 O O . LYS A 1 48 ? 16.215 -12.705 -0.402 1.00 0.00 48 LYS A O 14
ATOM 14015 N N . GLN A 1 49 ? 16.187 -10.455 -0.381 1.00 0.00 49 GLN A N 14
ATOM 14016 C CA . GLN A 1 49 ? 17.585 -10.332 0.016 1.00 0.00 49 GLN A CA 14
ATOM 14017 C C . GLN A 1 49 ? 17.845 -8.986 0.683 1.00 0.00 49 GLN A C 14
ATOM 14018 O O . GLN A 1 49 ? 17.336 -7.947 0.261 1.00 0.00 49 GLN A O 14
ATOM 14032 N N . PRO A 1 50 ? 18.656 -9.001 1.751 1.00 0.00 50 PRO A N 14
ATOM 14033 C CA . PRO A 1 50 ? 19.003 -7.789 2.500 1.00 0.00 50 PRO A CA 14
ATOM 14034 C C . PRO A 1 50 ? 19.907 -6.855 1.704 1.00 0.00 50 PRO A C 14
ATOM 14035 O O . PRO A 1 50 ? 19.701 -5.642 1.686 1.00 0.00 50 PRO A O 14
ATOM 14046 N N . SER A 1 51 ? 20.910 -7.428 1.046 1.00 0.00 51 SER A N 14
ATOM 14047 C CA . SER A 1 51 ? 21.849 -6.646 0.251 1.00 0.00 51 SER A CA 14
ATOM 14048 C C . SER A 1 51 ? 21.141 -5.979 -0.925 1.00 0.00 51 SER A C 14
ATOM 14049 O O . SER A 1 51 ? 21.439 -4.838 -1.277 1.00 0.00 51 SER A O 14
ATOM 14057 N N . ASN A 1 52 ? 20.201 -6.700 -1.527 1.00 0.00 52 ASN A N 14
ATOM 14058 C CA . ASN A 1 52 ? 19.449 -6.179 -2.664 1.00 0.00 52 ASN A CA 14
ATOM 14059 C C . ASN A 1 52 ? 18.708 -4.900 -2.286 1.00 0.00 52 ASN A C 14
ATOM 14060 O O . ASN A 1 52 ? 18.782 -3.894 -2.993 1.00 0.00 52 ASN A O 14
ATOM 14071 N N . LEU A 1 53 ? 17.995 -4.945 -1.166 1.00 0.00 53 LEU A N 14
ATOM 14072 C CA . LEU A 1 53 ? 17.240 -3.790 -0.693 1.00 0.00 53 LEU A CA 14
ATOM 14073 C C . LEU A 1 53 ? 18.167 -2.612 -0.412 1.00 0.00 53 LEU A C 14
ATOM 14074 O O . LEU A 1 53 ? 18.074 -1.569 -1.059 1.00 0.00 53 LEU A O 14
ATOM 14090 N N . SER A 1 54 ? 19.062 -2.786 0.555 1.00 0.00 54 SER A N 14
ATOM 14091 C CA . SER A 1 54 ? 20.005 -1.737 0.923 1.00 0.00 54 SER A CA 14
ATOM 14092 C C . SER A 1 54 ? 20.551 -1.038 -0.319 1.00 0.00 54 SER A C 14
ATOM 14093 O O . SER A 1 54 ? 20.461 0.182 -0.450 1.00 0.00 54 SER A O 14
ATOM 14101 N N . LYS A 1 55 ? 21.119 -1.822 -1.230 1.00 0.00 55 LYS A N 14
ATOM 14102 C CA . LYS A 1 55 ? 21.679 -1.282 -2.462 1.00 0.00 55 LYS A CA 14
ATOM 14103 C C . LYS A 1 55 ? 20.595 -0.624 -3.311 1.00 0.00 55 LYS A C 14
ATOM 14104 O O . LYS A 1 55 ? 20.804 0.448 -3.880 1.00 0.00 55 LYS A O 14
ATOM 14123 N N . HIS A 1 56 ? 19.437 -1.272 -3.389 1.00 0.00 56 HIS A N 14
ATOM 14124 C CA . HIS A 1 56 ? 18.320 -0.748 -4.166 1.00 0.00 56 HIS A CA 14
ATOM 14125 C C . HIS A 1 56 ? 17.933 0.648 -3.688 1.00 0.00 56 HIS A C 14
ATOM 14126 O O . HIS A 1 56 ? 17.580 1.513 -4.489 1.00 0.00 56 HIS A O 14
ATOM 14140 N N . MET A 1 57 ? 18.001 0.860 -2.378 1.00 0.00 57 MET A N 14
ATOM 14141 C CA . MET A 1 57 ? 17.658 2.152 -1.794 1.00 0.00 57 MET A CA 14
ATOM 14142 C C . MET A 1 57 ? 18.529 3.260 -2.376 1.00 0.00 57 MET A C 14
ATOM 14143 O O . MET A 1 57 ? 18.022 4.265 -2.874 1.00 0.00 57 MET A O 14
ATOM 14157 N N . LYS A 1 58 ? 19.843 3.071 -2.310 1.00 0.00 58 LYS A N 14
ATOM 14158 C CA . LYS A 1 58 ? 20.785 4.054 -2.832 1.00 0.00 58 LYS A CA 14
ATOM 14159 C C . LYS A 1 58 ? 20.755 4.080 -4.357 1.00 0.00 58 LYS A C 14
ATOM 14160 O O . LYS A 1 58 ? 20.963 5.125 -4.974 1.00 0.00 58 LYS A O 14
ATOM 14179 N N . LYS A 1 59 ? 20.494 2.925 -4.959 1.00 0.00 59 LYS A N 14
ATOM 14180 C CA . LYS A 1 59 ? 20.434 2.815 -6.412 1.00 0.00 59 LYS A CA 14
ATOM 14181 C C . LYS A 1 59 ? 19.347 3.721 -6.981 1.00 0.00 59 LYS A C 14
ATOM 14182 O O . LYS A 1 59 ? 19.630 4.641 -7.749 1.00 0.00 59 LYS A O 14
ATOM 14201 N N . PHE A 1 60 ? 18.102 3.456 -6.599 1.00 0.00 60 PHE A N 14
ATOM 14202 C CA . PHE A 1 60 ? 16.972 4.248 -7.071 1.00 0.00 60 PHE A CA 14
ATOM 14203 C C . PHE A 1 60 ? 16.864 5.558 -6.296 1.00 0.00 60 PHE A C 14
ATOM 14204 O O . PHE A 1 60 ? 16.944 6.643 -6.874 1.00 0.00 60 PHE A O 14
ATOM 14221 N N . HIS A 1 61 ? 16.682 5.449 -4.984 1.00 0.00 61 HIS A N 14
ATOM 14222 C CA . HIS A 1 61 ? 16.563 6.625 -4.129 1.00 0.00 61 HIS A CA 14
ATOM 14223 C C . HIS A 1 61 ? 17.939 7.185 -3.781 1.00 0.00 61 HIS A C 14
ATOM 14224 O O . HIS A 1 61 ? 18.221 7.492 -2.624 1.00 0.00 61 HIS A O 14
ATOM 14238 N N . GLY A 1 62 ? 18.792 7.316 -4.793 1.00 0.00 62 GLY A N 14
ATOM 14239 C CA . GLY A 1 62 ? 20.128 7.838 -4.573 1.00 0.00 62 GLY A CA 14
ATOM 14240 C C . GLY A 1 62 ? 20.214 9.332 -4.816 1.00 0.00 62 GLY A C 14
ATOM 14241 O O . GLY A 1 62 ? 21.207 9.826 -5.350 1.00 0.00 62 GLY A O 14
ATOM 14245 N N . ASP A 1 63 ? 19.170 10.054 -4.424 1.00 0.00 63 ASP A N 14
ATOM 14246 C CA . ASP A 1 63 ? 19.130 11.501 -4.602 1.00 0.00 63 ASP A CA 14
ATOM 14247 C C . ASP A 1 63 ? 18.681 12.194 -3.320 1.00 0.00 63 ASP A C 14
ATOM 14248 O O . ASP A 1 63 ? 19.354 13.096 -2.822 1.00 0.00 63 ASP A O 14
ATOM 14257 N N . MET A 1 64 ? 17.539 11.767 -2.791 1.00 0.00 64 MET A N 14
ATOM 14258 C CA . MET A 1 64 ? 17.000 12.347 -1.566 1.00 0.00 64 MET A CA 14
ATOM 14259 C C . MET A 1 64 ? 17.802 11.893 -0.351 1.00 0.00 64 MET A C 14
ATOM 14260 O O . MET A 1 64 ? 17.407 10.963 0.352 1.00 0.00 64 MET A O 14
ATOM 14274 N N . SER A 1 65 ? 18.929 12.555 -0.110 1.00 0.00 65 SER A N 14
ATOM 14275 C CA . SER A 1 65 ? 19.788 12.216 1.018 1.00 0.00 65 SER A CA 14
ATOM 14276 C C . SER A 1 65 ? 19.258 12.831 2.309 1.00 0.00 65 SER A C 14
ATOM 14277 O O . SER A 1 65 ? 18.663 13.908 2.298 1.00 0.00 65 SER A O 14
ATOM 14285 N N . GLY A 1 66 ? 19.478 12.138 3.422 1.00 0.00 66 GLY A N 14
ATOM 14286 C CA . GLY A 1 66 ? 19.016 12.631 4.707 1.00 0.00 66 GLY A CA 14
ATOM 14287 C C . GLY A 1 66 ? 19.572 14.003 5.036 1.00 0.00 66 GLY A C 14
ATOM 14288 O O . GLY A 1 66 ? 18.952 15.030 4.759 1.00 0.00 66 GLY A O 14
ATOM 14292 N N . PRO A 1 67 ? 20.768 14.031 5.642 1.00 0.00 67 PRO A N 14
ATOM 14293 C CA . PRO A 1 67 ? 21.433 15.280 6.022 1.00 0.00 67 PRO A CA 14
ATOM 14294 C C . PRO A 1 67 ? 21.918 16.071 4.812 1.00 0.00 67 PRO A C 14
ATOM 14295 O O . PRO A 1 67 ? 23.047 15.893 4.354 1.00 0.00 67 PRO A O 14
ATOM 14306 N N . SER A 1 68 ? 21.058 16.945 4.299 1.00 0.00 68 SER A N 14
ATOM 14307 C CA . SER A 1 68 ? 21.398 17.762 3.140 1.00 0.00 68 SER A CA 14
ATOM 14308 C C . SER A 1 68 ? 21.032 19.223 3.378 1.00 0.00 68 SER A C 14
ATOM 14309 O O . SER A 1 68 ? 21.877 20.112 3.273 1.00 0.00 68 SER A O 14
ATOM 14317 N N . SER A 1 69 ? 19.765 19.464 3.699 1.00 0.00 69 SER A N 14
ATOM 14318 C CA . SER A 1 69 ? 19.284 20.818 3.949 1.00 0.00 69 SER A CA 14
ATOM 14319 C C . SER A 1 69 ? 19.636 21.743 2.787 1.00 0.00 69 SER A C 14
ATOM 14320 O O . SER A 1 69 ? 20.049 22.883 2.990 1.00 0.00 69 SER A O 14
ATOM 14328 N N . GLY A 1 70 ? 19.469 21.240 1.568 1.00 0.00 70 GLY A N 14
ATOM 14329 C CA . GLY A 1 70 ? 19.773 22.033 0.391 1.00 0.00 70 GLY A CA 14
ATOM 14330 C C . GLY A 1 70 ? 18.669 23.015 0.052 1.00 0.00 70 GLY A C 14
ATOM 14331 O O . GLY A 1 70 ? 18.703 23.605 -1.027 1.00 0.00 70 GLY A O 14
ATOM 14337 N N . GLY A 1 1 ? -19.404 11.926 -19.858 1.00 0.00 1 GLY A N 15
ATOM 14338 C CA . GLY A 1 1 ? -19.932 12.310 -18.562 1.00 0.00 1 GLY A CA 15
ATOM 14339 C C . GLY A 1 1 ? -19.482 11.380 -17.454 1.00 0.00 1 GLY A C 15
ATOM 14340 O O . GLY A 1 1 ? -19.393 10.168 -17.649 1.00 0.00 1 GLY A O 15
ATOM 14344 N N . SER A 1 2 ? -19.195 11.948 -16.287 1.00 0.00 2 SER A N 15
ATOM 14345 C CA . SER A 1 2 ? -18.746 11.161 -15.144 1.00 0.00 2 SER A CA 15
ATOM 14346 C C . SER A 1 2 ? -19.708 11.312 -13.969 1.00 0.00 2 SER A C 15
ATOM 14347 O O . SER A 1 2 ? -19.568 12.220 -13.150 1.00 0.00 2 SER A O 15
ATOM 14355 N N . SER A 1 3 ? -20.685 10.414 -13.894 1.00 0.00 3 SER A N 15
ATOM 14356 C CA . SER A 1 3 ? -21.674 10.448 -12.823 1.00 0.00 3 SER A CA 15
ATOM 14357 C C . SER A 1 3 ? -21.269 9.521 -11.680 1.00 0.00 3 SER A C 15
ATOM 14358 O O . SER A 1 3 ? -20.336 8.729 -11.810 1.00 0.00 3 SER A O 15
ATOM 14366 N N . GLY A 1 4 ? -21.978 9.627 -10.561 1.00 0.00 4 GLY A N 15
ATOM 14367 C CA . GLY A 1 4 ? -21.678 8.794 -9.411 1.00 0.00 4 GLY A CA 15
ATOM 14368 C C . GLY A 1 4 ? -22.467 7.500 -9.411 1.00 0.00 4 GLY A C 15
ATOM 14369 O O . GLY A 1 4 ? -23.649 7.485 -9.068 1.00 0.00 4 GLY A O 15
ATOM 14373 N N . SER A 1 5 ? -21.812 6.410 -9.799 1.00 0.00 5 SER A N 15
ATOM 14374 C CA . SER A 1 5 ? -22.462 5.105 -9.848 1.00 0.00 5 SER A CA 15
ATOM 14375 C C . SER A 1 5 ? -22.377 4.405 -8.496 1.00 0.00 5 SER A C 15
ATOM 14376 O O . SER A 1 5 ? -21.287 4.143 -7.987 1.00 0.00 5 SER A O 15
ATOM 14384 N N . SER A 1 6 ? -23.536 4.105 -7.918 1.00 0.00 6 SER A N 15
ATOM 14385 C CA . SER A 1 6 ? -23.595 3.439 -6.622 1.00 0.00 6 SER A CA 15
ATOM 14386 C C . SER A 1 6 ? -23.361 1.939 -6.772 1.00 0.00 6 SER A C 15
ATOM 14387 O O . SER A 1 6 ? -23.885 1.306 -7.688 1.00 0.00 6 SER A O 15
ATOM 14395 N N . GLY A 1 7 ? -22.569 1.376 -5.864 1.00 0.00 7 GLY A N 15
ATOM 14396 C CA . GLY A 1 7 ? -22.279 -0.045 -5.912 1.00 0.00 7 GLY A CA 15
ATOM 14397 C C . GLY A 1 7 ? -22.241 -0.676 -4.534 1.00 0.00 7 GLY A C 15
ATOM 14398 O O . GLY A 1 7 ? -23.024 -1.578 -4.234 1.00 0.00 7 GLY A O 15
ATOM 14402 N N . HIS A 1 8 ? -21.327 -0.202 -3.693 1.00 0.00 8 HIS A N 15
ATOM 14403 C CA . HIS A 1 8 ? -21.189 -0.727 -2.339 1.00 0.00 8 HIS A CA 15
ATOM 14404 C C . HIS A 1 8 ? -20.908 0.398 -1.347 1.00 0.00 8 HIS A C 15
ATOM 14405 O O . HIS A 1 8 ? -20.435 1.475 -1.710 1.00 0.00 8 HIS A O 15
ATOM 14419 N N . PRO A 1 9 ? -21.206 0.144 -0.064 1.00 0.00 9 PRO A N 15
ATOM 14420 C CA . PRO A 1 9 ? -20.995 1.123 1.007 1.00 0.00 9 PRO A CA 15
ATOM 14421 C C . PRO A 1 9 ? -19.515 1.356 1.295 1.00 0.00 9 PRO A C 15
ATOM 14422 O O . PRO A 1 9 ? -19.071 2.497 1.420 1.00 0.00 9 PRO A O 15
ATOM 14433 N N . GLU A 1 10 ? -18.759 0.268 1.398 1.00 0.00 10 GLU A N 15
ATOM 14434 C CA . GLU A 1 10 ? -17.329 0.356 1.672 1.00 0.00 10 GLU A CA 15
ATOM 14435 C C . GLU A 1 10 ? -16.519 -0.260 0.536 1.00 0.00 10 GLU A C 15
ATOM 14436 O O . GLU A 1 10 ? -16.963 -1.204 -0.119 1.00 0.00 10 GLU A O 15
ATOM 14448 N N . LYS A 1 11 ? -15.327 0.280 0.306 1.00 0.00 11 LYS A N 15
ATOM 14449 C CA . LYS A 1 11 ? -14.452 -0.215 -0.750 1.00 0.00 11 LYS A CA 15
ATOM 14450 C C . LYS A 1 11 ? -12.996 -0.214 -0.296 1.00 0.00 11 LYS A C 15
ATOM 14451 O O . LYS A 1 11 ? -12.667 0.311 0.769 1.00 0.00 11 LYS A O 15
ATOM 14470 N N . CYS A 1 12 ? -12.127 -0.805 -1.109 1.00 0.00 12 CYS A N 15
ATOM 14471 C CA . CYS A 1 12 ? -10.706 -0.872 -0.792 1.00 0.00 12 CYS A CA 15
ATOM 14472 C C . CYS A 1 12 ? -9.930 0.211 -1.536 1.00 0.00 12 CYS A C 15
ATOM 14473 O O . CYS A 1 12 ? -10.150 0.440 -2.725 1.00 0.00 12 CYS A O 15
ATOM 14480 N N . SER A 1 13 ? -9.023 0.874 -0.826 1.00 0.00 13 SER A N 15
ATOM 14481 C CA . SER A 1 13 ? -8.217 1.936 -1.418 1.00 0.00 13 SER A CA 15
ATOM 14482 C C . SER A 1 13 ? -7.100 1.354 -2.279 1.00 0.00 13 SER A C 15
ATOM 14483 O O . SER A 1 13 ? -6.630 1.994 -3.219 1.00 0.00 13 SER A O 15
ATOM 14491 N N . GLU A 1 14 ? -6.679 0.137 -1.949 1.00 0.00 14 GLU A N 15
ATOM 14492 C CA . GLU A 1 14 ? -5.617 -0.531 -2.691 1.00 0.00 14 GLU A CA 15
ATOM 14493 C C . GLU A 1 14 ? -6.115 -0.993 -4.058 1.00 0.00 14 GLU A C 15
ATOM 14494 O O . GLU A 1 14 ? -5.521 -0.673 -5.088 1.00 0.00 14 GLU A O 15
ATOM 14506 N N . CYS A 1 15 ? -7.209 -1.746 -4.058 1.00 0.00 15 CYS A N 15
ATOM 14507 C CA . CYS A 1 15 ? -7.788 -2.253 -5.297 1.00 0.00 15 CYS A CA 15
ATOM 14508 C C . CYS A 1 15 ? -9.272 -1.906 -5.386 1.00 0.00 15 CYS A C 15
ATOM 14509 O O . CYS A 1 15 ? -9.817 -1.236 -4.509 1.00 0.00 15 CYS A O 15
ATOM 14516 N N . SER A 1 16 ? -9.919 -2.369 -6.451 1.00 0.00 16 SER A N 15
ATOM 14517 C CA . SER A 1 16 ? -11.338 -2.105 -6.657 1.00 0.00 16 SER A CA 15
ATOM 14518 C C . SER A 1 16 ? -12.193 -3.158 -5.959 1.00 0.00 16 SER A C 15
ATOM 14519 O O . SER A 1 16 ? -13.240 -3.561 -6.467 1.00 0.00 16 SER A O 15
ATOM 14527 N N . TYR A 1 17 ? -11.740 -3.601 -4.792 1.00 0.00 17 TYR A N 15
ATOM 14528 C CA . TYR A 1 17 ? -12.461 -4.610 -4.024 1.00 0.00 17 TYR A CA 15
ATOM 14529 C C . TYR A 1 17 ? -13.359 -3.958 -2.978 1.00 0.00 17 TYR A C 15
ATOM 14530 O O . TYR A 1 17 ? -12.885 -3.254 -2.087 1.00 0.00 17 TYR A O 15
ATOM 14548 N N . SER A 1 18 ? -14.661 -4.200 -3.092 1.00 0.00 18 SER A N 15
ATOM 14549 C CA . SER A 1 18 ? -15.629 -3.635 -2.159 1.00 0.00 18 SER A CA 15
ATOM 14550 C C . SER A 1 18 ? -16.488 -4.732 -1.537 1.00 0.00 18 SER A C 15
ATOM 14551 O O . SER A 1 18 ? -16.700 -5.785 -2.138 1.00 0.00 18 SER A O 15
ATOM 14559 N N . CYS A 1 19 ? -16.980 -4.476 -0.330 1.00 0.00 19 CYS A N 15
ATOM 14560 C CA . CYS A 1 19 ? -17.816 -5.441 0.375 1.00 0.00 19 CYS A CA 15
ATOM 14561 C C . CYS A 1 19 ? -19.123 -4.799 0.830 1.00 0.00 19 CYS A C 15
ATOM 14562 O O . CYS A 1 19 ? -19.406 -3.646 0.503 1.00 0.00 19 CYS A O 15
ATOM 14570 N N . SER A 1 20 ? -19.915 -5.553 1.585 1.00 0.00 20 SER A N 15
ATOM 14571 C CA . SER A 1 20 ? -21.195 -5.059 2.080 1.00 0.00 20 SER A CA 15
ATOM 14572 C C . SER A 1 20 ? -21.012 -4.290 3.385 1.00 0.00 20 SER A C 15
ATOM 14573 O O . SER A 1 20 ? -21.504 -3.171 3.533 1.00 0.00 20 SER A O 15
ATOM 14581 N N . SER A 1 21 ? -20.301 -4.898 4.329 1.00 0.00 21 SER A N 15
ATOM 14582 C CA . SER A 1 21 ? -20.055 -4.273 5.623 1.00 0.00 21 SER A CA 15
ATOM 14583 C C . SER A 1 21 ? -18.562 -4.050 5.844 1.00 0.00 21 SER A C 15
ATOM 14584 O O . SER A 1 21 ? -17.726 -4.633 5.154 1.00 0.00 21 SER A O 15
ATOM 14592 N N . LYS A 1 22 ? -18.234 -3.201 6.812 1.00 0.00 22 LYS A N 15
ATOM 14593 C CA . LYS A 1 22 ? -16.843 -2.900 7.128 1.00 0.00 22 LYS A CA 15
ATOM 14594 C C . LYS A 1 22 ? -16.093 -4.163 7.539 1.00 0.00 22 LYS A C 15
ATOM 14595 O O . LYS A 1 22 ? -15.151 -4.582 6.867 1.00 0.00 22 LYS A O 15
ATOM 14614 N N . ALA A 1 23 ? -16.517 -4.764 8.645 1.00 0.00 23 ALA A N 15
ATOM 14615 C CA . ALA A 1 23 ? -15.887 -5.981 9.143 1.00 0.00 23 ALA A CA 15
ATOM 14616 C C . ALA A 1 23 ? -15.372 -6.841 7.995 1.00 0.00 23 ALA A C 15
ATOM 14617 O O . ALA A 1 23 ? -14.184 -7.154 7.926 1.00 0.00 23 ALA A O 15
ATOM 14624 N N . ALA A 1 24 ? -16.273 -7.222 7.096 1.00 0.00 24 ALA A N 15
ATOM 14625 C CA . ALA A 1 24 ? -15.909 -8.046 5.950 1.00 0.00 24 ALA A CA 15
ATOM 14626 C C . ALA A 1 24 ? -14.754 -7.424 5.172 1.00 0.00 24 ALA A C 15
ATOM 14627 O O . ALA A 1 24 ? -13.701 -8.042 5.005 1.00 0.00 24 ALA A O 15
ATOM 14634 N N . LEU A 1 25 ? -14.957 -6.200 4.698 1.00 0.00 25 LEU A N 15
ATOM 14635 C CA . LEU A 1 25 ? -13.932 -5.495 3.937 1.00 0.00 25 LEU A CA 15
ATOM 14636 C C . LEU A 1 25 ? -12.559 -5.675 4.576 1.00 0.00 25 LEU A C 15
ATOM 14637 O O . LEU A 1 25 ? -11.610 -6.106 3.920 1.00 0.00 25 LEU A O 15
ATOM 14653 N N . ARG A 1 26 ? -12.460 -5.343 5.859 1.00 0.00 26 ARG A N 15
ATOM 14654 C CA . ARG A 1 26 ? -11.204 -5.469 6.587 1.00 0.00 26 ARG A CA 15
ATOM 14655 C C . ARG A 1 26 ? -10.569 -6.835 6.343 1.00 0.00 26 ARG A C 15
ATOM 14656 O O . ARG A 1 26 ? -9.345 -6.970 6.338 1.00 0.00 26 ARG A O 15
ATOM 14677 N N . ILE A 1 27 ? -11.410 -7.845 6.143 1.00 0.00 27 ILE A N 15
ATOM 14678 C CA . ILE A 1 27 ? -10.931 -9.200 5.899 1.00 0.00 27 ILE A CA 15
ATOM 14679 C C . ILE A 1 27 ? -10.169 -9.284 4.580 1.00 0.00 27 ILE A C 15
ATOM 14680 O O . ILE A 1 27 ? -9.072 -9.840 4.520 1.00 0.00 27 ILE A O 15
ATOM 14696 N N . HIS A 1 28 ? -10.758 -8.728 3.526 1.00 0.00 28 HIS A N 15
ATOM 14697 C CA . HIS A 1 28 ? -10.134 -8.739 2.208 1.00 0.00 28 HIS A CA 15
ATOM 14698 C C . HIS A 1 28 ? -8.738 -8.125 2.263 1.00 0.00 28 HIS A C 15
ATOM 14699 O O . HIS A 1 28 ? -7.808 -8.619 1.626 1.00 0.00 28 HIS A O 15
ATOM 14713 N N . GLU A 1 29 ? -8.600 -7.047 3.028 1.00 0.00 29 GLU A N 15
ATOM 14714 C CA . GLU A 1 29 ? -7.318 -6.366 3.164 1.00 0.00 29 GLU A CA 15
ATOM 14715 C C . GLU A 1 29 ? -6.176 -7.373 3.267 1.00 0.00 29 GLU A C 15
ATOM 14716 O O . GLU A 1 29 ? -5.102 -7.170 2.699 1.00 0.00 29 GLU A O 15
ATOM 14728 N N . ARG A 1 30 ? -6.415 -8.458 3.996 1.00 0.00 30 ARG A N 15
ATOM 14729 C CA . ARG A 1 30 ? -5.407 -9.496 4.175 1.00 0.00 30 ARG A CA 15
ATOM 14730 C C . ARG A 1 30 ? -4.641 -9.740 2.877 1.00 0.00 30 ARG A C 15
ATOM 14731 O O . ARG A 1 30 ? -3.425 -9.933 2.889 1.00 0.00 30 ARG A O 15
ATOM 14752 N N . ILE A 1 31 ? -5.362 -9.731 1.761 1.00 0.00 31 ILE A N 15
ATOM 14753 C CA . ILE A 1 31 ? -4.751 -9.951 0.456 1.00 0.00 31 ILE A CA 15
ATOM 14754 C C . ILE A 1 31 ? -3.429 -9.200 0.334 1.00 0.00 31 ILE A C 15
ATOM 14755 O O . ILE A 1 31 ? -2.435 -9.744 -0.148 1.00 0.00 31 ILE A O 15
ATOM 14771 N N . HIS A 1 32 ? -3.424 -7.946 0.777 1.00 0.00 32 HIS A N 15
ATOM 14772 C CA . HIS A 1 32 ? -2.223 -7.121 0.721 1.00 0.00 32 HIS A CA 15
ATOM 14773 C C . HIS A 1 32 ? -1.323 -7.387 1.924 1.00 0.00 32 HIS A C 15
ATOM 14774 O O . HIS A 1 32 ? -0.783 -6.457 2.525 1.00 0.00 32 HIS A O 15
ATOM 14788 N N . CYS A 1 33 ? -1.167 -8.660 2.270 1.00 0.00 33 CYS A N 15
ATOM 14789 C CA . CYS A 1 33 ? -0.334 -9.048 3.402 1.00 0.00 33 CYS A CA 15
ATOM 14790 C C . CYS A 1 33 ? 1.145 -8.966 3.042 1.00 0.00 33 CYS A C 15
ATOM 14791 O O . CYS A 1 33 ? 1.952 -8.429 3.802 1.00 0.00 33 CYS A O 15
ATOM 14799 N N . THR A 1 34 ? 1.497 -9.504 1.878 1.00 0.00 34 THR A N 15
ATOM 14800 C CA . THR A 1 34 ? 2.880 -9.495 1.419 1.00 0.00 34 THR A CA 15
ATOM 14801 C C . THR A 1 34 ? 2.953 -9.556 -0.103 1.00 0.00 34 THR A C 15
ATOM 14802 O O . THR A 1 34 ? 2.469 -10.504 -0.720 1.00 0.00 34 THR A O 15
ATOM 14813 N N . ASP A 1 35 ? 3.563 -8.538 -0.702 1.00 0.00 35 ASP A N 15
ATOM 14814 C CA . ASP A 1 35 ? 3.701 -8.477 -2.152 1.00 0.00 35 ASP A CA 15
ATOM 14815 C C . ASP A 1 35 ? 5.163 -8.621 -2.565 1.00 0.00 35 ASP A C 15
ATOM 14816 O O . ASP A 1 35 ? 5.530 -9.563 -3.267 1.00 0.00 35 ASP A O 15
ATOM 14825 N N . ARG A 1 36 ? 5.992 -7.680 -2.125 1.00 0.00 36 ARG A N 15
ATOM 14826 C CA . ARG A 1 36 ? 7.413 -7.701 -2.451 1.00 0.00 36 ARG A CA 15
ATOM 14827 C C . ARG A 1 36 ? 8.112 -8.869 -1.761 1.00 0.00 36 ARG A C 15
ATOM 14828 O O . ARG A 1 36 ? 8.041 -9.035 -0.543 1.00 0.00 36 ARG A O 15
ATOM 14849 N N . PRO A 1 37 ? 8.802 -9.699 -2.556 1.00 0.00 37 PRO A N 15
ATOM 14850 C CA . PRO A 1 37 ? 9.527 -10.866 -2.044 1.00 0.00 37 PRO A CA 15
ATOM 14851 C C . PRO A 1 37 ? 10.752 -10.474 -1.225 1.00 0.00 37 PRO A C 15
ATOM 14852 O O . PRO A 1 37 ? 11.304 -11.290 -0.487 1.00 0.00 37 PRO A O 15
ATOM 14863 N N . PHE A 1 38 ? 11.172 -9.221 -1.361 1.00 0.00 38 PHE A N 15
ATOM 14864 C CA . PHE A 1 38 ? 12.333 -8.721 -0.633 1.00 0.00 38 PHE A CA 15
ATOM 14865 C C . PHE A 1 38 ? 11.942 -7.571 0.291 1.00 0.00 38 PHE A C 15
ATOM 14866 O O . PHE A 1 38 ? 11.040 -6.792 -0.016 1.00 0.00 38 PHE A O 15
ATOM 14883 N N . LYS A 1 39 ? 12.627 -7.473 1.425 1.00 0.00 39 LYS A N 15
ATOM 14884 C CA . LYS A 1 39 ? 12.354 -6.419 2.395 1.00 0.00 39 LYS A CA 15
ATOM 14885 C C . LYS A 1 39 ? 13.643 -5.940 3.055 1.00 0.00 39 LYS A C 15
ATOM 14886 O O . LYS A 1 39 ? 14.624 -6.680 3.135 1.00 0.00 39 LYS A O 15
ATOM 14905 N N . CYS A 1 40 ? 13.634 -4.698 3.528 1.00 0.00 40 CYS A N 15
ATOM 14906 C CA . CYS A 1 40 ? 14.801 -4.120 4.182 1.00 0.00 40 CYS A CA 15
ATOM 14907 C C . CYS A 1 40 ? 14.830 -4.482 5.664 1.00 0.00 40 CYS A C 15
ATOM 14908 O O . CYS A 1 40 ? 13.787 -4.581 6.309 1.00 0.00 40 CYS A O 15
ATOM 14915 N N . ASN A 1 41 ? 16.031 -4.677 6.197 1.00 0.00 41 ASN A N 15
ATOM 14916 C CA . ASN A 1 41 ? 16.196 -5.028 7.603 1.00 0.00 41 ASN A CA 15
ATOM 14917 C C . ASN A 1 41 ? 16.277 -3.775 8.471 1.00 0.00 41 ASN A C 15
ATOM 14918 O O . ASN A 1 41 ? 15.745 -3.741 9.580 1.00 0.00 41 ASN A O 15
ATOM 14929 N N . TYR A 1 42 ? 16.946 -2.749 7.957 1.00 0.00 42 TYR A N 15
ATOM 14930 C CA . TYR A 1 42 ? 17.099 -1.495 8.685 1.00 0.00 42 TYR A CA 15
ATOM 14931 C C . TYR A 1 42 ? 15.763 -0.766 8.801 1.00 0.00 42 TYR A C 15
ATOM 14932 O O . TYR A 1 42 ? 15.296 -0.472 9.901 1.00 0.00 42 TYR A O 15
ATOM 14950 N N . CYS A 1 43 ? 15.153 -0.478 7.656 1.00 0.00 43 CYS A N 15
ATOM 14951 C CA . CYS A 1 43 ? 13.871 0.216 7.626 1.00 0.00 43 CYS A CA 15
ATOM 14952 C C . CYS A 1 43 ? 12.792 -0.663 7.000 1.00 0.00 43 CYS A C 15
ATOM 14953 O O . CYS A 1 43 ? 13.049 -1.806 6.623 1.00 0.00 43 CYS A O 15
ATOM 14960 N N . SER A 1 44 ? 11.583 -0.120 6.894 1.00 0.00 44 SER A N 15
ATOM 14961 C CA . SER A 1 44 ? 10.463 -0.855 6.318 1.00 0.00 44 SER A CA 15
ATOM 14962 C C . SER A 1 44 ? 10.434 -0.700 4.800 1.00 0.00 44 SER A C 15
ATOM 14963 O O . SER A 1 44 ? 9.366 -0.642 4.191 1.00 0.00 44 SER A O 15
ATOM 14971 N N . PHE A 1 45 ? 11.616 -0.631 4.196 1.00 0.00 45 PHE A N 15
ATOM 14972 C CA . PHE A 1 45 ? 11.728 -0.481 2.750 1.00 0.00 45 PHE A CA 15
ATOM 14973 C C . PHE A 1 45 ? 11.737 -1.842 2.061 1.00 0.00 45 PHE A C 15
ATOM 14974 O O . PHE A 1 45 ? 12.567 -2.699 2.365 1.00 0.00 45 PHE A O 15
ATOM 14991 N N . ASP A 1 46 ? 10.806 -2.035 1.133 1.00 0.00 46 ASP A N 15
ATOM 14992 C CA . ASP A 1 46 ? 10.706 -3.291 0.399 1.00 0.00 46 ASP A CA 15
ATOM 14993 C C . ASP A 1 46 ? 10.624 -3.039 -1.103 1.00 0.00 46 ASP A C 15
ATOM 14994 O O . ASP A 1 46 ? 9.908 -2.145 -1.556 1.00 0.00 46 ASP A O 15
ATOM 15003 N N . THR A 1 47 ? 11.364 -3.831 -1.872 1.00 0.00 47 THR A N 15
ATOM 15004 C CA . THR A 1 47 ? 11.377 -3.693 -3.323 1.00 0.00 47 THR A CA 15
ATOM 15005 C C . THR A 1 47 ? 11.179 -5.041 -4.006 1.00 0.00 47 THR A C 15
ATOM 15006 O O . THR A 1 47 ? 11.561 -6.082 -3.471 1.00 0.00 47 THR A O 15
ATOM 15017 N N . LYS A 1 48 ? 10.581 -5.016 -5.192 1.00 0.00 48 LYS A N 15
ATOM 15018 C CA . LYS A 1 48 ? 10.334 -6.236 -5.951 1.00 0.00 48 LYS A CA 15
ATOM 15019 C C . LYS A 1 48 ? 11.644 -6.848 -6.439 1.00 0.00 48 LYS A C 15
ATOM 15020 O O . LYS A 1 48 ? 11.919 -8.022 -6.193 1.00 0.00 48 LYS A O 15
ATOM 15039 N N . GLN A 1 49 ? 12.446 -6.045 -7.129 1.00 0.00 49 GLN A N 15
ATOM 15040 C CA . GLN A 1 49 ? 13.727 -6.508 -7.650 1.00 0.00 49 GLN A CA 15
ATOM 15041 C C . GLN A 1 49 ? 14.781 -6.547 -6.548 1.00 0.00 49 GLN A C 15
ATOM 15042 O O . GLN A 1 49 ? 14.912 -5.620 -5.748 1.00 0.00 49 GLN A O 15
ATOM 15056 N N . PRO A 1 50 ? 15.550 -7.645 -6.503 1.00 0.00 50 PRO A N 15
ATOM 15057 C CA . PRO A 1 50 ? 16.606 -7.831 -5.503 1.00 0.00 50 PRO A CA 15
ATOM 15058 C C . PRO A 1 50 ? 17.787 -6.893 -5.726 1.00 0.00 50 PRO A C 15
ATOM 15059 O O . PRO A 1 50 ? 18.744 -6.890 -4.952 1.00 0.00 50 PRO A O 15
ATOM 15070 N N . SER A 1 51 ? 17.713 -6.098 -6.789 1.00 0.00 51 SER A N 15
ATOM 15071 C CA . SER A 1 51 ? 18.778 -5.158 -7.116 1.00 0.00 51 SER A CA 15
ATOM 15072 C C . SER A 1 51 ? 18.559 -3.822 -6.411 1.00 0.00 51 SER A C 15
ATOM 15073 O O . SER A 1 51 ? 19.504 -3.199 -5.931 1.00 0.00 51 SER A O 15
ATOM 15081 N N . ASN A 1 52 ? 17.303 -3.390 -6.355 1.00 0.00 52 ASN A N 15
ATOM 15082 C CA . ASN A 1 52 ? 16.958 -2.128 -5.710 1.00 0.00 52 ASN A CA 15
ATOM 15083 C C . ASN A 1 52 ? 17.311 -2.160 -4.226 1.00 0.00 52 ASN A C 15
ATOM 15084 O O . ASN A 1 52 ? 17.873 -1.204 -3.689 1.00 0.00 52 ASN A O 15
ATOM 15095 N N . LEU A 1 53 ? 16.980 -3.266 -3.569 1.00 0.00 53 LEU A N 15
ATOM 15096 C CA . LEU A 1 53 ? 17.262 -3.424 -2.147 1.00 0.00 53 LEU A CA 15
ATOM 15097 C C . LEU A 1 53 ? 18.759 -3.315 -1.873 1.00 0.00 53 LEU A C 15
ATOM 15098 O O . LEU A 1 53 ? 19.186 -2.568 -0.993 1.00 0.00 53 LEU A O 15
ATOM 15114 N N . SER A 1 54 ? 19.550 -4.064 -2.635 1.00 0.00 54 SER A N 15
ATOM 15115 C CA . SER A 1 54 ? 21.000 -4.052 -2.474 1.00 0.00 54 SER A CA 15
ATOM 15116 C C . SER A 1 54 ? 21.537 -2.625 -2.494 1.00 0.00 54 SER A C 15
ATOM 15117 O O . SER A 1 54 ? 22.088 -2.141 -1.505 1.00 0.00 54 SER A O 15
ATOM 15125 N N . LYS A 1 55 ? 21.374 -1.954 -3.630 1.00 0.00 55 LYS A N 15
ATOM 15126 C CA . LYS A 1 55 ? 21.841 -0.581 -3.782 1.00 0.00 55 LYS A CA 15
ATOM 15127 C C . LYS A 1 55 ? 21.174 0.337 -2.762 1.00 0.00 55 LYS A C 15
ATOM 15128 O O . LYS A 1 55 ? 21.787 1.285 -2.271 1.00 0.00 55 LYS A O 15
ATOM 15147 N N . HIS A 1 56 ? 19.915 0.048 -2.448 1.00 0.00 56 HIS A N 15
ATOM 15148 C CA . HIS A 1 56 ? 19.165 0.846 -1.484 1.00 0.00 56 HIS A CA 15
ATOM 15149 C C . HIS A 1 56 ? 19.831 0.809 -0.112 1.00 0.00 56 HIS A C 15
ATOM 15150 O O . HIS A 1 56 ? 19.878 1.816 0.593 1.00 0.00 56 HIS A O 15
ATOM 15164 N N . MET A 1 57 ? 20.344 -0.360 0.259 1.00 0.00 57 MET A N 15
ATOM 15165 C CA . MET A 1 57 ? 21.008 -0.528 1.547 1.00 0.00 57 MET A CA 15
ATOM 15166 C C . MET A 1 57 ? 22.164 0.455 1.695 1.00 0.00 57 MET A C 15
ATOM 15167 O O . MET A 1 57 ? 22.238 1.201 2.672 1.00 0.00 57 MET A O 15
ATOM 15181 N N . LYS A 1 58 ? 23.067 0.452 0.720 1.00 0.00 58 LYS A N 15
ATOM 15182 C CA . LYS A 1 58 ? 24.220 1.344 0.740 1.00 0.00 58 LYS A CA 15
ATOM 15183 C C . LYS A 1 58 ? 23.792 2.791 0.521 1.00 0.00 58 LYS A C 15
ATOM 15184 O O . LYS A 1 58 ? 24.280 3.702 1.191 1.00 0.00 58 LYS A O 15
ATOM 15203 N N . LYS A 1 59 ? 22.876 2.997 -0.419 1.00 0.00 59 LYS A N 15
ATOM 15204 C CA . LYS A 1 59 ? 22.379 4.334 -0.724 1.00 0.00 59 LYS A CA 15
ATOM 15205 C C . LYS A 1 59 ? 21.966 5.065 0.549 1.00 0.00 59 LYS A C 15
ATOM 15206 O O . LYS A 1 59 ? 22.368 6.205 0.780 1.00 0.00 59 LYS A O 15
ATOM 15225 N N . PHE A 1 60 ? 21.161 4.401 1.372 1.00 0.00 60 PHE A N 15
ATOM 15226 C CA . PHE A 1 60 ? 20.694 4.988 2.623 1.00 0.00 60 PHE A CA 15
ATOM 15227 C C . PHE A 1 60 ? 21.584 4.566 3.788 1.00 0.00 60 PHE A C 15
ATOM 15228 O O . PHE A 1 60 ? 22.209 5.402 4.442 1.00 0.00 60 PHE A O 15
ATOM 15245 N N . HIS A 1 61 ? 21.637 3.262 4.042 1.00 0.00 61 HIS A N 15
ATOM 15246 C CA . HIS A 1 61 ? 22.450 2.727 5.129 1.00 0.00 61 HIS A CA 15
ATOM 15247 C C . HIS A 1 61 ? 23.883 2.482 4.665 1.00 0.00 61 HIS A C 15
ATOM 15248 O O . HIS A 1 61 ? 24.483 1.457 4.986 1.00 0.00 61 HIS A O 15
ATOM 15262 N N . GLY A 1 62 ? 24.425 3.430 3.906 1.00 0.00 62 GLY A N 15
ATOM 15263 C CA . GLY A 1 62 ? 25.782 3.297 3.409 1.00 0.00 62 GLY A CA 15
ATOM 15264 C C . GLY A 1 62 ? 26.820 3.549 4.484 1.00 0.00 62 GLY A C 15
ATOM 15265 O O . GLY A 1 62 ? 27.756 2.766 4.649 1.00 0.00 62 GLY A O 15
ATOM 15269 N N . ASP A 1 63 ? 26.656 4.645 5.217 1.00 0.00 63 ASP A N 15
ATOM 15270 C CA . ASP A 1 63 ? 27.588 4.999 6.282 1.00 0.00 63 ASP A CA 15
ATOM 15271 C C . ASP A 1 63 ? 27.113 4.448 7.624 1.00 0.00 63 ASP A C 15
ATOM 15272 O O . ASP A 1 63 ? 26.443 5.141 8.388 1.00 0.00 63 ASP A O 15
ATOM 15281 N N . MET A 1 64 ? 27.466 3.198 7.902 1.00 0.00 64 MET A N 15
ATOM 15282 C CA . MET A 1 64 ? 27.077 2.554 9.152 1.00 0.00 64 MET A CA 15
ATOM 15283 C C . MET A 1 64 ? 28.061 1.451 9.525 1.00 0.00 64 MET A C 15
ATOM 15284 O O . MET A 1 64 ? 28.194 0.457 8.811 1.00 0.00 64 MET A O 15
ATOM 15298 N N . SER A 1 65 ? 28.749 1.632 10.648 1.00 0.00 65 SER A N 15
ATOM 15299 C CA . SER A 1 65 ? 29.725 0.653 11.113 1.00 0.00 65 SER A CA 15
ATOM 15300 C C . SER A 1 65 ? 29.032 -0.620 11.590 1.00 0.00 65 SER A C 15
ATOM 15301 O O . SER A 1 65 ? 29.395 -1.725 11.190 1.00 0.00 65 SER A O 15
ATOM 15309 N N . GLY A 1 66 ? 28.030 -0.455 12.449 1.00 0.00 66 GLY A N 15
ATOM 15310 C CA . GLY A 1 66 ? 27.301 -1.598 12.967 1.00 0.00 66 GLY A CA 15
ATOM 15311 C C . GLY A 1 66 ? 27.840 -2.072 14.302 1.00 0.00 66 GLY A C 15
ATOM 15312 O O . GLY A 1 66 ? 29.047 -2.076 14.543 1.00 0.00 66 GLY A O 15
ATOM 15316 N N . PRO A 1 67 ? 26.931 -2.482 15.199 1.00 0.00 67 PRO A N 15
ATOM 15317 C CA . PRO A 1 67 ? 27.298 -2.967 16.533 1.00 0.00 67 PRO A CA 15
ATOM 15318 C C . PRO A 1 67 ? 28.004 -4.318 16.485 1.00 0.00 67 PRO A C 15
ATOM 15319 O O . PRO A 1 67 ? 28.370 -4.875 17.520 1.00 0.00 67 PRO A O 15
ATOM 15330 N N . SER A 1 68 ? 28.192 -4.839 15.277 1.00 0.00 68 SER A N 15
ATOM 15331 C CA . SER A 1 68 ? 28.852 -6.127 15.095 1.00 0.00 68 SER A CA 15
ATOM 15332 C C . SER A 1 68 ? 30.354 -5.945 14.900 1.00 0.00 68 SER A C 15
ATOM 15333 O O . SER A 1 68 ? 30.792 -5.160 14.059 1.00 0.00 68 SER A O 15
ATOM 15341 N N . SER A 1 69 ? 31.139 -6.677 15.685 1.00 0.00 69 SER A N 15
ATOM 15342 C CA . SER A 1 69 ? 32.592 -6.595 15.603 1.00 0.00 69 SER A CA 15
ATOM 15343 C C . SER A 1 69 ? 33.211 -7.986 15.515 1.00 0.00 69 SER A C 15
ATOM 15344 O O . SER A 1 69 ? 34.110 -8.229 14.711 1.00 0.00 69 SER A O 15
ATOM 15352 N N . GLY A 1 70 ? 32.722 -8.899 16.349 1.00 0.00 70 GLY A N 15
ATOM 15353 C CA . GLY A 1 70 ? 33.238 -10.255 16.351 1.00 0.00 70 GLY A CA 15
ATOM 15354 C C . GLY A 1 70 ? 32.193 -11.272 16.767 1.00 0.00 70 GLY A C 15
ATOM 15355 O O . GLY A 1 70 ? 31.889 -11.367 17.955 1.00 0.00 70 GLY A O 15
ATOM 15361 N N . GLY A 1 1 ? -7.666 25.976 2.385 1.00 0.00 1 GLY A N 16
ATOM 15362 C CA . GLY A 1 1 ? -7.821 24.748 1.628 1.00 0.00 1 GLY A CA 16
ATOM 15363 C C . GLY A 1 1 ? -8.892 23.843 2.203 1.00 0.00 1 GLY A C 16
ATOM 15364 O O . GLY A 1 1 ? -8.595 22.928 2.971 1.00 0.00 1 GLY A O 16
ATOM 15368 N N . SER A 1 2 ? -10.143 24.099 1.832 1.00 0.00 2 SER A N 16
ATOM 15369 C CA . SER A 1 2 ? -11.263 23.304 2.321 1.00 0.00 2 SER A CA 16
ATOM 15370 C C . SER A 1 2 ? -11.865 22.465 1.197 1.00 0.00 2 SER A C 16
ATOM 15371 O O . SER A 1 2 ? -12.252 22.991 0.154 1.00 0.00 2 SER A O 16
ATOM 15379 N N . SER A 1 3 ? -11.939 21.157 1.419 1.00 0.00 3 SER A N 16
ATOM 15380 C CA . SER A 1 3 ? -12.490 20.243 0.425 1.00 0.00 3 SER A CA 16
ATOM 15381 C C . SER A 1 3 ? -13.378 19.192 1.086 1.00 0.00 3 SER A C 16
ATOM 15382 O O . SER A 1 3 ? -13.099 18.735 2.193 1.00 0.00 3 SER A O 16
ATOM 15390 N N . GLY A 1 4 ? -14.450 18.815 0.396 1.00 0.00 4 GLY A N 16
ATOM 15391 C CA . GLY A 1 4 ? -15.364 17.821 0.931 1.00 0.00 4 GLY A CA 16
ATOM 15392 C C . GLY A 1 4 ? -14.812 16.413 0.831 1.00 0.00 4 GLY A C 16
ATOM 15393 O O . GLY A 1 4 ? -14.190 16.052 -0.169 1.00 0.00 4 GLY A O 16
ATOM 15397 N N . SER A 1 5 ? -15.037 15.616 1.870 1.00 0.00 5 SER A N 16
ATOM 15398 C CA . SER A 1 5 ? -14.553 14.240 1.897 1.00 0.00 5 SER A CA 16
ATOM 15399 C C . SER A 1 5 ? -15.256 13.439 2.988 1.00 0.00 5 SER A C 16
ATOM 15400 O O . SER A 1 5 ? -15.138 13.747 4.174 1.00 0.00 5 SER A O 16
ATOM 15408 N N . SER A 1 6 ? -15.988 12.408 2.578 1.00 0.00 6 SER A N 16
ATOM 15409 C CA . SER A 1 6 ? -16.714 11.563 3.520 1.00 0.00 6 SER A CA 16
ATOM 15410 C C . SER A 1 6 ? -15.785 10.531 4.151 1.00 0.00 6 SER A C 16
ATOM 15411 O O . SER A 1 6 ? -15.762 10.363 5.370 1.00 0.00 6 SER A O 16
ATOM 15419 N N . GLY A 1 7 ? -15.019 9.841 3.311 1.00 0.00 7 GLY A N 16
ATOM 15420 C CA . GLY A 1 7 ? -14.098 8.833 3.804 1.00 0.00 7 GLY A CA 16
ATOM 15421 C C . GLY A 1 7 ? -14.654 7.428 3.678 1.00 0.00 7 GLY A C 16
ATOM 15422 O O . GLY A 1 7 ? -15.866 7.241 3.561 1.00 0.00 7 GLY A O 16
ATOM 15426 N N . HIS A 1 8 ? -13.767 6.439 3.701 1.00 0.00 8 HIS A N 16
ATOM 15427 C CA . HIS A 1 8 ? -14.177 5.043 3.587 1.00 0.00 8 HIS A CA 16
ATOM 15428 C C . HIS A 1 8 ? -14.564 4.478 4.950 1.00 0.00 8 HIS A C 16
ATOM 15429 O O . HIS A 1 8 ? -14.044 4.885 5.989 1.00 0.00 8 HIS A O 16
ATOM 15443 N N . PRO A 1 9 ? -15.501 3.517 4.948 1.00 0.00 9 PRO A N 16
ATOM 15444 C CA . PRO A 1 9 ? -15.979 2.876 6.176 1.00 0.00 9 PRO A CA 16
ATOM 15445 C C . PRO A 1 9 ? -14.922 1.980 6.813 1.00 0.00 9 PRO A C 16
ATOM 15446 O O . PRO A 1 9 ? -14.799 1.923 8.036 1.00 0.00 9 PRO A O 16
ATOM 15457 N N . GLU A 1 10 ? -14.160 1.284 5.974 1.00 0.00 10 GLU A N 16
ATOM 15458 C CA . GLU A 1 10 ? -13.113 0.391 6.457 1.00 0.00 10 GLU A CA 16
ATOM 15459 C C . GLU A 1 10 ? -11.755 0.785 5.884 1.00 0.00 10 GLU A C 16
ATOM 15460 O O . GLU A 1 10 ? -11.671 1.393 4.816 1.00 0.00 10 GLU A O 16
ATOM 15472 N N . LYS A 1 11 ? -10.693 0.436 6.601 1.00 0.00 11 LYS A N 16
ATOM 15473 C CA . LYS A 1 11 ? -9.337 0.752 6.166 1.00 0.00 11 LYS A CA 16
ATOM 15474 C C . LYS A 1 11 ? -8.364 -0.349 6.577 1.00 0.00 11 LYS A C 16
ATOM 15475 O O . LYS A 1 11 ? -8.679 -1.186 7.422 1.00 0.00 11 LYS A O 16
ATOM 15494 N N . CYS A 1 12 ? -7.180 -0.340 5.973 1.00 0.00 12 CYS A N 16
ATOM 15495 C CA . CYS A 1 12 ? -6.160 -1.337 6.276 1.00 0.00 12 CYS A CA 16
ATOM 15496 C C . CYS A 1 12 ? -5.097 -0.761 7.208 1.00 0.00 12 CYS A C 16
ATOM 15497 O O . CYS A 1 12 ? -4.604 0.347 6.995 1.00 0.00 12 CYS A O 16
ATOM 15504 N N . SER A 1 13 ? -4.749 -1.522 8.241 1.00 0.00 13 SER A N 16
ATOM 15505 C CA . SER A 1 13 ? -3.747 -1.086 9.207 1.00 0.00 13 SER A CA 16
ATOM 15506 C C . SER A 1 13 ? -2.339 -1.267 8.649 1.00 0.00 13 SER A C 16
ATOM 15507 O O . SER A 1 13 ? -1.398 -0.606 9.087 1.00 0.00 13 SER A O 16
ATOM 15515 N N . GLU A 1 14 ? -2.205 -2.166 7.679 1.00 0.00 14 GLU A N 16
ATOM 15516 C CA . GLU A 1 14 ? -0.911 -2.435 7.061 1.00 0.00 14 GLU A CA 16
ATOM 15517 C C . GLU A 1 14 ? -0.520 -1.310 6.107 1.00 0.00 14 GLU A C 16
ATOM 15518 O O . GLU A 1 14 ? 0.559 -0.729 6.223 1.00 0.00 14 GLU A O 16
ATOM 15530 N N . CYS A 1 15 ? -1.406 -1.008 5.164 1.00 0.00 15 CYS A N 16
ATOM 15531 C CA . CYS A 1 15 ? -1.155 0.046 4.188 1.00 0.00 15 CYS A CA 16
ATOM 15532 C C . CYS A 1 15 ? -2.308 1.045 4.158 1.00 0.00 15 CYS A C 16
ATOM 15533 O O . CYS A 1 15 ? -3.243 0.954 4.954 1.00 0.00 15 CYS A O 16
ATOM 15540 N N . SER A 1 16 ? -2.234 1.998 3.234 1.00 0.00 16 SER A N 16
ATOM 15541 C CA . SER A 1 16 ? -3.269 3.017 3.102 1.00 0.00 16 SER A CA 16
ATOM 15542 C C . SER A 1 16 ? -4.398 2.530 2.198 1.00 0.00 16 SER A C 16
ATOM 15543 O O . SER A 1 16 ? -4.951 3.298 1.410 1.00 0.00 16 SER A O 16
ATOM 15551 N N . TYR A 1 17 ? -4.733 1.251 2.317 1.00 0.00 17 TYR A N 16
ATOM 15552 C CA . TYR A 1 17 ? -5.793 0.660 1.510 1.00 0.00 17 TYR A CA 16
ATOM 15553 C C . TYR A 1 17 ? -7.121 0.669 2.262 1.00 0.00 17 TYR A C 16
ATOM 15554 O O . TYR A 1 17 ? -7.263 0.026 3.302 1.00 0.00 17 TYR A O 16
ATOM 15572 N N . SER A 1 18 ? -8.091 1.404 1.727 1.00 0.00 18 SER A N 16
ATOM 15573 C CA . SER A 1 18 ? -9.407 1.501 2.348 1.00 0.00 18 SER A CA 16
ATOM 15574 C C . SER A 1 18 ? -10.511 1.285 1.317 1.00 0.00 18 SER A C 16
ATOM 15575 O O . SER A 1 18 ? -10.542 1.944 0.277 1.00 0.00 18 SER A O 16
ATOM 15583 N N . CYS A 1 19 ? -11.416 0.359 1.614 1.00 0.00 19 CYS A N 16
ATOM 15584 C CA . CYS A 1 19 ? -12.522 0.055 0.713 1.00 0.00 19 CYS A CA 16
ATOM 15585 C C . CYS A 1 19 ? -13.858 0.422 1.351 1.00 0.00 19 CYS A C 16
ATOM 15586 O O . CYS A 1 19 ? -13.904 0.948 2.463 1.00 0.00 19 CYS A O 16
ATOM 15594 N N . SER A 1 20 ? -14.945 0.142 0.638 1.00 0.00 20 SER A N 16
ATOM 15595 C CA . SER A 1 20 ? -16.282 0.448 1.131 1.00 0.00 20 SER A CA 16
ATOM 15596 C C . SER A 1 20 ? -16.872 -0.745 1.877 1.00 0.00 20 SER A C 16
ATOM 15597 O O . SER A 1 20 ? -17.382 -0.606 2.988 1.00 0.00 20 SER A O 16
ATOM 15605 N N . SER A 1 21 ? -16.799 -1.918 1.256 1.00 0.00 21 SER A N 16
ATOM 15606 C CA . SER A 1 21 ? -17.329 -3.136 1.858 1.00 0.00 21 SER A CA 16
ATOM 15607 C C . SER A 1 21 ? -16.233 -3.897 2.599 1.00 0.00 21 SER A C 16
ATOM 15608 O O . SER A 1 21 ? -15.173 -4.183 2.041 1.00 0.00 21 SER A O 16
ATOM 15616 N N . LYS A 1 22 ? -16.497 -4.221 3.860 1.00 0.00 22 LYS A N 16
ATOM 15617 C CA . LYS A 1 22 ? -15.536 -4.949 4.680 1.00 0.00 22 LYS A CA 16
ATOM 15618 C C . LYS A 1 22 ? -15.039 -6.197 3.957 1.00 0.00 22 LYS A C 16
ATOM 15619 O O . LYS A 1 22 ? -13.846 -6.338 3.691 1.00 0.00 22 LYS A O 16
ATOM 15638 N N . ALA A 1 23 ? -15.962 -7.099 3.641 1.00 0.00 23 ALA A N 16
ATOM 15639 C CA . ALA A 1 23 ? -15.618 -8.333 2.945 1.00 0.00 23 ALA A CA 16
ATOM 15640 C C . ALA A 1 23 ? -14.473 -8.109 1.963 1.00 0.00 23 ALA A C 16
ATOM 15641 O O . ALA A 1 23 ? -13.566 -8.933 1.855 1.00 0.00 23 ALA A O 16
ATOM 15648 N N . ALA A 1 24 ? -14.523 -6.989 1.249 1.00 0.00 24 ALA A N 16
ATOM 15649 C CA . ALA A 1 24 ? -13.489 -6.657 0.277 1.00 0.00 24 ALA A CA 16
ATOM 15650 C C . ALA A 1 24 ? -12.127 -6.524 0.949 1.00 0.00 24 ALA A C 16
ATOM 15651 O O . ALA A 1 24 ? -11.158 -7.168 0.543 1.00 0.00 24 ALA A O 16
ATOM 15658 N N . LEU A 1 25 ? -12.058 -5.686 1.976 1.00 0.00 25 LEU A N 16
ATOM 15659 C CA . LEU A 1 25 ? -10.812 -5.468 2.705 1.00 0.00 25 LEU A CA 16
ATOM 15660 C C . LEU A 1 25 ? -10.104 -6.791 2.978 1.00 0.00 25 LEU A C 16
ATOM 15661 O O . LEU A 1 25 ? -8.898 -6.916 2.765 1.00 0.00 25 LEU A O 16
ATOM 15677 N N . ARG A 1 26 ? -10.861 -7.776 3.450 1.00 0.00 26 ARG A N 16
ATOM 15678 C CA . ARG A 1 26 ? -10.306 -9.089 3.752 1.00 0.00 26 ARG A CA 16
ATOM 15679 C C . ARG A 1 26 ? -9.571 -9.660 2.543 1.00 0.00 26 ARG A C 16
ATOM 15680 O O . ARG A 1 26 ? -8.454 -10.164 2.664 1.00 0.00 26 ARG A O 16
ATOM 15701 N N . ILE A 1 27 ? -10.206 -9.578 1.378 1.00 0.00 27 ILE A N 16
ATOM 15702 C CA . ILE A 1 27 ? -9.613 -10.085 0.148 1.00 0.00 27 ILE A CA 16
ATOM 15703 C C . ILE A 1 27 ? -8.321 -9.346 -0.186 1.00 0.00 27 ILE A C 16
ATOM 15704 O O . ILE A 1 27 ? -7.439 -9.885 -0.855 1.00 0.00 27 ILE A O 16
ATOM 15720 N N . HIS A 1 28 ? -8.216 -8.108 0.287 1.00 0.00 28 HIS A N 16
ATOM 15721 C CA . HIS A 1 28 ? -7.030 -7.295 0.042 1.00 0.00 28 HIS A CA 16
ATOM 15722 C C . HIS A 1 28 ? -5.892 -7.698 0.974 1.00 0.00 28 HIS A C 16
ATOM 15723 O O . HIS A 1 28 ? -4.726 -7.705 0.578 1.00 0.00 28 HIS A O 16
ATOM 15737 N N . GLU A 1 29 ? -6.238 -8.033 2.213 1.00 0.00 29 GLU A N 16
ATOM 15738 C CA . GLU A 1 29 ? -5.244 -8.436 3.200 1.00 0.00 29 GLU A CA 16
ATOM 15739 C C . GLU A 1 29 ? -4.326 -9.519 2.638 1.00 0.00 29 GLU A C 16
ATOM 15740 O O . GLU A 1 29 ? -3.165 -9.629 3.032 1.00 0.00 29 GLU A O 16
ATOM 15752 N N . ARG A 1 30 ? -4.856 -10.315 1.716 1.00 0.00 30 ARG A N 16
ATOM 15753 C CA . ARG A 1 30 ? -4.086 -11.390 1.101 1.00 0.00 30 ARG A CA 16
ATOM 15754 C C . ARG A 1 30 ? -2.797 -10.852 0.486 1.00 0.00 30 ARG A C 16
ATOM 15755 O O . ARG A 1 30 ? -1.806 -11.574 0.370 1.00 0.00 30 ARG A O 16
ATOM 15776 N N . ILE A 1 31 ? -2.819 -9.583 0.096 1.00 0.00 31 ILE A N 16
ATOM 15777 C CA . ILE A 1 31 ? -1.652 -8.949 -0.506 1.00 0.00 31 ILE A CA 16
ATOM 15778 C C . ILE A 1 31 ? -0.438 -9.051 0.410 1.00 0.00 31 ILE A C 16
ATOM 15779 O O . ILE A 1 31 ? 0.698 -9.159 -0.055 1.00 0.00 31 ILE A O 16
ATOM 15795 N N . HIS A 1 32 ? -0.684 -9.017 1.716 1.00 0.00 32 HIS A N 16
ATOM 15796 C CA . HIS A 1 32 ? 0.390 -9.108 2.699 1.00 0.00 32 HIS A CA 16
ATOM 15797 C C . HIS A 1 32 ? 0.661 -10.562 3.074 1.00 0.00 32 HIS A C 16
ATOM 15798 O O . HIS A 1 32 ? 1.665 -11.143 2.660 1.00 0.00 32 HIS A O 16
ATOM 15812 N N . CYS A 1 33 ? -0.238 -11.143 3.860 1.00 0.00 33 CYS A N 16
ATOM 15813 C CA . CYS A 1 33 ? -0.095 -12.529 4.292 1.00 0.00 33 CYS A CA 16
ATOM 15814 C C . CYS A 1 33 ? 1.367 -12.863 4.570 1.00 0.00 33 CYS A C 16
ATOM 15815 O O . CYS A 1 33 ? 1.819 -13.981 4.320 1.00 0.00 33 CYS A O 16
ATOM 15823 N N . THR A 1 34 ? 2.105 -11.885 5.088 1.00 0.00 34 THR A N 16
ATOM 15824 C CA . THR A 1 34 ? 3.516 -12.074 5.397 1.00 0.00 34 THR A CA 16
ATOM 15825 C C . THR A 1 34 ? 4.219 -12.864 4.299 1.00 0.00 34 THR A C 16
ATOM 15826 O O . THR A 1 34 ? 4.925 -13.835 4.575 1.00 0.00 34 THR A O 16
ATOM 15837 N N . ASP A 1 35 ? 4.021 -12.443 3.055 1.00 0.00 35 ASP A N 16
ATOM 15838 C CA . ASP A 1 35 ? 4.638 -13.111 1.915 1.00 0.00 35 ASP A CA 16
ATOM 15839 C C . ASP A 1 35 ? 6.074 -12.636 1.718 1.00 0.00 35 ASP A C 16
ATOM 15840 O O . ASP A 1 35 ? 6.965 -13.429 1.412 1.00 0.00 35 ASP A O 16
ATOM 15849 N N . ARG A 1 36 ? 6.292 -11.337 1.894 1.00 0.00 36 ARG A N 16
ATOM 15850 C CA . ARG A 1 36 ? 7.619 -10.755 1.734 1.00 0.00 36 ARG A CA 16
ATOM 15851 C C . ARG A 1 36 ? 8.416 -10.853 3.031 1.00 0.00 36 ARG A C 16
ATOM 15852 O O . ARG A 1 36 ? 8.130 -10.172 4.017 1.00 0.00 36 ARG A O 16
ATOM 15873 N N . PRO A 1 37 ? 9.439 -11.720 3.034 1.00 0.00 37 PRO A N 16
ATOM 15874 C CA . PRO A 1 37 ? 10.298 -11.927 4.203 1.00 0.00 37 PRO A CA 16
ATOM 15875 C C . PRO A 1 37 ? 11.190 -10.724 4.489 1.00 0.00 37 PRO A C 16
ATOM 15876 O O . PRO A 1 37 ? 11.290 -10.269 5.629 1.00 0.00 37 PRO A O 16
ATOM 15887 N N . PHE A 1 38 ? 11.835 -10.211 3.447 1.00 0.00 38 PHE A N 16
ATOM 15888 C CA . PHE A 1 38 ? 12.719 -9.060 3.586 1.00 0.00 38 PHE A CA 16
ATOM 15889 C C . PHE A 1 38 ? 11.938 -7.824 4.022 1.00 0.00 38 PHE A C 16
ATOM 15890 O O . PHE A 1 38 ? 10.839 -7.563 3.530 1.00 0.00 38 PHE A O 16
ATOM 15907 N N . LYS A 1 39 ? 12.512 -7.065 4.949 1.00 0.00 39 LYS A N 16
ATOM 15908 C CA . LYS A 1 39 ? 11.872 -5.855 5.453 1.00 0.00 39 LYS A CA 16
ATOM 15909 C C . LYS A 1 39 ? 12.897 -4.747 5.668 1.00 0.00 39 LYS A C 16
ATOM 15910 O O . LYS A 1 39 ? 14.057 -5.013 5.983 1.00 0.00 39 LYS A O 16
ATOM 15929 N N . CYS A 1 40 ? 12.461 -3.503 5.499 1.00 0.00 40 CYS A N 16
ATOM 15930 C CA . CYS A 1 40 ? 13.339 -2.353 5.676 1.00 0.00 40 CYS A CA 16
ATOM 15931 C C . CYS A 1 40 ? 13.459 -1.982 7.151 1.00 0.00 40 CYS A C 16
ATOM 15932 O O . CYS A 1 40 ? 12.515 -2.149 7.922 1.00 0.00 40 CYS A O 16
ATOM 15939 N N . ASN A 1 41 ? 14.627 -1.477 7.536 1.00 0.00 41 ASN A N 16
ATOM 15940 C CA . ASN A 1 41 ? 14.871 -1.083 8.919 1.00 0.00 41 ASN A CA 16
ATOM 15941 C C . ASN A 1 41 ? 14.453 0.366 9.152 1.00 0.00 41 ASN A C 16
ATOM 15942 O O . ASN A 1 41 ? 13.990 0.722 10.236 1.00 0.00 41 ASN A O 16
ATOM 15953 N N . TYR A 1 42 ? 14.620 1.196 8.129 1.00 0.00 42 TYR A N 16
ATOM 15954 C CA . TYR A 1 42 ? 14.262 2.607 8.223 1.00 0.00 42 TYR A CA 16
ATOM 15955 C C . TYR A 1 42 ? 12.747 2.787 8.197 1.00 0.00 42 TYR A C 16
ATOM 15956 O O . TYR A 1 42 ? 12.163 3.367 9.113 1.00 0.00 42 TYR A O 16
ATOM 15974 N N . CYS A 1 43 ? 12.116 2.286 7.140 1.00 0.00 43 CYS A N 16
ATOM 15975 C CA . CYS A 1 43 ? 10.670 2.391 6.992 1.00 0.00 43 CYS A CA 16
ATOM 15976 C C . CYS A 1 43 ? 10.021 1.010 7.003 1.00 0.00 43 CYS A C 16
ATOM 15977 O O . CYS A 1 43 ? 10.703 -0.008 7.124 1.00 0.00 43 CYS A O 16
ATOM 15984 N N . SER A 1 44 ? 8.698 0.982 6.875 1.00 0.00 44 SER A N 16
ATOM 15985 C CA . SER A 1 44 ? 7.956 -0.273 6.873 1.00 0.00 44 SER A CA 16
ATOM 15986 C C . SER A 1 44 ? 7.838 -0.833 5.459 1.00 0.00 44 SER A C 16
ATOM 15987 O O . SER A 1 44 ? 6.779 -1.315 5.056 1.00 0.00 44 SER A O 16
ATOM 15995 N N . PHE A 1 45 ? 8.933 -0.765 4.710 1.00 0.00 45 PHE A N 16
ATOM 15996 C CA . PHE A 1 45 ? 8.954 -1.264 3.340 1.00 0.00 45 PHE A CA 16
ATOM 15997 C C . PHE A 1 45 ? 9.407 -2.721 3.298 1.00 0.00 45 PHE A C 16
ATOM 15998 O O . PHE A 1 45 ? 10.458 -3.071 3.834 1.00 0.00 45 PHE A O 16
ATOM 16015 N N . ASP A 1 46 ? 8.605 -3.565 2.658 1.00 0.00 46 ASP A N 16
ATOM 16016 C CA . ASP A 1 46 ? 8.922 -4.984 2.545 1.00 0.00 46 ASP A CA 16
ATOM 16017 C C . ASP A 1 46 ? 8.868 -5.439 1.090 1.00 0.00 46 ASP A C 16
ATOM 16018 O O . ASP A 1 46 ? 7.935 -5.105 0.358 1.00 0.00 46 ASP A O 16
ATOM 16027 N N . THR A 1 47 ? 9.875 -6.202 0.676 1.00 0.00 47 THR A N 16
ATOM 16028 C CA . THR A 1 47 ? 9.943 -6.701 -0.692 1.00 0.00 47 THR A CA 16
ATOM 16029 C C . THR A 1 47 ? 10.238 -8.196 -0.718 1.00 0.00 47 THR A C 16
ATOM 16030 O O . THR A 1 47 ? 11.101 -8.682 0.014 1.00 0.00 47 THR A O 16
ATOM 16041 N N . LYS A 1 48 ? 9.517 -8.922 -1.566 1.00 0.00 48 LYS A N 16
ATOM 16042 C CA . LYS A 1 48 ? 9.702 -10.363 -1.689 1.00 0.00 48 LYS A CA 16
ATOM 16043 C C . LYS A 1 48 ? 11.124 -10.693 -2.132 1.00 0.00 48 LYS A C 16
ATOM 16044 O O . LYS A 1 48 ? 11.676 -11.727 -1.756 1.00 0.00 48 LYS A O 16
ATOM 16063 N N . GLN A 1 49 ? 11.711 -9.807 -2.930 1.00 0.00 49 GLN A N 16
ATOM 16064 C CA . GLN A 1 49 ? 13.069 -10.005 -3.422 1.00 0.00 49 GLN A CA 16
ATOM 16065 C C . GLN A 1 49 ? 14.047 -9.074 -2.712 1.00 0.00 49 GLN A C 16
ATOM 16066 O O . GLN A 1 49 ? 13.742 -7.915 -2.427 1.00 0.00 49 GLN A O 16
ATOM 16080 N N . PRO A 1 50 ? 15.250 -9.589 -2.420 1.00 0.00 50 PRO A N 16
ATOM 16081 C CA . PRO A 1 50 ? 16.297 -8.821 -1.740 1.00 0.00 50 PRO A CA 16
ATOM 16082 C C . PRO A 1 50 ? 16.874 -7.720 -2.623 1.00 0.00 50 PRO A C 16
ATOM 16083 O O . PRO A 1 50 ? 17.031 -6.580 -2.188 1.00 0.00 50 PRO A O 16
ATOM 16094 N N . SER A 1 51 ? 17.188 -8.070 -3.867 1.00 0.00 51 SER A N 16
ATOM 16095 C CA . SER A 1 51 ? 17.752 -7.112 -4.811 1.00 0.00 51 SER A CA 16
ATOM 16096 C C . SER A 1 51 ? 16.973 -5.801 -4.784 1.00 0.00 51 SER A C 16
ATOM 16097 O O . SER A 1 51 ? 17.550 -4.721 -4.905 1.00 0.00 51 SER A O 16
ATOM 16105 N N . ASN A 1 52 ? 15.658 -5.904 -4.625 1.00 0.00 52 ASN A N 16
ATOM 16106 C CA . ASN A 1 52 ? 14.798 -4.727 -4.583 1.00 0.00 52 ASN A CA 16
ATOM 16107 C C . ASN A 1 52 ? 15.058 -3.908 -3.323 1.00 0.00 52 ASN A C 16
ATOM 16108 O O . ASN A 1 52 ? 15.125 -2.679 -3.370 1.00 0.00 52 ASN A O 16
ATOM 16119 N N . LEU A 1 53 ? 15.204 -4.597 -2.196 1.00 0.00 53 LEU A N 16
ATOM 16120 C CA . LEU A 1 53 ? 15.458 -3.934 -0.922 1.00 0.00 53 LEU A CA 16
ATOM 16121 C C . LEU A 1 53 ? 16.743 -3.114 -0.981 1.00 0.00 53 LEU A C 16
ATOM 16122 O O . LEU A 1 53 ? 16.732 -1.908 -0.735 1.00 0.00 53 LEU A O 16
ATOM 16138 N N . SER A 1 54 ? 17.847 -3.776 -1.310 1.00 0.00 54 SER A N 16
ATOM 16139 C CA . SER A 1 54 ? 19.140 -3.108 -1.400 1.00 0.00 54 SER A CA 16
ATOM 16140 C C . SER A 1 54 ? 19.021 -1.793 -2.164 1.00 0.00 54 SER A C 16
ATOM 16141 O O . SER A 1 54 ? 19.387 -0.732 -1.659 1.00 0.00 54 SER A O 16
ATOM 16149 N N . LYS A 1 55 ? 18.505 -1.871 -3.386 1.00 0.00 55 LYS A N 16
ATOM 16150 C CA . LYS A 1 55 ? 18.334 -0.689 -4.222 1.00 0.00 55 LYS A CA 16
ATOM 16151 C C . LYS A 1 55 ? 17.389 0.311 -3.565 1.00 0.00 55 LYS A C 16
ATOM 16152 O O . LYS A 1 55 ? 17.583 1.523 -3.665 1.00 0.00 55 LYS A O 16
ATOM 16171 N N . HIS A 1 56 ? 16.365 -0.204 -2.891 1.00 0.00 56 HIS A N 16
ATOM 16172 C CA . HIS A 1 56 ? 15.390 0.644 -2.215 1.00 0.00 56 HIS A CA 16
ATOM 16173 C C . HIS A 1 56 ? 16.063 1.501 -1.148 1.00 0.00 56 HIS A C 16
ATOM 16174 O O . HIS A 1 56 ? 15.698 2.659 -0.946 1.00 0.00 56 HIS A O 16
ATOM 16188 N N . MET A 1 57 ? 17.048 0.924 -0.467 1.00 0.00 57 MET A N 16
ATOM 16189 C CA . MET A 1 57 ? 17.772 1.637 0.580 1.00 0.00 57 MET A CA 16
ATOM 16190 C C . MET A 1 57 ? 18.664 2.721 -0.017 1.00 0.00 57 MET A C 16
ATOM 16191 O O . MET A 1 57 ? 18.787 3.813 0.538 1.00 0.00 57 MET A O 16
ATOM 16205 N N . LYS A 1 58 ? 19.283 2.412 -1.152 1.00 0.00 58 LYS A N 16
ATOM 16206 C CA . LYS A 1 58 ? 20.163 3.360 -1.825 1.00 0.00 58 LYS A CA 16
ATOM 16207 C C . LYS A 1 58 ? 19.364 4.308 -2.714 1.00 0.00 58 LYS A C 16
ATOM 16208 O O . LYS A 1 58 ? 19.843 5.378 -3.087 1.00 0.00 58 LYS A O 16
ATOM 16227 N N . LYS A 1 59 ? 18.142 3.907 -3.049 1.00 0.00 59 LYS A N 16
ATOM 16228 C CA . LYS A 1 59 ? 17.274 4.721 -3.892 1.00 0.00 59 LYS A CA 16
ATOM 16229 C C . LYS A 1 59 ? 16.499 5.735 -3.056 1.00 0.00 59 LYS A C 16
ATOM 16230 O O . LYS A 1 59 ? 16.171 6.823 -3.529 1.00 0.00 59 LYS A O 16
ATOM 16249 N N . PHE A 1 60 ? 16.210 5.370 -1.811 1.00 0.00 60 PHE A N 16
ATOM 16250 C CA . PHE A 1 60 ? 15.473 6.249 -0.909 1.00 0.00 60 PHE A CA 16
ATOM 16251 C C . PHE A 1 60 ? 16.330 6.635 0.293 1.00 0.00 60 PHE A C 16
ATOM 16252 O O . PHE A 1 60 ? 16.555 7.818 0.555 1.00 0.00 60 PHE A O 16
ATOM 16269 N N . HIS A 1 61 ? 16.805 5.630 1.021 1.00 0.00 61 HIS A N 16
ATOM 16270 C CA . HIS A 1 61 ? 17.638 5.864 2.196 1.00 0.00 61 HIS A CA 16
ATOM 16271 C C . HIS A 1 61 ? 19.107 5.987 1.805 1.00 0.00 61 HIS A C 16
ATOM 16272 O O . HIS A 1 61 ? 19.990 5.502 2.511 1.00 0.00 61 HIS A O 16
ATOM 16286 N N . GLY A 1 62 ? 19.362 6.638 0.674 1.00 0.00 62 GLY A N 16
ATOM 16287 C CA . GLY A 1 62 ? 20.725 6.812 0.208 1.00 0.00 62 GLY A CA 16
ATOM 16288 C C . GLY A 1 62 ? 21.389 8.038 0.803 1.00 0.00 62 GLY A C 16
ATOM 16289 O O . GLY A 1 62 ? 22.616 8.130 0.843 1.00 0.00 62 GLY A O 16
ATOM 16293 N N . ASP A 1 63 ? 20.577 8.984 1.263 1.00 0.00 63 ASP A N 16
ATOM 16294 C CA . ASP A 1 63 ? 21.093 10.211 1.858 1.00 0.00 63 ASP A CA 16
ATOM 16295 C C . ASP A 1 63 ? 21.448 9.997 3.326 1.00 0.00 63 ASP A C 16
ATOM 16296 O O . ASP A 1 63 ? 21.091 10.802 4.185 1.00 0.00 63 ASP A O 16
ATOM 16305 N N . MET A 1 64 ? 22.153 8.905 3.605 1.00 0.00 64 MET A N 16
ATOM 16306 C CA . MET A 1 64 ? 22.557 8.585 4.969 1.00 0.00 64 MET A CA 16
ATOM 16307 C C . MET A 1 64 ? 24.019 8.153 5.017 1.00 0.00 64 MET A C 16
ATOM 16308 O O . MET A 1 64 ? 24.381 7.235 5.751 1.00 0.00 64 MET A O 16
ATOM 16322 N N . SER A 1 65 ? 24.854 8.822 4.228 1.00 0.00 65 SER A N 16
ATOM 16323 C CA . SER A 1 65 ? 26.277 8.505 4.177 1.00 0.00 65 SER A CA 16
ATOM 16324 C C . SER A 1 65 ? 27.084 9.493 5.014 1.00 0.00 65 SER A C 16
ATOM 16325 O O . SER A 1 65 ? 27.804 9.103 5.932 1.00 0.00 65 SER A O 16
ATOM 16333 N N . GLY A 1 66 ? 26.958 10.776 4.688 1.00 0.00 66 GLY A N 16
ATOM 16334 C CA . GLY A 1 66 ? 27.681 11.801 5.417 1.00 0.00 66 GLY A CA 16
ATOM 16335 C C . GLY A 1 66 ? 26.756 12.796 6.090 1.00 0.00 66 GLY A C 16
ATOM 16336 O O . GLY A 1 66 ? 25.576 12.903 5.755 1.00 0.00 66 GLY A O 16
ATOM 16340 N N . PRO A 1 67 ? 27.294 13.546 7.063 1.00 0.00 67 PRO A N 16
ATOM 16341 C CA . PRO A 1 67 ? 26.525 14.549 7.806 1.00 0.00 67 PRO A CA 16
ATOM 16342 C C . PRO A 1 67 ? 26.161 15.754 6.945 1.00 0.00 67 PRO A C 16
ATOM 16343 O O . PRO A 1 67 ? 25.053 16.282 7.037 1.00 0.00 67 PRO A O 16
ATOM 16354 N N . SER A 1 68 ? 27.100 16.183 6.107 1.00 0.00 68 SER A N 16
ATOM 16355 C CA . SER A 1 68 ? 26.879 17.328 5.232 1.00 0.00 68 SER A CA 16
ATOM 16356 C C . SER A 1 68 ? 26.596 16.873 3.804 1.00 0.00 68 SER A C 16
ATOM 16357 O O . SER A 1 68 ? 27.516 16.585 3.038 1.00 0.00 68 SER A O 16
ATOM 16365 N N . SER A 1 69 ? 25.316 16.810 3.452 1.00 0.00 69 SER A N 16
ATOM 16366 C CA . SER A 1 69 ? 24.910 16.386 2.117 1.00 0.00 69 SER A CA 16
ATOM 16367 C C . SER A 1 69 ? 25.340 17.408 1.068 1.00 0.00 69 SER A C 16
ATOM 16368 O O . SER A 1 69 ? 25.938 17.058 0.052 1.00 0.00 69 SER A O 16
ATOM 16376 N N . GLY A 1 70 ? 25.029 18.675 1.324 1.00 0.00 70 GLY A N 16
ATOM 16377 C CA . GLY A 1 70 ? 25.390 19.730 0.394 1.00 0.00 70 GLY A CA 16
ATOM 16378 C C . GLY A 1 70 ? 26.883 19.795 0.143 1.00 0.00 70 GLY A C 16
ATOM 16379 O O . GLY A 1 70 ? 27.604 20.361 0.963 1.00 0.00 70 GLY A O 16
ATOM 16385 N N . GLY A 1 1 ? -19.112 14.064 12.544 1.00 0.00 1 GLY A N 17
ATOM 16386 C CA . GLY A 1 1 ? -19.809 12.814 12.303 1.00 0.00 1 GLY A CA 17
ATOM 16387 C C . GLY A 1 1 ? -18.868 11.627 12.246 1.00 0.00 1 GLY A C 17
ATOM 16388 O O . GLY A 1 1 ? -18.579 11.107 11.169 1.00 0.00 1 GLY A O 17
ATOM 16392 N N . SER A 1 2 ? -18.388 11.199 13.409 1.00 0.00 2 SER A N 17
ATOM 16393 C CA . SER A 1 2 ? -17.469 10.069 13.487 1.00 0.00 2 SER A CA 17
ATOM 16394 C C . SER A 1 2 ? -18.214 8.749 13.310 1.00 0.00 2 SER A C 17
ATOM 16395 O O . SER A 1 2 ? -17.789 7.880 12.550 1.00 0.00 2 SER A O 17
ATOM 16403 N N . SER A 1 3 ? -19.330 8.608 14.019 1.00 0.00 3 SER A N 17
ATOM 16404 C CA . SER A 1 3 ? -20.134 7.393 13.945 1.00 0.00 3 SER A CA 17
ATOM 16405 C C . SER A 1 3 ? -21.492 7.679 13.311 1.00 0.00 3 SER A C 17
ATOM 16406 O O . SER A 1 3 ? -22.478 7.914 14.008 1.00 0.00 3 SER A O 17
ATOM 16414 N N . GLY A 1 4 ? -21.534 7.656 11.982 1.00 0.00 4 GLY A N 17
ATOM 16415 C CA . GLY A 1 4 ? -22.775 7.914 11.275 1.00 0.00 4 GLY A CA 17
ATOM 16416 C C . GLY A 1 4 ? -22.704 7.514 9.815 1.00 0.00 4 GLY A C 17
ATOM 16417 O O . GLY A 1 4 ? -22.489 6.345 9.495 1.00 0.00 4 GLY A O 17
ATOM 16421 N N . SER A 1 5 ? -22.887 8.486 8.927 1.00 0.00 5 SER A N 17
ATOM 16422 C CA . SER A 1 5 ? -22.848 8.227 7.492 1.00 0.00 5 SER A CA 17
ATOM 16423 C C . SER A 1 5 ? -21.702 7.284 7.141 1.00 0.00 5 SER A C 17
ATOM 16424 O O . SER A 1 5 ? -21.907 6.249 6.507 1.00 0.00 5 SER A O 17
ATOM 16432 N N . SER A 1 6 ? -20.494 7.650 7.557 1.00 0.00 6 SER A N 17
ATOM 16433 C CA . SER A 1 6 ? -19.313 6.839 7.284 1.00 0.00 6 SER A CA 17
ATOM 16434 C C . SER A 1 6 ? -18.653 6.385 8.583 1.00 0.00 6 SER A C 17
ATOM 16435 O O . SER A 1 6 ? -17.908 7.137 9.210 1.00 0.00 6 SER A O 17
ATOM 16443 N N . GLY A 1 7 ? -18.934 5.147 8.981 1.00 0.00 7 GLY A N 17
ATOM 16444 C CA . GLY A 1 7 ? -18.361 4.613 10.202 1.00 0.00 7 GLY A CA 17
ATOM 16445 C C . GLY A 1 7 ? -18.468 3.103 10.281 1.00 0.00 7 GLY A C 17
ATOM 16446 O O . GLY A 1 7 ? -18.831 2.553 11.321 1.00 0.00 7 GLY A O 17
ATOM 16450 N N . HIS A 1 8 ? -18.154 2.431 9.179 1.00 0.00 8 HIS A N 17
ATOM 16451 C CA . HIS A 1 8 ? -18.218 0.974 9.127 1.00 0.00 8 HIS A CA 17
ATOM 16452 C C . HIS A 1 8 ? -17.292 0.353 10.168 1.00 0.00 8 HIS A C 17
ATOM 16453 O O . HIS A 1 8 ? -16.293 0.944 10.577 1.00 0.00 8 HIS A O 17
ATOM 16467 N N . PRO A 1 9 ? -17.631 -0.869 10.608 1.00 0.00 9 PRO A N 17
ATOM 16468 C CA . PRO A 1 9 ? -16.843 -1.597 11.607 1.00 0.00 9 PRO A CA 17
ATOM 16469 C C . PRO A 1 9 ? -15.497 -2.060 11.058 1.00 0.00 9 PRO A C 17
ATOM 16470 O O . PRO A 1 9 ? -14.635 -2.516 11.808 1.00 0.00 9 PRO A O 17
ATOM 16481 N N . GLU A 1 10 ? -15.325 -1.939 9.745 1.00 0.00 10 GLU A N 17
ATOM 16482 C CA . GLU A 1 10 ? -14.084 -2.347 9.098 1.00 0.00 10 GLU A CA 17
ATOM 16483 C C . GLU A 1 10 ? -13.564 -1.247 8.176 1.00 0.00 10 GLU A C 17
ATOM 16484 O O . GLU A 1 10 ? -14.313 -0.686 7.376 1.00 0.00 10 GLU A O 17
ATOM 16496 N N . LYS A 1 11 ? -12.277 -0.942 8.296 1.00 0.00 11 LYS A N 17
ATOM 16497 C CA . LYS A 1 11 ? -11.654 0.090 7.475 1.00 0.00 11 LYS A CA 17
ATOM 16498 C C . LYS A 1 11 ? -10.273 -0.352 7.001 1.00 0.00 11 LYS A C 17
ATOM 16499 O O . LYS A 1 11 ? -9.564 -1.071 7.706 1.00 0.00 11 LYS A O 17
ATOM 16518 N N . CYS A 1 12 ? -9.896 0.084 5.804 1.00 0.00 12 CYS A N 17
ATOM 16519 C CA . CYS A 1 12 ? -8.600 -0.264 5.236 1.00 0.00 12 CYS A CA 17
ATOM 16520 C C . CYS A 1 12 ? -7.511 0.675 5.748 1.00 0.00 12 CYS A C 17
ATOM 16521 O O . CYS A 1 12 ? -7.691 1.892 5.777 1.00 0.00 12 CYS A O 17
ATOM 16528 N N . SER A 1 13 ? -6.383 0.100 6.150 1.00 0.00 13 SER A N 17
ATOM 16529 C CA . SER A 1 13 ? -5.266 0.884 6.665 1.00 0.00 13 SER A CA 17
ATOM 16530 C C . SER A 1 13 ? -4.536 1.598 5.531 1.00 0.00 13 SER A C 17
ATOM 16531 O O . SER A 1 13 ? -3.918 2.642 5.738 1.00 0.00 13 SER A O 17
ATOM 16539 N N . GLU A 1 14 ? -4.614 1.027 4.333 1.00 0.00 14 GLU A N 17
ATOM 16540 C CA . GLU A 1 14 ? -3.960 1.608 3.167 1.00 0.00 14 GLU A CA 17
ATOM 16541 C C . GLU A 1 14 ? -4.686 2.869 2.708 1.00 0.00 14 GLU A C 17
ATOM 16542 O O . GLU A 1 14 ? -4.097 3.948 2.639 1.00 0.00 14 GLU A O 17
ATOM 16554 N N . CYS A 1 15 ? -5.969 2.725 2.395 1.00 0.00 15 CYS A N 17
ATOM 16555 C CA . CYS A 1 15 ? -6.777 3.850 1.941 1.00 0.00 15 CYS A CA 17
ATOM 16556 C C . CYS A 1 15 ? -7.973 4.069 2.864 1.00 0.00 15 CYS A C 17
ATOM 16557 O O . CYS A 1 15 ? -8.121 3.385 3.877 1.00 0.00 15 CYS A O 17
ATOM 16564 N N . SER A 1 16 ? -8.823 5.026 2.507 1.00 0.00 16 SER A N 17
ATOM 16565 C CA . SER A 1 16 ? -10.003 5.338 3.305 1.00 0.00 16 SER A CA 17
ATOM 16566 C C . SER A 1 16 ? -11.183 4.464 2.892 1.00 0.00 16 SER A C 17
ATOM 16567 O O . SER A 1 16 ? -12.333 4.904 2.911 1.00 0.00 16 SER A O 17
ATOM 16575 N N . TYR A 1 17 ? -10.891 3.223 2.519 1.00 0.00 17 TYR A N 17
ATOM 16576 C CA . TYR A 1 17 ? -11.926 2.286 2.100 1.00 0.00 17 TYR A CA 17
ATOM 16577 C C . TYR A 1 17 ? -12.421 1.456 3.280 1.00 0.00 17 TYR A C 17
ATOM 16578 O O . TYR A 1 17 ? -11.666 0.684 3.871 1.00 0.00 17 TYR A O 17
ATOM 16596 N N . SER A 1 18 ? -13.696 1.620 3.618 1.00 0.00 18 SER A N 17
ATOM 16597 C CA . SER A 1 18 ? -14.293 0.889 4.729 1.00 0.00 18 SER A CA 17
ATOM 16598 C C . SER A 1 18 ? -15.582 0.198 4.295 1.00 0.00 18 SER A C 17
ATOM 16599 O O . SER A 1 18 ? -16.413 0.788 3.604 1.00 0.00 18 SER A O 17
ATOM 16607 N N . CYS A 1 19 ? -15.741 -1.055 4.705 1.00 0.00 19 CYS A N 17
ATOM 16608 C CA . CYS A 1 19 ? -16.928 -1.829 4.359 1.00 0.00 19 CYS A CA 17
ATOM 16609 C C . CYS A 1 19 ? -17.574 -2.421 5.607 1.00 0.00 19 CYS A C 17
ATOM 16610 O O . CYS A 1 19 ? -16.981 -2.419 6.686 1.00 0.00 19 CYS A O 17
ATOM 16618 N N . SER A 1 20 ? -18.794 -2.926 5.453 1.00 0.00 20 SER A N 17
ATOM 16619 C CA . SER A 1 20 ? -19.524 -3.517 6.568 1.00 0.00 20 SER A CA 17
ATOM 16620 C C . SER A 1 20 ? -19.337 -5.031 6.599 1.00 0.00 20 SER A C 17
ATOM 16621 O O . SER A 1 20 ? -20.288 -5.780 6.821 1.00 0.00 20 SER A O 17
ATOM 16629 N N . SER A 1 21 ? -18.104 -5.474 6.372 1.00 0.00 21 SER A N 17
ATOM 16630 C CA . SER A 1 21 ? -17.792 -6.898 6.370 1.00 0.00 21 SER A CA 17
ATOM 16631 C C . SER A 1 21 ? -16.284 -7.123 6.319 1.00 0.00 21 SER A C 17
ATOM 16632 O O . SER A 1 21 ? -15.555 -6.383 5.658 1.00 0.00 21 SER A O 17
ATOM 16640 N N . LYS A 1 22 ? -15.822 -8.152 7.021 1.00 0.00 22 LYS A N 17
ATOM 16641 C CA . LYS A 1 22 ? -14.401 -8.479 7.057 1.00 0.00 22 LYS A CA 17
ATOM 16642 C C . LYS A 1 22 ? -13.953 -9.103 5.739 1.00 0.00 22 LYS A C 17
ATOM 16643 O O . LYS A 1 22 ? -12.918 -8.733 5.187 1.00 0.00 22 LYS A O 17
ATOM 16662 N N . ALA A 1 23 ? -14.741 -10.051 5.241 1.00 0.00 23 ALA A N 17
ATOM 16663 C CA . ALA A 1 23 ? -14.427 -10.724 3.987 1.00 0.00 23 ALA A CA 17
ATOM 16664 C C . ALA A 1 23 ? -14.397 -9.735 2.826 1.00 0.00 23 ALA A C 17
ATOM 16665 O O . ALA A 1 23 ? -13.473 -9.745 2.013 1.00 0.00 23 ALA A O 17
ATOM 16672 N N . ALA A 1 24 ? -15.415 -8.883 2.754 1.00 0.00 24 ALA A N 17
ATOM 16673 C CA . ALA A 1 24 ? -15.504 -7.888 1.693 1.00 0.00 24 ALA A CA 17
ATOM 16674 C C . ALA A 1 24 ? -14.272 -6.989 1.678 1.00 0.00 24 ALA A C 17
ATOM 16675 O O . ALA A 1 24 ? -13.734 -6.674 0.616 1.00 0.00 24 ALA A O 17
ATOM 16682 N N . LEU A 1 25 ? -13.830 -6.580 2.862 1.00 0.00 25 LEU A N 17
ATOM 16683 C CA . LEU A 1 25 ? -12.660 -5.716 2.985 1.00 0.00 25 LEU A CA 17
ATOM 16684 C C . LEU A 1 25 ? -11.427 -6.382 2.384 1.00 0.00 25 LEU A C 17
ATOM 16685 O O . LEU A 1 25 ? -10.563 -5.713 1.817 1.00 0.00 25 LEU A O 17
ATOM 16701 N N . ARG A 1 26 ? -11.352 -7.703 2.510 1.00 0.00 26 ARG A N 17
ATOM 16702 C CA . ARG A 1 26 ? -10.225 -8.459 1.979 1.00 0.00 26 ARG A CA 17
ATOM 16703 C C . ARG A 1 26 ? -10.203 -8.403 0.454 1.00 0.00 26 ARG A C 17
ATOM 16704 O O . ARG A 1 26 ? -9.146 -8.237 -0.155 1.00 0.00 26 ARG A O 17
ATOM 16725 N N . ILE A 1 27 ? -11.375 -8.542 -0.155 1.00 0.00 27 ILE A N 17
ATOM 16726 C CA . ILE A 1 27 ? -11.490 -8.507 -1.607 1.00 0.00 27 ILE A CA 17
ATOM 16727 C C . ILE A 1 27 ? -11.083 -7.144 -2.158 1.00 0.00 27 ILE A C 17
ATOM 16728 O O . ILE A 1 27 ? -10.629 -7.034 -3.297 1.00 0.00 27 ILE A O 17
ATOM 16744 N N . HIS A 1 28 ? -11.247 -6.109 -1.341 1.00 0.00 28 HIS A N 17
ATOM 16745 C CA . HIS A 1 28 ? -10.894 -4.753 -1.745 1.00 0.00 28 HIS A CA 17
ATOM 16746 C C . HIS A 1 28 ? -9.379 -4.574 -1.783 1.00 0.00 28 HIS A C 17
ATOM 16747 O O . HIS A 1 28 ? -8.845 -3.918 -2.676 1.00 0.00 28 HIS A O 17
ATOM 16761 N N . GLU A 1 29 ? -8.694 -5.162 -0.807 1.00 0.00 29 GLU A N 17
ATOM 16762 C CA . GLU A 1 29 ? -7.241 -5.066 -0.729 1.00 0.00 29 GLU A CA 17
ATOM 16763 C C . GLU A 1 29 ? -6.602 -5.381 -2.079 1.00 0.00 29 GLU A C 17
ATOM 16764 O O . GLU A 1 29 ? -5.498 -4.924 -2.377 1.00 0.00 29 GLU A O 17
ATOM 16776 N N . ARG A 1 30 ? -7.303 -6.166 -2.890 1.00 0.00 30 ARG A N 17
ATOM 16777 C CA . ARG A 1 30 ? -6.804 -6.545 -4.207 1.00 0.00 30 ARG A CA 17
ATOM 16778 C C . ARG A 1 30 ? -6.439 -5.310 -5.025 1.00 0.00 30 ARG A C 17
ATOM 16779 O O . ARG A 1 30 ? -5.531 -5.350 -5.856 1.00 0.00 30 ARG A O 17
ATOM 16800 N N . ILE A 1 31 ? -7.153 -4.215 -4.785 1.00 0.00 31 ILE A N 17
ATOM 16801 C CA . ILE A 1 31 ? -6.904 -2.969 -5.500 1.00 0.00 31 ILE A CA 17
ATOM 16802 C C . ILE A 1 31 ? -5.440 -2.557 -5.391 1.00 0.00 31 ILE A C 17
ATOM 16803 O O . ILE A 1 31 ? -4.893 -1.924 -6.295 1.00 0.00 31 ILE A O 17
ATOM 16819 N N . HIS A 1 32 ? -4.809 -2.920 -4.278 1.00 0.00 32 HIS A N 17
ATOM 16820 C CA . HIS A 1 32 ? -3.407 -2.590 -4.051 1.00 0.00 32 HIS A CA 17
ATOM 16821 C C . HIS A 1 32 ? -2.495 -3.681 -4.604 1.00 0.00 32 HIS A C 17
ATOM 16822 O O . HIS A 1 32 ? -1.665 -3.427 -5.477 1.00 0.00 32 HIS A O 17
ATOM 16836 N N . CYS A 1 33 ? -2.656 -4.896 -4.090 1.00 0.00 33 CYS A N 17
ATOM 16837 C CA . CYS A 1 33 ? -1.846 -6.026 -4.531 1.00 0.00 33 CYS A CA 17
ATOM 16838 C C . CYS A 1 33 ? -0.364 -5.664 -4.535 1.00 0.00 33 CYS A C 17
ATOM 16839 O O . CYS A 1 33 ? 0.377 -6.044 -5.443 1.00 0.00 33 CYS A O 17
ATOM 16847 N N . THR A 1 34 ? 0.063 -4.925 -3.516 1.00 0.00 34 THR A N 17
ATOM 16848 C CA . THR A 1 34 ? 1.455 -4.509 -3.404 1.00 0.00 34 THR A CA 17
ATOM 16849 C C . THR A 1 34 ? 2.399 -5.625 -3.835 1.00 0.00 34 THR A C 17
ATOM 16850 O O . THR A 1 34 ? 3.396 -5.380 -4.515 1.00 0.00 34 THR A O 17
ATOM 16861 N N . ASP A 1 35 ? 2.078 -6.851 -3.437 1.00 0.00 35 ASP A N 17
ATOM 16862 C CA . ASP A 1 35 ? 2.898 -8.007 -3.784 1.00 0.00 35 ASP A CA 17
ATOM 16863 C C . ASP A 1 35 ? 4.361 -7.761 -3.430 1.00 0.00 35 ASP A C 17
ATOM 16864 O O . ASP A 1 35 ? 5.261 -8.355 -4.024 1.00 0.00 35 ASP A O 17
ATOM 16873 N N . ARG A 1 36 ? 4.590 -6.882 -2.461 1.00 0.00 36 ARG A N 17
ATOM 16874 C CA . ARG A 1 36 ? 5.944 -6.556 -2.029 1.00 0.00 36 ARG A CA 17
ATOM 16875 C C . ARG A 1 36 ? 5.969 -6.180 -0.551 1.00 0.00 36 ARG A C 17
ATOM 16876 O O . ARG A 1 36 ? 5.510 -5.111 -0.149 1.00 0.00 36 ARG A O 17
ATOM 16897 N N . PRO A 1 37 ? 6.515 -7.080 0.280 1.00 0.00 37 PRO A N 17
ATOM 16898 C CA . PRO A 1 37 ? 6.612 -6.866 1.727 1.00 0.00 37 PRO A CA 17
ATOM 16899 C C . PRO A 1 37 ? 7.619 -5.778 2.085 1.00 0.00 37 PRO A C 17
ATOM 16900 O O . PRO A 1 37 ? 7.352 -4.926 2.933 1.00 0.00 37 PRO A O 17
ATOM 16911 N N . PHE A 1 38 ? 8.777 -5.812 1.435 1.00 0.00 38 PHE A N 17
ATOM 16912 C CA . PHE A 1 38 ? 9.824 -4.829 1.686 1.00 0.00 38 PHE A CA 17
ATOM 16913 C C . PHE A 1 38 ? 9.645 -3.604 0.794 1.00 0.00 38 PHE A C 17
ATOM 16914 O O . PHE A 1 38 ? 9.603 -3.714 -0.432 1.00 0.00 38 PHE A O 17
ATOM 16931 N N . LYS A 1 39 ? 9.538 -2.436 1.418 1.00 0.00 39 LYS A N 17
ATOM 16932 C CA . LYS A 1 39 ? 9.364 -1.188 0.684 1.00 0.00 39 LYS A CA 17
ATOM 16933 C C . LYS A 1 39 ? 10.419 -0.165 1.091 1.00 0.00 39 LYS A C 17
ATOM 16934 O O . LYS A 1 39 ? 11.028 -0.276 2.156 1.00 0.00 39 LYS A O 17
ATOM 16953 N N . CYS A 1 40 ? 10.630 0.832 0.239 1.00 0.00 40 CYS A N 17
ATOM 16954 C CA . CYS A 1 40 ? 11.611 1.877 0.510 1.00 0.00 40 CYS A CA 17
ATOM 16955 C C . CYS A 1 40 ? 10.945 3.098 1.137 1.00 0.00 40 CYS A C 17
ATOM 16956 O O . CYS A 1 40 ? 9.849 3.492 0.741 1.00 0.00 40 CYS A O 17
ATOM 16963 N N . ASN A 1 41 ? 11.617 3.693 2.117 1.00 0.00 41 ASN A N 17
ATOM 16964 C CA . ASN A 1 41 ? 11.091 4.870 2.799 1.00 0.00 41 ASN A CA 17
ATOM 16965 C C . ASN A 1 41 ? 11.450 6.144 2.041 1.00 0.00 41 ASN A C 17
ATOM 16966 O O . ASN A 1 41 ? 10.694 7.116 2.047 1.00 0.00 41 ASN A O 17
ATOM 16977 N N . TYR A 1 42 ? 12.607 6.132 1.389 1.00 0.00 42 TYR A N 17
ATOM 16978 C CA . TYR A 1 42 ? 13.067 7.287 0.628 1.00 0.00 42 TYR A CA 17
ATOM 16979 C C . TYR A 1 42 ? 12.224 7.483 -0.628 1.00 0.00 42 TYR A C 17
ATOM 16980 O O . TYR A 1 42 ? 11.679 8.562 -0.863 1.00 0.00 42 TYR A O 17
ATOM 16998 N N . CYS A 1 43 ? 12.120 6.430 -1.433 1.00 0.00 43 CYS A N 17
ATOM 16999 C CA . CYS A 1 43 ? 11.343 6.483 -2.666 1.00 0.00 43 CYS A CA 17
ATOM 17000 C C . CYS A 1 43 ? 10.231 5.439 -2.653 1.00 0.00 43 CYS A C 17
ATOM 17001 O O . CYS A 1 43 ? 10.072 4.698 -1.683 1.00 0.00 43 CYS A O 17
ATOM 17008 N N . SER A 1 44 ? 9.465 5.385 -3.738 1.00 0.00 44 SER A N 17
ATOM 17009 C CA . SER A 1 44 ? 8.365 4.434 -3.851 1.00 0.00 44 SER A CA 17
ATOM 17010 C C . SER A 1 44 ? 8.847 3.115 -4.447 1.00 0.00 44 SER A C 17
ATOM 17011 O O . SER A 1 44 ? 8.171 2.515 -5.284 1.00 0.00 44 SER A O 17
ATOM 17019 N N . PHE A 1 45 ? 10.020 2.669 -4.011 1.00 0.00 45 PHE A N 17
ATOM 17020 C CA . PHE A 1 45 ? 10.594 1.422 -4.501 1.00 0.00 45 PHE A CA 17
ATOM 17021 C C . PHE A 1 45 ? 10.227 0.257 -3.586 1.00 0.00 45 PHE A C 17
ATOM 17022 O O . PHE A 1 45 ? 10.377 0.341 -2.367 1.00 0.00 45 PHE A O 17
ATOM 17039 N N . ASP A 1 46 ? 9.746 -0.828 -4.183 1.00 0.00 46 ASP A N 17
ATOM 17040 C CA . ASP A 1 46 ? 9.357 -2.010 -3.423 1.00 0.00 46 ASP A CA 17
ATOM 17041 C C . ASP A 1 46 ? 9.978 -3.269 -4.021 1.00 0.00 46 ASP A C 17
ATOM 17042 O O . ASP A 1 46 ? 9.910 -3.494 -5.230 1.00 0.00 46 ASP A O 17
ATOM 17051 N N . THR A 1 47 ? 10.585 -4.086 -3.167 1.00 0.00 47 THR A N 17
ATOM 17052 C CA . THR A 1 47 ? 11.220 -5.321 -3.610 1.00 0.00 47 THR A CA 17
ATOM 17053 C C . THR A 1 47 ? 10.773 -6.505 -2.761 1.00 0.00 47 THR A C 17
ATOM 17054 O O . THR A 1 47 ? 10.496 -6.360 -1.570 1.00 0.00 47 THR A O 17
ATOM 17065 N N . LYS A 1 48 ? 10.704 -7.679 -3.381 1.00 0.00 48 LYS A N 17
ATOM 17066 C CA . LYS A 1 48 ? 10.292 -8.890 -2.682 1.00 0.00 48 LYS A CA 17
ATOM 17067 C C . LYS A 1 48 ? 11.365 -9.341 -1.696 1.00 0.00 48 LYS A C 17
ATOM 17068 O O . LYS A 1 48 ? 11.080 -9.575 -0.521 1.00 0.00 48 LYS A O 17
ATOM 17087 N N . GLN A 1 49 ? 12.596 -9.459 -2.181 1.00 0.00 49 GLN A N 17
ATOM 17088 C CA . GLN A 1 49 ? 13.711 -9.881 -1.340 1.00 0.00 49 GLN A CA 17
ATOM 17089 C C . GLN A 1 49 ? 14.178 -8.740 -0.443 1.00 0.00 49 GLN A C 17
ATOM 17090 O O . GLN A 1 49 ? 14.109 -7.565 -0.804 1.00 0.00 49 GLN A O 17
ATOM 17104 N N . PRO A 1 50 ? 14.665 -9.091 0.757 1.00 0.00 50 PRO A N 17
ATOM 17105 C CA . PRO A 1 50 ? 15.153 -8.111 1.731 1.00 0.00 50 PRO A CA 17
ATOM 17106 C C . PRO A 1 50 ? 16.454 -7.451 1.287 1.00 0.00 50 PRO A C 17
ATOM 17107 O O . PRO A 1 50 ? 16.582 -6.227 1.317 1.00 0.00 50 PRO A O 17
ATOM 17118 N N . SER A 1 51 ? 17.417 -8.269 0.875 1.00 0.00 51 SER A N 17
ATOM 17119 C CA . SER A 1 51 ? 18.710 -7.764 0.428 1.00 0.00 51 SER A CA 17
ATOM 17120 C C . SER A 1 51 ? 18.544 -6.826 -0.764 1.00 0.00 51 SER A C 17
ATOM 17121 O O . SER A 1 51 ? 19.255 -5.830 -0.887 1.00 0.00 51 SER A O 17
ATOM 17129 N N . ASN A 1 52 ? 17.599 -7.153 -1.639 1.00 0.00 52 ASN A N 17
ATOM 17130 C CA . ASN A 1 52 ? 17.338 -6.341 -2.822 1.00 0.00 52 ASN A CA 17
ATOM 17131 C C . ASN A 1 52 ? 17.115 -4.881 -2.441 1.00 0.00 52 ASN A C 17
ATOM 17132 O O . ASN A 1 52 ? 17.540 -3.970 -3.153 1.00 0.00 52 ASN A O 17
ATOM 17143 N N . LEU A 1 53 ? 16.446 -4.665 -1.314 1.00 0.00 53 LEU A N 17
ATOM 17144 C CA . LEU A 1 53 ? 16.166 -3.315 -0.837 1.00 0.00 53 LEU A CA 17
ATOM 17145 C C . LEU A 1 53 ? 17.423 -2.668 -0.264 1.00 0.00 53 LEU A C 17
ATOM 17146 O O . LEU A 1 53 ? 17.684 -1.487 -0.491 1.00 0.00 53 LEU A O 17
ATOM 17162 N N . SER A 1 54 ? 18.199 -3.451 0.479 1.00 0.00 54 SER A N 17
ATOM 17163 C CA . SER A 1 54 ? 19.428 -2.955 1.086 1.00 0.00 54 SER A CA 17
ATOM 17164 C C . SER A 1 54 ? 20.362 -2.377 0.027 1.00 0.00 54 SER A C 17
ATOM 17165 O O . SER A 1 54 ? 20.665 -1.184 0.033 1.00 0.00 54 SER A O 17
ATOM 17173 N N . LYS A 1 55 ? 20.816 -3.233 -0.882 1.00 0.00 55 LYS A N 17
ATOM 17174 C CA . LYS A 1 55 ? 21.715 -2.810 -1.950 1.00 0.00 55 LYS A CA 17
ATOM 17175 C C . LYS A 1 55 ? 21.121 -1.641 -2.730 1.00 0.00 55 LYS A C 17
ATOM 17176 O O . LYS A 1 55 ? 21.850 -0.816 -3.282 1.00 0.00 55 LYS A O 17
ATOM 17195 N N . HIS A 1 56 ? 19.794 -1.577 -2.771 1.00 0.00 56 HIS A N 17
ATOM 17196 C CA . HIS A 1 56 ? 19.103 -0.507 -3.482 1.00 0.00 56 HIS A CA 17
ATOM 17197 C C . HIS A 1 56 ? 19.172 0.800 -2.699 1.00 0.00 56 HIS A C 17
ATOM 17198 O O . HIS A 1 56 ? 19.282 1.879 -3.282 1.00 0.00 56 HIS A O 17
ATOM 17212 N N . MET A 1 57 ? 19.108 0.696 -1.376 1.00 0.00 57 MET A N 17
ATOM 17213 C CA . MET A 1 57 ? 19.164 1.870 -0.513 1.00 0.00 57 MET A CA 17
ATOM 17214 C C . MET A 1 57 ? 20.521 2.559 -0.620 1.00 0.00 57 MET A C 17
ATOM 17215 O O . MET A 1 57 ? 20.600 3.770 -0.824 1.00 0.00 57 MET A O 17
ATOM 17229 N N . LYS A 1 58 ? 21.588 1.779 -0.481 1.00 0.00 58 LYS A N 17
ATOM 17230 C CA . LYS A 1 58 ? 22.942 2.312 -0.563 1.00 0.00 58 LYS A CA 17
ATOM 17231 C C . LYS A 1 58 ? 23.289 2.699 -1.997 1.00 0.00 58 LYS A C 17
ATOM 17232 O O . LYS A 1 58 ? 23.964 3.701 -2.235 1.00 0.00 58 LYS A O 17
ATOM 17251 N N . LYS A 1 59 ? 22.822 1.900 -2.950 1.00 0.00 59 LYS A N 17
ATOM 17252 C CA . LYS A 1 59 ? 23.079 2.159 -4.362 1.00 0.00 59 LYS A CA 17
ATOM 17253 C C . LYS A 1 59 ? 22.577 3.543 -4.761 1.00 0.00 59 LYS A C 17
ATOM 17254 O O . LYS A 1 59 ? 23.274 4.294 -5.444 1.00 0.00 59 LYS A O 17
ATOM 17273 N N . PHE A 1 60 ? 21.364 3.875 -4.330 1.00 0.00 60 PHE A N 17
ATOM 17274 C CA . PHE A 1 60 ? 20.769 5.169 -4.642 1.00 0.00 60 PHE A CA 17
ATOM 17275 C C . PHE A 1 60 ? 20.897 6.126 -3.460 1.00 0.00 60 PHE A C 17
ATOM 17276 O O . PHE A 1 60 ? 21.512 7.187 -3.570 1.00 0.00 60 PHE A O 17
ATOM 17293 N N . HIS A 1 61 ? 20.311 5.743 -2.330 1.00 0.00 61 HIS A N 17
ATOM 17294 C CA . HIS A 1 61 ? 20.359 6.566 -1.127 1.00 0.00 61 HIS A CA 17
ATOM 17295 C C . HIS A 1 61 ? 21.584 6.224 -0.284 1.00 0.00 61 HIS A C 17
ATOM 17296 O O . HIS A 1 61 ? 21.467 5.924 0.904 1.00 0.00 61 HIS A O 17
ATOM 17310 N N . GLY A 1 62 ? 22.758 6.272 -0.906 1.00 0.00 62 GLY A N 17
ATOM 17311 C CA . GLY A 1 62 ? 23.986 5.965 -0.197 1.00 0.00 62 GLY A CA 17
ATOM 17312 C C . GLY A 1 62 ? 24.785 7.207 0.144 1.00 0.00 62 GLY A C 17
ATOM 17313 O O . GLY A 1 62 ? 25.974 7.123 0.453 1.00 0.00 62 GLY A O 17
ATOM 17317 N N . ASP A 1 63 ? 24.133 8.363 0.086 1.00 0.00 63 ASP A N 17
ATOM 17318 C CA . ASP A 1 63 ? 24.790 9.628 0.391 1.00 0.00 63 ASP A CA 17
ATOM 17319 C C . ASP A 1 63 ? 24.162 10.285 1.616 1.00 0.00 63 ASP A C 17
ATOM 17320 O O . ASP A 1 63 ? 23.982 11.502 1.656 1.00 0.00 63 ASP A O 17
ATOM 17329 N N . MET A 1 64 ? 23.831 9.472 2.613 1.00 0.00 64 MET A N 17
ATOM 17330 C CA . MET A 1 64 ? 23.224 9.975 3.840 1.00 0.00 64 MET A CA 17
ATOM 17331 C C . MET A 1 64 ? 23.900 9.373 5.068 1.00 0.00 64 MET A C 17
ATOM 17332 O O . MET A 1 64 ? 24.775 8.516 4.948 1.00 0.00 64 MET A O 17
ATOM 17346 N N . SER A 1 65 ? 23.490 9.829 6.247 1.00 0.00 65 SER A N 17
ATOM 17347 C CA . SER A 1 65 ? 24.059 9.339 7.496 1.00 0.00 65 SER A CA 17
ATOM 17348 C C . SER A 1 65 ? 23.681 7.880 7.730 1.00 0.00 65 SER A C 17
ATOM 17349 O O . SER A 1 65 ? 22.900 7.301 6.977 1.00 0.00 65 SER A O 17
ATOM 17357 N N . GLY A 1 66 ? 24.242 7.291 8.782 1.00 0.00 66 GLY A N 17
ATOM 17358 C CA . GLY A 1 66 ? 23.953 5.904 9.098 1.00 0.00 66 GLY A CA 17
ATOM 17359 C C . GLY A 1 66 ? 25.090 5.228 9.838 1.00 0.00 66 GLY A C 17
ATOM 17360 O O . GLY A 1 66 ? 26.057 4.759 9.238 1.00 0.00 66 GLY A O 17
ATOM 17364 N N . PRO A 1 67 ? 24.982 5.174 11.174 1.00 0.00 67 PRO A N 17
ATOM 17365 C CA . PRO A 1 67 ? 26.001 4.553 12.025 1.00 0.00 67 PRO A CA 17
ATOM 17366 C C . PRO A 1 67 ? 26.043 3.037 11.869 1.00 0.00 67 PRO A C 17
ATOM 17367 O O . PRO A 1 67 ? 25.016 2.399 11.639 1.00 0.00 67 PRO A O 17
ATOM 17378 N N . SER A 1 68 ? 27.237 2.467 11.994 1.00 0.00 68 SER A N 17
ATOM 17379 C CA . SER A 1 68 ? 27.413 1.025 11.863 1.00 0.00 68 SER A CA 17
ATOM 17380 C C . SER A 1 68 ? 27.534 0.366 13.234 1.00 0.00 68 SER A C 17
ATOM 17381 O O . SER A 1 68 ? 28.612 0.335 13.827 1.00 0.00 68 SER A O 17
ATOM 17389 N N . SER A 1 69 ? 26.419 -0.161 13.730 1.00 0.00 69 SER A N 17
ATOM 17390 C CA . SER A 1 69 ? 26.398 -0.817 15.032 1.00 0.00 69 SER A CA 17
ATOM 17391 C C . SER A 1 69 ? 26.813 -2.279 14.911 1.00 0.00 69 SER A C 17
ATOM 17392 O O . SER A 1 69 ? 27.734 -2.733 15.589 1.00 0.00 69 SER A O 17
ATOM 17400 N N . GLY A 1 70 ? 26.126 -3.013 14.040 1.00 0.00 70 GLY A N 17
ATOM 17401 C CA . GLY A 1 70 ? 26.438 -4.417 13.845 1.00 0.00 70 GLY A CA 17
ATOM 17402 C C . GLY A 1 70 ? 27.511 -4.632 12.796 1.00 0.00 70 GLY A C 17
ATOM 17403 O O . GLY A 1 70 ? 27.590 -5.725 12.236 1.00 0.00 70 GLY A O 17
ATOM 17409 N N . GLY A 1 1 ? -35.465 17.770 -0.265 1.00 0.00 1 GLY A N 18
ATOM 17410 C CA . GLY A 1 1 ? -34.164 18.180 -0.760 1.00 0.00 1 GLY A CA 18
ATOM 17411 C C . GLY A 1 1 ? -33.232 17.006 -0.981 1.00 0.00 1 GLY A C 18
ATOM 17412 O O . GLY A 1 1 ? -33.525 16.112 -1.775 1.00 0.00 1 GLY A O 18
ATOM 17416 N N . SER A 1 2 ? -32.104 17.007 -0.277 1.00 0.00 2 SER A N 18
ATOM 17417 C CA . SER A 1 2 ? -31.122 15.937 -0.404 1.00 0.00 2 SER A CA 18
ATOM 17418 C C . SER A 1 2 ? -31.036 15.123 0.883 1.00 0.00 2 SER A C 18
ATOM 17419 O O . SER A 1 2 ? -30.442 15.561 1.869 1.00 0.00 2 SER A O 18
ATOM 17427 N N . SER A 1 3 ? -31.633 13.936 0.867 1.00 0.00 3 SER A N 18
ATOM 17428 C CA . SER A 1 3 ? -31.628 13.061 2.034 1.00 0.00 3 SER A CA 18
ATOM 17429 C C . SER A 1 3 ? -31.588 11.595 1.613 1.00 0.00 3 SER A C 18
ATOM 17430 O O . SER A 1 3 ? -31.875 11.259 0.465 1.00 0.00 3 SER A O 18
ATOM 17438 N N . GLY A 1 4 ? -31.230 10.726 2.554 1.00 0.00 4 GLY A N 18
ATOM 17439 C CA . GLY A 1 4 ? -31.158 9.306 2.263 1.00 0.00 4 GLY A CA 18
ATOM 17440 C C . GLY A 1 4 ? -30.004 8.626 2.972 1.00 0.00 4 GLY A C 18
ATOM 17441 O O . GLY A 1 4 ? -29.289 9.255 3.752 1.00 0.00 4 GLY A O 18
ATOM 17445 N N . SER A 1 5 ? -29.823 7.337 2.704 1.00 0.00 5 SER A N 18
ATOM 17446 C CA . SER A 1 5 ? -28.751 6.569 3.327 1.00 0.00 5 SER A CA 18
ATOM 17447 C C . SER A 1 5 ? -27.425 6.807 2.610 1.00 0.00 5 SER A C 18
ATOM 17448 O O . SER A 1 5 ? -27.005 6.004 1.777 1.00 0.00 5 SER A O 18
ATOM 17456 N N . SER A 1 6 ? -26.772 7.916 2.941 1.00 0.00 6 SER A N 18
ATOM 17457 C CA . SER A 1 6 ? -25.495 8.263 2.327 1.00 0.00 6 SER A CA 18
ATOM 17458 C C . SER A 1 6 ? -24.365 7.422 2.912 1.00 0.00 6 SER A C 18
ATOM 17459 O O . SER A 1 6 ? -23.480 6.963 2.190 1.00 0.00 6 SER A O 18
ATOM 17467 N N . GLY A 1 7 ? -24.401 7.225 4.226 1.00 0.00 7 GLY A N 18
ATOM 17468 C CA . GLY A 1 7 ? -23.375 6.440 4.887 1.00 0.00 7 GLY A CA 18
ATOM 17469 C C . GLY A 1 7 ? -23.520 4.955 4.622 1.00 0.00 7 GLY A C 18
ATOM 17470 O O . GLY A 1 7 ? -24.396 4.534 3.865 1.00 0.00 7 GLY A O 18
ATOM 17474 N N . HIS A 1 8 ? -22.659 4.157 5.245 1.00 0.00 8 HIS A N 18
ATOM 17475 C CA . HIS A 1 8 ? -22.694 2.709 5.071 1.00 0.00 8 HIS A CA 18
ATOM 17476 C C . HIS A 1 8 ? -22.591 1.998 6.417 1.00 0.00 8 HIS A C 18
ATOM 17477 O O . HIS A 1 8 ? -22.096 2.548 7.401 1.00 0.00 8 HIS A O 18
ATOM 17491 N N . PRO A 1 9 ? -23.069 0.745 6.463 1.00 0.00 9 PRO A N 18
ATOM 17492 C CA . PRO A 1 9 ? -23.041 -0.068 7.683 1.00 0.00 9 PRO A CA 18
ATOM 17493 C C . PRO A 1 9 ? -21.627 -0.489 8.067 1.00 0.00 9 PRO A C 18
ATOM 17494 O O . PRO A 1 9 ? -21.342 -0.743 9.237 1.00 0.00 9 PRO A O 18
ATOM 17505 N N . GLU A 1 10 ? -20.745 -0.559 7.075 1.00 0.00 10 GLU A N 18
ATOM 17506 C CA . GLU A 1 10 ? -19.360 -0.950 7.311 1.00 0.00 10 GLU A CA 18
ATOM 17507 C C . GLU A 1 10 ? -18.404 -0.086 6.493 1.00 0.00 10 GLU A C 18
ATOM 17508 O O . GLU A 1 10 ? -18.755 0.402 5.419 1.00 0.00 10 GLU A O 18
ATOM 17520 N N . LYS A 1 11 ? -17.194 0.099 7.010 1.00 0.00 11 LYS A N 18
ATOM 17521 C CA . LYS A 1 11 ? -16.185 0.902 6.329 1.00 0.00 11 LYS A CA 18
ATOM 17522 C C . LYS A 1 11 ? -14.791 0.322 6.545 1.00 0.00 11 LYS A C 18
ATOM 17523 O O . LYS A 1 11 ? -14.580 -0.498 7.438 1.00 0.00 11 LYS A O 18
ATOM 17542 N N . CYS A 1 12 ? -13.842 0.755 5.722 1.00 0.00 12 CYS A N 18
ATOM 17543 C CA . CYS A 1 12 ? -12.467 0.280 5.822 1.00 0.00 12 CYS A CA 18
ATOM 17544 C C . CYS A 1 12 ? -11.644 1.187 6.732 1.00 0.00 12 CYS A C 18
ATOM 17545 O O . CYS A 1 12 ? -11.721 2.412 6.640 1.00 0.00 12 CYS A O 18
ATOM 17552 N N . SER A 1 13 ? -10.855 0.576 7.611 1.00 0.00 13 SER A N 18
ATOM 17553 C CA . SER A 1 13 ? -10.019 1.327 8.540 1.00 0.00 13 SER A CA 18
ATOM 17554 C C . SER A 1 13 ? -8.692 1.708 7.891 1.00 0.00 13 SER A C 18
ATOM 17555 O O . SER A 1 13 ? -7.784 2.204 8.556 1.00 0.00 13 SER A O 18
ATOM 17563 N N . GLU A 1 14 ? -8.590 1.473 6.586 1.00 0.00 14 GLU A N 18
ATOM 17564 C CA . GLU A 1 14 ? -7.374 1.791 5.847 1.00 0.00 14 GLU A CA 18
ATOM 17565 C C . GLU A 1 14 ? -7.635 2.882 4.812 1.00 0.00 14 GLU A C 18
ATOM 17566 O O . GLU A 1 14 ? -6.875 3.844 4.702 1.00 0.00 14 GLU A O 18
ATOM 17578 N N . CYS A 1 15 ? -8.716 2.724 4.055 1.00 0.00 15 CYS A N 18
ATOM 17579 C CA . CYS A 1 15 ? -9.079 3.693 3.029 1.00 0.00 15 CYS A CA 18
ATOM 17580 C C . CYS A 1 15 ? -10.567 4.026 3.097 1.00 0.00 15 CYS A C 18
ATOM 17581 O O . CYS A 1 15 ? -11.273 3.579 4.001 1.00 0.00 15 CYS A O 18
ATOM 17588 N N . SER A 1 16 ? -11.036 4.814 2.135 1.00 0.00 16 SER A N 18
ATOM 17589 C CA . SER A 1 16 ? -12.438 5.211 2.087 1.00 0.00 16 SER A CA 18
ATOM 17590 C C . SER A 1 16 ? -13.287 4.127 1.430 1.00 0.00 16 SER A C 18
ATOM 17591 O O . SER A 1 16 ? -14.257 4.422 0.731 1.00 0.00 16 SER A O 18
ATOM 17599 N N . TYR A 1 17 ? -12.915 2.873 1.658 1.00 0.00 17 TYR A N 18
ATOM 17600 C CA . TYR A 1 17 ? -13.639 1.744 1.087 1.00 0.00 17 TYR A CA 18
ATOM 17601 C C . TYR A 1 17 ? -14.689 1.220 2.062 1.00 0.00 17 TYR A C 18
ATOM 17602 O O . TYR A 1 17 ? -14.363 0.776 3.162 1.00 0.00 17 TYR A O 18
ATOM 17620 N N . SER A 1 18 ? -15.951 1.276 1.649 1.00 0.00 18 SER A N 18
ATOM 17621 C CA . SER A 1 18 ? -17.051 0.811 2.486 1.00 0.00 18 SER A CA 18
ATOM 17622 C C . SER A 1 18 ? -17.932 -0.177 1.726 1.00 0.00 18 SER A C 18
ATOM 17623 O O . SER A 1 18 ? -18.129 -0.047 0.517 1.00 0.00 18 SER A O 18
ATOM 17631 N N . CYS A 1 19 ? -18.458 -1.163 2.444 1.00 0.00 19 CYS A N 18
ATOM 17632 C CA . CYS A 1 19 ? -19.317 -2.174 1.838 1.00 0.00 19 CYS A CA 18
ATOM 17633 C C . CYS A 1 19 ? -20.537 -2.446 2.713 1.00 0.00 19 CYS A C 18
ATOM 17634 O O . CYS A 1 19 ? -20.659 -1.902 3.811 1.00 0.00 19 CYS A O 18
ATOM 17642 N N . SER A 1 20 ? -21.437 -3.290 2.219 1.00 0.00 20 SER A N 18
ATOM 17643 C CA . SER A 1 20 ? -22.650 -3.630 2.954 1.00 0.00 20 SER A CA 18
ATOM 17644 C C . SER A 1 20 ? -22.395 -4.783 3.919 1.00 0.00 20 SER A C 18
ATOM 17645 O O . SER A 1 20 ? -22.613 -4.658 5.124 1.00 0.00 20 SER A O 18
ATOM 17653 N N . SER A 1 21 ? -21.933 -5.907 3.380 1.00 0.00 21 SER A N 18
ATOM 17654 C CA . SER A 1 21 ? -21.652 -7.085 4.192 1.00 0.00 21 SER A CA 18
ATOM 17655 C C . SER A 1 21 ? -20.202 -7.083 4.669 1.00 0.00 21 SER A C 18
ATOM 17656 O O . SER A 1 21 ? -19.271 -7.078 3.863 1.00 0.00 21 SER A O 18
ATOM 17664 N N . LYS A 1 22 ? -20.019 -7.087 5.985 1.00 0.00 22 LYS A N 18
ATOM 17665 C CA . LYS A 1 22 ? -18.684 -7.087 6.572 1.00 0.00 22 LYS A CA 18
ATOM 17666 C C . LYS A 1 22 ? -17.768 -8.061 5.840 1.00 0.00 22 LYS A C 18
ATOM 17667 O O . LYS A 1 22 ? -16.683 -7.691 5.392 1.00 0.00 22 LYS A O 18
ATOM 17686 N N . ALA A 1 23 ? -18.212 -9.308 5.720 1.00 0.00 23 ALA A N 18
ATOM 17687 C CA . ALA A 1 23 ? -17.433 -10.335 5.038 1.00 0.00 23 ALA A CA 18
ATOM 17688 C C . ALA A 1 23 ? -16.696 -9.756 3.835 1.00 0.00 23 ALA A C 18
ATOM 17689 O O . ALA A 1 23 ? -15.497 -9.976 3.666 1.00 0.00 23 ALA A O 18
ATOM 17696 N N . ALA A 1 24 ? -17.421 -9.017 3.002 1.00 0.00 24 ALA A N 18
ATOM 17697 C CA . ALA A 1 24 ? -16.835 -8.406 1.816 1.00 0.00 24 ALA A CA 18
ATOM 17698 C C . ALA A 1 24 ? -15.687 -7.474 2.188 1.00 0.00 24 ALA A C 18
ATOM 17699 O O . ALA A 1 24 ? -14.612 -7.526 1.589 1.00 0.00 24 ALA A O 18
ATOM 17706 N N . LEU A 1 25 ? -15.922 -6.621 3.179 1.00 0.00 25 LEU A N 18
ATOM 17707 C CA . LEU A 1 25 ? -14.907 -5.675 3.631 1.00 0.00 25 LEU A CA 18
ATOM 17708 C C . LEU A 1 25 ? -13.594 -6.390 3.935 1.00 0.00 25 LEU A C 18
ATOM 17709 O O . LEU A 1 25 ? -12.514 -5.867 3.662 1.00 0.00 25 LEU A O 18
ATOM 17725 N N . ARG A 1 26 ? -13.696 -7.589 4.501 1.00 0.00 26 ARG A N 18
ATOM 17726 C CA . ARG A 1 26 ? -12.517 -8.375 4.841 1.00 0.00 26 ARG A CA 18
ATOM 17727 C C . ARG A 1 26 ? -11.683 -8.671 3.598 1.00 0.00 26 ARG A C 18
ATOM 17728 O O . ARG A 1 26 ? -10.475 -8.434 3.578 1.00 0.00 26 ARG A O 18
ATOM 17749 N N . ILE A 1 27 ? -12.336 -9.189 2.563 1.00 0.00 27 ILE A N 18
ATOM 17750 C CA . ILE A 1 27 ? -11.655 -9.516 1.317 1.00 0.00 27 ILE A CA 18
ATOM 17751 C C . ILE A 1 27 ? -10.960 -8.291 0.732 1.00 0.00 27 ILE A C 18
ATOM 17752 O O . ILE A 1 27 ? -9.868 -8.391 0.172 1.00 0.00 27 ILE A O 18
ATOM 17768 N N . HIS A 1 28 ? -11.600 -7.133 0.868 1.00 0.00 28 HIS A N 18
ATOM 17769 C CA . HIS A 1 28 ? -11.042 -5.887 0.355 1.00 0.00 28 HIS A CA 18
ATOM 17770 C C . HIS A 1 28 ? -9.723 -5.557 1.047 1.00 0.00 28 HIS A C 18
ATOM 17771 O O . HIS A 1 28 ? -8.745 -5.190 0.396 1.00 0.00 28 HIS A O 18
ATOM 17785 N N . GLU A 1 29 ? -9.704 -5.689 2.370 1.00 0.00 29 GLU A N 18
ATOM 17786 C CA . GLU A 1 29 ? -8.505 -5.403 3.149 1.00 0.00 29 GLU A CA 18
ATOM 17787 C C . GLU A 1 29 ? -7.255 -5.883 2.418 1.00 0.00 29 GLU A C 18
ATOM 17788 O O . GLU A 1 29 ? -6.209 -5.236 2.465 1.00 0.00 29 GLU A O 18
ATOM 17800 N N . ARG A 1 30 ? -7.371 -7.023 1.745 1.00 0.00 30 ARG A N 18
ATOM 17801 C CA . ARG A 1 30 ? -6.250 -7.592 1.006 1.00 0.00 30 ARG A CA 18
ATOM 17802 C C . ARG A 1 30 ? -5.500 -6.508 0.237 1.00 0.00 30 ARG A C 18
ATOM 17803 O O . ARG A 1 30 ? -4.269 -6.495 0.205 1.00 0.00 30 ARG A O 18
ATOM 17824 N N . ILE A 1 31 ? -6.250 -5.602 -0.381 1.00 0.00 31 ILE A N 18
ATOM 17825 C CA . ILE A 1 31 ? -5.656 -4.515 -1.149 1.00 0.00 31 ILE A CA 18
ATOM 17826 C C . ILE A 1 31 ? -4.397 -3.986 -0.470 1.00 0.00 31 ILE A C 18
ATOM 17827 O O . ILE A 1 31 ? -3.431 -3.610 -1.135 1.00 0.00 31 ILE A O 18
ATOM 17843 N N . HIS A 1 32 ? -4.413 -3.962 0.859 1.00 0.00 32 HIS A N 18
ATOM 17844 C CA . HIS A 1 32 ? -3.272 -3.482 1.629 1.00 0.00 32 HIS A CA 18
ATOM 17845 C C . HIS A 1 32 ? -2.378 -4.642 2.057 1.00 0.00 32 HIS A C 18
ATOM 17846 O O . HIS A 1 32 ? -2.469 -5.125 3.186 1.00 0.00 32 HIS A O 18
ATOM 17860 N N . CYS A 1 33 ? -1.516 -5.084 1.147 1.00 0.00 33 CYS A N 18
ATOM 17861 C CA . CYS A 1 33 ? -0.606 -6.188 1.430 1.00 0.00 33 CYS A CA 18
ATOM 17862 C C . CYS A 1 33 ? 0.689 -6.042 0.638 1.00 0.00 33 CYS A C 18
ATOM 17863 O O . CYS A 1 33 ? 0.676 -5.653 -0.530 1.00 0.00 33 CYS A O 18
ATOM 17871 N N . THR A 1 34 ? 1.809 -6.354 1.283 1.00 0.00 34 THR A N 18
ATOM 17872 C CA . THR A 1 34 ? 3.114 -6.254 0.641 1.00 0.00 34 THR A CA 18
ATOM 17873 C C . THR A 1 34 ? 3.559 -7.603 0.088 1.00 0.00 34 THR A C 18
ATOM 17874 O O . THR A 1 34 ? 3.046 -8.648 0.488 1.00 0.00 34 THR A O 18
ATOM 17885 N N . ASP A 1 35 ? 4.516 -7.573 -0.832 1.00 0.00 35 ASP A N 18
ATOM 17886 C CA . ASP A 1 35 ? 5.032 -8.794 -1.439 1.00 0.00 35 ASP A CA 18
ATOM 17887 C C . ASP A 1 35 ? 6.537 -8.916 -1.221 1.00 0.00 35 ASP A C 18
ATOM 17888 O O . ASP A 1 35 ? 7.050 -10.002 -0.952 1.00 0.00 35 ASP A O 18
ATOM 17897 N N . ARG A 1 36 ? 7.240 -7.794 -1.341 1.00 0.00 36 ARG A N 18
ATOM 17898 C CA . ARG A 1 36 ? 8.686 -7.775 -1.159 1.00 0.00 36 ARG A CA 18
ATOM 17899 C C . ARG A 1 36 ? 9.061 -8.178 0.264 1.00 0.00 36 ARG A C 18
ATOM 17900 O O . ARG A 1 36 ? 8.748 -7.488 1.234 1.00 0.00 36 ARG A O 18
ATOM 17921 N N . PRO A 1 37 ? 9.747 -9.324 0.394 1.00 0.00 37 PRO A N 18
ATOM 17922 C CA . PRO A 1 37 ? 10.179 -9.845 1.694 1.00 0.00 37 PRO A CA 18
ATOM 17923 C C . PRO A 1 37 ? 11.282 -8.999 2.320 1.00 0.00 37 PRO A C 18
ATOM 17924 O O . PRO A 1 37 ? 11.516 -9.060 3.527 1.00 0.00 37 PRO A O 18
ATOM 17935 N N . PHE A 1 38 ? 11.958 -8.210 1.492 1.00 0.00 38 PHE A N 18
ATOM 17936 C CA . PHE A 1 38 ? 13.038 -7.351 1.965 1.00 0.00 38 PHE A CA 18
ATOM 17937 C C . PHE A 1 38 ? 12.618 -5.885 1.939 1.00 0.00 38 PHE A C 18
ATOM 17938 O O . PHE A 1 38 ? 11.890 -5.450 1.046 1.00 0.00 38 PHE A O 18
ATOM 17955 N N . LYS A 1 39 ? 13.081 -5.126 2.926 1.00 0.00 39 LYS A N 18
ATOM 17956 C CA . LYS A 1 39 ? 12.755 -3.708 3.019 1.00 0.00 39 LYS A CA 18
ATOM 17957 C C . LYS A 1 39 ? 13.987 -2.890 3.395 1.00 0.00 39 LYS A C 18
ATOM 17958 O O . LYS A 1 39 ? 15.026 -3.444 3.756 1.00 0.00 39 LYS A O 18
ATOM 17977 N N . CYS A 1 40 ? 13.863 -1.570 3.311 1.00 0.00 40 CYS A N 18
ATOM 17978 C CA . CYS A 1 40 ? 14.966 -0.675 3.644 1.00 0.00 40 CYS A CA 18
ATOM 17979 C C . CYS A 1 40 ? 14.827 -0.147 5.069 1.00 0.00 40 CYS A C 18
ATOM 17980 O O . CYS A 1 40 ? 13.721 0.112 5.540 1.00 0.00 40 CYS A O 18
ATOM 17987 N N . ASN A 1 41 ? 15.958 0.010 5.748 1.00 0.00 41 ASN A N 18
ATOM 17988 C CA . ASN A 1 41 ? 15.963 0.506 7.120 1.00 0.00 41 ASN A CA 18
ATOM 17989 C C . ASN A 1 41 ? 16.280 1.998 7.156 1.00 0.00 41 ASN A C 18
ATOM 17990 O O . ASN A 1 41 ? 16.682 2.533 8.190 1.00 0.00 41 ASN A O 18
ATOM 18001 N N . TYR A 1 42 ? 16.094 2.665 6.023 1.00 0.00 42 TYR A N 18
ATOM 18002 C CA . TYR A 1 42 ? 16.361 4.095 5.924 1.00 0.00 42 TYR A CA 18
ATOM 18003 C C . TYR A 1 42 ? 15.149 4.839 5.374 1.00 0.00 42 TYR A C 18
ATOM 18004 O O . TYR A 1 42 ? 14.827 5.941 5.819 1.00 0.00 42 TYR A O 18
ATOM 18022 N N . CYS A 1 43 ? 14.478 4.228 4.403 1.00 0.00 43 CYS A N 18
ATOM 18023 C CA . CYS A 1 43 ? 13.301 4.830 3.790 1.00 0.00 43 CYS A CA 18
ATOM 18024 C C . CYS A 1 43 ? 12.212 3.785 3.561 1.00 0.00 43 CYS A C 18
ATOM 18025 O O . CYS A 1 43 ? 12.410 2.600 3.826 1.00 0.00 43 CYS A O 18
ATOM 18032 N N . SER A 1 44 ? 11.063 4.235 3.068 1.00 0.00 44 SER A N 18
ATOM 18033 C CA . SER A 1 44 ? 9.941 3.340 2.807 1.00 0.00 44 SER A CA 18
ATOM 18034 C C . SER A 1 44 ? 10.141 2.588 1.495 1.00 0.00 44 SER A C 18
ATOM 18035 O O . SER A 1 44 ? 9.233 2.509 0.667 1.00 0.00 44 SER A O 18
ATOM 18043 N N . PHE A 1 45 ? 11.336 2.036 1.312 1.00 0.00 45 PHE A N 18
ATOM 18044 C CA . PHE A 1 45 ? 11.657 1.291 0.100 1.00 0.00 45 PHE A CA 18
ATOM 18045 C C . PHE A 1 45 ? 11.680 -0.210 0.375 1.00 0.00 45 PHE A C 18
ATOM 18046 O O . PHE A 1 45 ? 12.149 -0.652 1.424 1.00 0.00 45 PHE A O 18
ATOM 18063 N N . ASP A 1 46 ? 11.170 -0.987 -0.574 1.00 0.00 46 ASP A N 18
ATOM 18064 C CA . ASP A 1 46 ? 11.133 -2.438 -0.436 1.00 0.00 46 ASP A CA 18
ATOM 18065 C C . ASP A 1 46 ? 11.353 -3.118 -1.784 1.00 0.00 46 ASP A C 18
ATOM 18066 O O . ASP A 1 46 ? 10.650 -2.839 -2.755 1.00 0.00 46 ASP A O 18
ATOM 18075 N N . THR A 1 47 ? 12.336 -4.012 -1.836 1.00 0.00 47 THR A N 18
ATOM 18076 C CA . THR A 1 47 ? 12.651 -4.731 -3.064 1.00 0.00 47 THR A CA 18
ATOM 18077 C C . THR A 1 47 ? 12.497 -6.236 -2.876 1.00 0.00 47 THR A C 18
ATOM 18078 O O . THR A 1 47 ? 12.688 -6.757 -1.777 1.00 0.00 47 THR A O 18
ATOM 18089 N N . LYS A 1 48 ? 12.151 -6.930 -3.955 1.00 0.00 48 LYS A N 18
ATOM 18090 C CA . LYS A 1 48 ? 11.974 -8.376 -3.910 1.00 0.00 48 LYS A CA 18
ATOM 18091 C C . LYS A 1 48 ? 13.317 -9.086 -3.771 1.00 0.00 48 LYS A C 18
ATOM 18092 O O . LYS A 1 48 ? 13.468 -9.993 -2.954 1.00 0.00 48 LYS A O 18
ATOM 18111 N N . GLN A 1 49 ? 14.289 -8.664 -4.573 1.00 0.00 49 GLN A N 18
ATOM 18112 C CA . GLN A 1 49 ? 15.620 -9.259 -4.538 1.00 0.00 49 GLN A CA 18
ATOM 18113 C C . GLN A 1 49 ? 16.490 -8.584 -3.484 1.00 0.00 49 GLN A C 18
ATOM 18114 O O . GLN A 1 49 ? 16.432 -7.371 -3.279 1.00 0.00 49 GLN A O 18
ATOM 18128 N N . PRO A 1 50 ? 17.318 -9.386 -2.797 1.00 0.00 50 PRO A N 18
ATOM 18129 C CA . PRO A 1 50 ? 18.217 -8.887 -1.752 1.00 0.00 50 PRO A CA 18
ATOM 18130 C C . PRO A 1 50 ? 19.351 -8.039 -2.318 1.00 0.00 50 PRO A C 18
ATOM 18131 O O . PRO A 1 50 ? 19.899 -7.179 -1.629 1.00 0.00 50 PRO A O 18
ATOM 18142 N N . SER A 1 51 ? 19.696 -8.287 -3.578 1.00 0.00 51 SER A N 18
ATOM 18143 C CA . SER A 1 51 ? 20.768 -7.548 -4.235 1.00 0.00 51 SER A CA 18
ATOM 18144 C C . SER A 1 51 ? 20.377 -6.086 -4.433 1.00 0.00 51 SER A C 18
ATOM 18145 O O . SER A 1 51 ? 21.164 -5.180 -4.159 1.00 0.00 51 SER A O 18
ATOM 18153 N N . ASN A 1 52 ? 19.157 -5.865 -4.910 1.00 0.00 52 ASN A N 18
ATOM 18154 C CA . ASN A 1 52 ? 18.661 -4.514 -5.144 1.00 0.00 52 ASN A CA 18
ATOM 18155 C C . ASN A 1 52 ? 18.808 -3.655 -3.892 1.00 0.00 52 ASN A C 18
ATOM 18156 O O . ASN A 1 52 ? 19.246 -2.506 -3.962 1.00 0.00 52 ASN A O 18
ATOM 18167 N N . LEU A 1 53 ? 18.441 -4.220 -2.748 1.00 0.00 53 LEU A N 18
ATOM 18168 C CA . LEU A 1 53 ? 18.533 -3.507 -1.478 1.00 0.00 53 LEU A CA 18
ATOM 18169 C C . LEU A 1 53 ? 19.976 -3.121 -1.173 1.00 0.00 53 LEU A C 18
ATOM 18170 O O . LEU A 1 53 ? 20.271 -1.963 -0.876 1.00 0.00 53 LEU A O 18
ATOM 18186 N N . SER A 1 54 ? 20.874 -4.098 -1.251 1.00 0.00 54 SER A N 18
ATOM 18187 C CA . SER A 1 54 ? 22.287 -3.862 -0.982 1.00 0.00 54 SER A CA 18
ATOM 18188 C C . SER A 1 54 ? 22.805 -2.681 -1.798 1.00 0.00 54 SER A C 18
ATOM 18189 O O . SER A 1 54 ? 23.327 -1.711 -1.247 1.00 0.00 54 SER A O 18
ATOM 18197 N N . LYS A 1 55 ? 22.658 -2.771 -3.115 1.00 0.00 55 LYS A N 18
ATOM 18198 C CA . LYS A 1 55 ? 23.109 -1.711 -4.010 1.00 0.00 55 LYS A CA 18
ATOM 18199 C C . LYS A 1 55 ? 22.309 -0.432 -3.785 1.00 0.00 55 LYS A C 18
ATOM 18200 O O . LYS A 1 55 ? 22.827 0.673 -3.946 1.00 0.00 55 LYS A O 18
ATOM 18219 N N . HIS A 1 56 ? 21.043 -0.589 -3.410 1.00 0.00 56 HIS A N 18
ATOM 18220 C CA . HIS A 1 56 ? 20.172 0.554 -3.161 1.00 0.00 56 HIS A CA 18
ATOM 18221 C C . HIS A 1 56 ? 20.637 1.334 -1.935 1.00 0.00 56 HIS A C 18
ATOM 18222 O O . HIS A 1 56 ? 20.601 2.564 -1.920 1.00 0.00 56 HIS A O 18
ATOM 18236 N N . MET A 1 57 ? 21.073 0.610 -0.909 1.00 0.00 57 MET A N 18
ATOM 18237 C CA . MET A 1 57 ? 21.545 1.235 0.321 1.00 0.00 57 MET A CA 18
ATOM 18238 C C . MET A 1 57 ? 22.772 2.102 0.054 1.00 0.00 57 MET A C 18
ATOM 18239 O O . MET A 1 57 ? 22.816 3.270 0.442 1.00 0.00 57 MET A O 18
ATOM 18253 N N . LYS A 1 58 ? 23.766 1.523 -0.610 1.00 0.00 58 LYS A N 18
ATOM 18254 C CA . LYS A 1 58 ? 24.994 2.241 -0.930 1.00 0.00 58 LYS A CA 18
ATOM 18255 C C . LYS A 1 58 ? 24.742 3.300 -1.999 1.00 0.00 58 LYS A C 18
ATOM 18256 O O . LYS A 1 58 ? 25.293 4.399 -1.941 1.00 0.00 58 LYS A O 18
ATOM 18275 N N . LYS A 1 59 ? 23.905 2.962 -2.974 1.00 0.00 59 LYS A N 18
ATOM 18276 C CA . LYS A 1 59 ? 23.577 3.883 -4.055 1.00 0.00 59 LYS A CA 18
ATOM 18277 C C . LYS A 1 59 ? 23.045 5.202 -3.503 1.00 0.00 59 LYS A C 18
ATOM 18278 O O . LYS A 1 59 ? 23.657 6.255 -3.684 1.00 0.00 59 LYS A O 18
ATOM 18297 N N . PHE A 1 60 ? 21.902 5.138 -2.828 1.00 0.00 60 PHE A N 18
ATOM 18298 C CA . PHE A 1 60 ? 21.288 6.327 -2.249 1.00 0.00 60 PHE A CA 18
ATOM 18299 C C . PHE A 1 60 ? 21.859 6.614 -0.864 1.00 0.00 60 PHE A C 18
ATOM 18300 O O . PHE A 1 60 ? 22.464 7.662 -0.634 1.00 0.00 60 PHE A O 18
ATOM 18317 N N . HIS A 1 61 ? 21.662 5.677 0.057 1.00 0.00 61 HIS A N 18
ATOM 18318 C CA . HIS A 1 61 ? 22.157 5.828 1.421 1.00 0.00 61 HIS A CA 18
ATOM 18319 C C . HIS A 1 61 ? 23.636 5.464 1.506 1.00 0.00 61 HIS A C 18
ATOM 18320 O O . HIS A 1 61 ? 24.065 4.779 2.433 1.00 0.00 61 HIS A O 18
ATOM 18334 N N . GLY A 1 62 ? 24.412 5.928 0.530 1.00 0.00 62 GLY A N 18
ATOM 18335 C CA . GLY A 1 62 ? 25.834 5.640 0.512 1.00 0.00 62 GLY A CA 18
ATOM 18336 C C . GLY A 1 62 ? 26.618 6.534 1.452 1.00 0.00 62 GLY A C 18
ATOM 18337 O O . GLY A 1 62 ? 27.258 6.053 2.388 1.00 0.00 62 GLY A O 18
ATOM 18341 N N . ASP A 1 63 ? 26.571 7.838 1.203 1.00 0.00 63 ASP A N 18
ATOM 18342 C CA . ASP A 1 63 ? 27.283 8.802 2.033 1.00 0.00 63 ASP A CA 18
ATOM 18343 C C . ASP A 1 63 ? 26.499 9.105 3.307 1.00 0.00 63 ASP A C 18
ATOM 18344 O O . ASP A 1 63 ? 26.396 10.259 3.724 1.00 0.00 63 ASP A O 18
ATOM 18353 N N . MET A 1 64 ? 25.948 8.063 3.919 1.00 0.00 64 MET A N 18
ATOM 18354 C CA . MET A 1 64 ? 25.173 8.218 5.145 1.00 0.00 64 MET A CA 18
ATOM 18355 C C . MET A 1 64 ? 25.842 7.490 6.306 1.00 0.00 64 MET A C 18
ATOM 18356 O O . MET A 1 64 ? 26.165 8.096 7.328 1.00 0.00 64 MET A O 18
ATOM 18370 N N . SER A 1 65 ? 26.046 6.186 6.143 1.00 0.00 65 SER A N 18
ATOM 18371 C CA . SER A 1 65 ? 26.672 5.375 7.180 1.00 0.00 65 SER A CA 18
ATOM 18372 C C . SER A 1 65 ? 27.859 6.107 7.800 1.00 0.00 65 SER A C 18
ATOM 18373 O O . SER A 1 65 ? 28.836 6.417 7.119 1.00 0.00 65 SER A O 18
ATOM 18381 N N . GLY A 1 66 ? 27.765 6.379 9.098 1.00 0.00 66 GLY A N 18
ATOM 18382 C CA . GLY A 1 66 ? 28.836 7.073 9.789 1.00 0.00 66 GLY A CA 18
ATOM 18383 C C . GLY A 1 66 ? 29.097 8.452 9.218 1.00 0.00 66 GLY A C 18
ATOM 18384 O O . GLY A 1 66 ? 28.510 8.853 8.213 1.00 0.00 66 GLY A O 18
ATOM 18388 N N . PRO A 1 67 ? 29.997 9.205 9.868 1.00 0.00 67 PRO A N 18
ATOM 18389 C CA . PRO A 1 67 ? 30.355 10.560 9.437 1.00 0.00 67 PRO A CA 18
ATOM 18390 C C . PRO A 1 67 ? 31.147 10.564 8.134 1.00 0.00 67 PRO A C 18
ATOM 18391 O O . PRO A 1 67 ? 31.580 11.616 7.663 1.00 0.00 67 PRO A O 18
ATOM 18402 N N . SER A 1 68 ? 31.332 9.382 7.556 1.00 0.00 68 SER A N 18
ATOM 18403 C CA . SER A 1 68 ? 32.076 9.249 6.309 1.00 0.00 68 SER A CA 18
ATOM 18404 C C . SER A 1 68 ? 33.532 9.663 6.497 1.00 0.00 68 SER A C 18
ATOM 18405 O O . SER A 1 68 ? 34.120 10.317 5.636 1.00 0.00 68 SER A O 18
ATOM 18413 N N . SER A 1 69 ? 34.108 9.275 7.631 1.00 0.00 69 SER A N 18
ATOM 18414 C CA . SER A 1 69 ? 35.495 9.608 7.936 1.00 0.00 69 SER A CA 18
ATOM 18415 C C . SER A 1 69 ? 36.261 8.373 8.398 1.00 0.00 69 SER A C 18
ATOM 18416 O O . SER A 1 69 ? 37.042 8.432 9.347 1.00 0.00 69 SER A O 18
ATOM 18424 N N . GLY A 1 70 ? 36.031 7.253 7.719 1.00 0.00 70 GLY A N 18
ATOM 18425 C CA . GLY A 1 70 ? 36.706 6.018 8.074 1.00 0.00 70 GLY A CA 18
ATOM 18426 C C . GLY A 1 70 ? 35.985 5.256 9.168 1.00 0.00 70 GLY A C 18
ATOM 18427 O O . GLY A 1 70 ? 35.361 5.883 10.022 1.00 0.00 70 GLY A O 18
ATOM 18433 N N . GLY A 1 1 ? -29.544 8.102 19.259 1.00 0.00 1 GLY A N 19
ATOM 18434 C CA . GLY A 1 1 ? -28.706 7.259 18.428 1.00 0.00 1 GLY A CA 19
ATOM 18435 C C . GLY A 1 1 ? -27.229 7.546 18.613 1.00 0.00 1 GLY A C 19
ATOM 18436 O O . GLY A 1 1 ? -26.490 7.689 17.639 1.00 0.00 1 GLY A O 19
ATOM 18440 N N . SER A 1 2 ? -26.798 7.633 19.868 1.00 0.00 2 SER A N 19
ATOM 18441 C CA . SER A 1 2 ? -25.401 7.912 20.178 1.00 0.00 2 SER A CA 19
ATOM 18442 C C . SER A 1 2 ? -24.472 7.086 19.292 1.00 0.00 2 SER A C 19
ATOM 18443 O O . SER A 1 2 ? -24.681 5.888 19.103 1.00 0.00 2 SER A O 19
ATOM 18451 N N . SER A 1 3 ? -23.447 7.736 18.752 1.00 0.00 3 SER A N 19
ATOM 18452 C CA . SER A 1 3 ? -22.488 7.065 17.883 1.00 0.00 3 SER A CA 19
ATOM 18453 C C . SER A 1 3 ? -23.202 6.156 16.887 1.00 0.00 3 SER A C 19
ATOM 18454 O O . SER A 1 3 ? -22.767 5.033 16.631 1.00 0.00 3 SER A O 19
ATOM 18462 N N . GLY A 1 4 ? -24.302 6.650 16.327 1.00 0.00 4 GLY A N 19
ATOM 18463 C CA . GLY A 1 4 ? -25.059 5.871 15.365 1.00 0.00 4 GLY A CA 19
ATOM 18464 C C . GLY A 1 4 ? -24.302 5.654 14.070 1.00 0.00 4 GLY A C 19
ATOM 18465 O O . GLY A 1 4 ? -24.118 6.586 13.287 1.00 0.00 4 GLY A O 19
ATOM 18469 N N . SER A 1 5 ? -23.861 4.421 13.843 1.00 0.00 5 SER A N 19
ATOM 18470 C CA . SER A 1 5 ? -23.115 4.085 12.636 1.00 0.00 5 SER A CA 19
ATOM 18471 C C . SER A 1 5 ? -23.698 2.846 11.963 1.00 0.00 5 SER A C 19
ATOM 18472 O O . SER A 1 5 ? -23.884 1.810 12.601 1.00 0.00 5 SER A O 19
ATOM 18480 N N . SER A 1 6 ? -23.985 2.962 10.671 1.00 0.00 6 SER A N 19
ATOM 18481 C CA . SER A 1 6 ? -24.551 1.854 9.911 1.00 0.00 6 SER A CA 19
ATOM 18482 C C . SER A 1 6 ? -23.511 0.759 9.691 1.00 0.00 6 SER A C 19
ATOM 18483 O O . SER A 1 6 ? -23.736 -0.403 10.026 1.00 0.00 6 SER A O 19
ATOM 18491 N N . GLY A 1 7 ? -22.370 1.141 9.123 1.00 0.00 7 GLY A N 19
ATOM 18492 C CA . GLY A 1 7 ? -21.312 0.181 8.867 1.00 0.00 7 GLY A CA 19
ATOM 18493 C C . GLY A 1 7 ? -20.656 0.389 7.517 1.00 0.00 7 GLY A C 19
ATOM 18494 O O . GLY A 1 7 ? -21.217 1.045 6.639 1.00 0.00 7 GLY A O 19
ATOM 18498 N N . HIS A 1 8 ? -19.462 -0.171 7.349 1.00 0.00 8 HIS A N 19
ATOM 18499 C CA . HIS A 1 8 ? -18.727 -0.043 6.095 1.00 0.00 8 HIS A CA 19
ATOM 18500 C C . HIS A 1 8 ? -19.235 -1.044 5.062 1.00 0.00 8 HIS A C 19
ATOM 18501 O O . HIS A 1 8 ? -19.816 -2.077 5.397 1.00 0.00 8 HIS A O 19
ATOM 18515 N N . PRO A 1 9 ? -19.014 -0.733 3.777 1.00 0.00 9 PRO A N 19
ATOM 18516 C CA . PRO A 1 9 ? -19.442 -1.593 2.669 1.00 0.00 9 PRO A CA 19
ATOM 18517 C C . PRO A 1 9 ? -18.639 -2.887 2.597 1.00 0.00 9 PRO A C 19
ATOM 18518 O O . PRO A 1 9 ? -19.072 -3.863 1.985 1.00 0.00 9 PRO A O 19
ATOM 18529 N N . GLU A 1 10 ? -17.467 -2.887 3.224 1.00 0.00 10 GLU A N 19
ATOM 18530 C CA . GLU A 1 10 ? -16.604 -4.063 3.229 1.00 0.00 10 GLU A CA 19
ATOM 18531 C C . GLU A 1 10 ? -16.173 -4.415 4.650 1.00 0.00 10 GLU A C 19
ATOM 18532 O O . GLU A 1 10 ? -15.939 -3.533 5.477 1.00 0.00 10 GLU A O 19
ATOM 18544 N N . LYS A 1 11 ? -16.069 -5.710 4.927 1.00 0.00 11 LYS A N 19
ATOM 18545 C CA . LYS A 1 11 ? -15.666 -6.182 6.246 1.00 0.00 11 LYS A CA 19
ATOM 18546 C C . LYS A 1 11 ? -14.854 -7.469 6.139 1.00 0.00 11 LYS A C 19
ATOM 18547 O O . LYS A 1 11 ? -15.092 -8.294 5.257 1.00 0.00 11 LYS A O 19
ATOM 18566 N N . CYS A 1 12 ? -13.895 -7.634 7.044 1.00 0.00 12 CYS A N 19
ATOM 18567 C CA . CYS A 1 12 ? -13.048 -8.821 7.052 1.00 0.00 12 CYS A CA 19
ATOM 18568 C C . CYS A 1 12 ? -13.712 -9.958 7.824 1.00 0.00 12 CYS A C 19
ATOM 18569 O O . CYS A 1 12 ? -14.201 -9.764 8.937 1.00 0.00 12 CYS A O 19
ATOM 18576 N N . SER A 1 13 ? -13.726 -11.144 7.223 1.00 0.00 13 SER A N 19
ATOM 18577 C CA . SER A 1 13 ? -14.334 -12.311 7.852 1.00 0.00 13 SER A CA 19
ATOM 18578 C C . SER A 1 13 ? -13.456 -12.837 8.984 1.00 0.00 13 SER A C 19
ATOM 18579 O O . SER A 1 13 ? -13.946 -13.468 9.920 1.00 0.00 13 SER A O 19
ATOM 18587 N N . GLU A 1 14 ? -12.157 -12.571 8.890 1.00 0.00 14 GLU A N 19
ATOM 18588 C CA . GLU A 1 14 ? -11.211 -13.018 9.905 1.00 0.00 14 GLU A CA 19
ATOM 18589 C C . GLU A 1 14 ? -11.351 -12.191 11.180 1.00 0.00 14 GLU A C 19
ATOM 18590 O O . GLU A 1 14 ? -11.610 -12.729 12.257 1.00 0.00 14 GLU A O 19
ATOM 18602 N N . CYS A 1 15 ? -11.176 -10.881 11.050 1.00 0.00 15 CYS A N 19
ATOM 18603 C CA . CYS A 1 15 ? -11.281 -9.978 12.190 1.00 0.00 15 CYS A CA 19
ATOM 18604 C C . CYS A 1 15 ? -12.340 -8.908 11.941 1.00 0.00 15 CYS A C 19
ATOM 18605 O O . CYS A 1 15 ? -13.038 -8.935 10.927 1.00 0.00 15 CYS A O 19
ATOM 18612 N N . SER A 1 16 ? -12.454 -7.967 12.873 1.00 0.00 16 SER A N 19
ATOM 18613 C CA . SER A 1 16 ? -13.430 -6.890 12.757 1.00 0.00 16 SER A CA 19
ATOM 18614 C C . SER A 1 16 ? -12.842 -5.704 11.999 1.00 0.00 16 SER A C 19
ATOM 18615 O O . SER A 1 16 ? -13.117 -4.548 12.323 1.00 0.00 16 SER A O 19
ATOM 18623 N N . TYR A 1 17 ? -12.032 -5.998 10.989 1.00 0.00 17 TYR A N 19
ATOM 18624 C CA . TYR A 1 17 ? -11.402 -4.957 10.185 1.00 0.00 17 TYR A CA 19
ATOM 18625 C C . TYR A 1 17 ? -12.255 -4.619 8.966 1.00 0.00 17 TYR A C 19
ATOM 18626 O O . TYR A 1 17 ? -12.451 -5.453 8.082 1.00 0.00 17 TYR A O 19
ATOM 18644 N N . SER A 1 18 ? -12.758 -3.390 8.926 1.00 0.00 18 SER A N 19
ATOM 18645 C CA . SER A 1 18 ? -13.593 -2.941 7.818 1.00 0.00 18 SER A CA 19
ATOM 18646 C C . SER A 1 18 ? -13.049 -1.649 7.217 1.00 0.00 18 SER A C 19
ATOM 18647 O O . SER A 1 18 ? -12.662 -0.730 7.940 1.00 0.00 18 SER A O 19
ATOM 18655 N N . CYS A 1 19 ? -13.023 -1.585 5.890 1.00 0.00 19 CYS A N 19
ATOM 18656 C CA . CYS A 1 19 ? -12.526 -0.406 5.191 1.00 0.00 19 CYS A CA 19
ATOM 18657 C C . CYS A 1 19 ? -13.443 -0.035 4.030 1.00 0.00 19 CYS A C 19
ATOM 18658 O O . CYS A 1 19 ? -14.036 -0.905 3.392 1.00 0.00 19 CYS A O 19
ATOM 18666 N N . SER A 1 20 ? -13.557 1.262 3.764 1.00 0.00 20 SER A N 19
ATOM 18667 C CA . SER A 1 20 ? -14.407 1.749 2.684 1.00 0.00 20 SER A CA 19
ATOM 18668 C C . SER A 1 20 ? -13.877 1.293 1.327 1.00 0.00 20 SER A C 19
ATOM 18669 O O . SER A 1 20 ? -14.617 0.742 0.513 1.00 0.00 20 SER A O 19
ATOM 18677 N N . SER A 1 21 ? -12.590 1.528 1.093 1.00 0.00 21 SER A N 19
ATOM 18678 C CA . SER A 1 21 ? -11.960 1.146 -0.165 1.00 0.00 21 SER A CA 19
ATOM 18679 C C . SER A 1 21 ? -11.690 -0.355 -0.204 1.00 0.00 21 SER A C 19
ATOM 18680 O O . SER A 1 21 ? -10.956 -0.888 0.629 1.00 0.00 21 SER A O 19
ATOM 18688 N N . LYS A 1 22 ? -12.288 -1.032 -1.177 1.00 0.00 22 LYS A N 19
ATOM 18689 C CA . LYS A 1 22 ? -12.113 -2.472 -1.328 1.00 0.00 22 LYS A CA 19
ATOM 18690 C C . LYS A 1 22 ? -10.634 -2.846 -1.302 1.00 0.00 22 LYS A C 19
ATOM 18691 O O . LYS A 1 22 ? -10.188 -3.589 -0.428 1.00 0.00 22 LYS A O 19
ATOM 18710 N N . ALA A 1 23 ? -9.880 -2.325 -2.264 1.00 0.00 23 ALA A N 19
ATOM 18711 C CA . ALA A 1 23 ? -8.451 -2.601 -2.348 1.00 0.00 23 ALA A CA 19
ATOM 18712 C C . ALA A 1 23 ? -7.799 -2.546 -0.971 1.00 0.00 23 ALA A C 19
ATOM 18713 O O . ALA A 1 23 ? -7.003 -3.415 -0.615 1.00 0.00 23 ALA A O 19
ATOM 18720 N N . ALA A 1 24 ? -8.141 -1.519 -0.200 1.00 0.00 24 ALA A N 19
ATOM 18721 C CA . ALA A 1 24 ? -7.589 -1.352 1.139 1.00 0.00 24 ALA A CA 19
ATOM 18722 C C . ALA A 1 24 ? -7.705 -2.640 1.945 1.00 0.00 24 ALA A C 19
ATOM 18723 O O . ALA A 1 24 ? -6.710 -3.159 2.452 1.00 0.00 24 ALA A O 19
ATOM 18730 N N . LEU A 1 25 ? -8.926 -3.152 2.061 1.00 0.00 25 LEU A N 19
ATOM 18731 C CA . LEU A 1 25 ? -9.172 -4.381 2.808 1.00 0.00 25 LEU A CA 19
ATOM 18732 C C . LEU A 1 25 ? -8.185 -5.472 2.402 1.00 0.00 25 LEU A C 19
ATOM 18733 O O . LEU A 1 25 ? -7.498 -6.046 3.247 1.00 0.00 25 LEU A O 19
ATOM 18749 N N . ARG A 1 26 ? -8.120 -5.751 1.105 1.00 0.00 26 ARG A N 19
ATOM 18750 C CA . ARG A 1 26 ? -7.217 -6.771 0.587 1.00 0.00 26 ARG A CA 19
ATOM 18751 C C . ARG A 1 26 ? -5.827 -6.629 1.201 1.00 0.00 26 ARG A C 19
ATOM 18752 O O . ARG A 1 26 ? -5.258 -7.599 1.704 1.00 0.00 26 ARG A O 19
ATOM 18773 N N . ILE A 1 27 ? -5.287 -5.416 1.155 1.00 0.00 27 ILE A N 19
ATOM 18774 C CA . ILE A 1 27 ? -3.965 -5.148 1.707 1.00 0.00 27 ILE A CA 19
ATOM 18775 C C . ILE A 1 27 ? -3.889 -5.555 3.175 1.00 0.00 27 ILE A C 19
ATOM 18776 O O . ILE A 1 27 ? -2.848 -6.009 3.651 1.00 0.00 27 ILE A O 19
ATOM 18792 N N . HIS A 1 28 ? -4.999 -5.391 3.887 1.00 0.00 28 HIS A N 19
ATOM 18793 C CA . HIS A 1 28 ? -5.060 -5.743 5.301 1.00 0.00 28 HIS A CA 19
ATOM 18794 C C . HIS A 1 28 ? -5.088 -7.258 5.482 1.00 0.00 28 HIS A C 19
ATOM 18795 O O . HIS A 1 28 ? -4.463 -7.794 6.397 1.00 0.00 28 HIS A O 19
ATOM 18809 N N . GLU A 1 29 ? -5.816 -7.941 4.605 1.00 0.00 29 GLU A N 19
ATOM 18810 C CA . GLU A 1 29 ? -5.926 -9.394 4.670 1.00 0.00 29 GLU A CA 19
ATOM 18811 C C . GLU A 1 29 ? -4.551 -10.037 4.823 1.00 0.00 29 GLU A C 19
ATOM 18812 O O . GLU A 1 29 ? -4.420 -11.121 5.391 1.00 0.00 29 GLU A O 19
ATOM 18824 N N . ARG A 1 30 ? -3.528 -9.361 4.311 1.00 0.00 30 ARG A N 19
ATOM 18825 C CA . ARG A 1 30 ? -2.162 -9.866 4.388 1.00 0.00 30 ARG A CA 19
ATOM 18826 C C . ARG A 1 30 ? -1.799 -10.233 5.824 1.00 0.00 30 ARG A C 19
ATOM 18827 O O . ARG A 1 30 ? -1.000 -11.140 6.060 1.00 0.00 30 ARG A O 19
ATOM 18848 N N . ILE A 1 31 ? -2.390 -9.522 6.778 1.00 0.00 31 ILE A N 19
ATOM 18849 C CA . ILE A 1 31 ? -2.128 -9.773 8.190 1.00 0.00 31 ILE A CA 19
ATOM 18850 C C . ILE A 1 31 ? -2.312 -11.249 8.529 1.00 0.00 31 ILE A C 19
ATOM 18851 O O . ILE A 1 31 ? -1.619 -11.790 9.391 1.00 0.00 31 ILE A O 19
ATOM 18867 N N . HIS A 1 32 ? -3.250 -11.895 7.844 1.00 0.00 32 HIS A N 19
ATOM 18868 C CA . HIS A 1 32 ? -3.524 -13.310 8.071 1.00 0.00 32 HIS A CA 19
ATOM 18869 C C . HIS A 1 32 ? -2.766 -14.177 7.071 1.00 0.00 32 HIS A C 19
ATOM 18870 O O . HIS A 1 32 ? -3.268 -15.209 6.623 1.00 0.00 32 HIS A O 19
ATOM 18884 N N . CYS A 1 33 ? -1.556 -13.752 6.724 1.00 0.00 33 CYS A N 19
ATOM 18885 C CA . CYS A 1 33 ? -0.729 -14.489 5.776 1.00 0.00 33 CYS A CA 19
ATOM 18886 C C . CYS A 1 33 ? 0.670 -13.886 5.691 1.00 0.00 33 CYS A C 19
ATOM 18887 O O . CYS A 1 33 ? 0.847 -12.676 5.838 1.00 0.00 33 CYS A O 19
ATOM 18895 N N . THR A 1 34 ? 1.662 -14.738 5.454 1.00 0.00 34 THR A N 19
ATOM 18896 C CA . THR A 1 34 ? 3.046 -14.291 5.353 1.00 0.00 34 THR A CA 19
ATOM 18897 C C . THR A 1 34 ? 3.664 -14.713 4.025 1.00 0.00 34 THR A C 19
ATOM 18898 O O . THR A 1 34 ? 4.037 -15.872 3.843 1.00 0.00 34 THR A O 19
ATOM 18909 N N . ASP A 1 35 ? 3.771 -13.765 3.100 1.00 0.00 35 ASP A N 19
ATOM 18910 C CA . ASP A 1 35 ? 4.347 -14.039 1.788 1.00 0.00 35 ASP A CA 19
ATOM 18911 C C . ASP A 1 35 ? 5.684 -13.324 1.622 1.00 0.00 35 ASP A C 19
ATOM 18912 O O . ASP A 1 35 ? 6.629 -13.877 1.060 1.00 0.00 35 ASP A O 19
ATOM 18921 N N . ARG A 1 36 ? 5.756 -12.091 2.114 1.00 0.00 36 ARG A N 19
ATOM 18922 C CA . ARG A 1 36 ? 6.976 -11.300 2.017 1.00 0.00 36 ARG A CA 19
ATOM 18923 C C . ARG A 1 36 ? 7.511 -10.955 3.404 1.00 0.00 36 ARG A C 19
ATOM 18924 O O . ARG A 1 36 ? 6.996 -10.075 4.094 1.00 0.00 36 ARG A O 19
ATOM 18945 N N . PRO A 1 37 ? 8.570 -11.664 3.823 1.00 0.00 37 PRO A N 19
ATOM 18946 C CA . PRO A 1 37 ? 9.198 -11.451 5.131 1.00 0.00 37 PRO A CA 19
ATOM 18947 C C . PRO A 1 37 ? 9.936 -10.119 5.209 1.00 0.00 37 PRO A C 19
ATOM 18948 O O . PRO A 1 37 ? 10.162 -9.586 6.296 1.00 0.00 37 PRO A O 19
ATOM 18959 N N . PHE A 1 38 ? 10.309 -9.586 4.051 1.00 0.00 38 PHE A N 19
ATOM 18960 C CA . PHE A 1 38 ? 11.022 -8.315 3.988 1.00 0.00 38 PHE A CA 19
ATOM 18961 C C . PHE A 1 38 ? 10.074 -7.176 3.624 1.00 0.00 38 PHE A C 19
ATOM 18962 O O . PHE A 1 38 ? 9.404 -7.217 2.592 1.00 0.00 38 PHE A O 19
ATOM 18979 N N . LYS A 1 39 ? 10.024 -6.161 4.479 1.00 0.00 39 LYS A N 19
ATOM 18980 C CA . LYS A 1 39 ? 9.160 -5.009 4.249 1.00 0.00 39 LYS A CA 19
ATOM 18981 C C . LYS A 1 39 ? 9.928 -3.705 4.441 1.00 0.00 39 LYS A C 19
ATOM 18982 O O . LYS A 1 39 ? 10.984 -3.682 5.074 1.00 0.00 39 LYS A O 19
ATOM 19001 N N . CYS A 1 40 ? 9.390 -2.621 3.892 1.00 0.00 40 CYS A N 19
ATOM 19002 C CA . CYS A 1 40 ? 10.024 -1.313 4.003 1.00 0.00 40 CYS A CA 19
ATOM 19003 C C . CYS A 1 40 ? 9.487 -0.549 5.210 1.00 0.00 40 CYS A C 19
ATOM 19004 O O . CYS A 1 40 ? 8.365 -0.782 5.656 1.00 0.00 40 CYS A O 19
ATOM 19011 N N . ASN A 1 41 ? 10.298 0.365 5.734 1.00 0.00 41 ASN A N 19
ATOM 19012 C CA . ASN A 1 41 ? 9.905 1.163 6.890 1.00 0.00 41 ASN A CA 19
ATOM 19013 C C . ASN A 1 41 ? 9.403 2.537 6.456 1.00 0.00 41 ASN A C 19
ATOM 19014 O O . ASN A 1 41 ? 8.491 3.096 7.065 1.00 0.00 41 ASN A O 19
ATOM 19025 N N . TYR A 1 42 ? 10.004 3.074 5.401 1.00 0.00 42 TYR A N 19
ATOM 19026 C CA . TYR A 1 42 ? 9.619 4.383 4.886 1.00 0.00 42 TYR A CA 19
ATOM 19027 C C . TYR A 1 42 ? 8.245 4.327 4.226 1.00 0.00 42 TYR A C 19
ATOM 19028 O O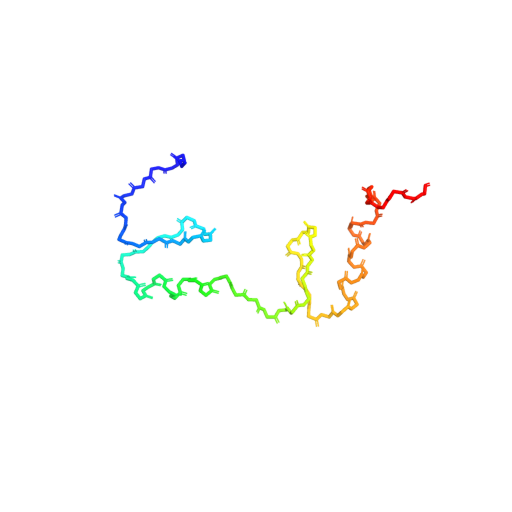 . TYR A 1 42 ? 7.356 5.116 4.547 1.00 0.00 42 TYR A O 19
ATOM 19046 N N . CYS A 1 43 ? 8.078 3.386 3.302 1.00 0.00 43 CYS A N 19
ATOM 19047 C CA . CYS A 1 43 ? 6.813 3.224 2.595 1.00 0.00 43 CYS A CA 19
ATOM 19048 C C . CYS A 1 43 ? 6.247 1.823 2.808 1.00 0.00 43 CYS A C 19
ATOM 19049 O O . CYS A 1 43 ? 6.882 0.974 3.434 1.00 0.00 43 CYS A O 19
ATOM 19056 N N . SER A 1 44 ? 5.050 1.588 2.280 1.00 0.00 44 SER A N 19
ATOM 19057 C CA . SER A 1 44 ? 4.396 0.291 2.415 1.00 0.00 44 SER A CA 19
ATOM 19058 C C . SER A 1 44 ? 4.892 -0.680 1.347 1.00 0.00 44 SER A C 19
ATOM 19059 O O . SER A 1 44 ? 4.123 -1.480 0.814 1.00 0.00 44 SER A O 19
ATOM 19067 N N . PHE A 1 45 ? 6.182 -0.603 1.040 1.00 0.00 45 PHE A N 19
ATOM 19068 C CA . PHE A 1 45 ? 6.782 -1.474 0.036 1.00 0.00 45 PHE A CA 19
ATOM 19069 C C . PHE A 1 45 ? 7.267 -2.777 0.665 1.00 0.00 45 PHE A C 19
ATOM 19070 O O . PHE A 1 45 ? 8.102 -2.768 1.570 1.00 0.00 45 PHE A O 19
ATOM 19087 N N . ASP A 1 46 ? 6.737 -3.894 0.180 1.00 0.00 46 ASP A N 19
ATOM 19088 C CA . ASP A 1 46 ? 7.115 -5.205 0.694 1.00 0.00 46 ASP A CA 19
ATOM 19089 C C . ASP A 1 46 ? 7.630 -6.101 -0.429 1.00 0.00 46 ASP A C 19
ATOM 19090 O O . ASP A 1 46 ? 7.001 -6.220 -1.481 1.00 0.00 46 ASP A O 19
ATOM 19099 N N . THR A 1 47 ? 8.778 -6.729 -0.198 1.00 0.00 47 THR A N 19
ATOM 19100 C CA . THR A 1 47 ? 9.379 -7.612 -1.190 1.00 0.00 47 THR A CA 19
ATOM 19101 C C . THR A 1 47 ? 9.767 -8.951 -0.572 1.00 0.00 47 THR A C 19
ATOM 19102 O O . THR A 1 47 ? 10.093 -9.028 0.612 1.00 0.00 47 THR A O 19
ATOM 19113 N N . LYS A 1 48 ? 9.729 -10.004 -1.382 1.00 0.00 48 LYS A N 19
ATOM 19114 C CA . LYS A 1 48 ? 10.079 -11.340 -0.915 1.00 0.00 48 LYS A CA 19
ATOM 19115 C C . LYS A 1 48 ? 11.593 -11.513 -0.844 1.00 0.00 48 LYS A C 19
ATOM 19116 O O . LYS A 1 48 ? 12.111 -12.135 0.083 1.00 0.00 48 LYS A O 19
ATOM 19135 N N . GLN A 1 49 ? 12.294 -10.957 -1.826 1.00 0.00 49 GLN A N 19
ATOM 19136 C CA . GLN A 1 49 ? 13.749 -11.050 -1.873 1.00 0.00 49 GLN A CA 19
ATOM 19137 C C . GLN A 1 49 ? 14.392 -9.914 -1.085 1.00 0.00 49 GLN A C 19
ATOM 19138 O O . GLN A 1 49 ? 13.949 -8.766 -1.130 1.00 0.00 49 GLN A O 19
ATOM 19152 N N . PRO A 1 50 ? 15.462 -10.238 -0.344 1.00 0.00 50 PRO A N 19
ATOM 19153 C CA . PRO A 1 50 ? 16.189 -9.258 0.468 1.00 0.00 50 PRO A CA 19
ATOM 19154 C C . PRO A 1 50 ? 16.961 -8.257 -0.385 1.00 0.00 50 PRO A C 19
ATOM 19155 O O . PRO A 1 50 ? 17.060 -7.080 -0.040 1.00 0.00 50 PRO A O 19
ATOM 19166 N N . SER A 1 51 ? 17.507 -8.733 -1.499 1.00 0.00 51 SER A N 19
ATOM 19167 C CA . SER A 1 51 ? 18.273 -7.880 -2.400 1.00 0.00 51 SER A CA 19
ATOM 19168 C C . SER A 1 51 ? 17.393 -6.779 -2.985 1.00 0.00 51 SER A C 19
ATOM 19169 O O . SER A 1 51 ? 17.855 -5.666 -3.232 1.00 0.00 51 SER A O 19
ATOM 19177 N N . ASN A 1 52 ? 16.122 -7.100 -3.203 1.00 0.00 52 ASN A N 19
ATOM 19178 C CA . ASN A 1 52 ? 15.176 -6.139 -3.760 1.00 0.00 52 ASN A CA 19
ATOM 19179 C C . ASN A 1 52 ? 14.968 -4.966 -2.806 1.00 0.00 52 ASN A C 19
ATOM 19180 O O . ASN A 1 52 ? 14.964 -3.807 -3.222 1.00 0.00 52 ASN A O 19
ATOM 19191 N N . LEU A 1 53 ? 14.795 -5.276 -1.526 1.00 0.00 53 LEU A N 19
ATOM 19192 C CA . LEU A 1 53 ? 14.586 -4.248 -0.512 1.00 0.00 53 LEU A CA 19
ATOM 19193 C C . LEU A 1 53 ? 15.795 -3.323 -0.417 1.00 0.00 53 LEU A C 19
ATOM 19194 O O . LEU A 1 53 ? 15.677 -2.110 -0.595 1.00 0.00 53 LEU A O 19
ATOM 19210 N N . SER A 1 54 ? 16.958 -3.903 -0.138 1.00 0.00 54 SER A N 19
ATOM 19211 C CA . SER A 1 54 ? 18.189 -3.131 -0.019 1.00 0.00 54 SER A CA 19
ATOM 19212 C C . SER A 1 54 ? 18.305 -2.116 -1.152 1.00 0.00 54 SER A C 19
ATOM 19213 O O . SER A 1 54 ? 18.434 -0.915 -0.916 1.00 0.00 54 SER A O 19
ATOM 19221 N N . LYS A 1 55 ? 18.259 -2.608 -2.385 1.00 0.00 55 LYS A N 19
ATOM 19222 C CA . LYS A 1 55 ? 18.359 -1.747 -3.558 1.00 0.00 55 LYS A CA 19
ATOM 19223 C C . LYS A 1 55 ? 17.206 -0.748 -3.598 1.00 0.00 55 LYS A C 19
ATOM 19224 O O . LYS A 1 55 ? 17.389 0.411 -3.971 1.00 0.00 55 LYS A O 19
ATOM 19243 N N . HIS A 1 56 ? 16.020 -1.205 -3.211 1.00 0.00 56 HIS A N 19
ATOM 19244 C CA . HIS A 1 56 ? 14.838 -0.350 -3.201 1.00 0.00 56 HIS A CA 19
ATOM 19245 C C . HIS A 1 56 ? 15.065 0.881 -2.328 1.00 0.00 56 HIS A C 19
ATOM 19246 O O . HIS A 1 56 ? 14.612 1.977 -2.655 1.00 0.00 56 HIS A O 19
ATOM 19260 N N . MET A 1 57 ? 15.769 0.691 -1.217 1.00 0.00 57 MET A N 19
ATOM 19261 C CA . MET A 1 57 ? 16.056 1.786 -0.298 1.00 0.00 57 MET A CA 19
ATOM 19262 C C . MET A 1 57 ? 16.767 2.928 -1.018 1.00 0.00 57 MET A C 19
ATOM 19263 O O . MET A 1 57 ? 16.305 4.069 -1.003 1.00 0.00 57 MET A O 19
ATOM 19277 N N . LYS A 1 58 ? 17.894 2.613 -1.647 1.00 0.00 58 LYS A N 19
ATOM 19278 C CA . LYS A 1 58 ? 18.669 3.611 -2.374 1.00 0.00 58 LYS A CA 19
ATOM 19279 C C . LYS A 1 58 ? 17.904 4.111 -3.596 1.00 0.00 58 LYS A C 19
ATOM 19280 O O . LYS A 1 58 ? 17.874 5.310 -3.874 1.00 0.00 58 LYS A O 19
ATOM 19299 N N . LYS A 1 59 ? 17.286 3.185 -4.320 1.00 0.00 59 LYS A N 19
ATOM 19300 C CA . LYS A 1 59 ? 16.518 3.530 -5.511 1.00 0.00 59 LYS A CA 19
ATOM 19301 C C . LYS A 1 59 ? 15.435 4.553 -5.181 1.00 0.00 59 LYS A C 19
ATOM 19302 O O . LYS A 1 59 ? 15.481 5.692 -5.645 1.00 0.00 59 LYS A O 19
ATOM 19321 N N . PHE A 1 60 ? 14.462 4.139 -4.377 1.00 0.00 60 PHE A N 19
ATOM 19322 C CA . PHE A 1 60 ? 13.367 5.019 -3.985 1.00 0.00 60 PHE A CA 19
ATOM 19323 C C . PHE A 1 60 ? 13.835 6.042 -2.953 1.00 0.00 60 PHE A C 19
ATOM 19324 O O . PHE A 1 60 ? 13.649 7.247 -3.129 1.00 0.00 60 PHE A O 19
ATOM 19341 N N . HIS A 1 61 ? 14.441 5.553 -1.877 1.00 0.00 61 HIS A N 19
ATOM 19342 C CA . HIS A 1 61 ? 14.936 6.424 -0.816 1.00 0.00 61 HIS A CA 19
ATOM 19343 C C . HIS A 1 61 ? 16.440 6.641 -0.948 1.00 0.00 61 HIS A C 19
ATOM 19344 O O . HIS A 1 61 ? 17.204 6.345 -0.030 1.00 0.00 61 HIS A O 19
ATOM 19358 N N . GLY A 1 62 ? 16.860 7.160 -2.099 1.00 0.00 62 GLY A N 19
ATOM 19359 C CA . GLY A 1 62 ? 18.271 7.407 -2.330 1.00 0.00 62 GLY A CA 19
ATOM 19360 C C . GLY A 1 62 ? 18.719 8.752 -1.796 1.00 0.00 62 GLY A C 19
ATOM 19361 O O . GLY A 1 62 ? 19.701 8.839 -1.059 1.00 0.00 62 GLY A O 19
ATOM 19365 N N . ASP A 1 63 ? 18.000 9.805 -2.169 1.00 0.00 63 ASP A N 19
ATOM 19366 C CA . ASP A 1 63 ? 18.329 11.154 -1.723 1.00 0.00 63 ASP A CA 19
ATOM 19367 C C . ASP A 1 63 ? 17.709 11.442 -0.360 1.00 0.00 63 ASP A C 19
ATOM 19368 O O . ASP A 1 63 ? 17.191 12.533 -0.121 1.00 0.00 63 ASP A O 19
ATOM 19377 N N . MET A 1 64 ? 17.763 10.456 0.530 1.00 0.00 64 MET A N 19
ATOM 19378 C CA . MET A 1 64 ? 17.207 10.605 1.869 1.00 0.00 64 MET A CA 19
ATOM 19379 C C . MET A 1 64 ? 18.316 10.711 2.911 1.00 0.00 64 MET A C 19
ATOM 19380 O O . MET A 1 64 ? 19.324 10.008 2.832 1.00 0.00 64 MET A O 19
ATOM 19394 N N . SER A 1 65 ? 18.124 11.593 3.886 1.00 0.00 65 SER A N 19
ATOM 19395 C CA . SER A 1 65 ? 19.111 11.794 4.941 1.00 0.00 65 SER A CA 19
ATOM 19396 C C . SER A 1 65 ? 19.528 10.461 5.555 1.00 0.00 65 SER A C 19
ATOM 19397 O O . SER A 1 65 ? 18.724 9.536 5.664 1.00 0.00 65 SER A O 19
ATOM 19405 N N . GLY A 1 66 ? 20.793 10.371 5.955 1.00 0.00 66 GLY A N 19
ATOM 19406 C CA . GLY A 1 66 ? 21.297 9.148 6.553 1.00 0.00 66 GLY A CA 19
ATOM 19407 C C . GLY A 1 66 ? 22.666 9.329 7.176 1.00 0.00 66 GLY A C 19
ATOM 19408 O O . GLY A 1 66 ? 23.343 10.335 6.960 1.00 0.00 66 GLY A O 19
ATOM 19412 N N . PRO A 1 67 ? 23.094 8.338 7.973 1.00 0.00 67 PRO A N 19
ATOM 19413 C CA . PRO A 1 67 ? 24.395 8.370 8.647 1.00 0.00 67 PRO A CA 19
ATOM 19414 C C . PRO A 1 67 ? 25.557 8.219 7.671 1.00 0.00 67 PRO A C 19
ATOM 19415 O O . PRO A 1 67 ? 26.501 9.009 7.689 1.00 0.00 67 PRO A O 19
ATOM 19426 N N . SER A 1 68 ? 25.482 7.201 6.821 1.00 0.00 68 SER A N 19
ATOM 19427 C CA . SER A 1 68 ? 26.530 6.945 5.839 1.00 0.00 68 SER A CA 19
ATOM 19428 C C . SER A 1 68 ? 25.942 6.816 4.438 1.00 0.00 68 SER A C 19
ATOM 19429 O O . SER A 1 68 ? 26.339 5.945 3.664 1.00 0.00 68 SER A O 19
ATOM 19437 N N . SER A 1 69 ? 24.993 7.690 4.118 1.00 0.00 69 SER A N 19
ATOM 19438 C CA . SER A 1 69 ? 24.346 7.672 2.811 1.00 0.00 69 SER A CA 19
ATOM 19439 C C . SER A 1 69 ? 25.378 7.531 1.696 1.00 0.00 69 SER A C 19
ATOM 19440 O O . SER A 1 69 ? 26.116 8.469 1.396 1.00 0.00 69 SER A O 19
ATOM 19448 N N . GLY A 1 70 ? 25.423 6.352 1.085 1.00 0.00 70 GLY A N 19
ATOM 19449 C CA . GLY A 1 70 ? 26.367 6.108 0.010 1.00 0.00 70 GLY A CA 19
ATOM 19450 C C . GLY A 1 70 ? 25.682 5.749 -1.293 1.00 0.00 70 GLY A C 19
ATOM 19451 O O . GLY A 1 70 ? 25.020 6.605 -1.878 1.00 0.00 70 GLY A O 19
ATOM 19457 N N . GLY A 1 1 ? -14.331 19.976 6.363 1.00 0.00 1 GLY A N 20
ATOM 19458 C CA . GLY A 1 1 ? -14.398 21.075 7.308 1.00 0.00 1 GLY A CA 20
ATOM 19459 C C . GLY A 1 1 ? -15.125 20.699 8.584 1.00 0.00 1 GLY A C 20
ATOM 19460 O O . GLY A 1 1 ? -16.173 21.264 8.899 1.00 0.00 1 GLY A O 20
ATOM 19464 N N . SER A 1 2 ? -14.569 19.742 9.320 1.00 0.00 2 SER A N 20
ATOM 19465 C CA . SER A 1 2 ? -15.174 19.288 10.566 1.00 0.00 2 SER A CA 20
ATOM 19466 C C . SER A 1 2 ? -14.151 18.561 11.434 1.00 0.00 2 SER A C 20
ATOM 19467 O O . SER A 1 2 ? -13.010 18.351 11.023 1.00 0.00 2 SER A O 20
ATOM 19475 N N . SER A 1 3 ? -14.569 18.180 12.637 1.00 0.00 3 SER A N 20
ATOM 19476 C CA . SER A 1 3 ? -13.688 17.480 13.565 1.00 0.00 3 SER A CA 20
ATOM 19477 C C . SER A 1 3 ? -13.025 16.285 12.888 1.00 0.00 3 SER A C 20
ATOM 19478 O O . SER A 1 3 ? -11.825 16.057 13.041 1.00 0.00 3 SER A O 20
ATOM 19486 N N . GLY A 1 4 ? -13.815 15.523 12.137 1.00 0.00 4 GLY A N 20
ATOM 19487 C CA . GLY A 1 4 ? -13.288 14.360 11.448 1.00 0.00 4 GLY A CA 20
ATOM 19488 C C . GLY A 1 4 ? -14.226 13.172 11.515 1.00 0.00 4 GLY A C 20
ATOM 19489 O O . GLY A 1 4 ? -13.861 12.112 12.024 1.00 0.00 4 GLY A O 20
ATOM 19493 N N . SER A 1 5 ? -15.439 13.348 11.002 1.00 0.00 5 SER A N 20
ATOM 19494 C CA . SER A 1 5 ? -16.435 12.282 11.011 1.00 0.00 5 SER A CA 20
ATOM 19495 C C . SER A 1 5 ? -16.799 11.867 9.589 1.00 0.00 5 SER A C 20
ATOM 19496 O O . SER A 1 5 ? -17.898 12.150 9.110 1.00 0.00 5 SER A O 20
ATOM 19504 N N . SER A 1 6 ? -15.869 11.194 8.919 1.00 0.00 6 SER A N 20
ATOM 19505 C CA . SER A 1 6 ? -16.090 10.743 7.550 1.00 0.00 6 SER A CA 20
ATOM 19506 C C . SER A 1 6 ? -14.941 9.855 7.079 1.00 0.00 6 SER A C 20
ATOM 19507 O O . SER A 1 6 ? -13.888 9.797 7.711 1.00 0.00 6 SER A O 20
ATOM 19515 N N . GLY A 1 7 ? -15.154 9.165 5.963 1.00 0.00 7 GLY A N 20
ATOM 19516 C CA . GLY A 1 7 ? -14.129 8.290 5.425 1.00 0.00 7 GLY A CA 20
ATOM 19517 C C . GLY A 1 7 ? -14.706 7.180 4.568 1.00 0.00 7 GLY A C 20
ATOM 19518 O O . GLY A 1 7 ? -15.438 7.440 3.613 1.00 0.00 7 GLY A O 20
ATOM 19522 N N . HIS A 1 8 ? -14.374 5.938 4.909 1.00 0.00 8 HIS A N 20
ATOM 19523 C CA . HIS A 1 8 ? -14.863 4.785 4.163 1.00 0.00 8 HIS A CA 20
ATOM 19524 C C . HIS A 1 8 ? -15.802 3.942 5.020 1.00 0.00 8 HIS A C 20
ATOM 19525 O O . HIS A 1 8 ? -15.777 3.997 6.250 1.00 0.00 8 HIS A O 20
ATOM 19539 N N . PRO A 1 9 ? -16.652 3.143 4.358 1.00 0.00 9 PRO A N 20
ATOM 19540 C CA . PRO A 1 9 ? -17.616 2.274 5.040 1.00 0.00 9 PRO A CA 20
ATOM 19541 C C . PRO A 1 9 ? -16.939 1.116 5.766 1.00 0.00 9 PRO A C 20
ATOM 19542 O O . PRO A 1 9 ? -17.271 0.812 6.911 1.00 0.00 9 PRO A O 20
ATOM 19553 N N . GLU A 1 10 ? -15.990 0.474 5.092 1.00 0.00 10 GLU A N 20
ATOM 19554 C CA . GLU A 1 10 ? -15.267 -0.650 5.674 1.00 0.00 10 GLU A CA 20
ATOM 19555 C C . GLU A 1 10 ? -13.900 -0.211 6.189 1.00 0.00 10 GLU A C 20
ATOM 19556 O O . GLU A 1 10 ? -13.141 0.451 5.482 1.00 0.00 10 GLU A O 20
ATOM 19568 N N . LYS A 1 11 ? -13.593 -0.584 7.427 1.00 0.00 11 LYS A N 20
ATOM 19569 C CA . LYS A 1 11 ? -12.317 -0.231 8.039 1.00 0.00 11 LYS A CA 20
ATOM 19570 C C . LYS A 1 11 ? -11.536 -1.481 8.430 1.00 0.00 11 LYS A C 20
ATOM 19571 O O . LYS A 1 11 ? -12.071 -2.590 8.415 1.00 0.00 11 LYS A O 20
ATOM 19590 N N . CYS A 1 12 ? -10.268 -1.295 8.780 1.00 0.00 12 CYS A N 20
ATOM 19591 C CA . CYS A 1 12 ? -9.413 -2.408 9.176 1.00 0.00 12 CYS A CA 20
ATOM 19592 C C . CYS A 1 12 ? -9.324 -2.511 10.696 1.00 0.00 12 CYS A C 20
ATOM 19593 O O . CYS A 1 12 ? -9.165 -1.506 11.388 1.00 0.00 12 CYS A O 20
ATOM 19600 N N . SER A 1 13 ? -9.427 -3.734 11.207 1.00 0.00 13 SER A N 20
ATOM 19601 C CA . SER A 1 13 ? -9.362 -3.969 12.644 1.00 0.00 13 SER A CA 20
ATOM 19602 C C . SER A 1 13 ? -7.928 -3.846 13.151 1.00 0.00 13 SER A C 20
ATOM 19603 O O . SER A 1 13 ? -7.696 -3.529 14.316 1.00 0.00 13 SER A O 20
ATOM 19611 N N . GLU A 1 14 ? -6.971 -4.101 12.265 1.00 0.00 14 GLU A N 20
ATOM 19612 C CA . GLU A 1 14 ? -5.559 -4.020 12.622 1.00 0.00 14 GLU A CA 20
ATOM 19613 C C . GLU A 1 14 ? -5.086 -2.570 12.644 1.00 0.00 14 GLU A C 20
ATOM 19614 O O . GLU A 1 14 ? -4.640 -2.066 13.676 1.00 0.00 14 GLU A O 20
ATOM 19626 N N . CYS A 1 15 ? -5.186 -1.903 11.499 1.00 0.00 15 CYS A N 20
ATOM 19627 C CA . CYS A 1 15 ? -4.768 -0.511 11.385 1.00 0.00 15 CYS A CA 20
ATOM 19628 C C . CYS A 1 15 ? -5.949 0.382 11.014 1.00 0.00 15 CYS A C 20
ATOM 19629 O O . CYS A 1 15 ? -7.089 -0.076 10.942 1.00 0.00 15 CYS A O 20
ATOM 19636 N N . SER A 1 16 ? -5.666 1.660 10.780 1.00 0.00 16 SER A N 20
ATOM 19637 C CA . SER A 1 16 ? -6.703 2.619 10.420 1.00 0.00 16 SER A CA 20
ATOM 19638 C C . SER A 1 16 ? -6.962 2.601 8.917 1.00 0.00 16 SER A C 20
ATOM 19639 O O . SER A 1 16 ? -7.376 3.604 8.334 1.00 0.00 16 SER A O 20
ATOM 19647 N N . TYR A 1 17 ? -6.715 1.453 8.294 1.00 0.00 17 TYR A N 20
ATOM 19648 C CA . TYR A 1 17 ? -6.919 1.304 6.858 1.00 0.00 17 TYR A CA 20
ATOM 19649 C C . TYR A 1 17 ? -8.378 0.990 6.544 1.00 0.00 17 TYR A C 20
ATOM 19650 O O . TYR A 1 17 ? -8.957 0.055 7.098 1.00 0.00 17 TYR A O 20
ATOM 19668 N N . SER A 1 18 ? -8.968 1.778 5.651 1.00 0.00 18 SER A N 20
ATOM 19669 C CA . SER A 1 18 ? -10.361 1.588 5.265 1.00 0.00 18 SER A CA 20
ATOM 19670 C C . SER A 1 18 ? -10.514 1.633 3.747 1.00 0.00 18 SER A C 20
ATOM 19671 O O . SER A 1 18 ? -9.833 2.400 3.066 1.00 0.00 18 SER A O 20
ATOM 19679 N N . CYS A 1 19 ? -11.413 0.806 3.226 1.00 0.00 19 CYS A N 20
ATOM 19680 C CA . CYS A 1 19 ? -11.657 0.750 1.789 1.00 0.00 19 CYS A CA 20
ATOM 19681 C C . CYS A 1 19 ? -13.137 0.950 1.480 1.00 0.00 19 CYS A C 20
ATOM 19682 O O . CYS A 1 19 ? -13.964 1.044 2.388 1.00 0.00 19 CYS A O 20
ATOM 19690 N N . SER A 1 20 ? -13.465 1.015 0.193 1.00 0.00 20 SER A N 20
ATOM 19691 C CA . SER A 1 20 ? -14.845 1.210 -0.235 1.00 0.00 20 SER A CA 20
ATOM 19692 C C . SER A 1 20 ? -15.500 -0.124 -0.580 1.00 0.00 20 SER A C 20
ATOM 19693 O O . SER A 1 20 ? -16.255 -0.225 -1.547 1.00 0.00 20 SER A O 20
ATOM 19701 N N . SER A 1 21 ? -15.205 -1.145 0.218 1.00 0.00 21 SER A N 20
ATOM 19702 C CA . SER A 1 21 ? -15.761 -2.474 -0.004 1.00 0.00 21 SER A CA 20
ATOM 19703 C C . SER A 1 21 ? -15.384 -3.418 1.134 1.00 0.00 21 SER A C 20
ATOM 19704 O O . SER A 1 21 ? -14.761 -3.010 2.115 1.00 0.00 21 SER A O 20
ATOM 19712 N N . LYS A 1 22 ? -15.766 -4.683 0.996 1.00 0.00 22 LYS A N 20
ATOM 19713 C CA . LYS A 1 22 ? -15.468 -5.687 2.010 1.00 0.00 22 LYS A CA 20
ATOM 19714 C C . LYS A 1 22 ? -14.436 -6.687 1.499 1.00 0.00 22 LYS A C 20
ATOM 19715 O O . LYS A 1 22 ? -13.583 -7.153 2.253 1.00 0.00 22 LYS A O 20
ATOM 19734 N N . ALA A 1 23 ? -14.520 -7.011 0.213 1.00 0.00 23 ALA A N 20
ATOM 19735 C CA . ALA A 1 23 ? -13.591 -7.953 -0.400 1.00 0.00 23 ALA A CA 20
ATOM 19736 C C . ALA A 1 23 ? -12.184 -7.370 -0.470 1.00 0.00 23 ALA A C 20
ATOM 19737 O O . ALA A 1 23 ? -11.207 -8.037 -0.129 1.00 0.00 23 ALA A O 20
ATOM 19744 N N . ALA A 1 24 ? -12.088 -6.121 -0.913 1.00 0.00 24 ALA A N 20
ATOM 19745 C CA . ALA A 1 24 ? -10.800 -5.447 -1.026 1.00 0.00 24 ALA A CA 20
ATOM 19746 C C . ALA A 1 24 ? -10.057 -5.456 0.305 1.00 0.00 24 ALA A C 20
ATOM 19747 O O . ALA A 1 24 ? -8.872 -5.788 0.364 1.00 0.00 24 ALA A O 20
ATOM 19754 N N . LEU A 1 25 ? -10.759 -5.090 1.372 1.00 0.00 25 LEU A N 20
ATOM 19755 C CA . LEU A 1 25 ? -10.165 -5.055 2.704 1.00 0.00 25 LEU A CA 20
ATOM 19756 C C . LEU A 1 25 ? -9.524 -6.396 3.049 1.00 0.00 25 LEU A C 20
ATOM 19757 O O . LEU A 1 25 ? -8.427 -6.445 3.606 1.00 0.00 25 LEU A O 20
ATOM 19773 N N . ARG A 1 26 ? -10.215 -7.480 2.714 1.00 0.00 26 ARG A N 20
ATOM 19774 C CA . ARG A 1 26 ? -9.713 -8.821 2.987 1.00 0.00 26 ARG A CA 20
ATOM 19775 C C . ARG A 1 26 ? -8.320 -9.011 2.395 1.00 0.00 26 ARG A C 20
ATOM 19776 O O . ARG A 1 26 ? -7.454 -9.636 3.009 1.00 0.00 26 ARG A O 20
ATOM 19797 N N . ILE A 1 27 ? -8.112 -8.470 1.200 1.00 0.00 27 ILE A N 20
ATOM 19798 C CA . ILE A 1 27 ? -6.824 -8.579 0.526 1.00 0.00 27 ILE A CA 20
ATOM 19799 C C . ILE A 1 27 ? -5.780 -7.686 1.186 1.00 0.00 27 ILE A C 20
ATOM 19800 O O . ILE A 1 27 ? -4.577 -7.882 1.009 1.00 0.00 27 ILE A O 20
ATOM 19816 N N . HIS A 1 28 ? -6.247 -6.704 1.951 1.00 0.00 28 HIS A N 20
ATOM 19817 C CA . HIS A 1 28 ? -5.353 -5.781 2.642 1.00 0.00 28 HIS A CA 20
ATOM 19818 C C . HIS A 1 28 ? -4.846 -6.389 3.946 1.00 0.00 28 HIS A C 20
ATOM 19819 O O . HIS A 1 28 ? -3.677 -6.238 4.298 1.00 0.00 28 HIS A O 20
ATOM 19833 N N . GLU A 1 29 ? -5.734 -7.076 4.658 1.00 0.00 29 GLU A N 20
ATOM 19834 C CA . GLU A 1 29 ? -5.376 -7.704 5.924 1.00 0.00 29 GLU A CA 20
ATOM 19835 C C . GLU A 1 29 ? -4.057 -8.462 5.801 1.00 0.00 29 GLU A C 20
ATOM 19836 O O . GLU A 1 29 ? -3.304 -8.580 6.767 1.00 0.00 29 GLU A O 20
ATOM 19848 N N . ARG A 1 30 ? -3.785 -8.974 4.605 1.00 0.00 30 ARG A N 20
ATOM 19849 C CA . ARG A 1 30 ? -2.559 -9.722 4.355 1.00 0.00 30 ARG A CA 20
ATOM 19850 C C . ARG A 1 30 ? -1.337 -8.936 4.823 1.00 0.00 30 ARG A C 20
ATOM 19851 O O . ARG A 1 30 ? -0.371 -9.512 5.324 1.00 0.00 30 ARG A O 20
ATOM 19872 N N . ILE A 1 31 ? -1.388 -7.619 4.657 1.00 0.00 31 ILE A N 20
ATOM 19873 C CA . ILE A 1 31 ? -0.287 -6.755 5.063 1.00 0.00 31 ILE A CA 20
ATOM 19874 C C . ILE A 1 31 ? 0.223 -7.130 6.450 1.00 0.00 31 ILE A C 20
ATOM 19875 O O . ILE A 1 31 ? 1.415 -7.014 6.738 1.00 0.00 31 ILE A O 20
ATOM 19891 N N . HIS A 1 32 ? -0.687 -7.582 7.307 1.00 0.00 32 HIS A N 20
ATOM 19892 C CA . HIS A 1 32 ? -0.329 -7.977 8.665 1.00 0.00 32 HIS A CA 20
ATOM 19893 C C . HIS A 1 32 ? -0.042 -9.474 8.737 1.00 0.00 32 HIS A C 20
ATOM 19894 O O . HIS A 1 32 ? -0.892 -10.259 9.162 1.00 0.00 32 HIS A O 20
ATOM 19908 N N . CYS A 1 33 ? 1.157 -9.862 8.320 1.00 0.00 33 CYS A N 20
ATOM 19909 C CA . CYS A 1 33 ? 1.555 -11.265 8.336 1.00 0.00 33 CYS A CA 20
ATOM 19910 C C . CYS A 1 33 ? 3.016 -11.421 7.924 1.00 0.00 33 CYS A C 20
ATOM 19911 O O . CYS A 1 33 ? 3.647 -10.470 7.462 1.00 0.00 33 CYS A O 20
ATOM 19919 N N . THR A 1 34 ? 3.548 -12.627 8.096 1.00 0.00 34 THR A N 20
ATOM 19920 C CA . THR A 1 34 ? 4.935 -12.907 7.745 1.00 0.00 34 THR A CA 20
ATOM 19921 C C . THR A 1 34 ? 5.027 -13.632 6.407 1.00 0.00 34 THR A C 20
ATOM 19922 O O . THR A 1 34 ? 5.284 -14.835 6.359 1.00 0.00 34 THR A O 20
ATOM 19933 N N . ASP A 1 35 ? 4.818 -12.893 5.323 1.00 0.00 35 ASP A N 20
ATOM 19934 C CA . ASP A 1 35 ? 4.879 -13.466 3.983 1.00 0.00 35 ASP A CA 20
ATOM 19935 C C . ASP A 1 35 ? 6.280 -13.324 3.396 1.00 0.00 35 ASP A C 20
ATOM 19936 O O . ASP A 1 35 ? 6.921 -14.316 3.047 1.00 0.00 35 ASP A O 20
ATOM 19945 N N . ARG A 1 36 ? 6.749 -12.085 3.288 1.00 0.00 36 ARG A N 20
ATOM 19946 C CA . ARG A 1 36 ? 8.072 -11.814 2.741 1.00 0.00 36 ARG A CA 20
ATOM 19947 C C . ARG A 1 36 ? 9.102 -11.666 3.857 1.00 0.00 36 ARG A C 20
ATOM 19948 O O . ARG A 1 36 ? 8.860 -11.022 4.878 1.00 0.00 36 ARG A O 20
ATOM 19969 N N . PRO A 1 37 ? 10.280 -12.277 3.660 1.00 0.00 37 PRO A N 20
ATOM 19970 C CA . PRO A 1 37 ? 11.371 -12.228 4.638 1.00 0.00 37 PRO A CA 20
ATOM 19971 C C . PRO A 1 37 ? 11.996 -10.841 4.741 1.00 0.00 37 PRO A C 20
ATOM 19972 O O . PRO A 1 37 ? 12.385 -10.403 5.824 1.00 0.00 37 PRO A O 20
ATOM 19983 N N . PHE A 1 38 ? 12.089 -10.154 3.607 1.00 0.00 38 PHE A N 20
ATOM 19984 C CA . PHE A 1 38 ? 12.667 -8.816 3.570 1.00 0.00 38 PHE A CA 20
ATOM 19985 C C . PHE A 1 38 ? 11.590 -7.764 3.320 1.00 0.00 38 PHE A C 20
ATOM 19986 O O . PHE A 1 38 ? 10.844 -7.843 2.344 1.00 0.00 38 PHE A O 20
ATOM 20003 N N . LYS A 1 39 ? 11.515 -6.780 4.209 1.00 0.00 39 LYS A N 20
ATOM 20004 C CA . LYS A 1 39 ? 10.531 -5.711 4.087 1.00 0.00 39 LYS A CA 20
ATOM 20005 C C . LYS A 1 39 ? 11.131 -4.370 4.496 1.00 0.00 39 LYS A C 20
ATOM 20006 O O . LYS A 1 39 ? 12.108 -4.317 5.243 1.00 0.00 39 LYS A O 20
ATOM 20025 N N . CYS A 1 40 ? 10.539 -3.287 4.004 1.00 0.00 40 CYS A N 20
ATOM 20026 C CA . CYS A 1 40 ? 11.013 -1.945 4.319 1.00 0.00 40 CYS A CA 20
ATOM 20027 C C . CYS A 1 40 ? 10.440 -1.463 5.649 1.00 0.00 40 CYS A C 20
ATOM 20028 O O . CYS A 1 40 ? 9.333 -1.840 6.032 1.00 0.00 40 CYS A O 20
ATOM 20035 N N . ASN A 1 41 ? 11.202 -0.629 6.348 1.00 0.00 41 ASN A N 20
ATOM 20036 C CA . ASN A 1 41 ? 10.771 -0.096 7.635 1.00 0.00 41 ASN A CA 20
ATOM 20037 C C . ASN A 1 41 ? 10.137 1.282 7.468 1.00 0.00 41 ASN A C 20
ATOM 20038 O O . ASN A 1 41 ? 9.330 1.710 8.293 1.00 0.00 41 ASN A O 20
ATOM 20049 N N . TYR A 1 42 ? 10.508 1.972 6.395 1.00 0.00 42 TYR A N 20
ATOM 20050 C CA . TYR A 1 42 ? 9.978 3.302 6.121 1.00 0.00 42 TYR A CA 20
ATOM 20051 C C . TYR A 1 42 ? 8.577 3.217 5.521 1.00 0.00 42 TYR A C 20
ATOM 20052 O O . TYR A 1 42 ? 7.627 3.793 6.051 1.00 0.00 42 TYR A O 20
ATOM 20070 N N . CYS A 1 43 ? 8.458 2.494 4.413 1.00 0.00 43 CYS A N 20
ATOM 20071 C CA . CYS A 1 43 ? 7.175 2.332 3.740 1.00 0.00 43 CYS A CA 20
ATOM 20072 C C . CYS A 1 43 ? 6.764 0.863 3.700 1.00 0.00 43 CYS A C 20
ATOM 20073 O O . CYS A 1 43 ? 7.527 -0.017 4.098 1.00 0.00 43 CYS A O 20
ATOM 20080 N N . SER A 1 44 ? 5.553 0.606 3.216 1.00 0.00 44 SER A N 20
ATOM 20081 C CA . SER A 1 44 ? 5.039 -0.756 3.126 1.00 0.00 44 SER A CA 20
ATOM 20082 C C . SER A 1 44 ? 5.600 -1.469 1.900 1.00 0.00 44 SER A C 20
ATOM 20083 O O . SER A 1 44 ? 4.873 -2.152 1.178 1.00 0.00 44 SER A O 20
ATOM 20091 N N . PHE A 1 45 ? 6.899 -1.306 1.671 1.00 0.00 45 PHE A N 20
ATOM 20092 C CA . PHE A 1 45 ? 7.559 -1.933 0.532 1.00 0.00 45 PHE A CA 20
ATOM 20093 C C . PHE A 1 45 ? 8.425 -3.105 0.983 1.00 0.00 45 PHE A C 20
ATOM 20094 O O . PHE A 1 45 ? 9.395 -2.927 1.720 1.00 0.00 45 PHE A O 20
ATOM 20111 N N . ASP A 1 46 ? 8.067 -4.304 0.535 1.00 0.00 46 ASP A N 20
ATOM 20112 C CA . ASP A 1 46 ? 8.811 -5.506 0.891 1.00 0.00 46 ASP A CA 20
ATOM 20113 C C . ASP A 1 46 ? 8.929 -6.447 -0.304 1.00 0.00 46 ASP A C 20
ATOM 20114 O O . ASP A 1 46 ? 8.004 -6.567 -1.107 1.00 0.00 46 ASP A O 20
ATOM 20123 N N . THR A 1 47 ? 10.075 -7.111 -0.417 1.00 0.00 47 THR A N 20
ATOM 20124 C CA . THR A 1 47 ? 10.316 -8.039 -1.515 1.00 0.00 47 THR A CA 20
ATOM 20125 C C . THR A 1 47 ? 10.854 -9.370 -1.003 1.00 0.00 47 THR A C 20
ATOM 20126 O O . THR A 1 47 ? 11.529 -9.424 0.026 1.00 0.00 47 THR A O 20
ATOM 20137 N N . LYS A 1 48 ? 10.552 -10.443 -1.726 1.00 0.00 48 LYS A N 20
ATOM 20138 C CA . LYS A 1 48 ? 11.007 -11.775 -1.347 1.00 0.00 48 LYS A CA 20
ATOM 20139 C C . LYS A 1 48 ? 12.531 -11.842 -1.319 1.00 0.00 48 LYS A C 20
ATOM 20140 O O . LYS A 1 48 ? 13.115 -12.523 -0.476 1.00 0.00 48 LYS A O 20
ATOM 20159 N N . GLN A 1 49 ? 13.167 -11.131 -2.244 1.00 0.00 49 GLN A N 20
ATOM 20160 C CA . GLN A 1 49 ? 14.623 -11.110 -2.323 1.00 0.00 49 GLN A CA 20
ATOM 20161 C C . GLN A 1 49 ? 15.192 -9.911 -1.572 1.00 0.00 49 GLN A C 20
ATOM 20162 O O . GLN A 1 49 ? 14.590 -8.839 -1.518 1.00 0.00 49 GLN A O 20
ATOM 20176 N N . PRO A 1 50 ? 16.380 -10.095 -0.976 1.00 0.00 50 PRO A N 20
ATOM 20177 C CA . PRO A 1 50 ? 17.056 -9.040 -0.217 1.00 0.00 50 PRO A CA 20
ATOM 20178 C C . PRO A 1 50 ? 17.569 -7.918 -1.114 1.00 0.00 50 PRO A C 20
ATOM 20179 O O . PRO A 1 50 ? 17.348 -6.739 -0.837 1.00 0.00 50 PRO A O 20
ATOM 20190 N N . SER A 1 51 ? 18.255 -8.293 -2.189 1.00 0.00 51 SER A N 20
ATOM 20191 C CA . SER A 1 51 ? 18.802 -7.317 -3.125 1.00 0.00 51 SER A CA 20
ATOM 20192 C C . SER A 1 51 ? 17.767 -6.249 -3.462 1.00 0.00 51 SER A C 20
ATOM 20193 O O . SER A 1 51 ? 17.926 -5.081 -3.108 1.00 0.00 51 SER A O 20
ATOM 20201 N N . ASN A 1 52 ? 16.706 -6.658 -4.150 1.00 0.00 52 ASN A N 20
ATOM 20202 C CA . ASN A 1 52 ? 15.644 -5.736 -4.537 1.00 0.00 52 ASN A CA 20
ATOM 20203 C C . ASN A 1 52 ? 15.379 -4.717 -3.433 1.00 0.00 52 ASN A C 20
ATOM 20204 O O . ASN A 1 52 ? 15.359 -3.510 -3.678 1.00 0.00 52 ASN A O 20
ATOM 20215 N N . LEU A 1 53 ? 15.176 -5.212 -2.216 1.00 0.00 53 LEU A N 20
ATOM 20216 C CA . LEU A 1 53 ? 14.912 -4.345 -1.073 1.00 0.00 53 LEU A CA 20
ATOM 20217 C C . LEU A 1 53 ? 16.038 -3.334 -0.884 1.00 0.00 53 LEU A C 20
ATOM 20218 O O . LEU A 1 53 ? 15.792 -2.141 -0.708 1.00 0.00 53 LEU A O 20
ATOM 20234 N N . SER A 1 54 ? 17.275 -3.820 -0.925 1.00 0.00 54 SER A N 20
ATOM 20235 C CA . SER A 1 54 ? 18.440 -2.959 -0.757 1.00 0.00 54 SER A CA 20
ATOM 20236 C C . SER A 1 54 ? 18.434 -1.830 -1.783 1.00 0.00 54 SER A C 20
ATOM 20237 O O . SER A 1 54 ? 18.632 -0.664 -1.442 1.00 0.00 54 SER A O 20
ATOM 20245 N N . LYS A 1 55 ? 18.204 -2.185 -3.042 1.00 0.00 55 LYS A N 20
ATOM 20246 C CA . LYS A 1 55 ? 18.170 -1.204 -4.120 1.00 0.00 55 LYS A CA 20
ATOM 20247 C C . LYS A 1 55 ? 17.082 -0.163 -3.875 1.00 0.00 55 LYS A C 20
ATOM 20248 O O . LYS A 1 55 ? 17.242 1.009 -4.214 1.00 0.00 55 LYS A O 20
ATOM 20267 N N . HIS A 1 56 ? 15.975 -0.600 -3.282 1.00 0.00 56 HIS A N 20
ATOM 20268 C CA . HIS A 1 56 ? 14.861 0.295 -2.989 1.00 0.00 56 HIS A CA 20
ATOM 20269 C C . HIS A 1 56 ? 15.190 1.203 -1.808 1.00 0.00 56 HIS A C 20
ATOM 20270 O O . HIS A 1 56 ? 14.721 2.339 -1.737 1.00 0.00 56 HIS A O 20
ATOM 20284 N N . MET A 1 57 ? 15.997 0.694 -0.883 1.00 0.00 57 MET A N 20
ATOM 20285 C CA . MET A 1 57 ? 16.388 1.460 0.294 1.00 0.00 57 MET A CA 20
ATOM 20286 C C . MET A 1 57 ? 17.094 2.751 -0.107 1.00 0.00 57 MET A C 20
ATOM 20287 O O . MET A 1 57 ? 16.784 3.827 0.407 1.00 0.00 57 MET A O 20
ATOM 20301 N N . LYS A 1 58 ? 18.046 2.639 -1.028 1.00 0.00 58 LYS A N 20
ATOM 20302 C CA . LYS A 1 58 ? 18.796 3.796 -1.499 1.00 0.00 58 LYS A CA 20
ATOM 20303 C C . LYS A 1 58 ? 18.042 4.517 -2.612 1.00 0.00 58 LYS A C 20
ATOM 20304 O O . LYS A 1 58 ? 18.079 5.744 -2.708 1.00 0.00 58 LYS A O 20
ATOM 20323 N N . LYS A 1 59 ? 17.356 3.748 -3.450 1.00 0.00 59 LYS A N 20
ATOM 20324 C CA . LYS A 1 59 ? 16.590 4.312 -4.555 1.00 0.00 59 LYS A CA 20
ATOM 20325 C C . LYS A 1 59 ? 15.689 5.443 -4.071 1.00 0.00 59 LYS A C 20
ATOM 20326 O O . LYS A 1 59 ? 15.795 6.578 -4.537 1.00 0.00 59 LYS A O 20
ATOM 20345 N N . PHE A 1 60 ? 14.803 5.128 -3.132 1.00 0.00 60 PHE A N 20
ATOM 20346 C CA . PHE A 1 60 ? 13.884 6.118 -2.584 1.00 0.00 60 PHE A CA 20
ATOM 20347 C C . PHE A 1 60 ? 14.470 6.772 -1.336 1.00 0.00 60 PHE A C 20
ATOM 20348 O O . PHE A 1 60 ? 14.707 7.980 -1.307 1.00 0.00 60 PHE A O 20
ATOM 20365 N N . HIS A 1 61 ? 14.701 5.965 -0.305 1.00 0.00 61 HIS A N 20
ATOM 20366 C CA . HIS A 1 61 ? 15.260 6.464 0.947 1.00 0.00 61 HIS A CA 20
ATOM 20367 C C . HIS A 1 61 ? 16.778 6.579 0.856 1.00 0.00 61 HIS A C 20
ATOM 20368 O O . HIS A 1 61 ? 17.501 6.085 1.721 1.00 0.00 61 HIS A O 20
ATOM 20382 N N . GLY A 1 62 ? 17.256 7.235 -0.197 1.00 0.00 62 GLY A N 20
ATOM 20383 C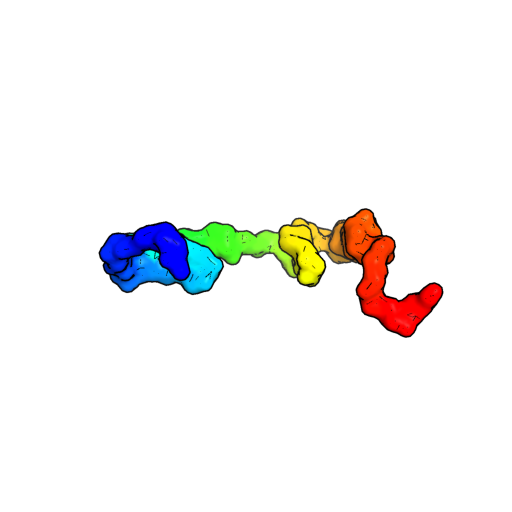 CA . GLY A 1 62 ? 18.686 7.402 -0.382 1.00 0.00 62 GLY A CA 20
ATOM 20384 C C . GLY A 1 62 ? 19.305 8.298 0.673 1.00 0.00 62 GLY A C 20
ATOM 20385 O O . GLY A 1 62 ? 20.129 7.851 1.471 1.00 0.00 62 GLY A O 20
ATOM 20389 N N . ASP A 1 63 ? 18.911 9.566 0.674 1.00 0.00 63 ASP A N 20
ATOM 20390 C CA . ASP A 1 63 ? 19.433 10.528 1.638 1.00 0.00 63 ASP A CA 20
ATOM 20391 C C . ASP A 1 63 ? 18.566 10.567 2.892 1.00 0.00 63 ASP A C 20
ATOM 20392 O O . ASP A 1 63 ? 17.805 11.511 3.103 1.00 0.00 63 ASP A O 20
ATOM 20401 N N . MET A 1 64 ? 18.686 9.535 3.721 1.00 0.00 64 MET A N 20
ATOM 20402 C CA . MET A 1 64 ? 17.912 9.452 4.954 1.00 0.00 64 MET A CA 20
ATOM 20403 C C . MET A 1 64 ? 18.797 9.029 6.123 1.00 0.00 64 MET A C 20
ATOM 20404 O O . MET A 1 64 ? 18.745 7.883 6.569 1.00 0.00 64 MET A O 20
ATOM 20418 N N . SER A 1 65 ? 19.608 9.961 6.613 1.00 0.00 65 SER A N 20
ATOM 20419 C CA . SER A 1 65 ? 20.506 9.683 7.728 1.00 0.00 65 SER A CA 20
ATOM 20420 C C . SER A 1 65 ? 21.124 10.971 8.262 1.00 0.00 65 SER A C 20
ATOM 20421 O O . SER A 1 65 ? 21.144 11.994 7.578 1.00 0.00 65 SER A O 20
ATOM 20429 N N . GLY A 1 66 ? 21.628 10.914 9.491 1.00 0.00 66 GLY A N 20
ATOM 20430 C CA . GLY A 1 66 ? 22.239 12.081 10.098 1.00 0.00 66 GLY A CA 20
ATOM 20431 C C . GLY A 1 66 ? 23.751 12.070 9.983 1.00 0.00 66 GLY A C 20
ATOM 20432 O O . GLY A 1 66 ? 24.319 12.436 8.954 1.00 0.00 66 GLY A O 20
ATOM 20436 N N . PRO A 1 67 ? 24.427 11.643 11.060 1.00 0.00 67 PRO A N 20
ATOM 20437 C CA . PRO A 1 67 ? 25.890 11.576 11.101 1.00 0.00 67 PRO A CA 20
ATOM 20438 C C . PRO A 1 67 ? 26.446 10.481 10.196 1.00 0.00 67 PRO A C 20
ATOM 20439 O O . PRO A 1 67 ? 26.011 9.332 10.258 1.00 0.00 67 PRO A O 20
ATOM 20450 N N . SER A 1 68 ? 27.411 10.846 9.358 1.00 0.00 68 SER A N 20
ATOM 20451 C CA . SER A 1 68 ? 28.024 9.895 8.438 1.00 0.00 68 SER A CA 20
ATOM 20452 C C . SER A 1 68 ? 29.546 9.950 8.534 1.00 0.00 68 SER A C 20
ATOM 20453 O O . SER A 1 68 ? 30.136 11.028 8.593 1.00 0.00 68 SER A O 20
ATOM 20461 N N . SER A 1 69 ? 30.174 8.779 8.550 1.00 0.00 69 SER A N 20
ATOM 20462 C CA . SER A 1 69 ? 31.626 8.692 8.643 1.00 0.00 69 SER A CA 20
ATOM 20463 C C . SER A 1 69 ? 32.181 7.729 7.598 1.00 0.00 69 SER A C 20
ATOM 20464 O O . SER A 1 69 ? 31.700 6.606 7.455 1.00 0.00 69 SER A O 20
ATOM 20472 N N . GLY A 1 70 ? 33.198 8.178 6.869 1.00 0.00 70 GLY A N 20
ATOM 20473 C CA . GLY A 1 70 ? 33.802 7.345 5.846 1.00 0.00 70 GLY A CA 20
ATOM 20474 C C . GLY A 1 70 ? 33.043 7.395 4.534 1.00 0.00 70 GLY A C 20
ATOM 20475 O O . GLY A 1 70 ? 32.773 6.343 3.958 1.00 0.00 70 GLY A O 20
#

Foldseek 3Di:
DDPDDDDEPAADPVDRRGDNDDVVVVVVCPLPDDDAPAADPPDRGGDNDPVVVVCVCCVPVVPPDDDDDD

GO terms:
  GO:0043076 megasporocyte nucleus (C, IDA)
  GO:0005737 cytoplasm (C, IDA)
  GO:0005634 nucleus (C, EXP)
  GO:0048762 mesenchymal cell differentiation (P, IMP)
  GO:0005515 protein binding (F, IPI)

Solvent-accessible surface area: 6157 Å² total; per-residue (Å²): 130,126,102,79,107,104,62,87,95,63,154,11,120,132,50,126,90,39,28,77,68,103,67,28,13,154,106,20,87,173,119,89,98,65,119,109,97,80,114,16,137,129,53,118,66,51,12,157,88,80,58,55,30,71,119,4,48,162,137,121,41,27,155,91,124,50,111,122,101,132

Sequence (70 aa):
GSSGSSGHPEKCSECSYSCSSKAALRIHERIHCTDRPFKCNYCSFDTKQPSNLSKHMKKFHGDMSGPSSGGSSGSSGHPEKCSECSYSCSSKAALRIHERIHCTDRPFKCNYCSFDTKQPSNLSKHMKKFHGDMSGPSSGGSSGSSGHPEKCSECSYSCSSKAALRIHERIHCTDRPFKCNYCSFDTKQPSNLSKHMKKFHGDMSGPSSGGSSGSSGHPEKCSECSYSCSSKAALRIHERIHCTDRPFKCNYCSFDTKQPSNLSKHMKKFHGDMSGPSSGGSSGSSGHPEKCSECSYSCSSKAALRIHERIHCTDRPFKCNYCSFDTKQPSNLSKHMKKFHGDMSGPSSGGSSGSSGHPEKCSECSYSCSSKAALRIHERIHCTDRPFKCNYCSFDTKQPSNLSKHMKKFHGDMSGPSSGGSSGSSGHPEKCSECSYSCSSKAALRIHERIHCTDRPFKCNYCSFDTKQPSNLSKHMKKFHGDMSGPSSGGSSGSSGHPEKCSECSYSCSSKAALRIHERIHCTDRPFKCNYCSFDTKQPSNLSKHMKKFHGDMSGPSSGGSSGSSGHPEKCSECSYSCSSKAALRIHERIHCTDRPFKCNYCSFDTKQPSNLSKHMKKFHGDMSGPSSGGSSGSSGHPEKCSECSYSCSSKAALRIHERIHCTDRPFKCNYCSFDTKQPSNLSKHMKKFHGDMSGPSSGGSSGSSGHPEKCSECSYSCSSKAALRIHERIHCTDRPFKCNYCSFDTKQPSNLSKHMKKFHGDMSGPSSGGSSGSSGHPEKCSECSYSCSSKAALRIHERIHCTDRPFKCNYCSFDTKQPSNLSKHMKKFHGDMSGPSSGGSSGSSGHPEKCSECSYSCSSKAALRIHERIHCTDRPFKCNYCSFDTKQPSNLSKHMKKFHGDMSGPSSGGSSGSSGHPEKCSECSYSCSSKAALRIHERIHCTDRPFKCNYCSFDTKQPSNLSKHMKKFHGDMSGPSSGGSSGSSGHPEKCSECSYSCSSKAALRIHERIHCTDRPFKCNYCSFDTKQPSNLSKHMKKFHGDMSGPSSGGSSGSSGHPEKCSECSYSCSSKAALRIHERIHCTDRPFKCNYCSFDTKQPSNLSKHMKKFHGDMSGPSSGGSSGSSGHPEKCSECSYSCSSKAALRIHERIHCTDRPFKCNYCSFDTKQPSNLSKHMKKFHGDMSGPSSGGSSGSSGHPEKCSECSYSCSSKAALRIHERIHCTDRPFKCNYCSFDTKQPSNLSKHMKKFHGDMSGPSSGGSSGSSGHPEKCSECSYSCSSKAALRIHERIHCTDRPFKCNYCSFDTKQPSNLSKHMKKFHGDMSGPSSGGSSGSSGHPEKCSECSYSCSSKAALRIHERIHCTDRPFKCNYCSFDTKQPSNLSKHMKKFHGDMSGPSSG

Secondary structure (DSSP, 8-state):
--S-----SEE-SSSS-EESSHHHHHHHHGGG--S-SEE-SSSS-EESSHHHHHHHHHHHHSSS--SS--

Organism: Homo sapiens (NCBI:txid9606)

Radius of gyration: 18.49 Å; Cα contacts (8 Å, |Δi|>4): 56; chains: 1; bounding box: 54×27×18 Å

CATH classification: 3.30.160.60 (+1 more: 3.30.160.60)

Nearest PDB structures (foldseek):
  1x5w-assembly1_A  TM=5.327E-01  e=1.868E-10  Homo sapiens
  8sst-assembly1_A  TM=4.601E-01  e=1.532E-03  Homo sapiens
  5kkq-assembly2_D  TM=4.599E-01  e=1.532E-03  Homo sapiens
  5t0u-assembly2_D  TM=4.581E-01  e=1.892E-03  Homo sapiens
  7ysf-assembly1_A  TM=4.783E-01  e=4.106E-03  Homo sapiens

InterPro domains:
  IPR013087 Zinc finger C2H2-type [PF00096] (175-195)
  IPR013087 Zinc finger C2H2-type [PF00096] (203-225)
  IPR013087 Zinc finger C2H2-type [PF00096] (231-253)
  IPR013087 Zinc finger C2H2-type [PF00096] (330-350)
  IPR013087 Zinc finger C2H2-type [PF00096] (358-380)
  IPR013087 Zinc finger C2H2-type [PF00096] (386-408)
  IPR013087 Zinc finger C2H2-type [PF00096] (414-436)
  IPR013087 Zinc finger C2H2-type [PF00096] (442-465)
  IPR013087 Zinc finger C2H2-type [PF00096] (496-517)
  IPR013087 Zinc finger C2H2-type [PS00028] (177-197)
  IPR013087 Zinc finger C2H2-type [PS00028] (332-352)
  IPR013087 Zinc finger C2H2-type [PS00028] (416-436)
  IPR013087 Zinc finger C2H2-type [PS00028] (444-465)
  IPR013087 Zinc finger C2H2-type [PS00028] (497-517)
  IPR013087 Zinc finger C2H2-type [PS00028] (582-602)
  IPR013087 Zinc finger C2H2-type [PS50157] (175-202)
  IPR013087 Zinc finger C2H2-type [PS50157] (203-230)
  IPR013087 Zinc finger C2H2-type [PS50157] (231-258)
  IPR013087 Zinc finger C2H2-type [PS50157] (299-329)
  IPR013087 Zinc finger C2H2-type [PS50157] (330-357)